Protein 3KAW (pdb70)

Secondary structure (DSSP, 8-state):
-HHHHHHHHHHHHHHHHHHHHHH-SS--HHHHHHHHHHHHHHHHHHHHHHTT-TTHHHHHHHHHHHHHHHHHHH--SSHHHHHHHHHHHHHHHHHTTT-/--HHHHHHHHHHHHHHHHHHHHHH-SS--HHHHHHHHHHHHHHHHHHHHHHTT-TTHHHHHHHHHHHHHHHHHHH--SSHHHHHHHHHHHHHHHHHGGG-/--HHHHHHHHHHHHHHHHHHHHHH-SS--HHHHHHHHHHHHHHHHHHHHHHTT-TTHHHHHHHHHHHHHHHHHHH--SSHHHHHHHHHHHHHHHHHTTT--/--HHHHHHHHHHHHHHHHHHHHHH-TT--HHHHHHHHHHHHHHHHHHHHHHTT-TTHHHHHHHHHHHHHHHHHHH--SSHHHHHHHHHHHHHHHHHTTT-/--HHHHHHHHHHHHHHHHHHHHHH-SS--HHHHHHHHHHHHHHHHHHHHHHTT-TTHHHHHHHHHHHHHHHHHHH--SSHHHHHHHHHHHHHHHHHTTT-/--HHHHHHHHHHHHHHHHHHHHHH-SS--HHHHHHHHHHHHHHHHHHHHHHTT-TTHHHHHHHHHHHHHHHHHHH--SSHHHHHHHHHHHHHHHHHGGG--/--HHHHHHHHHHHHHHHHHHHHHH-SS--HHHHHHHHHHHHHHHHHHHHHHTT-TTHHHHHHHHHHHHHHHHHHS--SSHHHHHHHHHHHHHHHHHGGG-/-HHHHHHHHHHHHHHHHHHHHTT-SS--HHHHHHHHHHHHHHHHHHHHHHTT-TTHHHHHHHHHHHHHHHHHHH--SSHHHHHHHHHHHHHHHHHGGG-

Foldseek 3Di:
DLLVQLLVLLVQLLVLLVCCLVPPPPDDPVLNVLSVVLNVLSVVLSVCSVVVHPCSLVSLVVSLVSLCVSLVPQADPDPSSPSNNVSSVSSNVSSVVVD/DDLLVQLLVLLVQLLVLLVCLLVPPPPDDPVLNVLSVVLNVLSVVLSVCSVVVPPCSLVSLVVSLVSLCVNLVRQADPDPSSPSNSVSSVSSNVSSVVVD/DDLLVQLLVLLVQLLVLLVCLLVPDDPDDPVLNCLSVVLNVLSVVLSVCSVVVPPCSLVSLVVNLVSLCVSLVRQADDDPSSPSNNVSSPSSNVSSVVVHD/DDLLVVLLVLLVQLLVLLVCCLVPPPPDDPVLVVLSVVLNVLSVVLSVCSVVVHPCSLVSLVVSLVSLQVSLVRQQDDDPSSVSNSVSSVSSNVSSVVPD/DDLLVQLLVLLVLLLVLLCCLLVPPDPDDPVLNCLSVVLNVLSVVLNVCSVVVHPCNLVSLVVSLVSLCVSLVVQDDDDPSSPSNSVSSPSSNVSSVVVD/DDLLVQLLVLLVQLLVLLVVLLVPDPPDDPVLNVLSVVLNVLSVVLNVCSVVVPPCSQVSLVVSLVSLCVNLVVQADPDPSSPSNNVSSVSSNVSSPVRHD/DDLLVQLLVLLVLLLCLLVCCLVPPDPADPVLNCLSVVLNVLSVVLNVCSVVVHPCSLVSLVVSLVSLCVNLVVQDDDDPSSPSNSVSSVSSNVSSVVVD/DLLVVLLVLLVQLLVLLVCCLPPPPPDDPVLNVLSVVLNVLSVVLSVCSVVVPPCSLVSLVVSLVSLCVSLVRQADPDPSSPSNNVSSPVSNVSSVVSD

Radius of gyration: 37.74 Å; Cα contacts (8 Å, |Δi|>4): 1282; chains: 8; bounding box: 87×82×106 Å

CATH classification: 1.20.1270.360

Solvent-accessible surface area: 35328 Å² total; per-residue (Å²): 92,60,46,65,140,0,46,99,15,0,53,32,0,11,131,1,0,62,90,1,14,16,104,16,132,112,18,54,83,108,40,38,27,19,0,11,0,0,2,12,4,0,92,8,0,3,58,0,0,80,112,108,8,86,24,1,52,28,2,0,103,17,0,5,117,24,0,69,24,0,0,110,159,1,72,24,138,55,97,38,17,166,81,0,2,33,14,0,108,159,0,32,103,10,0,191,83,38,97,150,10,15,15,49,84,0,57,99,17,0,49,29,0,12,148,11,0,72,119,0,65,72,100,15,133,133,17,49,197,74,38,85,38,3,0,10,1,0,2,14,1,0,98,8,0,4,66,0,1,51,38,48,5,52,28,4,51,20,1,0,105,22,0,10,156,30,0,71,13,0,0,108,118,0,72,25,147,68,88,27,24,159,78,0,2,19,2,0,109,143,0,32,111,14,1,176,74,20,116,158,13,10,11,50,82,0,44,81,18,0,53,26,0,13,137,3,0,72,100,2,66,72,108,20,123,104,17,53,182,67,36,104,36,17,0,13,0,1,2,16,4,0,96,8,0,5,58,0,1,58,40,38,3,52,20,3,39,28,2,0,82,21,1,5,156,35,0,73,32,0,0,114,111,0,66,31,139,72,67,44,22,137,70,0,3,18,3,0,106,150,0,32,101,13,0,165,77,20,50,137,177,43,44,49,49,113,0,50,89,5,0,81,19,0,22,145,4,0,70,70,2,18,19,108,18,126,139,21,52,101,99,44,38,26,6,0,11,1,2,4,13,3,0,101,9,0,12,65,0,1,105,108,122,7,88,23,4,51,30,2,0,82,15,3,7,129,32,0,54,10,0,0,101,104,1,42,27,148,85,74,38,24,51,30,0,1,15,6,0,13,62,0,5,21,18,0,118,82,41,88,178,42,50,53,51,114,0,41,92,6,0,66,13,0,21,137,5,0,74,92,1,18,18,108,16,119,117,17,51,101,80,39,45,30,6,0,16,1,1,3,5,1,0,99,7,0,5,64,0,0,86,115,123,9,82,18,6,51,28,1,0,92,11,1,6,114,25,0,51,17,0,0,116,108,1,41,22,128,60,75,34,28,58,58,0,1,15,6,0,12,76,0,3,25,19,0,64,80,33,95,152,11,12,14,51,99,0,48,81,16,0,43,35,0,16,125,4,0,65,96,0,63,74,110,26,121,117,15,29,178,75,32,106,43,2,0,13,1,0,3,13,3,0,98,6,0,6,58,0,2,39,48,40,5,48,22,4,40,13,2,0,59,16,0,6,131,36,0,72,14,0,0,106,119,0,72,28,147,61,82,33,19,136,73,0,2,16,4,0,110,147,0,28,110,10,0,166,77,20,58,126,126,14,12,11,38,88,0,44,78,16,0,58,40,0,14,151,10,0,72,114,1,68,76,108,14,114,112,12,42,178,79,38,86,36,1,0,13,1,0,1,15,1,0,95,6,0,10,75,0,0,61,31,41,2,54,22,5,46,24,2,0,68,14,0,12,126,30,0,71,11,0,0,108,116,0,82,31,144,67,77,30,22,132,75,0,4,11,4,0,110,144,0,25,81,12,2,169,70,18,143,92,47,70,83,131,0,63,95,19,0,51,38,0,12,121,11,0,62,114,1,22,19,107,16,119,108,17,50,82,103,47,34,22,16,0,11,1,0,2,13,3,0,99,6,0,2,58,0,8,89,115,201,9,82,23,5,51,28,2,0,87,23,0,5,157,35,0,69,11,0,0,116,132,2,76,23,138,68,89,39,19,167,82,0,3,17,7,0,101,151,0,23,84,16,0,166,79,22,110

Structure (mmCIF, N/CA/C/O backbone):
data_3KAW
#
_entry.id   3KAW
#
_cell.length_a   66.698
_cell.length_b   50.397
_cell.length_c   162.300
_cell.angle_alpha   90.000
_cell.angle_beta   101.550
_cell.ang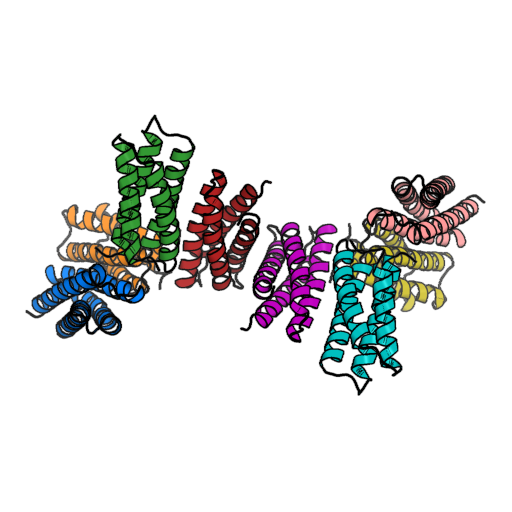le_gamma   90.000
#
_symmetry.space_group_name_H-M   'P 1 21 1'
#
loop_
_entity.id
_entity.type
_entity.pdbx_description
1 polymer 'uncharacterized protein PA2107'
2 non-polymer 'SULFATE ION'
3 water water
#
loop_
_atom_site.group_PDB
_atom_site.id
_atom_site.type_symbol
_atom_site.label_atom_id
_atom_site.label_alt_id
_atom_site.label_comp_id
_atom_site.label_asym_id
_atom_site.label_entity_id
_atom_site.label_seq_id
_atom_site.pdbx_PDB_ins_code
_atom_site.Cartn_x
_atom_site.Cartn_y
_atom_site.Cartn_z
_atom_site.occupancy
_atom_site.B_iso_or_equiv
_atom_site.auth_seq_id
_atom_site.auth_comp_id
_atom_site.auth_asym_id
_atom_site.auth_atom_id
_atom_site.pdbx_PDB_model_num
ATOM 1 N N . ALA A 1 32 ? 49.068 18.661 -9.123 1.00 42.29 32 ALA A N 1
ATOM 2 C CA . ALA A 1 32 ? 49.253 18.582 -7.645 1.00 47.66 32 ALA A CA 1
ATOM 3 C C . ALA A 1 32 ? 48.109 17.801 -7.005 1.00 52.05 32 ALA A C 1
ATOM 4 O O . ALA A 1 32 ? 46.933 18.091 -7.242 1.00 50.35 32 ALA A O 1
ATOM 6 N N . PRO A 1 33 ? 48.444 16.794 -6.183 1.00 54.76 33 PRO A N 1
ATOM 7 C CA . PRO A 1 33 ? 47.442 15.968 -5.507 1.00 52.83 33 PRO A CA 1
ATOM 8 C C . PRO A 1 33 ? 46.598 16.738 -4.495 1.00 51.04 33 PRO A C 1
ATOM 9 O O . PRO A 1 33 ? 45.444 16.396 -4.270 1.00 55.76 33 PRO A O 1
ATOM 13 N N . GLU A 1 34 ? 47.163 17.774 -3.887 1.00 44.85 34 GLU A N 1
ATOM 14 C CA . GLU A 1 34 ? 46.397 18.540 -2.919 1.00 48.44 34 GLU A CA 1
ATOM 15 C C . GLU A 1 34 ? 45.294 19.326 -3.606 1.00 50.61 34 GLU A C 1
ATOM 16 O O . GLU A 1 34 ? 44.162 19.374 -3.126 1.00 52.58 34 GLU A O 1
ATOM 22 N N . GLU A 1 35 ? 45.629 19.951 -4.728 1.00 44.84 35 GLU A N 1
ATOM 23 C CA . GLU A 1 35 ? 44.654 20.736 -5.468 1.00 46.82 35 GLU A CA 1
ATOM 24 C C . GLU A 1 35 ? 43.512 19.845 -5.933 1.00 39.82 35 GLU A C 1
ATOM 25 O O . GLU A 1 35 ? 42.348 20.246 -5.901 1.00 53.33 35 GLU A O 1
ATOM 31 N N . ARG A 1 36 ? 43.851 18.633 -6.354 1.00 40.17 36 ARG A N 1
ATOM 32 C CA . ARG A 1 36 ? 42.868 17.663 -6.830 1.00 44.12 36 ARG A CA 1
ATOM 33 C C . ARG A 1 36 ? 41.934 17.254 -5.699 1.00 38.05 36 ARG A C 1
ATOM 34 O O . ARG A 1 36 ? 40.729 17.101 -5.892 1.00 32.99 36 ARG A O 1
ATOM 42 N N . CYS A 1 37 ? 42.513 17.087 -4.517 1.00 26.90 37 CYS A N 1
ATOM 43 C CA . CYS A 1 37 ? 41.764 16.700 -3.335 1.00 31.84 37 CYS A CA 1
ATOM 44 C C . CYS A 1 37 ? 40.870 17.840 -2.834 1.00 29.86 37 CYS A C 1
ATOM 45 O O . CYS A 1 37 ? 39.729 17.609 -2.443 1.00 29.07 37 CYS A O 1
ATOM 48 N N . ARG A 1 38 ? 41.389 19.067 -2.844 1.00 28.98 38 ARG A N 1
ATOM 49 C CA . ARG A 1 38 ? 40.616 20.218 -2.400 1.00 31.81 38 ARG A CA 1
ATOM 50 C C . ARG A 1 38 ? 39.440 20.404 -3.347 1.00 31.53 38 ARG A C 1
ATOM 51 O O . ARG A 1 38 ? 38.311 20.636 -2.914 1.00 26.33 38 ARG A O 1
ATOM 59 N N . LEU A 1 39 ? 39.728 20.297 -4.643 1.00 29.85 39 LEU A N 1
ATOM 60 C CA . LEU A 1 39 ? 38.728 20.441 -5.693 1.00 23.68 39 LEU A CA 1
ATOM 61 C C . LEU A 1 39 ? 37.616 19.410 -5.480 1.00 25.91 39 LEU A C 1
ATOM 62 O O . LEU A 1 39 ? 36.436 19.742 -5.582 1.00 32.68 39 LEU A O 1
ATOM 67 N N . ALA A 1 40 ? 37.983 18.167 -5.174 1.00 21.89 40 ALA A N 1
ATOM 68 C CA . ALA A 1 40 ? 36.977 17.124 -4.941 1.00 22.66 40 ALA A CA 1
ATOM 69 C C . ALA A 1 40 ? 36.236 17.369 -3.632 1.00 27.71 40 ALA A C 1
ATOM 70 O O . ALA A 1 40 ? 35.077 16.968 -3.472 1.00 23.08 40 ALA A O 1
ATOM 72 N N . ALA A 1 41 ? 36.908 18.018 -2.688 1.00 25.53 41 ALA A N 1
ATOM 73 C CA . ALA A 1 41 ? 36.277 18.303 -1.414 1.00 28.29 41 ALA A CA 1
ATOM 74 C C . ALA A 1 41 ? 35.225 19.379 -1.657 1.00 30.19 41 ALA A C 1
ATOM 75 O O . ALA A 1 41 ? 34.129 19.323 -1.104 1.00 32.52 41 ALA A O 1
ATOM 77 N N . GLN A 1 42 ? 35.561 20.343 -2.507 1.00 24.45 42 GLN A N 1
ATOM 78 C CA . GLN A 1 42 ? 34.651 21.437 -2.819 1.00 31.01 42 GLN A CA 1
ATOM 79 C C . GLN A 1 42 ? 33.376 20.896 -3.468 1.00 30.96 42 GLN A C 1
ATOM 80 O O . GLN A 1 42 ? 32.269 21.298 -3.117 1.00 38.02 42 GLN A O 1
ATOM 86 N N . ALA A 1 43 ? 33.542 19.971 -4.402 1.00 26.45 43 ALA A N 1
ATOM 87 C CA . ALA A 1 43 ? 32.418 19.378 -5.099 1.00 27.84 43 ALA A CA 1
ATOM 88 C C . ALA A 1 43 ? 31.564 18.562 -4.134 1.00 30.53 43 ALA A C 1
ATOM 89 O O . ALA A 1 43 ? 30.333 18.552 -4.225 1.00 31.46 43 ALA A O 1
ATOM 91 N N . CYS A 1 44 ? 32.218 17.872 -3.209 1.00 28.91 44 CYS A N 1
ATOM 92 C CA . CYS A 1 44 ? 31.501 17.057 -2.237 1.00 32.40 44 CYS A CA 1
ATOM 93 C C . CYS A 1 44 ? 30.636 17.955 -1.345 1.00 33.43 44 CYS A C 1
ATOM 94 O O . CYS A 1 44 ? 29.509 17.614 -0.992 1.00 30.78 44 CYS A O 1
ATOM 97 N N . ILE A 1 45 ? 31.173 19.113 -0.990 1.00 35.17 45 ILE A N 1
ATOM 98 C CA . ILE A 1 45 ? 30.449 20.051 -0.160 1.00 30.46 45 ILE A CA 1
ATOM 99 C C . ILE A 1 45 ? 29.211 20.507 -0.928 1.00 27.41 45 ILE A C 1
ATOM 100 O O . ILE A 1 45 ? 28.108 20.531 -0.387 1.00 23.43 45 ILE A O 1
ATOM 105 N N . ARG A 1 46 ? 29.407 20.857 -2.195 1.00 20.29 46 ARG A N 1
ATOM 106 C CA . ARG A 1 46 ? 28.310 21.276 -3.060 1.00 26.75 46 ARG A CA 1
ATOM 107 C C . ARG A 1 46 ? 27.225 20.191 -3.133 1.00 27.66 46 ARG A C 1
ATOM 108 O O . ARG A 1 46 ? 26.048 20.469 -2.912 1.00 25.16 46 ARG A O 1
ATOM 116 N N . ALA A 1 47 ? 27.628 18.956 -3.429 1.00 26.09 47 ALA A N 1
ATOM 117 C CA . ALA A 1 47 ? 26.682 17.851 -3.538 1.00 27.41 47 ALA A CA 1
ATOM 118 C C . ALA A 1 47 ? 25.853 17.619 -2.278 1.00 30.66 47 ALA A C 1
ATOM 119 O O . ALA A 1 47 ? 24.629 17.504 -2.352 1.00 34.35 47 ALA A O 1
ATOM 121 N N . CYS A 1 48 ? 26.523 17.539 -1.132 1.00 31.16 48 CYS A N 1
ATOM 122 C CA . CYS A 1 48 ? 25.861 17.307 0.149 1.00 28.69 48 CYS A CA 1
ATOM 123 C C . CYS A 1 48 ? 24.827 18.375 0.468 1.00 33.81 48 CYS A C 1
ATOM 124 O O . CYS A 1 48 ? 23.709 18.065 0.896 1.00 38.83 48 CYS A O 1
ATOM 127 N N . GLU A 1 49 ? 25.212 19.633 0.263 1.00 39.02 49 GLU A N 1
ATOM 128 C CA . GLU A 1 49 ? 24.332 20.773 0.510 1.00 39.83 49 GLU A CA 1
ATOM 129 C C . GLU A 1 49 ? 23.087 20.745 -0.390 1.00 37.31 49 GLU A C 1
ATOM 130 O O . GLU A 1 49 ? 21.977 20.973 0.089 1.00 34.39 49 GLU A O 1
ATOM 136 N N . ARG A 1 50 ? 23.266 20.474 -1.685 1.00 33.84 50 ARG A N 1
ATOM 137 C CA . ARG A 1 50 ? 22.121 20.422 -2.594 1.00 29.71 50 ARG A CA 1
ATOM 138 C C . ARG A 1 50 ? 21.201 19.287 -2.167 1.00 34.15 50 ARG A C 1
ATOM 139 O O . ARG A 1 50 ? 19.982 19.353 -2.336 1.00 31.14 50 ARG A O 1
ATOM 147 N N . TYR A 1 51 ? 21.795 18.237 -1.610 1.00 32.08 51 TYR A N 1
ATOM 148 C CA . TYR A 1 51 ? 21.026 17.094 -1.161 1.00 26.79 51 TYR A CA 1
ATOM 149 C C . TYR A 1 51 ? 20.166 17.455 0.038 1.00 31.93 51 TYR A C 1
ATOM 150 O O . TYR A 1 51 ? 18.943 17.416 -0.045 1.00 32.50 51 TYR A O 1
ATOM 159 N N . LEU A 1 52 ? 20.798 17.815 1.151 1.00 36.06 52 LEU A N 1
ATOM 160 C CA . LEU A 1 52 ? 20.037 18.130 2.350 1.00 43.51 52 LEU A CA 1
ATOM 161 C C . LEU A 1 52 ? 19.089 19.319 2.190 1.00 39.10 52 LEU A C 1
ATOM 162 O O . LEU A 1 52 ? 18.132 19.459 2.945 1.00 37.87 52 LEU A O 1
ATOM 167 N N . ALA A 1 53 ? 19.334 20.156 1.190 1.00 33.41 53 ALA A N 1
ATOM 168 C CA . ALA A 1 53 ? 18.470 21.302 0.959 1.00 33.47 53 ALA A CA 1
ATOM 169 C C . ALA A 1 53 ? 17.341 21.019 -0.047 1.00 31.33 53 ALA A C 1
ATOM 170 O O . ALA A 1 53 ? 16.230 21.492 0.133 1.00 35.14 53 ALA A O 1
ATOM 172 N N . LEU A 1 54 ? 17.616 20.250 -1.093 1.00 27.67 54 LEU A N 1
ATOM 173 C CA . LEU A 1 54 ? 16.600 19.968 -2.101 1.00 29.84 54 LEU A CA 1
ATOM 174 C C . LEU A 1 54 ? 15.925 18.601 -2.063 1.00 34.36 54 LEU A C 1
ATOM 175 O O . LEU A 1 54 ? 14.782 18.467 -2.502 1.00 37.19 54 LEU A O 1
ATOM 180 N N . CYS A 1 55 ? 16.604 17.580 -1.556 1.00 39.00 55 CYS A N 1
ATOM 181 C CA . CYS A 1 55 ? 15.982 16.259 -1.499 1.00 37.91 55 CYS A CA 1
ATOM 182 C C . CYS A 1 55 ? 14.813 16.333 -0.526 1.00 41.06 55 CYS A C 1
ATOM 183 O O . CYS A 1 55 ? 14.892 17.007 0.502 1.00 38.02 55 CYS A O 1
ATOM 186 N N . THR A 1 56 ? 13.723 15.648 -0.858 1.00 41.53 56 THR A N 1
ATOM 187 C CA . THR A 1 56 ? 12.529 15.671 -0.020 1.00 38.75 56 THR A CA 1
ATOM 188 C C . THR A 1 56 ? 12.197 14.309 0.575 1.00 42.70 56 THR A C 1
ATOM 189 O O . THR A 1 56 ? 11.180 14.147 1.250 1.00 42.63 56 THR A O 1
ATOM 193 N N . GLU A 1 57 ? 13.072 13.340 0.333 1.00 43.22 57 GLU A N 1
ATOM 194 C CA . GLU A 1 57 ? 12.875 11.989 0.830 1.00 38.43 57 GLU A CA 1
ATOM 195 C C . GLU A 1 57 ? 13.899 11.626 1.899 1.00 40.32 57 GLU A C 1
ATOM 196 O O . GLU A 1 57 ? 13.839 10.549 2.487 1.00 38.69 57 GLU A O 1
ATOM 202 N N . SER A 1 58 ? 14.845 12.521 2.145 1.00 31.83 58 SER A N 1
ATOM 203 C CA . SER A 1 58 ? 15.875 12.262 3.137 1.00 31.63 58 SER A CA 1
ATOM 204 C C . SER A 1 58 ? 15.319 12.035 4.538 1.00 35.57 58 SER A C 1
ATOM 205 O O . SER A 1 58 ? 14.311 12.617 4.925 1.00 38.67 58 SER A O 1
ATOM 208 N N . SER A 1 59 ? 15.988 11.179 5.297 1.00 32.13 59 SER A N 1
ATOM 209 C CA . SER A 1 59 ? 15.586 10.903 6.664 1.00 23.77 59 SER A CA 1
ATOM 210 C C . SER A 1 59 ? 16.457 11.776 7.567 1.00 27.58 59 SER A C 1
ATOM 211 O O . SER A 1 59 ? 17.376 12.455 7.096 1.00 22.71 59 SER A O 1
ATOM 214 N N . ARG A 1 60 ? 16.176 11.730 8.865 1.00 20.44 60 ARG A N 1
ATOM 215 C CA . ARG A 1 60 ? 16.938 12.499 9.840 1.00 34.76 60 ARG A CA 1
ATOM 216 C C . ARG A 1 60 ? 18.415 12.072 9.811 1.00 29.30 60 ARG A C 1
ATOM 217 O O . ARG A 1 60 ? 19.310 12.918 9.744 1.00 29.57 60 ARG A O 1
ATOM 225 N N . GLU A 1 61 ? 18.670 10.767 9.840 1.00 30.17 61 GLU A N 1
ATOM 226 C CA . GLU A 1 61 ? 20.040 10.262 9.816 1.00 33.22 61 GLU A CA 1
ATOM 227 C C . GLU A 1 61 ? 20.829 10.570 8.538 1.00 30.79 61 GLU A C 1
ATOM 228 O O . GLU A 1 61 ? 22.053 10.709 8.583 1.00 28.09 61 GLU A O 1
ATOM 234 N N . GLN A 1 62 ? 20.137 10.674 7.407 1.00 28.45 62 GLN A N 1
ATOM 235 C CA . GLN A 1 62 ? 20.798 10.980 6.142 1.00 23.77 62 GLN A CA 1
ATOM 236 C C . GLN A 1 62 ? 21.208 12.450 6.099 1.00 27.08 62 GLN A C 1
ATOM 237 O O . GLN A 1 62 ? 22.232 12.806 5.512 1.00 23.28 62 GLN A O 1
ATOM 243 N N . ARG A 1 63 ? 20.388 13.293 6.726 1.00 27.37 63 ARG A N 1
ATOM 244 C CA . ARG A 1 63 ? 20.622 14.731 6.789 1.00 25.25 63 ARG A CA 1
ATOM 245 C C . ARG A 1 63 ? 21.819 14.982 7.716 1.00 20.94 63 ARG A C 1
ATOM 246 O O . ARG A 1 63 ? 22.634 15.863 7.468 1.00 29.61 63 ARG A O 1
ATOM 254 N N . GLN A 1 64 ? 21.921 14.202 8.786 1.00 25.67 64 GLN A N 1
ATOM 255 C CA . GLN A 1 64 ? 23.031 14.343 9.721 1.00 26.14 64 GLN A CA 1
ATOM 256 C C . GLN A 1 64 ? 24.287 13.929 8.978 1.00 22.64 64 GLN A C 1
ATOM 257 O O . GLN A 1 64 ? 25.286 14.644 8.979 1.00 21.15 64 GLN A O 1
ATOM 263 N N . HIS A 1 65 ? 24.230 12.781 8.313 1.00 28.08 65 HIS A N 1
ATOM 264 C CA . HIS A 1 65 ? 25.386 12.321 7.538 1.00 26.00 65 HIS A CA 1
ATOM 265 C C . HIS A 1 65 ? 25.815 13.352 6.492 1.00 25.93 65 HIS A C 1
ATOM 266 O O . HIS A 1 65 ? 26.985 13.708 6.414 1.00 24.64 65 HIS A O 1
ATOM 273 N N . ALA A 1 66 ? 24.869 13.823 5.682 1.00 19.25 66 ALA A N 1
ATOM 274 C CA . ALA A 1 66 ? 25.199 14.784 4.636 1.00 23.43 66 ALA A CA 1
ATOM 275 C C . ALA A 1 66 ? 25.710 16.125 5.178 1.00 26.77 66 ALA A C 1
ATOM 276 O O . ALA A 1 66 ? 26.635 16.724 4.616 1.00 25.78 66 ALA A O 1
ATOM 278 N N . GLY A 1 67 ? 25.106 16.595 6.263 1.00 23.91 67 GLY A N 1
ATOM 279 C CA . GLY A 1 67 ? 25.521 17.857 6.836 1.00 20.74 67 GLY A CA 1
ATOM 280 C C . GLY A 1 67 ? 26.891 17.761 7.478 1.00 28.62 67 GLY A C 1
ATOM 281 O O . GLY A 1 67 ? 27.740 18.643 7.304 1.00 21.94 67 GLY A O 1
ATOM 282 N N . ASP A 1 68 ? 27.115 16.687 8.227 1.00 19.89 68 ASP A N 1
ATOM 283 C CA . ASP A 1 68 ? 28.399 16.504 8.878 1.00 24.52 68 ASP A CA 1
ATOM 284 C C . ASP A 1 68 ? 29.495 16.324 7.840 1.00 27.08 68 ASP A C 1
ATOM 285 O O . ASP A 1 68 ? 30.596 16.876 7.988 1.00 25.66 68 ASP A O 1
ATOM 290 N N . CYS A 1 69 ? 29.200 15.562 6.788 1.00 26.22 69 CYS A N 1
ATOM 291 C CA . CYS A 1 69 ? 30.180 15.334 5.726 1.00 26.29 69 CYS A CA 1
ATOM 292 C C . CYS A 1 69 ? 30.527 16.684 5.095 1.00 20.53 69 CYS A C 1
ATOM 293 O O . CYS A 1 69 ? 31.687 16.951 4.788 1.00 31.23 69 CYS A O 1
ATOM 296 N N . ALA A 1 70 ? 29.529 17.547 4.919 1.00 26.46 70 ALA A N 1
ATOM 297 C CA . ALA A 1 70 ? 29.799 18.862 4.337 1.00 24.36 70 ALA A CA 1
ATOM 298 C C . ALA A 1 70 ? 30.781 19.655 5.219 1.00 24.58 70 ALA A C 1
ATOM 299 O O . ALA A 1 70 ? 31.756 20.214 4.718 1.00 20.68 70 ALA A O 1
ATOM 301 N N . ASP A 1 71 ? 30.527 19.700 6.526 1.00 20.11 71 ASP A N 1
ATOM 302 C CA . ASP A 1 71 ? 31.411 20.420 7.427 1.00 23.35 71 ASP A CA 1
ATOM 303 C C . ASP A 1 71 ? 32.811 19.823 7.474 1.00 17.57 71 ASP A C 1
ATOM 304 O O . ASP A 1 71 ? 33.799 20.551 7.464 1.00 19.71 71 ASP A O 1
ATOM 309 N N . LEU A 1 72 ? 32.897 18.500 7.494 1.00 24.40 72 LEU A N 1
ATOM 310 C CA . LEU A 1 72 ? 34.187 17.805 7.518 1.00 23.93 72 LEU A CA 1
ATOM 311 C C . LEU A 1 72 ? 35.011 18.149 6.279 1.00 27.92 72 LEU A C 1
ATOM 312 O O . LEU A 1 72 ? 36.201 18.440 6.383 1.00 30.15 72 LEU A O 1
ATOM 317 N N . CYS A 1 73 ? 34.377 18.122 5.107 1.00 23.58 73 CYS A N 1
ATOM 318 C CA . CYS A 1 73 ? 35.076 18.428 3.863 1.00 16.77 73 CYS A CA 1
ATOM 319 C C . CYS A 1 73 ? 35.444 19.892 3.790 1.00 17.50 73 CYS A C 1
ATOM 320 O O . CYS A 1 73 ? 36.395 20.278 3.124 1.00 26.74 73 CYS A O 1
ATOM 323 N N . ARG A 1 74 ? 34.673 20.706 4.488 1.00 24.58 74 ARG A N 1
ATOM 324 C CA . ARG A 1 74 ? 34.917 22.132 4.531 1.00 22.95 74 ARG A CA 1
ATOM 325 C C . ARG A 1 74 ? 36.252 22.333 5.246 1.00 27.87 74 ARG A C 1
ATOM 326 O O . ARG A 1 74 ? 37.178 22.951 4.714 1.00 35.00 74 ARG A O 1
ATOM 334 N N . LEU A 1 75 ? 36.336 21.795 6.457 1.00 20.72 75 LEU A N 1
ATOM 335 C CA . LEU A 1 75 ? 37.537 21.906 7.257 1.00 27.89 75 LEU A CA 1
ATOM 336 C C . LEU A 1 75 ? 38.731 21.404 6.452 1.00 27.74 75 LEU A C 1
ATOM 337 O O . LEU A 1 75 ? 39.781 22.047 6.415 1.00 23.08 75 LEU A O 1
ATOM 342 N N . ALA A 1 76 ? 38.568 20.259 5.797 1.00 20.04 76 ALA A N 1
ATOM 343 C CA . ALA A 1 76 ? 39.655 19.722 5.004 1.00 18.39 76 ALA A CA 1
ATOM 344 C C . ALA A 1 76 ? 40.020 20.684 3.874 1.00 23.68 76 ALA A C 1
ATOM 345 O O . ALA A 1 76 ? 41.208 20.909 3.614 1.00 30.10 76 ALA A O 1
ATOM 347 N N . ALA A 1 77 ? 39.023 21.265 3.203 1.00 24.23 77 ALA A N 1
ATOM 348 C CA . ALA A 1 77 ? 39.313 22.203 2.112 1.00 25.20 77 ALA A CA 1
ATOM 349 C C . ALA A 1 77 ? 40.135 23.396 2.602 1.00 22.73 77 ALA A C 1
ATOM 350 O O . ALA A 1 77 ? 41.045 23.872 1.907 1.00 21.79 77 ALA A O 1
ATOM 352 N N . LEU A 1 78 ? 39.807 23.878 3.798 1.00 28.22 78 LEU A N 1
ATOM 353 C CA . LEU A 1 78 ? 40.517 25.012 4.386 1.00 27.22 78 LEU A CA 1
ATOM 354 C C . LEU A 1 78 ? 41.993 24.662 4.648 1.00 25.99 78 LEU A C 1
ATOM 355 O O . LEU A 1 78 ? 42.873 25.476 4.380 1.00 27.33 78 LEU A O 1
ATOM 360 N N . LEU A 1 79 ? 42.263 23.461 5.159 1.00 23.60 79 LEU A N 1
ATOM 361 C CA . LEU A 1 79 ? 43.643 23.080 5.414 1.00 28.63 79 LEU A CA 1
ATOM 362 C C . LEU A 1 79 ? 44.388 22.817 4.108 1.00 34.41 79 LEU A C 1
ATOM 363 O O . LEU A 1 79 ? 45.603 23.061 4.014 1.00 32.41 79 LEU A O 1
ATOM 368 N N . LEU A 1 80 ? 43.676 22.327 3.096 1.00 32.43 80 LEU A N 1
ATOM 369 C CA . LEU A 1 80 ? 44.312 22.094 1.801 1.00 27.83 80 LEU A CA 1
ATOM 370 C C . LEU A 1 80 ? 44.628 23.426 1.111 1.00 28.01 80 LEU A C 1
ATOM 371 O O . LEU A 1 80 ? 45.673 23.555 0.471 1.00 35.07 80 LEU A O 1
ATOM 376 N N . GLU A 1 81 ? 43.744 24.415 1.250 1.00 27.04 81 GLU A N 1
ATOM 377 C CA . GLU A 1 81 ? 43.956 25.736 0.632 1.00 33.05 81 GLU A CA 1
ATOM 378 C C . GLU A 1 81 ? 45.257 26.382 1.092 1.00 34.96 81 GLU A C 1
ATOM 379 O O . GLU A 1 81 ? 46.029 26.894 0.284 1.00 37.13 81 GLU A O 1
ATOM 385 N N . ARG A 1 82 ? 45.459 26.379 2.407 1.00 32.56 82 ARG A N 1
ATOM 386 C CA . ARG A 1 82 ? 46.636 26.961 3.031 1.00 33.72 82 ARG A CA 1
ATOM 387 C C . ARG A 1 82 ? 47.815 25.971 3.043 1.00 33.24 82 ARG A C 1
ATOM 388 O O . ARG A 1 82 ? 48.840 26.224 3.671 1.00 34.00 82 ARG A O 1
ATOM 396 N N . ARG A 1 83 ? 47.664 24.856 2.335 1.00 34.17 83 ARG A N 1
ATOM 397 C CA . ARG A 1 83 ? 48.690 23.818 2.280 1.00 43.79 83 ARG A CA 1
ATOM 398 C C . ARG A 1 83 ? 49.261 23.527 3.673 1.00 45.58 83 ARG A C 1
ATOM 399 O O . ARG A 1 83 ? 50.472 23.558 3.903 1.00 40.92 83 ARG A O 1
ATOM 407 N N . SER A 1 84 ? 48.358 23.231 4.601 1.00 41.24 84 SER A N 1
ATOM 408 C CA . SER A 1 84 ? 48.721 22.931 5.976 1.00 37.50 84 SER A CA 1
ATOM 409 C C . SER A 1 84 ? 49.303 21.524 6.117 1.00 39.43 84 SER A C 1
ATOM 410 O O . SER A 1 84 ? 48.922 20.600 5.393 1.00 31.03 84 SER A O 1
ATOM 413 N N . PRO A 1 85 ? 50.254 21.349 7.050 1.00 41.96 85 PRO A N 1
ATOM 414 C CA . PRO A 1 85 ? 50.863 20.035 7.258 1.00 36.79 85 PRO A CA 1
ATOM 415 C C . PRO A 1 85 ? 49.871 19.129 7.984 1.00 41.20 85 PRO A C 1
ATOM 416 O O . PRO A 1 85 ? 50.076 17.919 8.085 1.00 39.56 85 PRO A O 1
ATOM 420 N N . TRP A 1 86 ? 48.787 19.722 8.482 1.00 39.59 86 TRP A N 1
ATOM 421 C CA . TRP A 1 86 ? 47.758 18.953 9.180 1.00 30.73 86 TRP A CA 1
ATOM 422 C C . TRP A 1 86 ? 46.593 18.578 8.262 1.00 28.46 86 TRP A C 1
ATOM 423 O O . TRP A 1 86 ? 45.629 17.971 8.706 1.00 30.95 86 TRP A O 1
ATOM 434 N N . ALA A 1 87 ? 46.683 18.935 6.987 1.00 24.99 87 ALA A N 1
ATOM 435 C CA . ALA A 1 87 ? 45.617 18.615 6.049 1.00 25.18 87 ALA A CA 1
ATOM 436 C C . ALA A 1 87 ? 45.358 17.104 5.962 1.00 31.65 87 ALA A C 1
ATOM 437 O O . ALA A 1 87 ? 44.208 16.664 6.027 1.00 34.86 87 ALA A O 1
ATOM 439 N N . PRO A 1 88 ? 46.412 16.285 5.820 1.00 29.84 88 PRO A N 1
ATOM 440 C CA . PRO A 1 88 ? 46.176 14.840 5.738 1.00 35.44 88 PRO A CA 1
ATOM 441 C C . PRO A 1 88 ? 45.375 14.251 6.894 1.00 34.77 88 PRO A C 1
ATOM 442 O O . PRO A 1 88 ? 44.497 13.414 6.684 1.00 38.96 88 PRO A O 1
ATOM 446 N N . ALA A 1 89 ? 45.674 14.671 8.114 1.00 34.22 89 ALA A N 1
ATOM 447 C CA . ALA A 1 89 ? 44.945 14.150 9.261 1.00 31.58 89 ALA A CA 1
ATOM 448 C C . ALA A 1 89 ? 43.476 14.532 9.113 1.00 31.67 89 ALA A C 1
ATOM 449 O O . ALA A 1 89 ? 42.589 13.744 9.431 1.00 28.22 89 ALA A O 1
ATOM 451 N N . ALA A 1 90 ? 43.219 15.741 8.622 1.00 26.25 90 ALA A N 1
ATOM 452 C CA . ALA A 1 90 ? 41.843 16.186 8.431 1.00 26.21 90 ALA A CA 1
ATOM 453 C C . ALA A 1 90 ? 41.190 15.450 7.260 1.00 22.97 90 ALA A C 1
ATOM 454 O O . ALA A 1 90 ? 40.001 15.154 7.299 1.00 30.22 90 ALA A O 1
ATOM 456 N N . CYS A 1 91 ? 41.962 15.154 6.218 1.00 27.36 91 CYS A N 1
ATOM 457 C CA . CYS A 1 91 ? 41.405 14.454 5.066 1.00 27.33 91 CYS A CA 1
ATOM 458 C C . CYS A 1 91 ? 41.018 13.031 5.447 1.00 33.61 91 CYS A C 1
ATOM 459 O O . CYS A 1 91 ? 40.002 12.509 4.982 1.00 36.96 91 CYS A O 1
ATOM 462 N N . GLU A 1 92 ? 41.823 12.405 6.299 1.00 34.47 92 GLU A N 1
ATOM 463 C CA . GLU A 1 92 ? 41.537 11.041 6.723 1.00 36.67 92 GLU A CA 1
ATOM 464 C C . GLU A 1 92 ? 40.225 10.997 7.498 1.00 32.23 92 GLU A C 1
ATOM 465 O O . GLU A 1 92 ? 39.459 10.041 7.394 1.00 35.74 92 GLU A O 1
ATOM 471 N N . LEU A 1 93 ? 39.963 12.035 8.277 1.00 26.77 93 LEU A N 1
ATOM 472 C CA . LEU A 1 93 ? 38.735 12.067 9.052 1.00 32.99 93 LEU A CA 1
ATOM 473 C C . LEU A 1 93 ? 37.532 12.317 8.133 1.00 30.49 93 LEU A C 1
ATOM 474 O O . LEU A 1 93 ? 36.503 11.653 8.261 1.00 29.38 93 LEU A O 1
ATOM 479 N N . ALA A 1 94 ? 37.657 13.270 7.210 1.00 19.59 94 ALA A N 1
ATOM 480 C CA . ALA A 1 94 ? 36.558 13.562 6.295 1.00 18.37 94 ALA A CA 1
ATOM 481 C C . ALA A 1 94 ? 36.284 12.386 5.362 1.00 23.36 94 ALA A C 1
ATOM 482 O O . ALA A 1 94 ? 35.132 12.056 5.091 1.00 22.58 94 ALA A O 1
ATOM 484 N N . ALA A 1 95 ? 37.351 11.743 4.893 1.00 27.75 95 ALA A N 1
ATOM 485 C CA . ALA A 1 95 ? 37.229 10.604 3.991 1.00 33.56 95 ALA A CA 1
ATOM 486 C C . ALA A 1 95 ? 36.445 9.453 4.595 1.00 29.23 95 ALA A C 1
ATOM 487 O O . ALA A 1 95 ? 35.524 8.916 3.968 1.00 33.74 95 ALA A O 1
ATOM 489 N N . ARG A 1 96 ? 36.804 9.066 5.811 1.00 24.92 96 ARG A N 1
ATOM 490 C CA . ARG A 1 96 ? 36.118 7.955 6.434 1.00 29.98 96 ARG A CA 1
ATOM 491 C C . ARG A 1 96 ? 34.621 8.224 6.588 1.00 29.81 96 ARG A C 1
ATOM 492 O O . ARG A 1 96 ? 33.808 7.328 6.351 1.00 31.46 96 ARG A O 1
ATOM 500 N N . TYR A 1 97 ? 34.248 9.449 6.952 1.00 21.47 97 TYR A N 1
ATOM 501 C CA . TYR A 1 97 ? 32.832 9.774 7.084 1.00 25.33 97 TYR A CA 1
ATOM 502 C C . TYR A 1 97 ? 32.197 10.148 5.750 1.00 22.15 97 TYR A C 1
ATOM 503 O O . TYR A 1 97 ? 30.985 10.096 5.605 1.00 20.77 97 TYR A O 1
ATOM 512 N N . ALA A 1 98 ? 33.007 10.536 4.777 1.00 22.35 98 ALA A N 1
ATOM 513 C CA . ALA A 1 98 ? 32.447 10.893 3.484 1.00 24.05 98 ALA A CA 1
ATOM 514 C C . ALA A 1 98 ? 31.892 9.628 2.845 1.00 27.81 98 ALA A C 1
ATOM 515 O O . ALA A 1 98 ? 30.796 9.644 2.285 1.00 31.87 98 ALA A O 1
ATOM 517 N N . LEU A 1 99 ? 32.634 8.525 2.952 1.00 30.38 99 LEU A N 1
ATOM 518 C CA . LEU A 1 99 ? 32.179 7.279 2.372 1.00 24.27 99 LEU A CA 1
ATOM 519 C C . LEU A 1 99 ? 30.989 6.736 3.163 1.00 31.35 99 LEU A C 1
ATOM 520 O O . LEU A 1 99 ? 30.147 6.019 2.608 1.00 28.02 99 LEU A O 1
ATOM 525 N N . ALA A 1 100 ? 30.907 7.076 4.451 1.00 22.78 100 ALA A N 1
ATOM 526 C CA . ALA A 1 100 ? 29.771 6.633 5.258 1.00 21.89 100 ALA A CA 1
ATOM 527 C C . ALA A 1 100 ? 28.525 7.400 4.778 1.00 27.65 100 ALA A C 1
ATOM 528 O O . ALA A 1 100 ? 27.417 6.857 4.747 1.00 27.16 100 ALA A O 1
ATOM 530 N N . CYS A 1 101 ? 28.712 8.661 4.401 1.00 18.17 101 CYS A N 1
ATOM 531 C CA . CYS A 1 101 ? 27.612 9.469 3.898 1.00 27.62 101 CYS A CA 1
ATOM 532 C C . CYS A 1 101 ? 27.135 8.857 2.566 1.00 24.69 101 CYS A C 1
ATOM 533 O O . CYS A 1 101 ? 25.933 8.760 2.312 1.00 30.52 101 CYS A O 1
ATOM 536 N N . ALA A 1 102 ? 28.075 8.419 1.731 1.00 22.72 102 ALA A N 1
ATOM 537 C CA . ALA A 1 102 ? 27.726 7.812 0.446 1.00 26.31 102 ALA A CA 1
ATOM 538 C C . ALA A 1 102 ? 26.993 6.477 0.612 1.00 31.89 102 ALA A C 1
ATOM 539 O O . ALA A 1 102 ? 26.154 6.108 -0.216 1.00 27.92 102 ALA A O 1
ATOM 541 N N . GLU A 1 103 ? 27.315 5.750 1.677 1.00 31.78 103 GLU A N 1
ATOM 542 C CA . GLU A 1 103 ? 26.693 4.455 1.923 1.00 35.80 103 GLU A CA 1
ATOM 543 C C . GLU A 1 103 ? 25.235 4.568 2.372 1.00 41.02 103 GLU A C 1
ATOM 544 O O . GLU A 1 103 ? 24.445 3.656 2.136 1.00 39.28 103 GLU A O 1
ATOM 550 N N . ARG A 1 104 ? 24.880 5.681 3.013 1.00 31.32 104 ARG A N 1
ATOM 551 C CA . ARG A 1 104 ? 23.521 5.871 3.505 1.00 30.34 104 ARG A CA 1
ATOM 552 C C . ARG A 1 104 ? 22.670 6.801 2.663 1.00 28.02 104 ARG A C 1
ATOM 553 O O . ARG A 1 104 ? 21.445 6.765 2.756 1.00 33.96 104 ARG A O 1
ATOM 561 N N . CYS A 1 105 ? 23.309 7.633 1.852 1.00 24.01 105 CYS A N 1
ATOM 562 C CA . CYS A 1 105 ? 22.576 8.607 1.066 1.00 25.59 105 CYS A CA 1
ATOM 563 C C . CYS A 1 105 ? 22.317 8.271 -0.405 1.00 34.20 105 CYS A C 1
ATOM 564 O O . CYS A 1 105 ? 21.397 8.822 -1.027 1.00 36.70 105 CYS A O 1
ATOM 567 N N . ASP A 1 106 ? 23.129 7.378 -0.952 1.00 28.84 106 ASP A N 1
ATOM 568 C CA . ASP A 1 106 ? 23.004 6.946 -2.332 1.00 25.24 106 ASP A CA 1
ATOM 569 C C . ASP A 1 106 ? 21.563 6.603 -2.696 1.00 28.28 106 ASP A C 1
ATOM 570 O O . ASP A 1 106 ? 20.844 6.017 -1.893 1.00 18.95 106 ASP A O 1
ATOM 575 N N . GLY A 1 107 ? 21.150 6.946 -3.914 1.00 22.10 107 GLY A N 1
ATOM 576 C CA . GLY A 1 107 ? 19.792 6.647 -4.350 1.00 29.13 107 GLY A CA 1
ATOM 577 C C . GLY A 1 107 ? 19.623 6.749 -5.859 1.00 30.88 107 GLY A C 1
ATOM 578 O O . GLY A 1 107 ? 20.588 6.997 -6.580 1.00 33.80 107 GLY A O 1
ATOM 579 N N . ASP A 1 108 ? 18.407 6.561 -6.356 1.00 39.15 108 ASP A N 1
ATOM 580 C CA . ASP A 1 108 ? 18.203 6.651 -7.796 1.00 39.62 108 ASP A CA 1
ATOM 581 C C . ASP A 1 108 ? 17.903 8.081 -8.233 1.00 42.77 108 ASP A C 1
ATOM 582 O O . ASP A 1 108 ? 17.936 8.386 -9.423 1.00 39.64 108 ASP A O 1
ATOM 587 N N . GLU A 1 109 ? 17.625 8.964 -7.276 1.00 39.74 109 GLU A N 1
ATOM 588 C CA . GLU A 1 109 ? 17.357 10.363 -7.611 1.00 40.64 109 GLU A CA 1
ATOM 589 C C . GLU A 1 109 ? 18.685 11.059 -7.851 1.00 35.08 109 GLU A C 1
ATOM 590 O O . GLU A 1 109 ? 19.648 10.834 -7.118 1.00 38.08 109 GLU A O 1
ATOM 596 N N . PRO A 1 110 ? 18.749 11.924 -8.878 1.00 28.24 110 PRO A N 1
ATOM 597 C CA . PRO A 1 110 ? 19.971 12.656 -9.224 1.00 28.27 110 PRO A CA 1
ATOM 598 C C . PRO A 1 110 ? 20.737 13.272 -8.047 1.00 26.08 110 PRO A C 1
ATOM 599 O O . PRO A 1 110 ? 21.954 13.138 -7.970 1.00 32.74 110 PRO A O 1
ATOM 603 N N . LEU A 1 111 ? 20.044 13.930 -7.126 1.00 24.70 111 LEU A N 1
ATOM 604 C CA . LEU A 1 111 ? 20.729 14.524 -5.980 1.00 31.69 111 LEU A CA 1
ATOM 605 C C . LEU A 1 111 ? 21.283 13.462 -5.006 1.00 31.49 111 LEU A C 1
ATOM 606 O O . LEU A 1 111 ? 22.300 13.688 -4.357 1.00 28.59 111 LEU A O 1
ATOM 611 N N . GLU A 1 112 ? 20.621 12.310 -4.919 1.00 26.55 112 GLU A N 1
ATOM 612 C CA . GLU A 1 112 ? 21.061 11.235 -4.033 1.00 24.34 112 GLU A CA 1
ATOM 613 C C . GLU A 1 112 ? 22.299 10.567 -4.629 1.00 28.91 112 GLU A C 1
ATOM 614 O O . GLU A 1 112 ? 23.269 10.272 -3.925 1.00 34.39 112 GLU A O 1
ATOM 620 N N . ARG A 1 113 ? 22.271 10.350 -5.938 1.00 23.61 113 ARG A N 1
ATOM 621 C CA . ARG A 1 113 ? 23.393 9.730 -6.614 1.00 18.69 113 ARG A CA 1
ATOM 622 C C . ARG A 1 113 ? 24.601 10.660 -6.695 1.00 26.31 113 ARG A C 1
ATOM 623 O O . ARG A 1 113 ? 25.746 10.209 -6.587 1.00 27.79 113 ARG A O 1
ATOM 631 N N . GLU A 1 114 ? 24.358 11.951 -6.891 1.00 20.46 114 GLU A N 1
ATOM 632 C CA . GLU A 1 114 ? 25.462 12.903 -6.979 1.00 31.22 114 GLU A CA 1
ATOM 633 C C . GLU A 1 114 ? 26.135 13.079 -5.624 1.00 25.65 114 GLU A C 1
ATOM 634 O O . GLU A 1 114 ? 27.339 13.317 -5.543 1.00 24.65 114 GLU A O 1
ATOM 640 N N . CYS A 1 115 ? 25.352 12.962 -4.562 1.00 16.46 115 CYS A N 1
ATOM 641 C CA . CYS A 1 115 ? 25.897 13.098 -3.228 1.00 22.27 115 CYS A CA 1
ATOM 642 C C . CYS A 1 115 ? 26.885 11.973 -2.924 1.00 22.99 115 CYS A C 1
ATOM 643 O O . CYS A 1 115 ? 27.977 12.229 -2.425 1.00 24.33 115 CYS A O 1
ATOM 646 N N . ALA A 1 116 ? 26.502 10.734 -3.229 1.00 19.70 116 ALA A N 1
ATOM 647 C CA . ALA A 1 116 ? 27.367 9.581 -2.979 1.00 23.02 116 ALA A CA 1
ATOM 648 C C . ALA A 1 116 ? 28.561 9.559 -3.936 1.00 27.19 116 ALA A C 1
ATOM 649 O O . ALA A 1 116 ? 29.687 9.263 -3.532 1.00 31.57 116 ALA A O 1
ATOM 651 N N . GLY A 1 117 ? 28.320 9.884 -5.205 1.00 27.51 117 GLY A N 1
ATOM 652 C CA . GLY A 1 117 ? 29.401 9.895 -6.173 1.00 13.53 117 GLY A CA 1
ATOM 653 C C . GLY A 1 117 ? 30.455 10.933 -5.829 1.00 24.64 117 GLY A C 1
ATOM 654 O O . GLY A 1 117 ? 31.653 10.676 -5.964 1.00 29.02 117 GLY A O 1
ATOM 655 N N . ALA A 1 118 ? 30.008 12.106 -5.381 1.00 17.53 118 ALA A N 1
ATOM 656 C CA . ALA A 1 118 ? 30.907 13.197 -5.006 1.00 26.88 118 ALA A CA 1
ATOM 657 C C . ALA A 1 118 ? 31.705 12.817 -3.759 1.00 26.46 118 ALA A C 1
ATOM 658 O O . ALA A 1 118 ? 32.889 13.149 -3.635 1.00 36.03 118 ALA A O 1
ATOM 660 N N . CYS A 1 119 ? 31.040 12.127 -2.839 1.00 24.68 119 CYS A N 1
ATOM 661 C CA . CYS A 1 119 ? 31.661 11.676 -1.605 1.00 28.89 119 CYS A CA 1
ATOM 662 C C . CYS A 1 119 ? 32.774 10.686 -1.918 1.00 27.25 119 CYS A C 1
ATOM 663 O O . CYS A 1 119 ? 33.917 10.874 -1.498 1.00 35.12 119 CYS A O 1
ATOM 666 N N . ARG A 1 120 ? 32.444 9.639 -2.665 1.00 30.53 120 ARG A N 1
ATOM 667 C CA . ARG A 1 120 ? 33.441 8.638 -3.034 1.00 28.22 120 ARG A CA 1
ATOM 668 C C . ARG A 1 120 ? 34.552 9.249 -3.889 1.00 23.62 120 ARG A C 1
ATOM 669 O O . ARG A 1 120 ? 35.695 8.809 -3.822 1.00 29.65 120 ARG A O 1
ATOM 677 N N . ARG A 1 121 ? 34.230 10.260 -4.691 1.00 25.83 121 ARG A N 1
ATOM 678 C CA . ARG A 1 121 ? 35.255 10.906 -5.523 1.00 30.48 121 ARG A CA 1
ATOM 679 C C . ARG A 1 121 ? 36.235 11.685 -4.650 1.00 28.57 121 ARG A C 1
ATOM 680 O O . ARG A 1 121 ? 37.419 11.785 -4.966 1.00 27.97 121 ARG A O 1
ATOM 688 N N . PHE A 1 122 ? 35.730 12.246 -3.558 1.00 30.03 122 PHE A N 1
ATOM 689 C CA . PHE A 1 122 ? 36.570 12.988 -2.642 1.00 28.20 122 PHE A CA 1
ATOM 690 C C . PHE A 1 122 ? 37.477 12.001 -1.925 1.00 34.90 122 PHE A C 1
ATOM 691 O O . PHE A 1 122 ? 38.661 12.258 -1.729 1.00 23.75 122 PHE A O 1
ATOM 699 N N . VAL A 1 123 ? 36.898 10.878 -1.521 1.00 28.57 123 VAL A N 1
ATOM 700 C CA . VAL A 1 123 ? 37.646 9.852 -0.818 1.00 32.03 123 VAL A CA 1
ATOM 701 C C . VAL A 1 123 ? 38.845 9.360 -1.626 1.00 41.49 123 VAL A C 1
ATOM 702 O O . VAL A 1 123 ? 39.992 9.413 -1.154 1.00 34.96 123 VAL A O 1
ATOM 706 N N . GLU A 1 124 ? 38.581 8.885 -2.840 1.00 33.65 124 GLU A N 1
ATOM 707 C CA . GLU A 1 124 ? 39.644 8.385 -3.696 1.00 44.19 124 GLU A CA 1
ATOM 708 C C . GLU A 1 124 ? 40.720 9.444 -3.939 1.00 41.44 124 GLU A C 1
ATOM 709 O O . GLU A 1 124 ? 41.890 9.111 -4.101 1.00 40.07 124 GLU A O 1
ATOM 715 N N . ALA A 1 125 ? 40.332 10.715 -3.963 1.00 36.89 125 ALA A N 1
ATOM 716 C CA . ALA A 1 125 ? 41.311 11.774 -4.179 1.00 40.05 125 ALA A CA 1
ATOM 717 C C . ALA A 1 125 ? 42.172 11.994 -2.926 1.00 40.97 125 ALA A C 1
ATOM 718 O O . ALA A 1 125 ? 43.241 12.601 -3.001 1.00 34.64 125 ALA A O 1
ATOM 720 N N . CYS A 1 126 ? 41.703 11.481 -1.787 1.00 37.25 126 CYS A N 1
ATOM 721 C CA . CYS A 1 126 ? 42.410 11.592 -0.514 1.00 44.24 126 CYS A CA 1
ATOM 722 C C . CYS A 1 126 ? 43.517 10.550 -0.394 1.00 47.06 126 CYS A C 1
ATOM 723 O O . CYS A 1 126 ? 44.515 10.774 0.292 1.00 42.48 126 CYS A O 1
ATOM 726 N N . ARG A 1 127 ? 43.330 9.403 -1.043 1.00 52.08 127 ARG A N 1
ATOM 727 C CA . ARG A 1 127 ? 44.315 8.326 -0.978 1.00 53.34 127 ARG A CA 1
ATOM 728 C C . ARG A 1 127 ? 45.772 8.794 -1.018 1.00 49.52 127 ARG A C 1
ATOM 729 O O . ARG A 1 127 ? 46.543 8.491 -0.111 1.00 49.18 127 ARG A O 1
ATOM 737 N N . PRO A 1 128 ? 46.164 9.547 -2.060 1.00 43.71 128 PRO A N 1
ATOM 738 C CA . PRO A 1 128 ? 47.540 10.039 -2.185 1.00 51.51 128 PRO A CA 1
ATOM 739 C C . PRO A 1 128 ? 48.010 10.977 -1.072 1.00 54.02 128 PRO A C 1
ATOM 740 O O . PRO A 1 128 ? 49.198 11.279 -0.974 1.00 53.35 128 PRO A O 1
ATOM 744 N N . LEU A 1 129 ? 47.081 11.440 -0.242 1.00 57.69 129 LEU A N 1
ATOM 745 C CA . LEU A 1 129 ? 47.417 12.347 0.851 1.00 52.97 129 LEU A CA 1
ATOM 746 C C . LEU A 1 129 ? 47.437 11.637 2.198 1.00 57.54 129 LEU A C 1
ATOM 747 O O . LEU A 1 129 ? 48.226 11.979 3.077 1.00 54.89 129 LEU A O 1
ATOM 752 N N . LEU A 1 130 ? 46.562 10.649 2.353 1.00 56.36 130 LEU A N 1
ATOM 753 C CA . LEU A 1 130 ? 46.467 9.893 3.594 1.00 58.09 130 LEU A CA 1
ATOM 754 C C . LEU A 1 130 ? 47.711 9.039 3.800 1.00 58.64 130 LEU A C 1
ATOM 755 O O . LEU A 1 130 ? 48.056 8.213 2.951 1.00 58.81 130 LEU A O 1
ATOM 760 N N . GLN B 1 31 ? 25.067 23.623 30.719 1.00 56.33 31 GLN B N 1
ATOM 761 C CA . GLN B 1 31 ? 25.781 22.867 31.789 1.00 50.77 31 GLN B CA 1
ATOM 762 C C . GLN B 1 31 ? 26.140 21.458 31.300 1.00 51.03 31 GLN B C 1
ATOM 763 O O . GLN B 1 31 ? 27.007 20.789 31.875 1.00 50.35 31 GLN B O 1
ATOM 769 N N . ALA B 1 32 ? 25.472 21.014 30.235 1.00 40.77 32 ALA B N 1
ATOM 770 C CA . ALA B 1 32 ? 25.726 19.694 29.656 1.00 35.25 32 ALA B CA 1
ATOM 771 C C . ALA B 1 32 ? 27.142 19.632 29.103 1.00 28.23 32 ALA B C 1
ATOM 772 O O . ALA B 1 32 ? 27.675 20.635 28.640 1.00 29.19 32 ALA B O 1
ATOM 774 N N . PRO B 1 33 ? 27.765 18.443 29.135 1.00 26.90 33 PRO B N 1
ATOM 775 C CA . PRO B 1 33 ? 29.129 18.271 28.634 1.00 24.43 33 PRO B CA 1
ATOM 776 C C . PRO B 1 33 ? 29.350 18.714 27.181 1.00 35.74 33 PRO B C 1
ATOM 777 O O . PRO B 1 33 ? 30.441 19.169 26.830 1.00 33.64 33 PRO B O 1
ATOM 781 N N . GLU B 1 34 ? 28.332 18.589 26.334 1.00 33.31 34 GLU B N 1
ATOM 782 C CA . GLU B 1 34 ? 28.481 19.021 24.946 1.00 33.88 34 GLU B CA 1
ATOM 783 C C . GLU B 1 34 ? 28.586 20.546 24.904 1.00 32.28 34 GLU B C 1
ATOM 784 O O . GLU B 1 34 ? 29.425 21.119 24.198 1.00 28.35 34 GLU B O 1
ATOM 790 N N . GLU B 1 35 ? 27.717 21.192 25.672 1.00 28.64 35 GLU B N 1
ATOM 791 C CA . GLU B 1 35 ? 27.672 22.641 25.738 1.00 32.95 35 GLU B CA 1
ATOM 792 C C . GLU B 1 35 ? 28.933 23.223 26.359 1.00 25.52 35 GLU B C 1
ATOM 793 O O . GLU B 1 35 ? 29.454 24.228 25.888 1.00 34.89 35 GLU B O 1
ATOM 799 N N . ARG B 1 36 ? 29.431 22.600 27.414 1.00 29.56 36 ARG B N 1
ATOM 800 C CA . ARG B 1 36 ? 30.633 23.118 28.040 1.00 38.83 36 ARG B CA 1
ATOM 801 C C . ARG B 1 36 ? 31.784 23.026 27.051 1.00 33.48 36 ARG B C 1
ATOM 802 O O . ARG B 1 36 ? 32.624 23.925 26.978 1.00 38.79 36 ARG B O 1
ATOM 810 N N . CYS B 1 37 ? 31.810 21.946 26.278 1.00 26.65 37 CYS B N 1
ATOM 811 C CA . CYS B 1 37 ? 32.864 21.747 25.292 1.00 34.68 37 CYS B CA 1
ATOM 812 C C . CYS B 1 37 ? 32.709 22.708 24.111 1.00 32.16 37 CYS B C 1
ATOM 813 O O . CYS B 1 37 ? 33.698 23.206 23.573 1.00 29.84 37 CYS B O 1
ATOM 816 N N . ARG B 1 38 ? 31.470 22.966 23.707 1.00 29.06 38 ARG B N 1
ATOM 817 C CA . ARG B 1 38 ? 31.215 23.886 22.605 1.00 28.05 38 ARG B CA 1
ATOM 818 C C . ARG B 1 38 ? 31.619 25.299 23.018 1.00 33.36 38 ARG B C 1
ATOM 819 O O . ARG B 1 38 ? 32.213 26.043 22.239 1.00 28.73 38 ARG B O 1
ATOM 827 N N . LEU B 1 39 ? 31.283 25.666 24.251 1.00 38.27 39 LEU B N 1
ATOM 828 C CA . LEU B 1 39 ? 31.624 26.983 24.768 1.00 33.05 39 LEU B CA 1
ATOM 829 C C . LEU B 1 39 ? 33.138 27.134 24.783 1.00 31.28 39 LEU B C 1
ATOM 830 O O . LEU B 1 39 ? 33.667 28.175 24.390 1.00 38.77 39 LEU B O 1
ATOM 835 N N . ALA B 1 40 ? 33.835 26.088 25.220 1.00 28.79 40 ALA B N 1
ATOM 836 C CA . ALA B 1 40 ? 35.295 26.119 25.274 1.00 29.95 40 ALA B CA 1
ATOM 837 C C . ALA B 1 40 ? 35.903 26.218 23.874 1.00 32.31 40 ALA B C 1
ATOM 838 O O . ALA B 1 40 ? 36.924 26.884 23.676 1.00 36.09 40 ALA B O 1
ATOM 840 N N . ALA B 1 41 ? 35.277 25.548 22.907 1.00 41.32 41 ALA B N 1
ATOM 841 C CA . ALA B 1 41 ? 35.741 25.590 21.522 1.00 31.48 41 ALA B CA 1
ATOM 842 C C . ALA B 1 41 ? 35.591 27.024 21.015 1.00 32.33 41 ALA B C 1
ATOM 843 O O . ALA B 1 41 ? 36.485 27.554 20.361 1.00 29.67 41 ALA B O 1
ATOM 845 N N . GLN B 1 42 ? 34.469 27.664 21.331 1.00 32.39 42 GLN B N 1
ATOM 846 C CA . GLN B 1 42 ? 34.261 29.036 20.878 1.00 37.34 42 GLN B CA 1
ATOM 847 C C . GLN B 1 42 ? 35.399 29.918 21.391 1.00 32.18 42 GLN B C 1
ATOM 848 O O . GLN B 1 42 ? 35.975 30.706 20.640 1.00 38.95 42 GLN B O 1
ATOM 854 N N . ALA B 1 43 ? 35.714 29.770 22.674 1.00 32.64 43 ALA B N 1
ATOM 855 C CA . ALA B 1 43 ? 36.781 30.535 23.318 1.00 29.48 43 ALA B CA 1
ATOM 856 C C . ALA B 1 43 ? 38.130 30.252 22.665 1.00 22.26 43 ALA B C 1
ATOM 857 O O . ALA B 1 43 ? 38.947 31.157 22.484 1.00 29.52 43 ALA B O 1
ATOM 859 N N . CYS B 1 44 ? 38.369 29.000 22.307 1.00 23.06 44 CYS B N 1
ATOM 860 C CA . CYS B 1 44 ? 39.627 28.668 21.663 1.00 29.60 44 CYS B CA 1
ATOM 861 C C . CYS B 1 44 ? 39.679 29.384 20.308 1.00 29.84 44 CYS B C 1
ATOM 862 O O . CYS B 1 44 ? 40.733 29.868 19.897 1.00 34.90 44 CYS B O 1
ATOM 865 N N . ILE B 1 45 ? 38.539 29.477 19.627 1.00 30.52 45 ILE B N 1
ATOM 866 C CA . ILE B 1 45 ? 38.495 30.142 18.326 1.00 28.02 45 ILE B CA 1
ATOM 867 C C . ILE B 1 45 ? 38.870 31.622 18.421 1.00 26.64 45 ILE B C 1
ATOM 868 O O . ILE B 1 45 ? 39.701 32.108 17.651 1.00 31.13 45 ILE B O 1
ATOM 873 N N . ARG B 1 46 ? 38.271 32.329 19.372 1.00 23.98 46 ARG B N 1
ATOM 874 C CA . ARG B 1 46 ? 38.562 33.741 19.558 1.00 25.29 46 ARG B CA 1
ATOM 875 C C . ARG B 1 46 ? 40.035 33.979 19.872 1.00 29.87 46 ARG B C 1
ATOM 876 O O . ARG B 1 46 ? 40.723 34.722 19.153 1.00 32.94 46 ARG B O 1
ATOM 884 N N . ALA B 1 47 ? 40.523 33.345 20.937 1.00 26.67 47 ALA B N 1
ATOM 885 C CA . ALA B 1 47 ? 41.920 33.503 21.333 1.00 29.96 47 ALA B CA 1
ATOM 886 C C . ALA B 1 47 ? 42.856 33.170 20.176 1.00 25.48 47 ALA B C 1
ATOM 887 O O . ALA B 1 47 ? 43.830 33.880 19.940 1.00 31.16 47 ALA B O 1
ATOM 889 N N . CYS B 1 48 ? 42.560 32.104 19.440 1.00 29.05 48 CYS B N 1
ATOM 890 C CA . CYS B 1 48 ? 43.425 31.744 18.326 1.00 34.14 48 CYS B CA 1
ATOM 891 C C . CYS B 1 48 ? 43.432 32.788 17.201 1.00 35.38 48 CYS B C 1
ATOM 892 O O . CYS B 1 48 ? 44.500 33.198 16.737 1.00 41.29 48 CYS B O 1
ATOM 895 N N . GLU B 1 49 ? 42.260 33.247 16.779 1.00 32.04 49 GLU B N 1
ATOM 896 C CA . GLU B 1 49 ? 42.206 34.239 15.710 1.00 33.49 49 GLU B CA 1
ATOM 897 C C . GLU B 1 49 ? 42.806 35.576 16.143 1.00 29.53 49 GLU B C 1
ATOM 898 O O . GLU B 1 49 ? 43.402 36.290 15.332 1.00 28.64 49 GLU B O 1
ATOM 904 N N . ARG B 1 50 ? 42.651 35.920 17.420 1.00 34.84 50 ARG B N 1
ATOM 905 C CA . ARG B 1 50 ? 43.221 37.171 17.925 1.00 32.93 50 ARG B CA 1
ATOM 906 C C . ARG B 1 50 ? 44.737 37.032 17.882 1.00 35.66 50 ARG B C 1
ATOM 907 O O . ARG B 1 50 ? 45.453 37.934 17.444 1.00 37.97 50 ARG B O 1
ATOM 915 N N . TYR B 1 51 ? 45.217 35.877 18.319 1.00 33.77 51 TYR B N 1
ATOM 916 C CA . TYR B 1 51 ? 46.640 35.629 18.344 1.00 35.72 51 TYR B CA 1
ATOM 917 C C . TYR B 1 51 ? 47.314 35.835 17.000 1.00 36.55 51 TYR B C 1
ATOM 918 O O . TYR B 1 51 ? 48.214 36.673 16.859 1.00 34.54 51 TYR B O 1
ATOM 927 N N . LEU B 1 52 ? 46.883 35.068 16.007 1.00 35.22 52 LEU B N 1
ATOM 928 C CA . LEU B 1 52 ? 47.512 35.169 14.707 1.00 34.50 52 LEU B CA 1
ATOM 929 C C . LEU B 1 52 ? 47.234 36.506 14.021 1.00 34.07 52 LEU B C 1
ATOM 930 O O . LEU B 1 52 ? 47.943 36.896 13.088 1.00 37.52 52 LEU B O 1
ATOM 935 N N . ALA B 1 53 ? 46.229 37.227 14.508 1.00 31.89 53 ALA B N 1
ATOM 936 C CA . ALA B 1 53 ? 45.900 38.526 13.939 1.00 26.37 53 ALA B CA 1
ATOM 937 C C . ALA B 1 53 ? 46.654 39.667 14.629 1.00 31.24 53 ALA B C 1
ATOM 938 O O . ALA B 1 53 ? 47.140 40.586 13.971 1.00 25.85 53 ALA B O 1
ATOM 940 N N . LEU B 1 54 ? 46.761 39.616 15.953 1.00 31.86 54 LEU B N 1
ATOM 941 C CA . LEU B 1 54 ? 47.430 40.698 16.664 1.00 30.05 54 LEU B CA 1
ATOM 942 C C . LEU B 1 54 ? 48.899 40.521 17.044 1.00 37.36 54 LEU B C 1
ATOM 943 O O . LEU B 1 54 ? 49.652 41.491 17.005 1.00 39.36 54 LEU B O 1
ATOM 948 N N . CYS B 1 55 ? 49.314 39.305 17.407 1.00 42.37 55 CYS B N 1
ATOM 949 C CA . CYS B 1 55 ? 50.703 39.061 17.806 1.00 38.69 55 CYS B CA 1
ATOM 950 C C . CYS B 1 55 ? 51.663 39.406 16.679 1.00 42.77 55 CYS B C 1
ATOM 951 O O . CYS B 1 55 ? 51.652 38.786 15.607 1.00 36.92 55 CYS B O 1
ATOM 954 N N . THR B 1 56 ? 52.511 40.391 16.932 1.00 37.41 56 THR B N 1
ATOM 955 C CA . THR B 1 56 ? 53.452 40.827 15.918 1.00 44.70 56 THR B CA 1
ATOM 956 C C . THR B 1 56 ? 54.758 40.040 15.921 1.00 46.52 56 THR B C 1
ATOM 957 O O . THR B 1 56 ? 55.615 40.263 15.071 1.00 45.88 56 THR B O 1
ATOM 961 N N . GLU B 1 57 ? 54.910 39.108 16.856 1.00 41.81 57 GLU B N 1
ATOM 962 C CA . GLU B 1 57 ? 56.146 38.344 16.914 1.00 43.29 57 GLU B CA 1
ATOM 963 C C . GLU B 1 57 ? 55.993 36.869 16.558 1.00 43.28 57 GLU B C 1
ATOM 964 O O . GLU B 1 57 ? 56.972 36.128 16.561 1.00 43.12 57 GLU B O 1
ATOM 970 N N . SER B 1 58 ? 54.769 36.450 16.248 1.00 44.85 58 SER B N 1
ATOM 971 C CA . SER B 1 58 ? 54.484 35.063 15.899 1.00 31.41 58 SER B CA 1
ATOM 972 C C . SER B 1 58 ? 55.220 34.662 14.632 1.00 41.57 58 SER B C 1
ATOM 973 O O . SER B 1 58 ? 55.562 35.509 13.803 1.00 45.64 58 SER B O 1
ATOM 976 N N . SER B 1 59 ? 55.456 33.364 14.478 1.00 32.56 59 SER B N 1
ATOM 977 C CA . SER B 1 59 ? 56.142 32.849 13.300 1.00 33.87 59 SER B CA 1
ATOM 978 C C . SER B 1 59 ? 55.131 32.174 12.392 1.00 32.32 59 SER B C 1
ATOM 979 O O . SER B 1 59 ? 53.966 32.044 12.745 1.00 37.09 59 SER B O 1
ATOM 982 N N . ARG B 1 60 ? 55.593 31.734 11.229 1.00 34.89 60 ARG B N 1
ATOM 983 C CA . ARG B 1 60 ? 54.738 31.054 10.269 1.00 38.58 60 ARG B CA 1
ATOM 984 C C . ARG B 1 60 ? 54.168 29.792 10.923 1.00 37.17 60 ARG B C 1
ATOM 985 O O . ARG B 1 60 ? 52.964 29.526 10.861 1.00 38.20 60 ARG B O 1
ATOM 993 N N . GLU B 1 61 ? 55.052 29.028 11.556 1.00 37.59 61 GLU B N 1
ATOM 994 C CA . GLU B 1 61 ? 54.697 27.796 12.254 1.00 37.55 61 GLU B CA 1
ATOM 995 C C . GLU B 1 61 ? 53.588 28.050 13.286 1.00 38.10 61 GLU B C 1
ATOM 996 O O . GLU B 1 61 ? 52.566 27.359 13.300 1.00 30.00 61 GLU B O 1
ATOM 1002 N N . GLN B 1 62 ? 53.790 29.051 14.140 1.00 36.65 62 GLN B N 1
ATOM 1003 C CA . GLN B 1 62 ? 52.815 29.394 15.174 1.00 32.73 62 GLN B CA 1
ATOM 1004 C C . GLN B 1 62 ? 51.476 29.864 14.598 1.00 24.97 62 GLN B C 1
ATOM 1005 O O . GLN B 1 62 ? 50.424 29.536 15.139 1.00 20.19 62 GLN B O 1
ATOM 1011 N N . ARG B 1 63 ? 51.517 30.635 13.512 1.00 25.62 63 ARG B N 1
ATOM 1012 C CA . ARG B 1 63 ? 50.293 31.118 12.879 1.00 28.71 63 ARG B CA 1
ATOM 1013 C C . ARG B 1 63 ? 49.567 29.939 12.232 1.00 23.26 63 ARG B C 1
ATOM 1014 O O . ARG B 1 63 ? 48.348 29.892 12.248 1.00 28.27 63 ARG B O 1
ATOM 1022 N N . GLN B 1 64 ? 50.308 28.987 11.669 1.00 23.10 64 GLN B N 1
ATOM 1023 C CA . GLN B 1 64 ? 49.686 27.816 11.041 1.00 22.83 64 GLN B CA 1
ATOM 1024 C C . GLN B 1 64 ? 48.973 26.966 12.102 1.00 28.87 64 GLN B C 1
ATOM 1025 O O . GLN B 1 64 ? 47.885 26.444 11.854 1.00 29.60 64 GLN B O 1
ATOM 1031 N N . HIS B 1 65 ? 49.586 26.860 13.284 1.00 35.75 65 HIS B N 1
ATOM 1032 C CA . HIS B 1 65 ? 49.039 26.117 14.427 1.00 28.38 65 HIS B CA 1
ATOM 1033 C C . HIS B 1 65 ? 47.786 26.785 14.993 1.00 33.59 65 HIS B C 1
ATOM 1034 O O . HIS B 1 65 ? 46.791 26.108 15.292 1.00 30.72 65 HIS B O 1
ATOM 1041 N N . ALA B 1 66 ? 47.842 28.106 15.168 1.00 26.20 66 ALA B N 1
ATOM 1042 C CA . ALA B 1 66 ? 46.707 28.841 15.718 1.00 23.94 66 ALA B CA 1
ATOM 1043 C C . ALA B 1 66 ? 45.588 28.946 14.688 1.00 24.64 66 ALA B C 1
ATOM 1044 O O . ALA B 1 66 ? 44.411 28.903 15.037 1.00 23.74 66 ALA B O 1
ATOM 1046 N N . GLY B 1 67 ? 45.963 29.071 13.419 1.00 21.32 67 GLY B N 1
ATOM 1047 C CA . GLY B 1 67 ? 44.968 29.162 12.364 1.00 27.87 67 GLY B CA 1
ATOM 1048 C C . GLY B 1 67 ? 44.212 27.854 12.150 1.00 28.07 67 GLY B C 1
ATOM 1049 O O . GLY B 1 67 ? 42.991 27.859 12.005 1.00 26.20 67 GLY B O 1
ATOM 1050 N N . ASP B 1 68 ? 44.933 26.734 12.132 1.00 23.84 68 ASP B N 1
ATOM 1051 C CA . ASP B 1 68 ? 44.310 25.431 11.939 1.00 28.92 68 ASP B CA 1
ATOM 1052 C C . ASP B 1 68 ? 43.498 25.041 13.167 1.00 27.05 68 ASP B C 1
ATOM 1053 O O . ASP B 1 68 ? 42.465 24.379 13.060 1.00 32.04 68 ASP B O 1
ATOM 1058 N N . CYS B 1 69 ? 43.966 25.459 14.336 1.00 33.16 69 CYS B N 1
ATOM 1059 C CA . CYS B 1 69 ? 43.279 25.149 15.579 1.00 30.72 69 CYS B CA 1
ATOM 1060 C C . CYS B 1 69 ? 41.950 25.886 15.632 1.00 24.22 69 CYS B C 1
ATOM 1061 O O . CYS B 1 69 ? 40.968 25.379 16.175 1.00 29.64 69 CYS B O 1
ATOM 1064 N N . ALA B 1 70 ? 41.920 27.087 15.067 1.00 25.54 70 ALA B N 1
ATOM 1065 C CA . ALA B 1 70 ? 40.690 27.880 15.037 1.00 26.72 70 ALA B CA 1
ATOM 1066 C C . ALA B 1 70 ? 39.642 27.173 14.178 1.00 27.32 70 ALA B C 1
ATOM 1067 O O . ALA B 1 70 ? 38.494 26.998 14.605 1.00 24.11 70 ALA B O 1
ATOM 1069 N N . ASP B 1 71 ? 40.052 26.753 12.979 1.00 22.22 71 ASP B N 1
ATOM 1070 C CA . ASP B 1 71 ? 39.150 26.068 12.062 1.00 22.73 71 ASP B CA 1
ATOM 1071 C C . ASP B 1 71 ? 38.726 24.696 12.583 1.00 23.46 71 ASP B C 1
ATOM 1072 O O . ASP B 1 71 ? 37.589 24.281 12.386 1.00 29.16 71 ASP B O 1
ATOM 1077 N N . LEU B 1 72 ? 39.630 23.997 13.262 1.00 30.44 72 LEU B N 1
ATOM 1078 C CA . LEU B 1 72 ? 39.295 22.689 13.815 1.00 24.74 72 LEU B CA 1
ATOM 1079 C C . LEU B 1 72 ? 38.242 22.817 14.922 1.00 21.93 72 LEU B C 1
ATOM 1080 O O . LEU B 1 72 ? 37.308 22.028 14.984 1.00 24.64 72 LEU B O 1
ATOM 1085 N N . CYS B 1 73 ? 38.399 23.815 15.785 1.00 21.66 73 CYS B N 1
ATOM 1086 C CA . CYS B 1 73 ? 37.465 24.039 16.877 1.00 23.38 73 CYS B CA 1
ATOM 1087 C C . CYS B 1 73 ? 36.099 24.468 16.346 1.00 28.75 73 CYS B C 1
ATOM 1088 O O . CYS B 1 73 ? 35.061 24.240 16.980 1.00 28.06 73 CYS B O 1
ATOM 1091 N N . ARG B 1 74 ? 36.126 25.090 15.171 1.00 24.68 74 ARG B N 1
ATOM 1092 C CA . ARG B 1 74 ? 34.943 25.553 14.475 1.00 20.97 74 ARG B CA 1
ATOM 1093 C C . ARG B 1 74 ? 34.135 24.310 14.112 1.00 21.16 74 ARG B C 1
ATOM 1094 O O . ARG B 1 74 ? 32.939 24.226 14.390 1.00 25.30 74 ARG B O 1
ATOM 1102 N N . LEU B 1 75 ? 34.809 23.350 13.486 1.00 12.39 75 LEU B N 1
ATOM 1103 C CA . LEU B 1 75 ? 34.194 22.097 13.088 1.00 14.00 75 LEU B CA 1
ATOM 1104 C C . LEU B 1 75 ? 33.573 21.382 14.299 1.00 24.43 75 LEU B C 1
ATOM 1105 O O . LEU B 1 75 ? 32.405 20.969 14.264 1.00 24.97 75 LEU B O 1
ATOM 1110 N N . ALA B 1 76 ? 34.375 21.240 15.358 1.00 19.12 76 ALA B N 1
ATOM 1111 C CA . ALA B 1 76 ? 33.947 20.586 16.588 1.00 26.49 76 ALA B CA 1
ATOM 1112 C C . ALA B 1 76 ? 32.716 21.264 17.195 1.00 27.67 76 ALA B C 1
ATOM 1113 O O . ALA B 1 76 ? 31.727 20.607 17.527 1.00 30.91 76 ALA B O 1
ATOM 1115 N N . ALA B 1 77 ? 32.784 22.579 17.344 1.00 20.28 77 ALA B N 1
ATOM 1116 C CA . ALA B 1 77 ? 31.676 23.322 17.912 1.00 29.46 77 ALA B CA 1
ATOM 1117 C C . ALA B 1 77 ? 30.415 23.100 17.083 1.00 29.69 77 ALA B C 1
ATOM 1118 O O . ALA B 1 77 ? 29.328 22.916 17.627 1.00 33.06 77 ALA B O 1
ATOM 1120 N N . LEU B 1 78 ? 30.570 23.107 15.765 1.00 29.29 78 LEU B N 1
ATOM 1121 C CA . LEU B 1 78 ? 29.445 22.915 14.865 1.00 29.25 78 LEU B CA 1
ATOM 1122 C C . LEU B 1 78 ? 28.778 21.546 15.059 1.00 25.74 78 LEU B C 1
ATOM 1123 O O . LEU B 1 78 ? 27.553 21.456 15.085 1.00 26.22 78 LEU B O 1
ATOM 1128 N N . LEU B 1 79 ? 29.577 20.485 15.202 1.00 27.02 79 LEU B N 1
ATOM 1129 C CA . LEU B 1 79 ? 29.024 19.139 15.394 1.00 22.62 79 LEU B CA 1
ATOM 1130 C C . LEU B 1 79 ? 28.537 18.940 16.839 1.00 24.71 79 LEU B C 1
ATOM 1131 O O . LEU B 1 79 ? 27.668 18.108 17.100 1.00 27.92 79 LEU B O 1
ATOM 1136 N N . LEU B 1 80 ? 29.108 19.698 17.771 1.00 24.77 80 LEU B N 1
ATOM 1137 C CA . LEU B 1 80 ? 28.699 19.626 19.170 1.00 31.40 80 LEU B CA 1
ATOM 1138 C C . LEU B 1 80 ? 27.304 20.231 19.263 1.00 30.08 80 LEU B C 1
ATOM 1139 O O . LEU B 1 80 ? 26.420 19.698 19.938 1.00 27.45 80 LEU B O 1
ATOM 1144 N N . GLU B 1 81 ? 27.112 21.346 18.569 1.00 28.60 81 GLU B N 1
ATOM 1145 C CA . GLU B 1 81 ? 25.822 22.027 18.558 1.00 28.69 81 GLU B CA 1
ATOM 1146 C C . GLU B 1 81 ? 24.716 21.119 18.048 1.00 21.48 81 GLU B C 1
ATOM 1147 O O . GLU B 1 81 ? 23.660 21.033 18.656 1.00 31.17 81 GLU B O 1
ATOM 1153 N N . ARG B 1 82 ? 24.969 20.448 16.930 1.00 21.79 82 ARG B N 1
ATOM 1154 C CA . ARG B 1 82 ? 23.992 19.551 16.323 1.00 23.01 82 ARG B CA 1
ATOM 1155 C C . ARG B 1 82 ? 23.904 18.205 17.048 1.00 25.69 82 ARG B C 1
ATOM 1156 O O . ARG B 1 82 ? 23.136 17.316 16.655 1.00 19.84 82 ARG B O 1
ATOM 1164 N N . ARG B 1 83 ? 24.697 18.077 18.111 1.00 29.10 83 ARG B N 1
ATOM 1165 C CA . ARG B 1 83 ? 24.734 16.875 18.928 1.00 26.51 83 ARG B CA 1
ATOM 1166 C C . ARG B 1 83 ? 24.968 15.665 18.027 1.00 23.57 83 ARG B C 1
ATOM 1167 O O . ARG B 1 83 ? 24.409 14.581 18.236 1.00 28.21 83 ARG B O 1
ATOM 1175 N N . SER B 1 84 ? 25.820 15.871 17.025 1.00 21.74 84 SER B N 1
ATOM 1176 C CA . SER B 1 84 ? 26.167 14.836 16.054 1.00 24.53 84 SER B CA 1
ATOM 1177 C C . SER B 1 84 ? 26.817 13.601 16.677 1.00 33.76 84 SER B C 1
ATOM 1178 O O . SER B 1 84 ? 27.686 13.705 17.553 1.00 36.92 84 SER B O 1
ATOM 1181 N N . PRO B 1 85 ? 26.422 12.409 16.211 1.00 29.49 85 PRO B N 1
ATOM 1182 C CA . PRO B 1 85 ? 27.014 11.192 16.768 1.00 28.30 85 PRO B CA 1
ATOM 1183 C C . PRO B 1 85 ? 28.485 11.060 16.392 1.00 31.91 85 PRO B C 1
ATOM 1184 O O . PRO B 1 85 ? 29.179 10.161 16.869 1.00 30.94 85 PRO B O 1
ATOM 1188 N N . TRP B 1 86 ? 28.945 11.967 15.531 1.00 30.32 86 TRP B N 1
ATOM 1189 C CA . TRP B 1 86 ? 30.328 11.979 15.058 1.00 21.20 86 TRP B CA 1
ATOM 1190 C C . TRP B 1 86 ? 31.128 13.093 15.730 1.00 24.16 86 TRP B C 1
ATOM 1191 O O . TRP B 1 86 ? 32.337 13.208 15.523 1.00 28.79 86 TRP B O 1
ATOM 1202 N N . ALA B 1 87 ? 30.459 13.917 16.527 1.00 19.01 87 ALA B N 1
ATOM 1203 C CA . ALA B 1 87 ? 31.142 15.016 17.197 1.00 30.76 87 ALA B CA 1
ATOM 1204 C C . ALA B 1 87 ? 32.382 14.558 17.973 1.00 28.96 87 ALA B C 1
ATOM 1205 O O . ALA B 1 87 ? 33.451 15.149 17.837 1.00 38.60 87 ALA B O 1
ATOM 1207 N N . PRO B 1 88 ? 32.264 13.495 18.787 1.00 30.83 88 PRO B N 1
ATOM 1208 C CA . PRO B 1 88 ? 33.447 13.053 19.540 1.00 35.00 88 PRO B CA 1
ATOM 1209 C C . PRO B 1 88 ? 34.680 12.781 18.683 1.00 30.07 88 PRO B C 1
ATOM 1210 O O . PRO B 1 88 ? 35.807 13.087 19.084 1.00 27.28 88 PRO B O 1
ATOM 1214 N N . ALA B 1 89 ? 34.465 12.216 17.502 1.00 28.49 89 ALA B N 1
ATOM 1215 C CA . ALA B 1 89 ? 35.567 11.924 16.590 1.00 30.70 89 ALA B CA 1
ATOM 1216 C C . ALA B 1 89 ? 36.213 13.231 16.125 1.00 36.34 89 ALA B C 1
ATOM 1217 O O . ALA B 1 89 ? 37.438 13.299 15.943 1.00 33.74 89 ALA B O 1
ATOM 1219 N N . ALA B 1 90 ? 35.386 14.261 15.930 1.00 32.42 90 ALA B N 1
ATOM 1220 C CA . ALA B 1 90 ? 35.880 15.567 15.505 1.00 25.38 90 ALA B CA 1
ATOM 1221 C C . ALA B 1 90 ? 36.526 16.255 16.702 1.00 19.37 90 ALA B C 1
ATOM 1222 O O . ALA B 1 90 ? 37.486 17.003 16.552 1.00 25.74 90 ALA B O 1
ATOM 1224 N N . CYS B 1 91 ? 36.000 16.005 17.893 1.00 18.90 91 CYS B N 1
ATOM 1225 C CA . CYS B 1 91 ? 36.568 16.613 19.093 1.00 33.51 91 CYS B CA 1
ATOM 1226 C C . CYS B 1 91 ? 37.942 16.040 19.417 1.00 31.73 91 CYS B C 1
ATOM 1227 O O . CYS B 1 91 ? 38.815 16.748 19.912 1.00 21.86 91 CYS B O 1
ATOM 1230 N N . GLU B 1 92 ? 38.121 14.756 19.124 1.00 37.80 92 GLU B N 1
ATOM 1231 C CA . GLU B 1 92 ? 39.382 14.076 19.370 1.00 34.76 92 GLU B CA 1
ATOM 1232 C C . GLU B 1 92 ? 40.481 14.698 18.513 1.00 40.37 92 GLU B C 1
ATOM 1233 O O . GLU B 1 92 ? 41.583 14.979 18.996 1.00 34.96 92 GLU B O 1
ATOM 1239 N N . LEU B 1 93 ? 40.174 14.910 17.239 1.00 29.85 93 LEU B N 1
ATOM 1240 C CA . LEU B 1 93 ? 41.141 15.487 16.331 1.00 28.76 93 LEU B CA 1
ATOM 1241 C C . LEU B 1 93 ? 41.450 16.929 16.740 1.00 29.07 93 LEU B C 1
ATOM 1242 O O . LEU B 1 93 ? 42.610 17.324 16.815 1.00 25.94 93 LEU B O 1
ATOM 1247 N N . ALA B 1 94 ? 40.415 17.704 17.038 1.00 24.88 94 ALA B N 1
ATOM 1248 C CA . ALA B 1 94 ? 40.615 19.095 17.421 1.00 31.53 94 ALA B CA 1
ATOM 1249 C C . ALA B 1 94 ? 41.436 19.203 18.707 1.00 30.48 94 ALA B C 1
ATOM 1250 O O . ALA B 1 94 ? 42.307 20.066 18.816 1.00 24.86 94 ALA B O 1
ATOM 1252 N N . ALA B 1 95 ? 41.152 18.335 19.676 1.00 29.85 95 ALA B N 1
ATOM 1253 C CA . ALA B 1 95 ? 41.881 18.345 20.941 1.00 31.25 95 ALA B CA 1
ATOM 1254 C C . ALA B 1 95 ? 43.348 17.994 20.710 1.00 30.79 95 ALA B C 1
ATOM 1255 O O . ALA B 1 95 ? 44.245 18.584 21.318 1.00 28.21 95 ALA B O 1
ATOM 1257 N N . ARG B 1 96 ? 43.582 17.040 19.819 1.00 23.42 96 ARG B N 1
ATOM 1258 C CA . ARG B 1 96 ? 44.931 16.608 19.506 1.00 28.49 96 ARG B CA 1
ATOM 1259 C C . ARG B 1 96 ? 45.804 17.778 19.028 1.00 35.07 96 ARG B C 1
ATOM 1260 O O . ARG B 1 96 ? 46.944 17.939 19.481 1.00 30.97 96 ARG B O 1
ATOM 1268 N N . TYR B 1 97 ? 45.272 18.605 18.130 1.00 30.91 97 TYR B N 1
ATOM 1269 C CA . TYR B 1 97 ? 46.033 19.740 17.618 1.00 27.22 97 TYR B CA 1
ATOM 1270 C C . TYR B 1 97 ? 45.909 20.994 18.491 1.00 32.07 97 TYR B C 1
ATOM 1271 O O . TYR B 1 97 ? 46.750 21.886 18.434 1.00 34.00 97 TYR B O 1
ATOM 1280 N N . ALA B 1 98 ? 44.868 21.050 19.312 1.00 29.07 98 ALA B N 1
ATOM 1281 C CA . ALA B 1 98 ? 44.693 22.185 20.190 1.00 28.20 98 ALA B CA 1
ATOM 1282 C C . ALA B 1 98 ? 45.834 22.202 21.206 1.00 36.01 98 ALA B C 1
ATOM 1283 O O . ALA B 1 98 ? 46.350 23.264 21.554 1.00 35.43 98 ALA B O 1
ATOM 1285 N N . LEU B 1 99 ? 46.239 21.039 21.696 1.00 30.59 99 LEU B N 1
ATOM 1286 C CA . LEU B 1 99 ? 47.326 21.051 22.657 1.00 42.35 99 LEU B CA 1
ATOM 1287 C C . LEU B 1 99 ? 48.626 21.310 21.925 1.00 35.74 99 LEU B C 1
ATOM 1288 O O . LEU B 1 99 ? 49.539 21.911 22.479 1.00 37.14 99 LEU B O 1
ATOM 1293 N N . ALA B 1 100 ? 48.709 20.873 20.674 1.00 26.85 100 ALA B N 1
ATOM 1294 C CA . ALA B 1 100 ? 49.917 21.113 19.900 1.00 30.07 100 ALA B CA 1
ATOM 1295 C C . ALA B 1 100 ? 50.032 22.621 19.684 1.00 30.34 100 ALA B C 1
ATOM 1296 O O . ALA B 1 100 ? 51.125 23.156 19.570 1.00 31.37 100 ALA B O 1
ATOM 1298 N N . CYS B 1 101 ? 48.894 23.307 19.640 1.00 35.19 101 CYS B N 1
ATOM 1299 C CA . CYS B 1 101 ? 48.902 24.749 19.455 1.00 35.62 101 CYS B CA 1
ATOM 1300 C C . CYS B 1 101 ? 49.279 25.415 20.786 1.00 36.42 101 CYS B C 1
ATOM 1301 O O . CYS B 1 101 ? 50.010 26.409 20.813 1.00 29.79 101 CYS B O 1
ATOM 1304 N N . ALA B 1 102 ? 48.779 24.858 21.886 1.00 31.19 102 ALA B N 1
ATOM 1305 C CA . ALA B 1 102 ? 49.074 25.387 23.211 1.00 34.60 102 ALA B CA 1
ATOM 1306 C C . ALA B 1 102 ? 50.572 25.272 23.492 1.00 35.19 102 ALA B C 1
ATOM 1307 O O . ALA B 1 102 ? 51.154 26.109 24.177 1.00 34.26 102 ALA B O 1
ATOM 1309 N N . GLU B 1 103 ? 51.189 24.229 22.957 1.00 35.68 103 GLU B N 1
ATOM 1310 C CA . GLU B 1 103 ? 52.609 24.025 23.151 1.00 39.20 103 GLU B CA 1
ATOM 1311 C C . GLU B 1 103 ? 53.429 25.001 22.315 1.00 38.63 103 GLU B C 1
ATOM 1312 O O . GLU B 1 103 ? 54.323 25.660 22.840 1.00 47.28 103 GLU B O 1
ATOM 1318 N N . ARG B 1 104 ? 53.124 25.114 21.026 1.00 30.00 104 ARG B N 1
ATOM 1319 C CA . ARG B 1 104 ? 53.862 26.026 20.163 1.00 31.53 104 ARG B CA 1
ATOM 1320 C C . ARG B 1 104 ? 53.570 27.516 20.383 1.00 26.78 104 ARG B C 1
ATOM 1321 O O . ARG B 1 104 ? 54.443 28.347 20.160 1.00 31.09 104 ARG B O 1
ATOM 1329 N N . CYS B 1 105 ? 52.362 27.857 20.823 1.00 21.47 105 CYS B N 1
ATOM 1330 C CA . CYS B 1 105 ? 51.993 29.259 21.001 1.00 33.80 105 CYS B CA 1
ATOM 1331 C C . CYS B 1 105 ? 52.065 29.833 22.409 1.00 37.86 105 CYS B C 1
ATOM 1332 O O . CYS B 1 105 ? 51.925 31.049 22.604 1.00 39.00 105 CYS B O 1
ATOM 1335 N N . ASP B 1 106 ? 52.280 28.972 23.395 1.00 40.06 106 ASP B N 1
ATOM 1336 C CA . ASP B 1 106 ? 52.361 29.426 24.776 1.00 40.59 106 ASP B CA 1
ATOM 1337 C C . ASP B 1 106 ? 53.475 30.460 24.914 1.00 40.67 106 ASP B C 1
ATOM 1338 O O . ASP B 1 106 ? 54.488 30.404 24.213 1.00 37.28 106 ASP B O 1
ATOM 1343 N N . GLY B 1 107 ? 53.271 31.404 25.825 1.00 42.83 107 GLY B N 1
ATOM 1344 C CA . GLY B 1 107 ? 54.249 32.448 26.062 1.00 42.93 107 GLY B CA 1
ATOM 1345 C C . GLY B 1 107 ? 53.821 33.308 27.236 1.00 42.36 107 GLY B C 1
ATOM 1346 O O . GLY B 1 107 ? 52.699 33.184 27.734 1.00 35.60 107 GLY B O 1
ATOM 1347 N N . ASP B 1 108 ? 54.711 34.187 27.680 1.00 45.68 108 ASP B N 1
ATOM 1348 C CA . ASP B 1 108 ? 54.410 35.055 28.805 1.00 47.92 108 ASP B CA 1
ATOM 1349 C C . ASP B 1 108 ? 53.494 36.214 28.415 1.00 43.13 108 ASP B C 1
ATOM 1350 O O . ASP B 1 108 ? 52.763 36.739 29.258 1.00 39.08 108 ASP B O 1
ATOM 1355 N N . GLU B 1 109 ? 53.528 36.602 27.138 1.00 46.37 109 GLU B N 1
ATOM 1356 C CA . GLU B 1 109 ? 52.684 37.692 26.625 1.00 45.85 109 GLU B CA 1
ATOM 1357 C C . GLU B 1 109 ? 51.213 37.293 26.706 1.00 40.18 109 GLU B C 1
ATOM 1358 O O . GLU B 1 109 ? 50.863 36.140 26.454 1.00 33.57 109 GLU B O 1
ATOM 1364 N N . PRO B 1 110 ? 50.332 38.254 27.021 1.00 33.19 110 PRO B N 1
ATOM 1365 C CA . PRO B 1 110 ? 48.887 38.018 27.141 1.00 34.96 110 PRO B CA 1
ATOM 1366 C C . PRO B 1 110 ? 48.247 37.303 25.950 1.00 37.05 110 PRO B C 1
ATOM 1367 O O . PRO B 1 110 ? 47.501 36.336 26.121 1.00 33.08 110 PRO B O 1
ATOM 1371 N N . LEU B 1 111 ? 48.546 37.774 24.746 1.00 34.77 111 LEU B N 1
ATOM 1372 C CA . LEU B 1 111 ? 47.994 37.173 23.541 1.00 35.57 111 LEU B CA 1
ATOM 1373 C C . LEU B 1 111 ? 48.467 35.729 23.376 1.00 36.87 111 LEU B C 1
ATOM 1374 O O . LEU B 1 111 ? 47.798 34.916 22.735 1.00 42.42 111 LEU B O 1
ATOM 1379 N N . GLU B 1 112 ? 49.621 35.414 23.958 1.00 37.84 112 GLU B N 1
ATOM 1380 C CA . GLU B 1 112 ? 50.181 34.066 23.885 1.00 40.48 112 GLU B CA 1
ATOM 1381 C C . GLU B 1 112 ? 49.623 33.116 24.938 1.00 40.18 112 GLU B C 1
ATOM 1382 O O . GLU B 1 112 ? 49.377 31.947 24.644 1.00 46.10 112 GLU B O 1
ATOM 1388 N N . ARG B 1 113 ? 49.439 33.608 26.164 1.00 44.57 113 ARG B N 1
ATOM 1389 C CA . ARG B 1 113 ? 48.891 32.775 27.238 1.00 39.65 113 ARG B CA 1
ATOM 1390 C C . ARG B 1 113 ? 47.374 32.608 27.070 1.00 31.24 113 ARG B C 1
ATOM 1391 O O . ARG B 1 113 ? 46.834 31.555 27.386 1.00 31.63 113 ARG B O 1
ATOM 1399 N N . GLU B 1 114 ? 46.688 33.635 26.571 1.00 30.10 114 GLU B N 1
ATOM 1400 C CA . GLU B 1 114 ? 45.244 33.532 26.367 1.00 30.89 114 GLU B CA 1
ATOM 1401 C C . GLU B 1 114 ? 44.968 32.406 25.385 1.00 26.31 114 GLU B C 1
ATOM 1402 O O . GLU B 1 114 ? 44.124 31.550 25.625 1.00 22.52 114 GLU B O 1
ATOM 1408 N N . CYS B 1 115 ? 45.701 32.406 24.280 1.00 31.32 115 CYS B N 1
ATOM 1409 C CA . CYS B 1 115 ? 45.544 31.372 23.278 1.00 27.63 115 CYS B CA 1
ATOM 1410 C C . CYS B 1 115 ? 45.845 29.998 23.874 1.00 30.71 115 CYS B C 1
ATOM 1411 O O . CYS B 1 115 ? 44.976 29.122 23.907 1.00 34.67 115 CYS B O 1
ATOM 1414 N N . ALA B 1 116 ? 47.073 29.813 24.357 1.00 34.97 116 ALA B N 1
ATOM 1415 C CA . ALA B 1 116 ? 47.495 28.540 24.953 1.00 29.61 116 ALA B CA 1
ATOM 1416 C C . ALA B 1 116 ? 46.540 28.062 26.038 1.00 27.98 116 ALA B C 1
ATOM 1417 O O . ALA B 1 116 ? 46.291 26.868 26.172 1.00 23.38 116 ALA B O 1
ATOM 1419 N N . GLY B 1 117 ? 46.020 29.002 26.818 1.00 24.53 117 GLY B N 1
ATOM 1420 C CA . GLY B 1 117 ? 45.098 28.642 27.874 1.00 23.17 117 GLY B CA 1
ATOM 1421 C C . GLY B 1 117 ? 43.764 28.166 27.330 1.00 31.55 117 GLY B C 1
ATOM 1422 O O . GLY B 1 117 ? 43.226 27.156 27.790 1.00 38.18 117 GLY B O 1
ATOM 1423 N N . ALA B 1 118 ? 43.228 28.885 26.348 1.00 35.93 118 ALA B N 1
ATOM 1424 C CA . ALA B 1 118 ? 41.945 28.518 25.758 1.00 34.46 118 ALA B CA 1
ATOM 1425 C C . ALA B 1 118 ? 42.055 27.140 25.124 1.00 28.60 118 ALA B C 1
ATOM 1426 O O . ALA B 1 118 ? 41.127 26.344 25.206 1.00 30.90 118 ALA B O 1
ATOM 1428 N N . CYS B 1 119 ? 43.191 26.863 24.493 1.00 27.19 119 CYS B N 1
ATOM 1429 C CA . CYS B 1 119 ? 43.407 25.560 23.878 1.00 31.55 119 CYS B CA 1
ATOM 1430 C C . CYS B 1 119 ? 43.405 24.468 24.955 1.00 36.02 119 CYS B C 1
ATOM 1431 O O . CYS B 1 119 ? 42.748 23.437 24.798 1.00 39.10 119 CYS B O 1
ATOM 1434 N N . ARG B 1 120 ? 44.140 24.692 26.045 1.00 42.72 120 ARG B N 1
ATOM 1435 C CA . ARG B 1 120 ? 44.206 23.720 27.144 1.00 43.66 120 ARG B CA 1
ATOM 1436 C C . ARG B 1 120 ? 42.794 23.460 27.648 1.00 37.84 120 ARG B C 1
ATOM 1437 O O . ARG B 1 120 ? 42.373 22.310 27.783 1.00 40.97 120 ARG B O 1
ATOM 1445 N N . ARG B 1 121 ? 42.072 24.540 27.941 1.00 35.00 121 ARG B N 1
ATOM 1446 C CA . ARG B 1 121 ? 40.708 24.433 28.454 1.00 36.03 121 ARG B CA 1
ATOM 1447 C C . ARG B 1 121 ? 39.782 23.645 27.530 1.00 35.82 121 ARG B C 1
ATOM 1448 O O . ARG B 1 121 ? 38.942 22.874 27.996 1.00 35.44 121 ARG B O 1
ATOM 1456 N N . PHE B 1 122 ? 39.939 23.840 26.224 1.00 31.03 122 PHE B N 1
ATOM 1457 C CA . PHE B 1 122 ? 39.126 23.126 25.252 1.00 31.11 122 PHE B CA 1
ATOM 1458 C C . PHE B 1 122 ? 39.460 21.630 25.313 1.00 31.90 122 PHE B C 1
ATOM 1459 O O . PHE B 1 122 ? 38.564 20.779 25.333 1.00 32.23 122 PHE B O 1
ATOM 1467 N N . VAL B 1 123 ? 40.755 21.320 25.329 1.00 31.19 123 VAL B N 1
ATOM 1468 C CA . VAL B 1 123 ? 41.219 19.939 25.403 1.00 29.06 123 VAL B CA 1
ATOM 1469 C C . VAL B 1 123 ? 40.642 19.285 26.655 1.00 32.03 123 VAL B C 1
ATOM 1470 O O . VAL B 1 123 ? 40.216 18.133 26.630 1.00 38.36 123 VAL B O 1
ATOM 1474 N N . GLU B 1 124 ? 40.624 20.037 27.748 1.00 35.29 124 GLU B N 1
ATOM 1475 C CA . GLU B 1 124 ? 40.091 19.544 29.006 1.00 38.58 124 GLU B CA 1
ATOM 1476 C C . GLU B 1 124 ? 38.600 19.243 28.891 1.00 37.56 124 GLU B C 1
ATOM 1477 O O . GLU B 1 124 ? 38.123 18.244 29.424 1.00 36.12 124 GLU B O 1
ATOM 1483 N N . ALA B 1 125 ? 37.868 20.102 28.185 1.00 39.54 125 ALA B N 1
ATOM 1484 C CA . ALA B 1 125 ? 36.426 19.927 28.020 1.00 37.95 125 ALA B CA 1
ATOM 1485 C C . ALA B 1 125 ? 36.039 18.741 27.145 1.00 38.97 125 ALA B C 1
ATOM 1486 O O . ALA B 1 125 ? 34.898 18.278 27.199 1.00 41.18 125 ALA B O 1
ATOM 1488 N N . CYS B 1 126 ? 36.986 18.246 26.350 1.00 40.66 126 CYS B N 1
ATOM 1489 C CA . CYS B 1 126 ? 36.733 17.107 25.466 1.00 36.18 126 CYS B CA 1
ATOM 1490 C C . CYS B 1 126 ? 36.796 15.763 26.179 1.00 39.67 126 CYS B C 1
ATOM 1491 O O . CYS B 1 126 ? 36.135 14.807 25.774 1.00 40.17 126 CYS B O 1
ATOM 1494 N N . ARG B 1 127 ? 37.599 15.699 27.237 1.00 40.74 127 ARG B N 1
ATOM 1495 C CA . ARG B 1 127 ? 37.789 14.470 28.001 1.00 42.43 127 ARG B CA 1
ATOM 1496 C C . ARG B 1 127 ? 36.504 13.698 28.319 1.00 41.85 127 ARG B C 1
ATOM 1497 O O . ARG B 1 127 ? 36.422 12.498 28.067 1.00 38.49 127 ARG B O 1
ATOM 1505 N N . PRO B 1 128 ? 35.485 14.369 28.874 1.00 32.50 128 PRO B N 1
ATOM 1506 C CA . PRO B 1 128 ? 34.235 13.675 29.196 1.00 38.59 128 PRO B CA 1
ATOM 1507 C C . PRO B 1 128 ? 33.481 13.138 27.980 1.00 47.90 128 PRO B C 1
ATOM 1508 O O . PRO B 1 128 ? 32.609 12.280 28.116 1.00 47.73 128 PRO B O 1
ATOM 1512 N N . LEU B 1 129 ? 33.816 13.642 26.794 1.00 49.72 129 LEU B N 1
ATOM 1513 C CA . LEU B 1 129 ? 33.150 13.211 25.569 1.00 48.06 129 LEU B CA 1
ATOM 1514 C C . LEU B 1 129 ? 33.973 12.224 24.764 1.00 54.43 129 LEU B C 1
ATOM 1515 O O . LEU B 1 129 ? 33.772 12.088 23.558 1.00 57.88 129 LEU B O 1
ATOM 1520 N N . LEU B 1 130 ? 34.899 11.540 25.428 1.00 59.75 130 LEU B N 1
ATOM 1521 C CA . LEU B 1 130 ? 35.749 10.561 24.756 1.00 61.85 130 LEU B CA 1
ATOM 1522 C C . LEU B 1 130 ? 35.947 9.303 25.596 1.00 63.07 130 LEU B C 1
ATOM 1523 O O . LEU B 1 130 ? 35.411 9.257 26.723 1.00 64.80 130 LEU B O 1
ATOM 1528 N N . GLN C 1 31 ? 21.268 26.187 4.996 1.00 58.01 31 GLN C N 1
ATOM 1529 C CA . GLN C 1 31 ? 20.294 25.912 3.901 1.00 57.67 31 GLN C CA 1
ATOM 1530 C C . GLN C 1 31 ? 19.530 24.613 4.178 1.00 54.17 31 GLN C C 1
ATOM 1531 O O . GLN C 1 31 ? 18.588 24.259 3.456 1.00 54.87 31 GLN C O 1
ATOM 1537 N N . ALA C 1 32 ? 19.947 23.902 5.226 1.00 49.62 32 ALA C N 1
ATOM 1538 C CA . ALA C 1 32 ? 19.305 22.646 5.627 1.00 36.23 32 ALA C CA 1
ATOM 1539 C C . ALA C 1 32 ? 17.886 22.946 6.094 1.00 30.59 32 ALA C C 1
ATOM 1540 O O . ALA C 1 32 ? 17.594 24.054 6.548 1.00 35.56 32 ALA C O 1
ATOM 1542 N N . PRO C 1 33 ? 16.984 21.960 5.996 1.00 25.73 33 PRO C N 1
ATOM 1543 C CA . PRO C 1 33 ? 15.597 22.178 6.419 1.00 24.99 33 PRO C CA 1
ATOM 1544 C C . PRO C 1 33 ? 15.425 22.489 7.917 1.00 32.62 33 PRO C C 1
ATOM 1545 O O . PRO C 1 33 ? 14.660 23.386 8.281 1.00 26.49 33 PRO C O 1
ATOM 1549 N N . GLU C 1 34 ? 16.125 21.770 8.792 1.00 31.46 34 GLU C N 1
ATOM 1550 C CA . GLU C 1 34 ? 15.996 22.073 10.210 1.00 21.00 34 GLU C CA 1
ATOM 1551 C C . GLU C 1 34 ? 16.508 23.481 10.477 1.00 21.19 34 GLU C C 1
ATOM 1552 O O . GLU C 1 34 ? 15.992 24.182 11.353 1.00 23.49 34 GLU C O 1
ATOM 1558 N N . GLU C 1 35 ? 17.498 23.903 9.694 1.00 15.35 35 GLU C N 1
ATOM 1559 C CA . GLU C 1 35 ? 18.083 25.226 9.846 1.00 20.83 35 GLU C CA 1
ATOM 1560 C C . GLU C 1 35 ? 17.168 26.349 9.379 1.00 32.68 35 GLU C C 1
ATOM 1561 O O . GLU C 1 35 ? 17.079 27.388 10.039 1.00 38.20 35 GLU C O 1
ATOM 1567 N N . ARG C 1 36 ? 16.497 26.162 8.245 1.00 29.25 36 ARG C N 1
ATOM 1568 C CA . ARG C 1 36 ? 15.620 27.212 7.746 1.00 29.30 36 ARG C CA 1
ATOM 1569 C C . ARG C 1 36 ? 14.440 27.366 8.686 1.00 29.78 36 ARG C C 1
ATOM 1570 O O . ARG C 1 36 ? 13.974 28.482 8.927 1.00 38.56 36 ARG C O 1
ATOM 1578 N N . CYS C 1 37 ? 13.973 26.244 9.230 1.00 23.03 37 CYS C N 1
ATOM 1579 C CA . CYS C 1 37 ? 12.850 26.254 10.157 1.00 26.18 37 CYS C CA 1
ATOM 1580 C C . CYS C 1 37 ? 13.277 26.975 11.440 1.00 29.83 37 CYS C C 1
ATOM 1581 O O . CYS C 1 37 ? 12.508 27.755 12.008 1.00 25.17 37 CYS C O 1
ATOM 1584 N N . ARG C 1 38 ? 14.505 26.728 11.888 1.00 19.21 38 ARG C N 1
ATOM 1585 C CA . ARG C 1 38 ? 15.000 27.401 13.078 1.00 24.86 38 ARG C CA 1
ATOM 1586 C C . ARG C 1 38 ? 15.096 28.908 12.804 1.00 24.62 38 ARG C C 1
ATOM 1587 O O . ARG C 1 38 ? 14.692 29.711 13.639 1.00 29.40 38 ARG C O 1
ATOM 1595 N N . LEU C 1 39 ? 15.624 29.300 11.641 1.00 31.57 39 LEU C N 1
ATOM 1596 C CA . LEU C 1 39 ? 15.741 30.727 11.313 1.00 24.08 39 LEU C CA 1
ATOM 1597 C C . LEU C 1 39 ? 14.357 31.351 11.280 1.00 24.54 39 LEU C C 1
ATOM 1598 O O . LEU C 1 39 ? 14.161 32.453 11.775 1.00 25.92 39 LEU C O 1
ATOM 1603 N N . ALA C 1 40 ? 13.403 30.641 10.684 1.00 26.09 40 ALA C N 1
ATOM 1604 C CA . ALA C 1 40 ? 12.038 31.129 10.609 1.00 25.90 40 ALA C CA 1
ATOM 1605 C C . ALA C 1 40 ? 11.447 31.117 12.023 1.00 24.21 40 ALA C C 1
ATOM 1606 O O . ALA C 1 40 ? 10.533 31.878 12.323 1.00 24.45 40 ALA C O 1
ATOM 1608 N N . ALA C 1 41 ? 11.959 30.251 12.895 1.00 25.42 41 ALA C N 1
ATOM 1609 C CA . ALA C 1 41 ? 11.459 30.217 14.273 1.00 28.23 41 ALA C CA 1
ATOM 1610 C C . ALA C 1 41 ? 11.992 31.463 14.994 1.00 28.89 41 ALA C C 1
ATOM 1611 O O . ALA C 1 41 ? 11.257 32.142 15.701 1.00 29.17 41 ALA C O 1
ATOM 1613 N N . GLN C 1 42 ? 13.268 31.772 14.799 1.00 20.59 42 GLN C N 1
ATOM 1614 C CA . GLN C 1 42 ? 13.843 32.938 15.439 1.00 26.82 42 GLN C CA 1
ATOM 1615 C C . GLN C 1 42 ? 13.216 34.235 14.954 1.00 27.82 42 GLN C C 1
ATOM 1616 O O . GLN C 1 42 ? 13.132 35.212 15.700 1.00 26.23 42 GLN C O 1
ATOM 1622 N N . ALA C 1 43 ? 12.771 34.247 13.704 1.00 30.36 43 ALA C N 1
ATOM 1623 C CA . ALA C 1 43 ? 12.131 35.429 13.140 1.00 23.63 43 ALA C CA 1
ATOM 1624 C C . ALA C 1 43 ? 10.759 35.608 13.786 1.00 18.39 43 ALA C C 1
ATOM 1625 O O . ALA C 1 43 ? 10.374 36.718 14.138 1.00 25.83 43 ALA C O 1
ATOM 1627 N N . CYS C 1 44 ? 10.022 34.511 13.942 1.00 21.00 44 CYS C N 1
ATOM 1628 C CA . CYS C 1 44 ? 8.710 34.588 14.559 1.00 19.85 44 CYS C CA 1
ATOM 1629 C C . CYS C 1 44 ? 8.853 35.111 16.006 1.00 28.57 44 CYS C C 1
ATOM 1630 O O . CYS C 1 44 ? 8.117 36.012 16.413 1.00 25.60 44 CYS C O 1
ATOM 1633 N N . ILE C 1 45 ? 9.818 34.584 16.769 1.00 30.61 45 ILE C N 1
ATOM 1634 C CA . ILE C 1 45 ? 10.040 35.045 18.147 1.00 22.61 45 ILE C CA 1
ATOM 1635 C C . ILE C 1 45 ? 10.297 36.550 18.191 1.00 20.75 45 ILE C C 1
ATOM 1636 O O . ILE C 1 45 ? 9.721 37.267 19.011 1.00 27.54 45 ILE C O 1
ATOM 1641 N N . ARG C 1 46 ? 11.166 37.025 17.306 1.00 28.92 46 ARG C N 1
ATOM 1642 C CA . ARG C 1 46 ? 11.503 38.447 17.236 1.00 28.63 46 ARG C CA 1
ATOM 1643 C C . ARG C 1 46 ? 10.274 39.287 16.928 1.00 30.25 46 ARG C C 1
ATOM 1644 O O . ARG C 1 46 ? 10.036 40.308 17.560 1.00 37.39 46 ARG C O 1
ATOM 1652 N N . ALA C 1 47 ? 9.493 38.852 15.949 1.00 36.42 47 ALA C N 1
ATOM 1653 C CA . ALA C 1 47 ? 8.288 39.577 15.582 1.00 34.21 47 ALA C CA 1
ATOM 1654 C C . ALA C 1 47 ? 7.261 39.524 16.718 1.00 32.06 47 ALA C C 1
ATOM 1655 O O . ALA C 1 47 ? 6.591 40.517 16.996 1.00 31.71 47 ALA C O 1
ATOM 1657 N N . CYS C 1 48 ? 7.131 38.373 17.373 1.00 30.52 48 CYS C N 1
ATOM 1658 C CA . CYS C 1 48 ? 6.177 38.242 18.477 1.00 23.41 48 CYS C CA 1
ATOM 1659 C C . CYS C 1 48 ? 6.524 39.121 19.679 1.00 23.27 48 CYS C C 1
ATOM 1660 O O . CYS C 1 48 ? 5.642 39.733 20.278 1.00 30.46 48 CYS C O 1
ATOM 1663 N N . GLU C 1 49 ? 7.804 39.187 20.028 1.00 27.57 49 GLU C N 1
ATOM 1664 C CA . GLU C 1 49 ? 8.246 40.018 21.149 1.00 29.00 49 GLU C CA 1
ATOM 1665 C C . GLU C 1 49 ? 8.037 41.492 20.819 1.00 23.81 49 GLU C C 1
ATOM 1666 O O . GLU C 1 49 ? 7.697 42.292 21.682 1.00 22.35 49 GLU C O 1
ATOM 1672 N N . ARG C 1 50 ? 8.239 41.841 19.557 1.00 29.10 50 ARG C N 1
ATOM 1673 C CA . ARG C 1 50 ? 8.071 43.216 19.106 1.00 33.53 50 ARG C CA 1
ATOM 1674 C C . ARG C 1 50 ? 6.590 43.599 19.173 1.00 35.33 50 ARG C C 1
ATOM 1675 O O . ARG C 1 50 ? 6.238 44.716 19.566 1.00 36.55 50 ARG C O 1
ATOM 1683 N N . TYR C 1 51 ? 5.727 42.658 18.807 1.00 32.31 51 TYR C N 1
ATOM 1684 C CA . TYR C 1 51 ? 4.287 42.884 18.839 1.00 33.45 51 TYR C CA 1
ATOM 1685 C C . TYR C 1 51 ? 3.773 43.094 20.263 1.00 36.59 51 TYR C C 1
ATOM 1686 O O . TYR C 1 51 ? 3.090 44.083 20.542 1.00 32.34 51 TYR C O 1
ATOM 1695 N N . LEU C 1 52 ? 4.094 42.171 21.166 1.00 36.27 52 LEU C N 1
ATOM 1696 C CA . LEU C 1 52 ? 3.614 42.302 22.538 1.00 40.91 52 LEU C CA 1
ATOM 1697 C C . LEU C 1 52 ? 4.344 43.362 23.355 1.00 41.49 52 LEU C C 1
ATOM 1698 O O . LEU C 1 52 ? 4.101 43.499 24.549 1.00 44.17 52 LEU C O 1
ATOM 1703 N N . ALA C 1 53 ? 5.227 44.121 22.711 1.00 46.52 53 ALA C N 1
ATOM 1704 C CA . ALA C 1 53 ? 5.963 45.166 23.413 1.00 40.98 53 ALA C CA 1
ATOM 1705 C C . ALA C 1 53 ? 5.685 46.556 22.852 1.00 42.27 53 ALA C C 1
ATOM 1706 O O . ALA C 1 53 ? 5.774 47.543 23.582 1.00 46.36 53 ALA C O 1
ATOM 1708 N N . LEU C 1 54 ? 5.339 46.634 21.568 1.00 39.57 54 LEU C N 1
ATOM 1709 C CA . LEU C 1 54 ? 5.076 47.922 20.933 1.00 39.90 54 LEU C CA 1
ATOM 1710 C C . LEU C 1 54 ? 3.626 48.186 20.535 1.00 41.50 54 LEU C C 1
ATOM 1711 O O . LEU C 1 54 ? 3.185 49.335 20.540 1.00 44.34 54 LEU C O 1
ATOM 1716 N N . CYS C 1 55 ? 2.885 47.143 20.177 1.00 38.98 55 CYS C N 1
ATOM 1717 C CA . CYS C 1 55 ? 1.504 47.352 19.772 1.00 37.19 55 CYS C CA 1
ATOM 1718 C C . CYS C 1 55 ? 0.672 47.836 20.947 1.00 41.72 55 CYS C C 1
ATOM 1719 O O . CYS C 1 55 ? 0.742 47.283 22.051 1.00 36.72 55 CYS C O 1
ATOM 1722 N N . THR C 1 56 ? -0.118 48.879 20.696 1.00 41.41 56 THR C N 1
ATOM 1723 C CA . THR C 1 56 ? -0.964 49.476 21.719 1.00 37.86 56 THR C CA 1
ATOM 1724 C C . THR C 1 56 ? -2.434 49.092 21.597 1.00 40.00 56 THR C C 1
ATOM 1725 O O . THR C 1 56 ? -3.209 49.341 22.519 1.00 39.40 56 THR C O 1
ATOM 1729 N N . GLU C 1 57 ? -2.821 48.501 20.468 1.00 37.97 57 GLU C N 1
ATOM 1730 C CA . GLU C 1 57 ? -4.210 48.100 20.272 1.00 45.00 57 GLU C CA 1
ATOM 1731 C C . GLU C 1 57 ? -4.428 46.600 20.506 1.00 47.66 57 GLU C C 1
ATOM 1732 O O . GLU C 1 57 ? -5.461 46.065 20.108 1.00 54.61 57 GLU C O 1
ATOM 1738 N N . SER C 1 58 ? -3.480 45.913 21.137 1.00 36.31 58 SER C N 1
ATOM 1739 C CA . SER C 1 58 ? -3.642 44.472 21.355 1.00 32.54 58 SER C CA 1
ATOM 1740 C C . SER C 1 58 ? -4.502 44.135 22.569 1.00 35.03 58 SER C C 1
ATOM 1741 O O . SER C 1 58 ? -4.484 44.844 23.570 1.00 35.92 58 SER C O 1
ATOM 1744 N N . SER C 1 59 ? -5.257 43.047 22.482 1.00 29.14 59 SER C N 1
ATOM 1745 C CA . SER C 1 59 ? -6.083 42.616 23.602 1.00 27.94 59 SER C CA 1
ATOM 1746 C C . SER C 1 59 ? -5.258 41.606 24.424 1.00 23.77 59 SER C C 1
ATOM 1747 O O . SER C 1 59 ? -4.229 41.121 23.949 1.00 27.14 59 SER C O 1
ATOM 1750 N N . ARG C 1 60 ? -5.707 41.288 25.639 1.00 27.83 60 ARG C N 1
ATOM 1751 C CA . ARG C 1 60 ? -4.988 40.337 26.495 1.00 27.54 60 ARG C CA 1
ATOM 1752 C C . ARG C 1 60 ? -4.912 38.955 25.842 1.00 30.24 60 ARG C C 1
ATOM 1753 O O . ARG C 1 60 ? -3.977 38.183 26.080 1.00 29.08 60 ARG C O 1
ATOM 1761 N N . GLU C 1 61 ? -5.906 38.649 25.017 1.00 35.85 61 GLU C N 1
ATOM 1762 C CA . GLU C 1 61 ? -5.950 37.374 24.319 1.00 30.88 61 GLU C CA 1
ATOM 1763 C C . GLU C 1 61 ? -4.866 37.370 23.238 1.00 27.28 61 GLU C C 1
ATOM 1764 O O . GLU C 1 61 ? -4.153 36.376 23.049 1.00 32.88 61 GLU C O 1
ATOM 1770 N N . GLN C 1 62 ? -4.727 38.487 22.537 1.00 20.29 62 GLN C N 1
ATOM 1771 C CA . GLN C 1 62 ? -3.721 38.574 21.483 1.00 26.45 62 GLN C CA 1
ATOM 1772 C C . GLN C 1 62 ? -2.312 38.547 22.056 1.00 25.04 62 GLN C C 1
ATOM 1773 O O . GLN C 1 62 ? -1.399 37.984 21.451 1.00 25.51 62 GLN C O 1
ATOM 1779 N N . ARG C 1 63 ? -2.134 39.167 23.217 1.00 22.46 63 ARG C N 1
ATOM 1780 C CA . ARG C 1 63 ? -0.829 39.171 23.850 1.00 17.72 63 ARG C CA 1
ATOM 1781 C C . ARG C 1 63 ? -0.458 37.760 24.303 1.00 17.41 63 ARG C C 1
ATOM 1782 O O . ARG C 1 63 ? 0.712 37.389 24.268 1.00 20.67 63 ARG C O 1
ATOM 1790 N N . GLN C 1 64 ? -1.452 36.970 24.704 1.00 16.25 64 GLN C N 1
ATOM 1791 C CA . GLN C 1 64 ? -1.209 35.590 25.122 1.00 20.07 64 GLN C CA 1
ATOM 1792 C C . GLN C 1 64 ? -0.806 34.748 23.905 1.00 20.67 64 GLN C C 1
ATOM 1793 O O . GLN C 1 64 ? 0.142 33.964 23.979 1.00 29.75 64 GLN C O 1
ATOM 1799 N N . HIS C 1 65 ? -1.503 34.925 22.783 1.00 23.19 65 HIS C N 1
ATOM 1800 C CA . HIS C 1 65 ? -1.178 34.191 21.554 1.00 11.30 65 HIS C CA 1
ATOM 1801 C C . HIS C 1 65 ? 0.244 34.505 21.099 1.00 18.01 65 HIS C C 1
ATOM 1802 O O . HIS C 1 65 ? 1.016 33.603 20.799 1.00 21.19 65 HIS C O 1
ATOM 1809 N N . ALA C 1 66 ? 0.586 35.789 21.032 1.00 14.93 66 ALA C N 1
ATOM 1810 C CA . ALA C 1 66 ? 1.917 36.183 20.595 1.00 16.12 66 ALA C CA 1
ATOM 1811 C C . ALA C 1 66 ? 2.994 35.744 21.582 1.00 19.86 66 ALA C C 1
ATOM 1812 O O . ALA C 1 66 ? 4.039 35.240 21.181 1.00 25.89 66 ALA C O 1
ATOM 1814 N N . GLY C 1 67 ? 2.737 35.932 22.874 1.00 22.52 67 GLY C N 1
ATOM 1815 C CA . GLY C 1 67 ? 3.700 35.541 23.886 1.00 17.29 67 GLY C CA 1
ATOM 1816 C C . GLY C 1 67 ? 3.919 34.041 23.984 1.00 25.53 67 GLY C C 1
ATOM 1817 O O . GLY C 1 67 ? 5.059 33.591 24.123 1.00 22.87 67 GLY C O 1
ATOM 1818 N N . ASP C 1 68 ? 2.838 33.261 23.932 1.00 24.72 68 ASP C N 1
ATOM 1819 C CA . ASP C 1 68 ? 2.963 31.807 24.000 1.00 24.67 68 ASP C CA 1
ATOM 1820 C C . ASP C 1 68 ? 3.604 31.286 22.724 1.00 25.76 68 ASP C C 1
ATOM 1821 O O . ASP C 1 68 ? 4.395 30.343 22.751 1.00 36.57 68 ASP C O 1
ATOM 1826 N N . CYS C 1 69 ? 3.255 31.905 21.604 1.00 22.47 69 CYS C N 1
ATOM 1827 C CA . CYS C 1 69 ? 3.818 31.507 20.328 1.00 25.98 69 CYS C CA 1
ATOM 1828 C C . CYS C 1 69 ? 5.333 31.660 20.399 1.00 18.77 69 CYS C C 1
ATOM 1829 O O . CYS C 1 69 ? 6.074 30.781 19.965 1.00 20.88 69 CYS C O 1
ATOM 1832 N N . ALA C 1 70 ? 5.790 32.778 20.956 1.00 19.93 70 ALA C N 1
ATOM 1833 C CA . ALA C 1 70 ? 7.231 33.025 21.096 1.00 25.69 70 ALA C CA 1
ATOM 1834 C C . ALA C 1 70 ? 7.903 31.891 21.881 1.00 25.91 70 ALA C C 1
ATOM 1835 O O . ALA C 1 70 ? 8.918 31.336 21.443 1.00 22.29 70 ALA C O 1
ATOM 1837 N N . ASP C 1 71 ? 7.327 31.545 23.032 1.00 18.82 71 ASP C N 1
ATOM 1838 C CA . ASP C 1 71 ? 7.875 30.476 23.851 1.00 20.85 71 ASP C CA 1
ATOM 1839 C C . ASP C 1 71 ? 7.876 29.139 23.102 1.00 22.50 71 ASP C C 1
ATOM 1840 O O . ASP C 1 71 ? 8.821 28.363 23.201 1.00 21.55 71 ASP C O 1
ATOM 1845 N N . LEU C 1 72 ? 6.815 28.881 22.347 1.00 24.38 72 LEU C N 1
ATOM 1846 C CA . LEU C 1 72 ? 6.717 27.658 21.576 1.00 26.84 72 LEU C CA 1
ATOM 1847 C C . LEU C 1 72 ? 7.809 27.614 20.500 1.00 19.27 72 LEU C C 1
ATOM 1848 O O . LEU C 1 72 ? 8.390 26.559 20.246 1.00 17.01 72 LEU C O 1
ATOM 1853 N N . CYS C 1 73 ? 8.111 28.754 19.884 1.00 23.77 73 CYS C N 1
ATOM 1854 C CA . CYS C 1 73 ? 9.152 28.789 18.853 1.00 23.68 73 CYS C CA 1
ATOM 1855 C C . CYS C 1 73 ? 10.537 28.686 19.478 1.00 23.32 73 CYS C C 1
ATOM 1856 O O . CYS C 1 73 ? 11.498 28.264 18.836 1.00 27.58 73 CYS C O 1
ATOM 1859 N N . ARG C 1 74 ? 10.621 29.060 20.747 1.00 24.01 74 ARG C N 1
ATOM 1860 C CA . ARG C 1 74 ? 11.869 28.997 21.484 1.00 31.24 74 ARG C CA 1
ATOM 1861 C C . ARG C 1 74 ? 12.240 27.519 21.620 1.00 27.17 74 ARG C C 1
ATOM 1862 O O . ARG C 1 74 ? 13.359 27.102 21.313 1.00 33.44 74 ARG C O 1
ATOM 1870 N N . LEU C 1 75 ? 11.279 26.729 22.080 1.00 23.23 75 LEU C N 1
ATOM 1871 C CA . LEU C 1 75 ? 11.481 25.298 22.262 1.00 27.28 75 LEU C CA 1
ATOM 1872 C C . LEU C 1 75 ? 11.808 24.618 20.927 1.00 22.63 75 LEU C C 1
ATOM 1873 O O . LEU C 1 75 ? 12.761 23.845 20.826 1.00 16.35 75 LEU C O 1
ATOM 1878 N N . ALA C 1 76 ? 11.010 24.897 19.903 1.00 15.57 76 ALA C N 1
ATOM 1879 C CA . ALA C 1 76 ? 11.268 24.290 18.612 1.00 19.16 76 ALA C CA 1
ATOM 1880 C C . ALA C 1 76 ? 12.682 24.643 18.173 1.00 16.15 76 ALA C C 1
ATOM 1881 O O . ALA C 1 76 ? 13.477 23.757 17.831 1.00 24.77 76 ALA C O 1
ATOM 1883 N N . ALA C 1 77 ? 13.007 25.933 18.200 1.00 16.70 77 ALA C N 1
ATOM 1884 C CA . ALA C 1 77 ? 14.336 26.386 17.781 1.00 17.09 77 ALA C CA 1
ATOM 1885 C C . ALA C 1 77 ? 15.458 25.590 18.430 1.00 22.71 77 ALA C C 1
ATOM 1886 O O . ALA C 1 77 ? 16.421 25.203 17.763 1.00 21.65 77 ALA C O 1
ATOM 1888 N N . LEU C 1 78 ? 15.311 25.346 19.732 1.00 22.53 78 LEU C N 1
ATOM 1889 C CA . LEU C 1 78 ? 16.291 24.608 20.512 1.00 21.07 78 LEU C CA 1
ATOM 1890 C C . LEU C 1 78 ? 16.449 23.166 20.058 1.00 26.89 78 LEU C C 1
ATOM 1891 O O . LEU C 1 78 ? 17.568 22.707 19.836 1.00 28.65 78 LEU C O 1
ATOM 1896 N N . LEU C 1 79 ? 15.334 22.447 19.936 1.00 25.83 79 LEU C N 1
ATOM 1897 C CA . LEU C 1 79 ? 15.397 21.061 19.507 1.00 16.05 79 LEU C CA 1
ATOM 1898 C C . LEU C 1 79 ? 15.884 21.007 18.078 1.00 17.05 79 LEU C C 1
ATOM 1899 O O . LEU C 1 79 ? 16.512 20.030 17.667 1.00 26.65 79 LEU C O 1
ATOM 1904 N N . LEU C 1 80 ? 15.602 22.048 17.307 1.00 25.09 80 LEU C N 1
ATOM 1905 C CA . LEU C 1 80 ? 16.057 22.054 15.917 1.00 31.74 80 LEU C CA 1
ATOM 1906 C C . LEU C 1 80 ? 17.586 22.110 15.873 1.00 31.06 80 LEU C C 1
ATOM 1907 O O . LEU C 1 80 ? 18.222 21.281 15.215 1.00 31.81 80 LEU C O 1
ATOM 1912 N N . GLU C 1 81 ? 18.164 23.071 16.595 1.00 23.77 81 GLU C N 1
ATOM 1913 C CA . GLU C 1 81 ? 19.622 23.253 16.668 1.00 29.23 81 GLU C CA 1
ATOM 1914 C C . GLU C 1 81 ? 20.365 21.973 17.098 1.00 27.01 81 GLU C C 1
ATOM 1915 O O . GLU C 1 81 ? 21.445 21.667 16.583 1.00 19.14 81 GLU 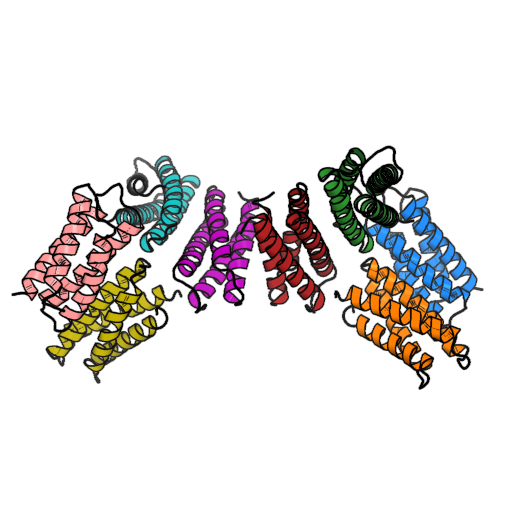C O 1
ATOM 1921 N N . ARG C 1 82 ? 19.787 21.234 18.045 1.00 26.56 82 ARG C N 1
ATOM 1922 C CA . ARG C 1 82 ? 20.413 20.012 18.535 1.00 22.44 82 ARG C CA 1
ATOM 1923 C C . ARG C 1 82 ? 20.019 18.805 17.700 1.00 21.32 82 ARG C C 1
ATOM 1924 O O . ARG C 1 82 ? 20.372 17.669 18.026 1.00 23.99 82 ARG C O 1
ATOM 1932 N N . ARG C 1 83 ? 19.286 19.060 16.618 1.00 31.07 83 ARG C N 1
ATOM 1933 C CA . ARG C 1 83 ? 18.842 17.995 15.717 1.00 27.24 83 ARG C CA 1
ATOM 1934 C C . ARG C 1 83 ? 18.211 16.867 16.519 1.00 24.99 83 ARG C C 1
ATOM 1935 O O . ARG C 1 83 ? 18.523 15.700 16.317 1.00 22.22 83 ARG C O 1
ATOM 1943 N N . SER C 1 84 ? 17.325 17.227 17.434 1.00 26.02 84 SER C N 1
ATOM 1944 C CA . SER C 1 84 ? 16.660 16.247 18.279 1.00 25.19 84 SER C CA 1
ATOM 1945 C C . SER C 1 84 ? 15.623 15.438 17.502 1.00 29.17 84 SER C C 1
ATOM 1946 O O . SER C 1 84 ? 14.925 15.975 16.640 1.00 29.89 84 SER C O 1
ATOM 1949 N N . PRO C 1 85 ? 15.527 14.125 17.784 1.00 25.20 85 PRO C N 1
ATOM 1950 C CA . PRO C 1 85 ? 14.550 13.278 17.093 1.00 32.29 85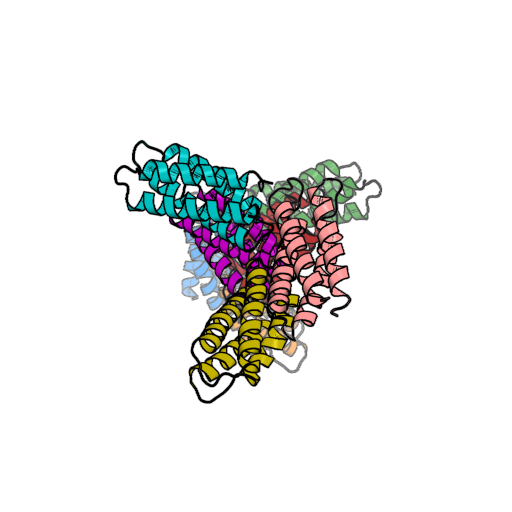 PRO C CA 1
ATOM 1951 C C . PRO C 1 85 ? 13.122 13.671 17.494 1.00 33.18 85 PRO C C 1
ATOM 1952 O O . PRO C 1 85 ? 12.151 13.241 16.865 1.00 39.56 85 PRO C O 1
ATOM 1956 N N . TRP C 1 86 ? 13.012 14.473 18.554 1.00 27.58 86 TRP C N 1
ATOM 1957 C CA . TRP C 1 86 ? 11.718 14.936 19.039 1.00 26.85 86 TRP C CA 1
ATOM 1958 C C . TRP C 1 86 ? 11.431 16.331 18.513 1.00 29.66 86 TRP C C 1
ATOM 1959 O O . TRP C 1 86 ? 10.425 16.946 18.870 1.00 23.97 86 TRP C O 1
ATOM 1970 N N . ALA C 1 87 ? 12.316 16.841 17.668 1.00 26.62 87 ALA C N 1
ATOM 1971 C CA . ALA C 1 87 ? 12.095 18.168 17.127 1.00 33.56 87 ALA C CA 1
ATOM 1972 C C . ALA C 1 87 ? 10.820 18.241 16.279 1.00 29.54 87 ALA C C 1
ATOM 1973 O O . ALA C 1 87 ? 10.021 19.168 16.433 1.00 29.48 87 ALA C O 1
ATOM 1975 N N . PRO C 1 88 ? 10.597 17.257 15.393 1.00 29.89 88 PRO C N 1
ATOM 1976 C CA . PRO C 1 88 ? 9.378 17.348 14.585 1.00 30.24 88 PRO C CA 1
ATOM 1977 C C . PRO C 1 88 ? 8.084 17.470 15.395 1.00 33.75 88 PRO C C 1
ATOM 1978 O O . PRO C 1 88 ? 7.153 18.160 14.978 1.00 33.94 88 PRO C O 1
ATOM 1982 N N . ALA C 1 89 ? 8.030 16.823 16.555 1.00 25.35 89 ALA C N 1
ATOM 1983 C CA . ALA C 1 89 ? 6.844 16.899 17.391 1.00 19.69 89 ALA C CA 1
ATOM 1984 C C . ALA C 1 89 ? 6.715 18.305 17.985 1.00 29.20 89 ALA C C 1
ATOM 1985 O O . ALA C 1 89 ? 5.604 18.830 18.125 1.00 29.10 89 ALA C O 1
ATOM 1987 N N . ALA C 1 90 ? 7.845 18.907 18.356 1.00 31.54 90 ALA C N 1
ATOM 1988 C CA . ALA C 1 90 ? 7.825 20.260 18.908 1.00 25.32 90 ALA C CA 1
ATOM 1989 C C . ALA C 1 90 ? 7.415 21.220 17.789 1.00 22.20 90 ALA C C 1
ATOM 1990 O O . ALA C 1 90 ? 6.725 22.210 18.025 1.00 23.65 90 ALA C O 1
ATOM 1992 N N . CYS C 1 91 ? 7.840 20.926 16.567 1.00 22.85 91 CYS C N 1
ATOM 1993 C CA . CYS C 1 91 ? 7.472 21.769 15.438 1.00 28.26 91 CYS C CA 1
ATOM 1994 C C . CYS C 1 91 ? 5.973 21.663 15.143 1.00 23.57 91 CYS C C 1
ATOM 1995 O O . CYS C 1 91 ? 5.345 22.644 14.750 1.00 29.57 91 CYS C O 1
ATOM 1998 N N . GLU C 1 92 ? 5.413 20.474 15.348 1.00 28.39 92 GLU C N 1
ATOM 1999 C CA . GLU C 1 92 ? 3.990 20.220 15.122 1.00 38.61 92 GLU C CA 1
ATOM 2000 C C . GLU C 1 92 ? 3.171 21.101 16.065 1.00 36.20 92 GLU C C 1
ATOM 2001 O O . GLU C 1 92 ? 2.226 21.775 15.641 1.00 34.09 92 GLU C O 1
ATOM 2007 N N . LEU C 1 93 ? 3.540 21.091 17.342 1.00 29.22 93 LEU C N 1
ATOM 2008 C CA . LEU C 1 93 ? 2.839 21.894 18.327 1.00 27.22 93 LEU C CA 1
ATOM 2009 C C . LEU C 1 93 ? 3.025 23.375 18.031 1.00 22.78 93 LEU C C 1
ATOM 2010 O O . LEU C 1 93 ? 2.067 24.133 18.082 1.00 29.45 93 LEU C O 1
ATOM 2015 N N . ALA C 1 94 ? 4.250 23.784 17.713 1.00 16.35 94 ALA C N 1
ATOM 2016 C CA . ALA C 1 94 ? 4.505 25.189 17.444 1.00 16.89 94 ALA C CA 1
ATOM 2017 C C . ALA C 1 94 ? 3.820 25.707 16.185 1.00 21.66 94 ALA C C 1
ATOM 2018 O O . ALA C 1 94 ? 3.217 26.785 16.196 1.00 20.91 94 ALA C O 1
ATOM 2020 N N . ALA C 1 95 ? 3.917 24.955 15.094 1.00 28.41 95 ALA C N 1
ATOM 2021 C CA . ALA C 1 95 ? 3.289 25.378 13.849 1.00 27.50 95 ALA C CA 1
ATOM 2022 C C . ALA C 1 95 ? 1.797 25.540 14.087 1.00 26.32 95 ALA C C 1
ATOM 2023 O O . ALA C 1 95 ? 1.191 26.506 13.629 1.00 32.90 95 ALA C O 1
ATOM 2025 N N . ARG C 1 96 ? 1.210 24.598 14.816 1.00 21.09 96 ARG C N 1
ATOM 2026 C CA . ARG C 1 96 ? -0.215 24.653 15.091 1.00 28.64 96 ARG C CA 1
ATOM 2027 C C . ARG C 1 96 ? -0.614 25.985 15.725 1.00 37.11 96 ARG C C 1
ATOM 2028 O O . ARG C 1 96 ? -1.465 26.705 15.196 1.00 38.30 96 ARG C O 1
ATOM 2036 N N . TYR C 1 97 ? 0.001 26.326 16.853 1.00 36.12 97 TYR C N 1
ATOM 2037 C CA . TYR C 1 97 ? -0.332 27.582 17.515 1.00 36.87 97 TYR C CA 1
ATOM 2038 C C . TYR C 1 97 ? 0.223 28.829 16.831 1.00 22.81 97 TYR C C 1
ATOM 2039 O O . TYR C 1 97 ? -0.228 29.932 17.103 1.00 30.70 97 TYR C O 1
ATOM 2048 N N . ALA C 1 98 ? 1.189 28.666 15.938 1.00 23.53 98 ALA C N 1
ATOM 2049 C CA . ALA C 1 98 ? 1.715 29.831 15.253 1.00 25.57 98 ALA C CA 1
ATOM 2050 C C . ALA C 1 98 ? 0.649 30.327 14.286 1.00 31.49 98 ALA C C 1
ATOM 2051 O O . ALA C 1 98 ? 0.449 31.531 14.123 1.00 28.45 98 ALA C O 1
ATOM 2053 N N . LEU C 1 99 ? -0.061 29.414 13.641 1.00 33.58 99 LEU C N 1
ATOM 2054 C CA . LEU C 1 99 ? -1.074 29.888 12.717 1.00 40.15 99 LEU C CA 1
ATOM 2055 C C . LEU C 1 99 ? -2.229 30.493 13.509 1.00 30.51 99 LEU C C 1
ATOM 2056 O O . LEU C 1 99 ? -2.798 31.496 13.094 1.00 29.05 99 LEU C O 1
ATOM 2061 N N . ALA C 1 100 ? -2.555 29.903 14.659 1.00 26.57 100 ALA C N 1
ATOM 2062 C CA . ALA C 1 100 ? -3.626 30.431 15.500 1.00 18.84 100 ALA C CA 1
ATOM 2063 C C . ALA C 1 100 ? -3.263 31.862 15.901 1.00 29.98 100 ALA C C 1
ATOM 2064 O O . ALA C 1 100 ? -4.105 32.761 15.890 1.00 37.12 100 ALA C O 1
ATOM 2066 N N . CYS C 1 101 ? -1.999 32.069 16.249 1.00 37.79 101 CYS C N 1
ATOM 2067 C CA . CYS C 1 101 ? -1.523 33.392 16.622 1.00 35.12 101 CYS C CA 1
ATOM 2068 C C . CYS C 1 101 ? -1.629 34.304 15.393 1.00 31.57 101 CYS C C 1
ATOM 2069 O O . CYS C 1 101 ? -2.098 35.438 15.491 1.00 32.60 101 CYS C O 1
ATOM 2072 N N . ALA C 1 102 ? -1.213 33.785 14.240 1.00 27.16 102 ALA C N 1
ATOM 2073 C CA . ALA C 1 102 ? -1.248 34.535 12.983 1.00 34.54 102 ALA C CA 1
ATOM 2074 C C . ALA C 1 102 ? -2.631 35.064 12.606 1.00 36.76 102 ALA C C 1
ATOM 2075 O O . ALA C 1 102 ? -2.776 36.203 12.169 1.00 38.12 102 ALA C O 1
ATOM 2077 N N . GLU C 1 103 ? -3.646 34.234 12.766 1.00 33.22 103 GLU C N 1
ATOM 2078 C CA . GLU C 1 103 ? -4.986 34.653 12.422 1.00 44.62 103 GLU C CA 1
ATOM 2079 C C . GLU C 1 103 ? -5.527 35.611 13.478 1.00 48.02 103 GLU C C 1
ATOM 2080 O O . GLU C 1 103 ? -6.262 36.553 13.162 1.00 46.82 103 GLU C O 1
ATOM 2086 N N . ARG C 1 104 ? -5.154 35.391 14.732 1.00 39.21 104 ARG C N 1
ATOM 2087 C CA . ARG C 1 104 ? -5.644 36.250 15.794 1.00 27.84 104 ARG C CA 1
ATOM 2088 C C . ARG C 1 104 ? -4.905 37.575 15.953 1.00 30.30 104 ARG C C 1
ATOM 2089 O O . ARG C 1 104 ? -5.477 38.540 16.468 1.00 41.96 104 ARG C O 1
ATOM 2097 N N . CYS C 1 105 ? -3.654 37.651 15.502 1.00 30.86 105 CYS C N 1
ATOM 2098 C CA . CYS C 1 105 ? -2.893 38.894 15.655 1.00 38.45 105 CYS C CA 1
ATOM 2099 C C . CYS C 1 105 ? -2.659 39.680 14.377 1.00 43.95 105 CYS C C 1
ATOM 2100 O O . CYS C 1 105 ? -1.956 40.694 14.387 1.00 46.92 105 CYS C O 1
ATOM 2103 N N . ASP C 1 106 ? -3.245 39.219 13.279 1.00 46.69 106 ASP C N 1
ATOM 2104 C CA . ASP C 1 106 ? -3.079 39.912 12.013 1.00 46.32 106 ASP C CA 1
ATOM 2105 C C . ASP C 1 106 ? -3.890 41.199 12.049 1.00 49.39 106 ASP C C 1
ATOM 2106 O O . ASP C 1 106 ? -4.979 41.237 12.626 1.00 44.69 106 ASP C O 1
ATOM 2111 N N . GLY C 1 107 ? -3.350 42.247 11.433 1.00 55.05 107 GLY C N 1
ATOM 2112 C CA . GLY C 1 107 ? -4.030 43.531 11.395 1.00 59.25 107 GLY C CA 1
ATOM 2113 C C . GLY C 1 107 ? -3.541 44.416 10.263 1.00 59.44 107 GLY C C 1
ATOM 2114 O O . GLY C 1 107 ? -2.880 43.942 9.339 1.00 63.19 107 GLY C O 1
ATOM 2115 N N . ASP C 1 108 ? -3.858 45.704 10.333 1.00 59.27 108 ASP C N 1
ATOM 2116 C CA . ASP C 1 108 ? -3.449 46.644 9.296 1.00 64.34 108 ASP C CA 1
ATOM 2117 C C . ASP C 1 108 ? -2.061 47.197 9.582 1.00 60.99 108 ASP C C 1
ATOM 2118 O O . ASP C 1 108 ? -1.239 47.349 8.677 1.00 63.13 108 ASP C O 1
ATOM 2123 N N . GLU C 1 109 ? -1.811 47.505 10.850 1.00 56.94 109 GLU C N 1
ATOM 2124 C CA . GLU C 1 109 ? -0.528 48.048 11.266 1.00 51.23 109 GLU C CA 1
ATOM 2125 C C . GLU C 1 109 ? 0.611 47.076 11.013 1.00 47.85 109 GLU C C 1
ATOM 2126 O O . GLU C 1 109 ? 0.446 45.860 11.101 1.00 39.62 109 GLU C O 1
ATOM 2132 N N . PRO C 1 110 ? 1.794 47.610 10.693 1.00 51.79 110 PRO C N 1
ATOM 2133 C CA . PRO C 1 110 ? 2.967 46.778 10.422 1.00 50.09 110 PRO C CA 1
ATOM 2134 C C . PRO C 1 110 ? 3.289 45.759 11.522 1.00 49.26 110 PRO C C 1
ATOM 2135 O O . PRO C 1 110 ? 3.445 44.580 11.230 1.00 46.82 110 PRO C O 1
ATOM 2139 N N . LEU C 1 111 ? 3.375 46.198 12.776 1.00 47.31 111 LEU C N 1
ATOM 2140 C CA . LEU C 1 111 ? 3.678 45.279 13.876 1.00 42.82 111 LEU C CA 1
ATOM 2141 C C . LEU C 1 111 ? 2.773 44.051 13.858 1.00 42.91 111 LEU C C 1
ATOM 2142 O O . LEU C 1 111 ? 3.224 42.925 14.084 1.00 37.95 111 LEU C O 1
ATOM 2147 N N . GLU C 1 112 ? 1.494 44.286 13.587 1.00 40.33 112 GLU C N 1
ATOM 2148 C CA . GLU C 1 112 ? 0.494 43.231 13.534 1.00 39.13 112 GLU C CA 1
ATOM 2149 C C . GLU C 1 112 ? 0.693 42.339 12.308 1.00 41.11 112 GLU C C 1
ATOM 2150 O O . GLU C 1 112 ? 0.666 41.109 12.399 1.00 42.86 112 GLU C O 1
ATOM 2156 N N . ARG C 1 113 ? 0.899 42.977 11.163 1.00 44.28 113 ARG C N 1
ATOM 2157 C CA . ARG C 1 113 ? 1.103 42.287 9.898 1.00 47.03 113 ARG C CA 1
ATOM 2158 C C . ARG C 1 113 ? 2.433 41.521 9.898 1.00 44.95 113 ARG C C 1
ATOM 2159 O O . ARG C 1 113 ? 2.538 40.437 9.325 1.00 36.56 113 ARG C O 1
ATOM 2167 N N . GLU C 1 114 ? 3.444 42.091 10.544 1.00 41.29 114 GLU C N 1
ATOM 2168 C CA . GLU C 1 114 ? 4.753 41.461 10.609 1.00 44.45 114 GLU C CA 1
ATOM 2169 C C . GLU C 1 114 ? 4.740 40.242 11.520 1.00 46.86 114 GLU C C 1
ATOM 2170 O O . GLU C 1 114 ? 5.473 39.277 11.287 1.00 44.37 114 GLU C O 1
ATOM 2176 N N . CYS C 1 115 ? 3.898 40.287 12.549 1.00 39.61 115 CYS C N 1
ATOM 2177 C CA . CYS C 1 115 ? 3.774 39.183 13.487 1.00 39.78 115 CYS C CA 1
ATOM 2178 C C . CYS C 1 115 ? 3.030 38.034 12.812 1.00 39.47 115 CYS C C 1
ATOM 2179 O O . CYS C 1 115 ? 3.366 36.863 12.998 1.00 37.12 115 CYS C O 1
ATOM 2182 N N . ALA C 1 116 ? 2.009 38.377 12.034 1.00 40.60 116 ALA C N 1
ATOM 2183 C CA . ALA C 1 116 ? 1.227 37.377 11.313 1.00 36.66 116 ALA C CA 1
ATOM 2184 C C . ALA C 1 116 ? 2.081 36.733 10.218 1.00 33.75 116 ALA C C 1
ATOM 2185 O O . ALA C 1 116 ? 2.014 35.525 9.997 1.00 34.65 116 ALA C O 1
ATOM 2187 N N . GLY C 1 117 ? 2.892 37.546 9.548 1.00 32.81 117 GLY C N 1
ATOM 2188 C CA . GLY C 1 117 ? 3.742 37.037 8.489 1.00 36.68 117 GLY C CA 1
ATOM 2189 C C . GLY C 1 117 ? 4.769 36.040 8.983 1.00 36.69 117 GLY C C 1
ATOM 2190 O O . GLY C 1 117 ? 4.890 34.947 8.435 1.00 41.29 117 GLY C O 1
ATOM 2191 N N . ALA C 1 118 ? 5.506 36.417 10.024 1.00 36.23 118 ALA C N 1
ATOM 2192 C CA . ALA C 1 118 ? 6.525 35.550 10.593 1.00 32.42 118 ALA C CA 1
ATOM 2193 C C . ALA C 1 118 ? 5.923 34.211 11.006 1.00 33.90 118 ALA C C 1
ATOM 2194 O O . ALA C 1 118 ? 6.530 33.160 10.795 1.00 35.62 118 ALA C O 1
ATOM 2196 N N . CYS C 1 119 ? 4.730 34.242 11.588 1.00 34.57 119 CYS C N 1
ATOM 2197 C CA . CYS C 1 119 ? 4.075 33.000 11.997 1.00 33.45 119 CYS C CA 1
ATOM 2198 C C . CYS C 1 119 ? 3.802 32.115 10.780 1.00 32.99 119 CYS C C 1
ATOM 2199 O O . CYS C 1 119 ? 4.217 30.960 10.755 1.00 28.50 119 CYS C O 1
ATOM 2202 N N . ARG C 1 120 ? 3.120 32.659 9.771 1.00 38.12 120 ARG C N 1
ATOM 2203 C CA . ARG C 1 120 ? 2.822 31.891 8.563 1.00 31.57 120 ARG C CA 1
ATOM 2204 C C . ARG C 1 120 ? 4.126 31.326 8.005 1.00 30.50 120 ARG C C 1
ATOM 2205 O O . ARG C 1 120 ? 4.196 30.158 7.636 1.00 39.20 120 ARG C O 1
ATOM 2213 N N . ARG C 1 121 ? 5.160 32.161 7.940 1.00 26.02 121 ARG C N 1
ATOM 2214 C CA . ARG C 1 121 ? 6.446 31.713 7.414 1.00 31.04 121 ARG C CA 1
ATOM 2215 C C . ARG C 1 121 ? 7.046 30.555 8.214 1.00 33.04 121 ARG C C 1
ATOM 2216 O O . ARG C 1 121 ? 7.676 29.664 7.643 1.00 35.94 121 ARG C O 1
ATOM 2224 N N . PHE C 1 122 ? 6.854 30.563 9.530 1.00 26.25 122 PHE C N 1
ATOM 2225 C CA . PHE C 1 122 ? 7.371 29.490 10.362 1.00 26.07 122 PHE C CA 1
ATOM 2226 C C . PHE C 1 122 ? 6.600 28.195 10.081 1.00 30.56 122 PHE C C 1
ATOM 2227 O O . PHE C 1 122 ? 7.207 27.129 9.914 1.00 25.73 122 PHE C O 1
ATOM 2235 N N . VAL C 1 123 ? 5.268 28.297 10.032 1.00 27.01 123 VAL C N 1
ATOM 2236 C CA . VAL C 1 123 ? 4.413 27.146 9.754 1.00 23.99 123 VAL C CA 1
ATOM 2237 C C . VAL C 1 123 ? 4.814 26.527 8.413 1.00 33.51 123 VAL C C 1
ATOM 2238 O O . VAL C 1 123 ? 4.914 25.305 8.290 1.00 33.79 123 VAL C O 1
ATOM 2242 N N . GLU C 1 124 ? 5.038 27.372 7.410 1.00 26.80 124 GLU C N 1
ATOM 2243 C CA . GLU C 1 124 ? 5.448 26.893 6.098 1.00 36.58 124 GLU C CA 1
ATOM 2244 C C . GLU C 1 124 ? 6.815 26.213 6.151 1.00 40.93 124 GLU C C 1
ATOM 2245 O O . GLU C 1 124 ? 7.099 25.308 5.363 1.00 43.18 124 GLU C O 1
ATOM 2251 N N . ALA C 1 125 ? 7.667 26.645 7.076 1.00 39.61 125 ALA C N 1
ATOM 2252 C CA . ALA C 1 125 ? 8.997 26.057 7.183 1.00 37.52 125 ALA C CA 1
ATOM 2253 C C . ALA C 1 125 ? 9.018 24.735 7.951 1.00 39.58 125 ALA C C 1
ATOM 2254 O O . ALA C 1 125 ? 10.014 24.018 7.914 1.00 40.73 125 ALA C O 1
ATOM 2256 N N . CYS C 1 126 ? 7.917 24.417 8.631 1.00 41.76 126 CYS C N 1
ATOM 2257 C CA . CYS C 1 126 ? 7.789 23.177 9.392 1.00 36.10 126 CYS C CA 1
ATOM 2258 C C . CYS C 1 126 ? 7.197 22.058 8.538 1.00 39.82 126 CYS C C 1
ATOM 2259 O O . CYS C 1 126 ? 7.184 20.896 8.950 1.00 39.68 126 CYS C O 1
ATOM 2262 N N . ARG C 1 127 ? 6.689 22.396 7.360 1.00 37.41 127 ARG C N 1
ATOM 2263 C CA . ARG C 1 127 ? 6.087 21.377 6.507 1.00 43.43 127 ARG C CA 1
ATOM 2264 C C . ARG C 1 127 ? 7.058 20.249 6.158 1.00 37.64 127 ARG C C 1
ATOM 2265 O O . ARG C 1 127 ? 6.748 19.079 6.366 1.00 45.99 127 ARG C O 1
ATOM 2273 N N . PRO C 1 128 ? 8.250 20.585 5.633 1.00 39.10 128 PRO C N 1
ATOM 2274 C CA . PRO C 1 128 ? 9.225 19.547 5.273 1.00 37.98 128 PRO C CA 1
ATOM 2275 C C . PRO C 1 128 ? 9.736 18.674 6.426 1.00 43.31 128 PRO C C 1
ATOM 2276 O O . PRO C 1 128 ? 10.330 17.622 6.193 1.00 44.86 128 PRO C O 1
ATOM 2280 N N . LEU C 1 129 ? 9.499 19.102 7.662 1.00 44.55 129 LEU C N 1
ATOM 2281 C CA . LEU C 1 129 ? 9.941 18.338 8.824 1.00 48.40 129 LEU C CA 1
ATOM 2282 C C . LEU C 1 129 ? 8.775 17.662 9.545 1.00 54.08 129 LEU C C 1
ATOM 2283 O O . LEU C 1 129 ? 8.964 16.677 10.253 1.00 48.67 129 LEU C O 1
ATOM 2288 N N . LEU C 1 130 ? 7.573 18.201 9.379 1.00 59.33 130 LEU C N 1
ATOM 2289 C CA . LEU C 1 130 ? 6.408 17.635 10.037 1.00 64.79 130 LEU C CA 1
ATOM 2290 C C . LEU C 1 130 ? 6.091 16.227 9.570 1.00 72.34 130 LEU C C 1
ATOM 2291 O O . LEU C 1 130 ? 6.093 15.938 8.372 1.00 72.97 130 LEU C O 1
ATOM 2296 N N . PRO C 1 131 ? 5.814 15.324 10.523 1.00 78.45 131 PRO C N 1
ATOM 2297 C CA . PRO C 1 131 ? 5.484 13.930 10.211 1.00 78.18 131 PRO C CA 1
ATOM 2298 C C . PRO C 1 131 ? 4.065 13.812 9.642 1.00 76.88 131 PRO C C 1
ATOM 2299 O O . PRO C 1 131 ? 3.928 13.480 8.444 1.00 76.72 131 PRO C O 1
ATOM 2303 N N . GLN D 1 31 ? -1.496 25.690 45.723 1.00 50.84 31 GLN D N 1
ATOM 2304 C CA . GLN D 1 31 ? -1.994 24.291 45.873 1.00 50.06 31 GLN D CA 1
ATOM 2305 C C . GLN D 1 31 ? -2.809 23.897 44.651 1.00 45.36 31 GLN D C 1
ATOM 2306 O O . GLN D 1 31 ? -3.218 22.742 44.507 1.00 44.09 31 GLN D O 1
ATOM 2312 N N . ALA D 1 32 ? -3.053 24.870 43.778 1.00 41.22 32 ALA D N 1
ATOM 2313 C CA . ALA D 1 32 ? -3.802 24.623 42.550 1.00 37.64 32 ALA D CA 1
ATOM 2314 C C . ALA D 1 32 ? -3.049 23.602 41.696 1.00 29.77 32 ALA D C 1
ATOM 2315 O O . ALA D 1 32 ? -1.833 23.477 41.795 1.00 23.68 32 ALA D O 1
ATOM 2317 N N . PRO D 1 33 ? -3.767 22.851 40.850 1.00 32.15 33 PRO D N 1
ATOM 2318 C CA . PRO D 1 33 ? -3.095 21.857 40.010 1.00 35.33 33 PRO D CA 1
ATOM 2319 C C . PRO D 1 33 ? -2.007 22.455 39.117 1.00 33.27 33 PRO D C 1
ATOM 2320 O O . PRO D 1 33 ? -0.921 21.891 38.984 1.00 36.64 33 PRO D O 1
ATOM 2324 N N . GLU D 1 34 ? -2.286 23.594 38.504 1.00 23.61 34 GLU D N 1
ATOM 2325 C CA . GLU D 1 34 ? -1.281 24.193 37.653 1.00 26.33 34 GLU D CA 1
ATOM 2326 C C . GLU D 1 34 ? -0.029 24.564 38.452 1.00 31.20 34 GLU D C 1
ATOM 2327 O O . GLU D 1 34 ? 1.070 24.594 37.905 1.00 31.64 34 GLU D O 1
ATOM 2333 N N . GLU D 1 35 ? -0.183 24.814 39.749 1.00 27.01 35 GLU D N 1
ATOM 2334 C CA . GLU D 1 35 ? 0.966 25.172 40.573 1.00 34.05 35 GLU D CA 1
ATOM 2335 C C . GLU D 1 35 ? 1.835 23.977 40.918 1.00 31.93 35 GLU D C 1
ATOM 2336 O O . GLU D 1 35 ? 3.066 24.033 40.817 1.00 27.72 35 GLU D O 1
ATOM 2342 N N . ARG D 1 36 ? 1.211 22.888 41.342 1.00 35.80 36 ARG D N 1
ATOM 2343 C CA . ARG D 1 36 ? 1.998 21.715 41.680 1.00 35.94 36 ARG D CA 1
ATOM 2344 C C . ARG D 1 36 ? 2.665 21.164 40.415 1.00 36.19 36 ARG D C 1
ATOM 2345 O O . ARG D 1 36 ? 3.813 20.729 40.461 1.00 27.62 36 ARG D O 1
ATOM 2353 N N . CYS D 1 37 ? 1.968 21.222 39.281 1.00 22.96 37 CYS D N 1
ATOM 2354 C CA . CYS D 1 37 ? 2.556 20.741 38.035 1.00 26.30 37 CYS D CA 1
ATOM 2355 C C . CYS D 1 37 ? 3.771 21.600 37.678 1.00 18.56 37 CYS D C 1
ATOM 2356 O O . CYS D 1 37 ? 4.784 21.093 37.210 1.00 22.30 37 CYS D O 1
ATOM 2359 N N . ARG D 1 38 ? 3.659 22.904 37.904 1.00 23.87 38 ARG D N 1
ATOM 2360 C CA . ARG D 1 38 ? 4.750 23.830 37.633 1.00 15.83 38 ARG D CA 1
ATOM 2361 C C . ARG D 1 38 ? 5.892 23.511 38.590 1.00 23.46 38 ARG D C 1
ATOM 2362 O O . ARG D 1 38 ? 7.064 23.498 38.195 1.00 25.86 38 ARG D O 1
ATOM 2370 N N . LEU D 1 39 ? 5.556 23.244 39.853 1.00 31.98 39 LEU D N 1
ATOM 2371 C CA . LEU D 1 39 ? 6.580 22.894 40.836 1.00 26.56 39 LEU D CA 1
ATOM 2372 C C . LEU D 1 39 ? 7.251 21.607 40.369 1.00 25.94 39 LEU D C 1
ATOM 2373 O O . LEU D 1 39 ? 8.482 21.496 40.386 1.00 25.17 39 LEU D O 1
ATOM 2378 N N . ALA D 1 40 ? 6.448 20.643 39.929 1.00 20.01 40 ALA D N 1
ATOM 2379 C CA . ALA D 1 40 ? 7.009 19.381 39.448 1.00 29.56 40 ALA D CA 1
ATOM 2380 C C . ALA D 1 40 ? 7.942 19.640 38.261 1.00 25.06 40 ALA D C 1
ATOM 2381 O O . ALA D 1 40 ? 9.047 19.090 38.197 1.00 32.51 40 ALA D O 1
ATOM 2383 N N . ALA D 1 41 ? 7.503 20.481 37.329 1.00 20.57 41 ALA D N 1
ATOM 2384 C CA . ALA D 1 41 ? 8.329 20.811 36.169 1.00 21.63 41 ALA D CA 1
ATOM 2385 C C . ALA D 1 41 ? 9.678 21.361 36.634 1.00 24.74 41 ALA D C 1
ATOM 2386 O O . ALA D 1 41 ? 10.724 20.945 36.146 1.00 32.74 41 ALA D O 1
ATOM 2388 N N . GLN D 1 42 ? 9.651 22.285 37.591 1.00 25.24 42 GLN D N 1
ATOM 2389 C CA . GLN D 1 42 ? 10.885 22.870 38.094 1.00 29.85 42 GLN D CA 1
ATOM 2390 C C . GLN D 1 42 ? 11.827 21.835 38.700 1.00 30.70 42 GLN D C 1
ATOM 2391 O O . GLN D 1 42 ? 13.027 21.839 38.418 1.00 34.04 42 GLN D O 1
ATOM 2397 N N . ALA D 1 43 ? 11.297 20.943 39.524 1.00 25.74 43 ALA D N 1
ATOM 2398 C CA . ALA D 1 43 ? 12.139 19.922 40.126 1.00 26.74 43 ALA D CA 1
ATOM 2399 C C . ALA D 1 43 ? 12.662 18.978 39.046 1.00 30.29 43 ALA D C 1
ATOM 2400 O O . ALA D 1 43 ? 13.794 18.510 39.121 1.00 40.10 43 ALA D O 1
ATOM 2402 N N . CYS D 1 44 ? 11.848 18.692 38.037 1.00 34.53 44 CYS D N 1
ATOM 2403 C CA . CYS D 1 44 ? 12.292 17.796 36.969 1.00 28.78 44 CYS D CA 1
ATOM 2404 C C . CYS D 1 44 ? 13.485 18.428 36.256 1.00 32.34 44 CYS D C 1
ATOM 2405 O O . CYS D 1 44 ? 14.520 17.789 36.021 1.00 26.43 44 CYS D O 1
ATOM 2408 N N . ILE D 1 45 ? 13.323 19.700 35.921 1.00 26.86 45 ILE D N 1
ATOM 2409 C CA . ILE D 1 45 ? 14.363 20.454 35.261 1.00 26.68 45 ILE D CA 1
ATOM 2410 C C . ILE D 1 45 ? 15.663 20.407 36.054 1.00 31.45 45 ILE D C 1
ATOM 2411 O O . ILE D 1 45 ? 16.732 20.203 35.477 1.00 36.48 45 ILE D O 1
ATOM 2416 N N . ARG D 1 46 ? 15.591 20.582 37.371 1.00 27.83 46 ARG D N 1
ATOM 2417 C CA . ARG D 1 46 ? 16.825 20.560 38.143 1.00 29.86 46 ARG D CA 1
ATOM 2418 C C . ARG D 1 46 ? 17.435 19.168 38.172 1.00 34.41 46 ARG D C 1
ATOM 2419 O O . ARG D 1 46 ? 18.659 19.019 38.120 1.00 35.39 46 ARG D O 1
ATOM 2427 N N . ALA D 1 47 ? 16.581 18.149 38.234 1.00 29.02 47 ALA D N 1
ATOM 2428 C CA . ALA D 1 47 ? 17.055 16.775 38.262 1.00 30.18 47 ALA D CA 1
ATOM 2429 C C . ALA D 1 47 ? 17.676 16.425 36.910 1.00 32.06 47 ALA D C 1
ATOM 2430 O O . ALA D 1 47 ? 18.703 15.756 36.854 1.00 41.22 47 ALA D O 1
ATOM 2432 N N . CYS D 1 48 ? 17.061 16.875 35.820 1.00 34.37 48 CYS D N 1
ATOM 2433 C CA . CYS D 1 48 ? 17.613 16.606 34.495 1.00 28.41 48 CYS D CA 1
ATOM 2434 C C . CYS D 1 48 ? 18.938 17.322 34.308 1.00 29.98 48 CYS D C 1
ATOM 2435 O O . CYS D 1 48 ? 19.921 16.722 33.877 1.00 30.01 48 CYS D O 1
ATOM 2438 N N . GLU D 1 49 ? 18.959 18.612 34.627 1.00 27.21 49 GLU D N 1
ATOM 2439 C CA . GLU D 1 49 ? 20.175 19.398 34.462 1.00 37.30 49 GLU D CA 1
ATOM 2440 C C . GLU D 1 49 ? 21.328 18.822 35.276 1.00 43.52 49 GLU D C 1
ATOM 2441 O O . GLU D 1 49 ? 22.473 18.791 34.821 1.00 43.59 49 GLU D O 1
ATOM 2447 N N . ARG D 1 50 ? 21.011 18.357 36.478 1.00 42.10 50 ARG D N 1
ATOM 2448 C CA . ARG D 1 50 ? 22.005 17.785 37.366 1.00 38.49 50 ARG D CA 1
ATOM 2449 C C . ARG D 1 50 ? 22.500 16.475 36.763 1.00 37.38 50 ARG D C 1
ATOM 2450 O O . ARG D 1 50 ? 23.690 16.145 36.824 1.00 34.18 50 ARG D O 1
ATOM 2458 N N . TYR D 1 51 ? 21.572 15.740 36.167 1.00 28.16 51 TYR D N 1
ATOM 2459 C CA . TYR D 1 51 ? 21.897 14.472 35.540 1.00 32.89 51 TYR D CA 1
ATOM 2460 C C . TYR D 1 51 ? 22.853 14.664 34.369 1.00 39.98 51 TYR D C 1
ATOM 2461 O O . TYR D 1 51 ? 23.955 14.124 34.370 1.00 35.47 51 TYR D O 1
ATOM 2470 N N . LEU D 1 52 ? 22.438 15.428 33.363 1.00 45.48 52 LEU D N 1
ATOM 2471 C CA . LEU D 1 52 ? 23.305 15.606 32.213 1.00 51.49 52 LEU D CA 1
ATOM 2472 C C . LEU D 1 52 ? 24.411 16.603 32.493 1.00 46.46 52 LEU D C 1
ATOM 2473 O O . LEU D 1 52 ? 24.826 17.352 31.620 1.00 61.05 52 LEU D O 1
ATOM 2478 N N . ALA D 1 53 ? 24.903 16.594 33.722 1.00 50.02 53 ALA D N 1
ATOM 2479 C CA . ALA D 1 53 ? 25.969 17.497 34.105 1.00 45.13 53 ALA D CA 1
ATOM 2480 C C . ALA D 1 53 ? 26.955 16.812 35.039 1.00 47.70 53 ALA D C 1
ATOM 2481 O O . ALA D 1 53 ? 28.126 17.187 35.101 1.00 48.02 53 ALA D O 1
ATOM 2483 N N . LEU D 1 54 ? 26.478 15.807 35.764 1.00 47.36 54 LEU D N 1
ATOM 2484 C CA . LEU D 1 54 ? 27.324 15.092 36.707 1.00 47.51 54 LEU D CA 1
ATOM 2485 C C . LEU D 1 54 ? 27.441 13.613 36.399 1.00 46.09 54 LEU D C 1
ATOM 2486 O O . LEU D 1 54 ? 28.512 13.035 36.547 1.00 61.71 54 LEU D O 1
ATOM 2491 N N . CYS D 1 55 ? 26.351 12.993 35.969 1.00 50.05 55 CYS D N 1
ATOM 2492 C CA . CYS D 1 55 ? 26.394 11.567 35.666 1.00 50.40 55 CYS D CA 1
ATOM 2493 C C . CYS D 1 55 ? 27.500 11.254 34.665 1.00 53.43 55 CYS D C 1
ATOM 2494 O O . CYS D 1 55 ? 27.458 11.703 33.522 1.00 53.53 55 CYS D O 1
ATOM 2497 N N . THR D 1 56 ? 28.482 10.469 35.093 1.00 58.62 56 THR D N 1
ATOM 2498 C CA . THR D 1 56 ? 29.611 10.132 34.229 1.00 58.74 56 THR D CA 1
ATOM 2499 C C . THR D 1 56 ? 29.340 9.021 33.228 1.00 57.48 56 THR D C 1
ATOM 2500 O O . THR D 1 56 ? 29.957 8.973 32.166 1.00 66.80 56 THR D O 1
ATOM 2504 N N . GLU D 1 57 ? 28.429 8.120 33.565 1.00 57.58 57 GLU D N 1
ATOM 2505 C CA . GLU D 1 57 ? 28.119 7.026 32.664 1.00 54.84 57 GLU D CA 1
ATOM 2506 C C . GLU D 1 57 ? 26.825 7.239 31.878 1.00 53.64 57 GLU D C 1
ATOM 2507 O O . GLU D 1 57 ? 25.995 6.340 31.793 1.00 58.40 57 GLU D O 1
ATOM 2513 N N . SER D 1 58 ? 26.653 8.426 31.299 1.00 49.28 58 SER D N 1
ATOM 2514 C CA . SER D 1 58 ? 25.453 8.718 30.509 1.00 46.32 58 SER D CA 1
ATOM 2515 C C . SER D 1 58 ? 25.760 8.552 29.027 1.00 44.05 58 SER D C 1
ATOM 2516 O O . SER D 1 58 ? 26.886 8.781 28.595 1.00 33.52 58 SER D O 1
ATOM 2519 N N . SER D 1 59 ? 24.771 8.151 28.242 1.00 37.30 59 SER D N 1
ATOM 2520 C CA . SER D 1 59 ? 25.013 7.999 26.817 1.00 40.11 59 SER D CA 1
ATOM 2521 C C . SER D 1 59 ? 24.540 9.246 26.070 1.00 37.19 59 SER D C 1
ATOM 2522 O O . SER D 1 59 ? 23.977 10.166 26.668 1.00 43.44 59 SER D O 1
ATOM 2525 N N . ARG D 1 60 ? 24.788 9.273 24.766 1.00 40.74 60 ARG D N 1
ATOM 2526 C CA . ARG D 1 60 ? 24.381 10.385 23.914 1.00 41.91 60 ARG D CA 1
ATOM 2527 C C . ARG D 1 60 ? 22.852 10.475 23.907 1.00 34.62 60 ARG D C 1
ATOM 2528 O O . ARG D 1 60 ? 22.295 11.561 24.024 1.00 39.02 60 ARG D O 1
ATOM 2536 N N . GLU D 1 61 ? 22.183 9.330 23.795 1.00 38.52 61 GLU D N 1
ATOM 2537 C CA . GLU D 1 61 ? 20.724 9.292 23.790 1.00 44.72 61 GLU D CA 1
ATOM 2538 C C . GLU D 1 61 ? 20.105 9.782 25.109 1.00 45.13 61 GLU D C 1
ATOM 2539 O O . GLU D 1 61 ? 19.171 10.590 25.103 1.00 45.92 61 GLU D O 1
ATOM 2545 N N . GLN D 1 62 ? 20.619 9.294 26.234 1.00 34.67 62 GLN D N 1
ATOM 2546 C CA . GLN D 1 62 ? 20.100 9.707 27.527 1.00 32.00 62 GLN D CA 1
ATOM 2547 C C . GLN D 1 62 ? 20.315 11.210 27.722 1.00 33.12 62 GLN D C 1
ATOM 2548 O O . GLN D 1 62 ? 19.450 11.902 28.273 1.00 30.99 62 GLN D O 1
ATOM 2554 N N . ARG D 1 63 ? 21.447 11.730 27.255 1.00 31.96 63 ARG D N 1
ATOM 2555 C CA . ARG D 1 63 ? 21.693 13.159 27.393 1.00 25.21 63 ARG D CA 1
ATOM 2556 C C . ARG D 1 63 ? 20.707 13.936 26.534 1.00 23.91 63 ARG D C 1
ATOM 2557 O O . ARG D 1 63 ? 20.308 15.045 26.887 1.00 23.42 63 ARG D O 1
ATOM 2565 N N . GLN D 1 64 ? 20.300 13.345 25.415 1.00 24.43 64 GLN D N 1
ATOM 2566 C CA . GLN D 1 64 ? 19.343 13.992 24.519 1.00 26.37 64 GLN D CA 1
ATOM 2567 C C . GLN D 1 64 ? 17.952 13.976 25.153 1.00 23.10 64 GLN D C 1
ATOM 2568 O O . GLN D 1 64 ? 17.200 14.935 25.029 1.00 28.95 64 GLN D O 1
ATOM 2574 N N . HIS D 1 65 ? 17.628 12.882 25.839 1.00 28.95 65 HIS D N 1
ATOM 2575 C CA . HIS D 1 65 ? 16.345 12.739 26.529 1.00 26.25 65 HIS D CA 1
ATOM 2576 C C . HIS D 1 65 ? 16.275 13.730 27.695 1.00 32.49 65 HIS D C 1
ATOM 2577 O O . HIS D 1 65 ? 15.316 14.502 27.812 1.00 38.27 65 HIS D O 1
ATOM 2584 N N . ALA D 1 66 ? 17.291 13.722 28.557 1.00 25.76 66 ALA D N 1
ATOM 2585 C CA . ALA D 1 66 ? 17.299 14.629 29.704 1.00 21.46 66 ALA D CA 1
ATOM 2586 C C . ALA D 1 66 ? 17.322 16.093 29.266 1.00 30.52 66 ALA D C 1
ATOM 2587 O O . ALA D 1 66 ? 16.682 16.950 29.886 1.00 25.26 66 ALA D O 1
ATOM 2589 N N . GLY D 1 67 ? 18.060 16.376 28.196 1.00 27.34 67 GLY D N 1
ATOM 2590 C CA . GLY D 1 67 ? 18.138 17.737 27.707 1.00 19.80 67 GLY D CA 1
ATOM 2591 C C . GLY D 1 67 ? 16.847 18.201 27.042 1.00 32.36 67 GLY D C 1
ATOM 2592 O O . GLY D 1 67 ? 16.401 19.337 27.262 1.00 24.10 67 GLY D O 1
ATOM 2593 N N . ASP D 1 68 ? 16.234 17.347 26.228 1.00 16.63 68 ASP D N 1
ATOM 2594 C CA . ASP D 1 68 ? 14.999 17.758 25.586 1.00 27.92 68 ASP D CA 1
ATOM 2595 C C . ASP D 1 68 ? 13.862 17.829 26.606 1.00 24.11 68 ASP D C 1
ATOM 2596 O O . ASP D 1 68 ? 12.936 18.626 26.477 1.00 31.10 68 ASP D O 1
ATOM 2601 N N . CYS D 1 69 ? 13.959 17.007 27.639 1.00 28.73 69 CYS D N 1
ATOM 2602 C CA . CYS D 1 69 ? 12.968 16.994 28.698 1.00 26.48 69 CYS D CA 1
ATOM 2603 C C . CYS D 1 69 ? 13.079 18.312 29.474 1.00 23.22 69 CYS D C 1
ATOM 2604 O O . CYS D 1 69 ? 12.075 18.977 29.727 1.00 27.80 69 CYS D O 1
ATOM 2607 N N . ALA D 1 70 ? 14.297 18.707 29.834 1.00 22.59 70 ALA D N 1
ATOM 2608 C CA . ALA D 1 70 ? 14.477 19.954 30.581 1.00 28.17 70 ALA D CA 1
ATOM 2609 C C . ALA D 1 70 ? 13.853 21.171 29.869 1.00 30.63 70 ALA D C 1
ATOM 2610 O O . ALA D 1 70 ? 13.217 22.005 30.514 1.00 23.53 70 ALA D O 1
ATOM 2612 N N . ASP D 1 71 ? 14.039 21.273 28.552 1.00 29.57 71 ASP D N 1
ATOM 2613 C CA . ASP D 1 71 ? 13.472 22.385 27.795 1.00 29.77 71 ASP D CA 1
ATOM 2614 C C . ASP D 1 71 ? 11.959 22.270 27.729 1.00 24.54 71 ASP D C 1
ATOM 2615 O O . ASP D 1 71 ? 11.243 23.278 27.795 1.00 25.56 71 ASP D O 1
ATOM 2620 N N . LEU D 1 72 ? 11.475 21.041 27.592 1.00 20.70 72 LEU D N 1
ATOM 2621 C CA . LEU D 1 72 ? 10.037 20.810 27.544 1.00 27.29 72 LEU D CA 1
ATOM 2622 C C . LEU D 1 72 ? 9.370 21.233 28.860 1.00 22.86 72 LEU D C 1
ATOM 2623 O O . LEU D 1 72 ? 8.321 21.872 28.833 1.00 18.48 72 LEU D O 1
ATOM 2628 N N . CYS D 1 73 ? 9.990 20.912 29.998 1.00 16.54 73 CYS D N 1
ATOM 2629 C CA . CYS D 1 73 ? 9.430 21.273 31.309 1.00 18.82 73 CYS D CA 1
ATOM 2630 C C . CYS D 1 73 ? 9.443 22.778 31.539 1.00 22.12 73 CYS D C 1
ATOM 2631 O O . CYS D 1 73 ? 8.560 23.352 32.192 1.00 21.09 73 CYS D O 1
ATOM 2634 N N . ARG D 1 74 ? 10.470 23.403 30.987 1.00 20.50 74 ARG D N 1
ATOM 2635 C CA . ARG D 1 74 ? 10.652 24.831 31.073 1.00 23.88 74 ARG D CA 1
ATOM 2636 C C . ARG D 1 74 ? 9.489 25.479 30.310 1.00 24.68 74 ARG D C 1
ATOM 2637 O O . ARG D 1 74 ? 8.827 26.377 30.832 1.00 23.48 74 ARG D O 1
ATOM 2645 N N . LEU D 1 75 ? 9.225 25.027 29.082 1.00 19.77 75 LEU D N 1
ATOM 2646 C CA . LEU D 1 75 ? 8.118 25.613 28.321 1.00 19.73 75 LEU D CA 1
ATOM 2647 C C . LEU D 1 75 ? 6.812 25.400 29.080 1.00 18.42 75 LEU D C 1
ATOM 2648 O O . LEU D 1 75 ? 6.017 26.320 29.229 1.00 25.89 75 LEU D O 1
ATOM 2653 N N . ALA D 1 76 ? 6.606 24.177 29.565 1.00 19.86 76 ALA D N 1
ATOM 2654 C CA . ALA D 1 76 ? 5.401 23.831 30.309 1.00 21.68 76 ALA D CA 1
ATOM 2655 C C . ALA D 1 76 ? 5.234 24.743 31.511 1.00 25.10 76 ALA D C 1
ATOM 2656 O O . ALA D 1 76 ? 4.184 25.371 31.692 1.00 27.04 76 ALA D O 1
ATOM 2658 N N . ALA D 1 77 ? 6.274 24.802 32.336 1.00 18.39 77 ALA D N 1
ATOM 2659 C CA . ALA D 1 77 ? 6.242 25.625 33.529 1.00 28.77 77 ALA D CA 1
ATOM 2660 C C . ALA D 1 77 ? 5.898 27.073 33.191 1.00 32.13 77 ALA D C 1
ATOM 2661 O O . ALA D 1 77 ? 5.166 27.730 33.936 1.00 35.82 77 ALA D O 1
ATOM 2663 N N . LEU D 1 78 ? 6.405 27.567 32.064 1.00 26.13 78 LEU D N 1
ATOM 2664 C CA . LEU D 1 78 ? 6.134 28.949 31.640 1.00 30.68 78 LEU D CA 1
ATOM 2665 C C . LEU D 1 78 ? 4.664 29.198 31.314 1.00 29.96 78 LEU D C 1
ATOM 2666 O O . LEU D 1 78 ? 4.093 30.187 31.761 1.00 27.41 78 LEU D O 1
ATOM 2671 N N . LEU D 1 79 ? 4.066 28.316 30.514 1.00 31.35 79 LEU D N 1
ATOM 2672 C CA . LEU D 1 79 ? 2.662 28.466 30.146 1.00 28.11 79 LEU D CA 1
ATOM 2673 C C . LEU D 1 79 ? 1.755 28.182 31.329 1.00 20.58 79 LEU D C 1
ATOM 2674 O O . LEU D 1 79 ? 0.598 28.611 31.358 1.00 19.49 79 LEU D O 1
ATOM 2679 N N . LEU D 1 80 ? 2.272 27.439 32.300 1.00 20.92 80 LEU D N 1
ATOM 2680 C CA . LEU D 1 80 ? 1.481 27.128 33.482 1.00 20.84 80 LEU D CA 1
ATOM 2681 C C . LEU D 1 80 ? 1.470 28.338 34.414 1.00 21.20 80 LEU D C 1
ATOM 2682 O O . LEU D 1 80 ? 0.460 28.648 35.049 1.00 27.40 80 LEU D O 1
ATOM 2687 N N . GLU D 1 81 ? 2.596 29.031 34.474 1.00 20.87 81 GLU D N 1
ATOM 2688 C CA . GLU D 1 81 ? 2.709 30.205 35.312 1.00 25.11 81 GLU D CA 1
ATOM 2689 C C . GLU D 1 81 ? 1.739 31.264 34.818 1.00 24.28 81 GLU D C 1
ATOM 2690 O O . GLU D 1 81 ? 1.078 31.937 35.609 1.00 20.64 81 GLU D O 1
ATOM 2696 N N . ARG D 1 82 ? 1.652 31.411 33.502 1.00 21.03 82 ARG D N 1
ATOM 2697 C CA . ARG D 1 82 ? 0.751 32.401 32.921 1.00 19.66 82 ARG D CA 1
ATOM 2698 C C . ARG D 1 82 ? -0.687 31.896 32.778 1.00 17.87 82 ARG D C 1
ATOM 2699 O O . ARG D 1 82 ? -1.518 32.568 32.172 1.00 22.59 82 ARG D O 1
ATOM 2707 N N . ARG D 1 83 ? -0.975 30.722 33.340 1.00 19.92 83 ARG D N 1
ATOM 2708 C CA . ARG D 1 83 ? -2.319 30.142 33.291 1.00 21.98 83 ARG D CA 1
ATOM 2709 C C . ARG D 1 83 ? -2.849 30.229 31.871 1.00 16.58 83 ARG D C 1
ATOM 2710 O O . ARG D 1 83 ? -3.968 30.657 31.632 1.00 22.07 83 ARG D O 1
ATOM 2718 N N . SER D 1 84 ? -2.007 29.813 30.940 1.00 18.96 84 SER D N 1
ATOM 2719 C CA . SER D 1 84 ? -2.311 29.839 29.532 1.00 21.49 84 SER D CA 1
ATOM 2720 C C . SER D 1 84 ? -3.278 28.738 29.099 1.00 30.86 84 SER D C 1
ATOM 2721 O O . SER D 1 84 ? -3.210 27.598 29.566 1.00 35.39 84 SER D O 1
ATOM 2724 N N . PRO D 1 85 ? -4.213 29.076 28.202 1.00 31.96 85 PRO D N 1
ATOM 2725 C CA . PRO D 1 85 ? -5.159 28.053 27.743 1.00 32.64 85 PRO D CA 1
ATOM 2726 C C . PRO D 1 85 ? -4.436 27.002 26.890 1.00 28.93 85 PRO D C 1
ATOM 2727 O O . PRO D 1 85 ? -4.976 25.938 26.623 1.00 26.58 85 PRO D O 1
ATOM 2731 N N . TRP D 1 86 ? -3.209 27.299 26.476 1.00 22.37 86 TRP D N 1
ATOM 2732 C CA . TRP D 1 86 ? -2.462 26.342 25.684 1.00 17.09 86 TRP D CA 1
ATOM 2733 C C . TRP D 1 86 ? -1.536 25.484 26.544 1.00 22.76 86 TRP D C 1
ATOM 2734 O O . TRP D 1 86 ? -0.840 24.616 26.037 1.00 26.77 86 TRP D O 1
ATOM 2745 N N . ALA D 1 87 ? -1.550 25.712 27.854 1.00 29.55 87 ALA D N 1
ATOM 2746 C CA . ALA D 1 87 ? -0.701 24.961 28.767 1.00 20.41 87 ALA D CA 1
ATOM 2747 C C . ALA D 1 87 ? -0.910 23.451 28.678 1.00 29.81 87 ALA D C 1
ATOM 2748 O O . ALA D 1 87 ? 0.054 22.685 28.565 1.00 37.69 87 ALA D O 1
ATOM 2750 N N . PRO D 1 88 ? -2.169 22.992 28.736 1.00 31.85 88 PRO D N 1
ATOM 2751 C CA . PRO D 1 88 ? -2.403 21.547 28.655 1.00 23.51 88 PRO D CA 1
ATOM 2752 C C . PRO D 1 88 ? -1.793 20.894 27.416 1.00 31.25 88 PRO D C 1
ATOM 2753 O O . PRO D 1 88 ? -1.212 19.811 27.509 1.00 32.50 88 PRO D O 1
ATOM 2757 N N . ALA D 1 89 ? -1.897 21.552 26.264 1.00 27.40 89 ALA D N 1
ATOM 2758 C CA . ALA D 1 89 ? -1.314 20.993 25.045 1.00 29.40 89 ALA D CA 1
ATOM 2759 C C . ALA D 1 89 ? 0.207 20.898 25.203 1.00 27.83 89 ALA D C 1
ATOM 2760 O O . ALA D 1 89 ? 0.843 19.989 24.671 1.00 27.37 89 ALA D O 1
ATOM 2762 N N . ALA D 1 90 ? 0.794 21.840 25.930 1.00 24.05 90 ALA D N 1
ATOM 2763 C CA . ALA D 1 90 ? 2.231 21.798 26.138 1.00 21.29 90 ALA D CA 1
ATOM 2764 C C . ALA D 1 90 ? 2.543 20.718 27.161 1.00 18.71 90 ALA D C 1
ATOM 2765 O O . ALA D 1 90 ? 3.522 19.987 27.016 1.00 20.64 90 ALA D O 1
ATOM 2767 N N . CYS D 1 91 ? 1.705 20.605 28.187 1.00 18.28 91 CYS D N 1
ATOM 2768 C CA . CYS D 1 91 ? 1.932 19.598 29.217 1.00 19.99 91 CYS D CA 1
ATOM 2769 C C . CYS D 1 91 ? 1.820 18.206 28.630 1.00 23.42 91 CYS D C 1
ATOM 2770 O O . CYS D 1 91 ? 2.543 17.297 29.030 1.00 27.36 91 CYS D O 1
ATOM 2773 N N . GLU D 1 92 ? 0.912 18.055 27.675 1.00 26.01 92 GLU D N 1
ATOM 2774 C CA . GLU D 1 92 ? 0.708 16.786 27.005 1.00 31.70 92 GLU D CA 1
ATOM 2775 C C . GLU D 1 92 ? 2.014 16.363 26.336 1.00 29.18 92 GLU D C 1
ATOM 2776 O O . GLU D 1 92 ? 2.509 15.260 26.577 1.00 24.50 92 GLU D O 1
ATOM 2782 N N . LEU D 1 93 ? 2.571 17.248 25.508 1.00 25.56 93 LEU D N 1
ATOM 2783 C CA . LEU D 1 93 ? 3.825 16.966 24.801 1.00 21.55 93 LEU D CA 1
ATOM 2784 C C . LEU D 1 93 ? 4.952 16.695 25.800 1.00 27.36 93 LEU D C 1
ATOM 2785 O O . LEU D 1 93 ? 5.690 15.717 25.666 1.00 28.38 93 LEU D O 1
ATOM 2790 N N . ALA D 1 94 ? 5.074 17.559 26.805 1.00 28.25 94 ALA D N 1
ATOM 2791 C CA . ALA D 1 94 ? 6.100 17.395 27.821 1.00 22.78 94 ALA D CA 1
ATOM 2792 C C . ALA D 1 94 ? 5.918 16.089 28.606 1.00 20.92 94 ALA D C 1
ATOM 2793 O O . ALA D 1 94 ? 6.874 15.354 28.822 1.00 26.29 94 ALA D O 1
ATOM 2795 N N . ALA D 1 95 ? 4.699 15.792 29.037 1.00 25.41 95 ALA D N 1
ATOM 2796 C CA . ALA D 1 95 ? 4.466 14.563 29.798 1.00 27.77 95 ALA D CA 1
ATOM 2797 C C . ALA D 1 95 ? 4.891 13.335 28.991 1.00 30.83 95 ALA D C 1
ATOM 2798 O O . ALA D 1 95 ? 5.549 12.425 29.513 1.00 29.62 95 ALA D O 1
ATOM 2800 N N . ARG D 1 96 ? 4.519 13.324 27.715 1.00 22.97 96 ARG D N 1
ATOM 2801 C CA . ARG D 1 96 ? 4.855 12.232 26.822 1.00 21.71 96 ARG D CA 1
ATOM 2802 C C . ARG D 1 96 ? 6.348 11.910 26.825 1.00 28.84 96 ARG D C 1
ATOM 2803 O O . ARG D 1 96 ? 6.731 10.761 27.053 1.00 33.10 96 ARG D O 1
ATOM 2811 N N . TYR D 1 97 ? 7.196 12.908 26.581 1.00 27.01 97 TYR D N 1
ATOM 2812 C CA . TYR D 1 97 ? 8.635 12.653 26.546 1.00 28.09 97 TYR D CA 1
ATOM 2813 C C . TYR D 1 97 ? 9.277 12.637 27.923 1.00 30.03 97 TYR D C 1
ATOM 2814 O O . TYR D 1 97 ? 10.418 12.198 28.081 1.00 37.55 97 TYR D O 1
ATOM 2823 N N . ALA D 1 98 ? 8.544 13.108 28.923 1.00 30.59 98 ALA D N 1
ATOM 2824 C CA . ALA D 1 98 ? 9.067 13.102 30.272 1.00 29.44 98 ALA D CA 1
ATOM 2825 C C . ALA D 1 98 ? 9.232 11.651 30.724 1.00 34.24 98 ALA D C 1
ATOM 2826 O O . ALA D 1 98 ? 10.270 11.284 31.280 1.00 37.25 98 ALA D O 1
ATOM 2828 N N . LEU D 1 99 ? 8.228 10.813 30.480 1.00 29.10 99 LEU D N 1
ATOM 2829 C CA . LEU D 1 99 ? 8.341 9.422 30.906 1.00 30.64 99 LEU D CA 1
ATOM 2830 C C . LEU D 1 99 ? 9.341 8.646 30.064 1.00 32.38 99 LEU D C 1
ATOM 2831 O O . LEU D 1 99 ? 9.997 7.730 30.561 1.00 33.26 99 LEU D O 1
ATOM 2836 N N . ALA D 1 100 ? 9.463 9.011 28.791 1.00 30.26 100 ALA D N 1
ATOM 2837 C CA . ALA D 1 100 ? 10.427 8.349 27.924 1.00 24.78 100 ALA D CA 1
ATOM 2838 C C . ALA D 1 100 ? 11.817 8.641 28.504 1.00 33.03 100 ALA D C 1
ATOM 2839 O O . ALA D 1 100 ? 12.705 7.789 28.482 1.00 38.26 100 ALA D O 1
ATOM 2841 N N . CYS D 1 101 ? 12.003 9.848 29.030 1.00 29.60 101 CYS D N 1
ATOM 2842 C CA . CYS D 1 101 ? 13.281 10.205 29.636 1.00 37.86 101 CYS D CA 1
ATOM 2843 C C . CYS D 1 101 ? 13.459 9.365 30.908 1.00 35.87 101 CYS D C 1
ATOM 2844 O O . CYS D 1 101 ? 14.550 8.867 31.192 1.00 37.17 101 CYS D O 1
ATOM 2847 N N . ALA D 1 102 ? 12.374 9.201 31.662 1.00 35.27 102 ALA D N 1
ATOM 2848 C CA . ALA D 1 102 ? 12.411 8.421 32.893 1.00 32.69 102 ALA D CA 1
ATOM 2849 C C . ALA D 1 102 ? 12.781 6.967 32.611 1.00 40.29 102 ALA D C 1
ATOM 2850 O O . ALA D 1 102 ? 13.526 6.345 33.368 1.00 46.55 102 ALA D O 1
ATOM 2852 N N . GLU D 1 103 ? 12.271 6.421 31.517 1.00 39.42 103 GLU D N 1
ATOM 2853 C CA . GLU D 1 103 ? 12.571 5.040 31.180 1.00 41.79 103 GLU D CA 1
ATOM 2854 C C . GLU D 1 103 ? 14.021 4.866 30.761 1.00 43.30 103 GLU D C 1
ATOM 2855 O O . GLU D 1 103 ? 14.709 3.977 31.262 1.00 42.44 103 GLU D O 1
ATOM 2861 N N . ARG D 1 104 ? 14.488 5.721 29.856 1.00 43.35 104 ARG D N 1
ATOM 2862 C CA . ARG D 1 104 ? 15.859 5.635 29.374 1.00 38.46 104 ARG D CA 1
ATOM 2863 C C . ARG D 1 104 ? 16.900 6.112 30.386 1.00 37.42 104 ARG D C 1
ATOM 2864 O O . ARG D 1 104 ? 18.051 5.671 30.346 1.00 41.10 104 ARG D O 1
ATOM 2872 N N . CYS D 1 105 ? 16.505 6.997 31.296 1.00 32.59 105 CYS D N 1
ATOM 2873 C CA . CYS D 1 105 ? 17.444 7.519 32.284 1.00 39.89 105 CYS D CA 1
ATOM 2874 C C . CYS D 1 105 ? 17.352 6.873 33.669 1.00 47.43 105 CYS D C 1
ATOM 2875 O O . CYS D 1 105 ? 18.130 7.206 34.570 1.00 46.27 105 CYS D O 1
ATOM 2878 N N . ASP D 1 106 ? 16.403 5.954 33.840 1.00 52.94 106 ASP D N 1
ATOM 2879 C CA . ASP D 1 106 ? 16.227 5.259 35.115 1.00 54.29 106 ASP D CA 1
ATOM 2880 C C . ASP D 1 106 ? 17.448 4.361 35.312 1.00 58.15 106 ASP D C 1
ATOM 2881 O O . ASP D 1 106 ? 17.833 3.619 34.408 1.00 58.51 106 ASP D O 1
ATOM 2886 N N . GLY D 1 107 ? 18.055 4.437 36.492 1.00 60.57 107 GLY D N 1
ATOM 2887 C CA . GLY D 1 107 ? 19.223 3.623 36.781 1.00 63.23 107 GLY D CA 1
ATOM 2888 C C . GLY D 1 107 ? 19.408 3.369 38.267 1.00 62.79 107 GLY D C 1
ATOM 2889 O O . GLY D 1 107 ? 18.555 3.731 39.078 1.00 59.42 107 GLY D O 1
ATOM 2890 N N . ASP D 1 108 ? 20.524 2.744 38.628 1.00 63.35 108 ASP D N 1
ATOM 2891 C CA . ASP D 1 108 ? 20.808 2.448 40.026 1.00 63.99 108 ASP D CA 1
ATOM 2892 C C . ASP D 1 108 ? 21.456 3.637 40.731 1.00 63.57 108 ASP D C 1
ATOM 2893 O O . ASP D 1 108 ? 21.127 3.932 41.881 1.00 55.78 108 ASP D O 1
ATOM 2898 N N . GLU D 1 109 ? 22.373 4.317 40.045 1.00 62.65 109 GLU D N 1
ATOM 2899 C CA . GLU D 1 109 ? 23.049 5.478 40.620 1.00 60.87 109 GLU D CA 1
ATOM 2900 C C . GLU D 1 109 ? 22.019 6.537 40.983 1.00 60.79 109 GLU D C 1
ATOM 2901 O O . GLU D 1 109 ? 21.032 6.719 40.271 1.00 63.20 109 GLU D O 1
ATOM 2907 N N . PRO D 1 110 ? 22.253 7.269 42.086 1.00 59.63 110 PRO D N 1
ATOM 2908 C CA . PRO D 1 110 ? 21.356 8.324 42.579 1.00 55.04 110 PRO D CA 1
ATOM 2909 C C . PRO D 1 110 ? 20.835 9.332 41.549 1.00 52.59 110 PRO D C 1
ATOM 2910 O O . PRO D 1 110 ? 19.624 9.518 41.418 1.00 49.39 110 PRO D O 1
ATOM 2914 N N . LEU D 1 111 ? 21.741 9.986 40.831 1.00 49.31 111 LEU D N 1
ATOM 2915 C CA . LEU D 1 111 ? 21.344 10.966 39.829 1.00 42.82 111 LEU D CA 1
ATOM 2916 C C . LEU D 1 111 ? 20.456 10.341 38.765 1.00 41.74 111 LEU D C 1
ATOM 2917 O O . LEU D 1 111 ? 19.659 11.027 38.131 1.00 41.94 111 LEU D O 1
ATOM 2922 N N . GLU D 1 112 ? 20.598 9.036 38.574 1.00 36.71 112 GLU D N 1
ATOM 2923 C CA . GLU D 1 112 ? 19.805 8.323 37.584 1.00 45.17 112 GLU D CA 1
ATOM 2924 C C . GLU D 1 112 ? 18.368 8.135 38.059 1.00 51.38 112 GLU D C 1
ATOM 2925 O O . GLU D 1 112 ? 17.416 8.439 37.332 1.00 51.00 112 GLU D O 1
ATOM 2931 N N . ARG D 1 113 ? 18.222 7.639 39.286 1.00 52.76 113 ARG D N 1
ATOM 2932 C CA . ARG D 1 113 ? 16.908 7.403 39.871 1.00 51.87 113 ARG D CA 1
ATOM 2933 C C . ARG D 1 113 ? 16.236 8.739 40.161 1.00 49.80 113 ARG D C 1
ATOM 2934 O O . ARG D 1 113 ? 15.015 8.873 40.040 1.00 40.71 113 ARG D O 1
ATOM 2942 N N . GLU D 1 114 ? 17.044 9.728 40.534 1.00 43.28 114 GLU D N 1
ATOM 2943 C CA . GLU D 1 114 ? 16.529 11.057 40.837 1.00 47.83 114 GLU D CA 1
ATOM 2944 C C . GLU D 1 114 ? 15.962 11.704 39.587 1.00 42.88 114 GLU D C 1
ATOM 2945 O O . GLU D 1 114 ? 14.931 12.376 39.638 1.00 44.80 114 GLU D O 1
ATOM 2951 N N . CYS D 1 115 ? 16.630 11.491 38.459 1.00 41.30 115 CYS D N 1
ATOM 2952 C CA . CYS D 1 115 ? 16.161 12.059 37.207 1.00 41.00 115 CYS D CA 1
ATOM 2953 C C . CYS D 1 115 ? 14.850 11.422 36.755 1.00 34.15 115 CYS D C 1
ATOM 2954 O O . CYS D 1 115 ? 13.897 12.127 36.447 1.00 36.65 115 CYS D O 1
ATOM 2957 N N . ALA D 1 116 ? 14.800 10.094 36.707 1.00 42.82 116 ALA D N 1
ATOM 2958 C CA . ALA D 1 116 ? 13.579 9.403 36.286 1.00 43.20 116 ALA D CA 1
ATOM 2959 C C . ALA D 1 116 ? 12.456 9.658 37.288 1.00 38.49 116 ALA D C 1
ATOM 2960 O O . ALA D 1 116 ? 11.288 9.771 36.913 1.00 31.59 116 ALA D O 1
ATOM 2962 N N . GLY D 1 117 ? 12.822 9.750 38.563 1.00 34.08 117 GLY D N 1
ATOM 2963 C CA . GLY D 1 117 ? 11.837 10.004 39.592 1.00 25.77 117 GLY D CA 1
ATOM 2964 C C . GLY D 1 117 ? 11.164 11.345 39.375 1.00 33.29 117 GLY D C 1
ATOM 2965 O O . GLY D 1 117 ? 9.939 11.443 39.418 1.00 38.39 117 GLY D O 1
ATOM 2966 N N . ALA D 1 118 ? 11.958 12.384 39.131 1.00 32.76 118 ALA D N 1
ATOM 2967 C CA . ALA D 1 118 ? 11.401 13.713 38.916 1.00 28.49 118 ALA D CA 1
ATOM 2968 C C . ALA D 1 118 ? 10.538 13.761 37.654 1.00 28.75 118 ALA D C 1
ATOM 2969 O O . ALA D 1 118 ? 9.499 14.426 37.631 1.00 32.68 118 ALA D O 1
ATOM 2971 N N . CYS D 1 119 ? 10.953 13.057 36.607 1.00 29.80 119 CYS D N 1
ATOM 2972 C CA . CYS D 1 119 ? 10.166 13.025 35.375 1.00 26.26 119 CYS D CA 1
ATOM 2973 C C . CYS D 1 119 ? 8.778 12.463 35.677 1.00 34.76 119 CYS D C 1
ATOM 2974 O O . CYS D 1 119 ? 7.757 13.079 35.335 1.00 32.27 119 CYS D O 1
ATOM 2977 N N . ARG D 1 120 ? 8.748 11.292 36.322 1.00 33.32 120 ARG D N 1
ATOM 2978 C CA . ARG D 1 120 ? 7.491 10.630 36.680 1.00 25.69 120 ARG D CA 1
ATOM 2979 C C . ARG D 1 120 ? 6.598 11.520 37.529 1.00 27.11 120 ARG D C 1
ATOM 2980 O O . ARG D 1 120 ? 5.380 11.564 37.318 1.00 28.95 120 ARG D O 1
ATOM 2988 N N . ARG D 1 121 ? 7.188 12.215 38.499 1.00 15.22 121 ARG D N 1
ATOM 2989 C CA . ARG D 1 121 ? 6.388 13.094 39.344 1.00 23.07 121 ARG D CA 1
ATOM 2990 C C . ARG D 1 121 ? 5.706 14.114 38.427 1.00 22.00 121 ARG D C 1
ATOM 2991 O O . ARG D 1 121 ? 4.515 14.378 38.560 1.00 29.07 121 ARG D O 1
ATOM 2999 N N . PHE D 1 122 ? 6.468 14.671 37.488 1.00 24.32 122 PHE D N 1
ATOM 3000 C CA . PHE D 1 122 ? 5.938 15.649 36.538 1.00 26.29 122 PHE D CA 1
ATOM 3001 C C . PHE D 1 122 ? 4.807 15.031 35.713 1.00 22.27 122 PHE D C 1
ATOM 3002 O O . PHE D 1 122 ? 3.727 15.608 35.595 1.00 29.34 122 PHE D O 1
ATOM 3010 N N . VAL D 1 123 ? 5.049 13.859 35.140 1.00 27.77 123 VAL D N 1
ATOM 3011 C CA . VAL D 1 123 ? 4.020 13.190 34.347 1.00 28.43 123 VAL D CA 1
ATOM 3012 C C . VAL D 1 123 ? 2.701 13.076 35.119 1.00 27.51 123 VAL D C 1
ATOM 3013 O O . VAL D 1 123 ? 1.633 13.372 34.583 1.00 32.66 123 VAL D O 1
ATOM 3017 N N . GLU D 1 124 ? 2.783 12.660 36.379 1.00 28.50 124 GLU D N 1
ATOM 3018 C CA . GLU D 1 124 ? 1.592 12.491 37.208 1.00 22.86 124 GLU D CA 1
ATOM 3019 C C . GLU D 1 124 ? 0.864 13.789 37.555 1.00 25.70 124 GLU D C 1
ATOM 3020 O O . GLU D 1 124 ? -0.344 13.781 37.787 1.00 27.49 124 GLU D O 1
ATOM 3026 N N . ALA D 1 125 ? 1.590 14.901 37.586 1.00 24.16 125 ALA D N 1
ATOM 3027 C CA . ALA D 1 125 ? 0.984 16.194 37.896 1.00 24.66 125 ALA D CA 1
ATOM 3028 C C . ALA D 1 125 ? 0.367 16.842 36.646 1.00 27.94 125 ALA D C 1
ATOM 3029 O O . ALA D 1 125 ? -0.401 17.798 36.755 1.00 29.22 125 ALA D O 1
ATOM 3031 N N . CYS D 1 126 ? 0.709 16.317 35.470 1.00 28.14 126 CYS D N 1
ATOM 3032 C CA . CYS D 1 126 ? 0.179 16.808 34.196 1.00 29.61 126 CYS D CA 1
ATOM 3033 C C . CYS D 1 126 ? -1.217 16.252 33.891 1.00 29.98 126 CYS D C 1
ATOM 3034 O O . CYS D 1 126 ? -2.087 16.984 33.435 1.00 29.35 126 CYS D O 1
ATOM 3037 N N . ARG D 1 127 ? -1.420 14.957 34.127 1.00 33.61 127 ARG D N 1
ATOM 3038 C CA . ARG D 1 127 ? -2.703 14.303 33.829 1.00 40.08 127 ARG D CA 1
ATOM 3039 C C . ARG D 1 127 ? -3.978 14.971 34.333 1.00 35.66 127 ARG D C 1
ATOM 3040 O O . ARG D 1 127 ? -4.974 15.055 33.608 1.00 31.17 127 ARG D O 1
ATOM 3048 N N . PRO D 1 128 ? -3.983 15.426 35.592 1.00 36.07 128 PRO D N 1
ATOM 3049 C CA . PRO D 1 128 ? -5.193 16.076 36.098 1.00 33.99 128 PRO D CA 1
ATOM 3050 C C . PRO D 1 128 ? -5.486 17.369 35.336 1.00 40.84 128 PRO D C 1
ATOM 3051 O O . PRO D 1 128 ? -6.414 18.099 35.669 1.00 46.51 128 PRO D O 1
ATOM 3055 N N . LEU D 1 129 ? -4.695 17.638 34.303 1.00 36.47 129 LEU D N 1
ATOM 3056 C CA . LEU D 1 129 ? -4.872 18.844 33.514 1.00 41.70 129 LEU D CA 1
ATOM 3057 C C . LEU D 1 129 ? -5.039 18.553 32.031 1.00 47.09 129 LEU D C 1
ATOM 3058 O O . LEU D 1 129 ? -5.657 19.336 31.307 1.00 52.68 129 LEU D O 1
ATOM 3063 N N . LEU D 1 130 ? -4.480 17.434 31.581 1.00 45.41 130 LEU D N 1
ATOM 3064 C CA . LEU D 1 130 ? -4.544 17.057 30.175 1.00 46.75 130 LEU D CA 1
ATOM 3065 C C . LEU D 1 130 ? -5.974 16.947 29.667 1.00 52.94 130 LEU D C 1
ATOM 3066 O O . LEU D 1 130 ? -6.893 16.788 30.502 1.00 49.12 130 LEU D O 1
ATOM 3071 N N . GLN E 1 31 ? 9.348 -7.909 29.106 1.00 44.37 31 GLN E N 1
ATOM 3072 C CA . GLN E 1 31 ? 9.144 -7.288 27.764 1.00 49.09 31 GLN E CA 1
ATOM 3073 C C . GLN E 1 31 ? 7.668 -6.989 27.510 1.00 46.58 31 GLN E C 1
ATOM 3074 O O . GLN E 1 31 ? 7.308 -5.889 27.081 1.00 44.83 31 GLN E O 1
ATOM 3080 N N . ALA E 1 32 ? 6.819 -7.979 27.766 1.00 38.51 32 ALA E N 1
ATOM 3081 C CA . ALA E 1 32 ? 5.376 -7.826 27.582 1.00 40.18 32 ALA E CA 1
ATOM 3082 C C . ALA E 1 32 ? 4.819 -6.899 28.663 1.00 33.89 32 ALA E C 1
ATOM 3083 O O . ALA E 1 32 ? 5.265 -6.937 29.805 1.00 31.04 32 ALA E O 1
ATOM 3085 N N . PRO E 1 33 ? 3.824 -6.065 28.321 1.00 32.45 33 PRO E N 1
ATOM 3086 C CA . PRO E 1 33 ? 3.253 -5.146 29.307 1.00 30.24 33 PRO E CA 1
ATOM 3087 C C . PRO E 1 33 ? 2.874 -5.768 30.647 1.00 31.76 33 PRO E C 1
ATOM 3088 O O . PRO E 1 33 ? 3.054 -5.144 31.689 1.00 34.75 33 PRO E O 1
ATOM 3092 N N . GLU E 1 34 ? 2.348 -6.986 30.632 1.00 29.60 34 GLU E N 1
ATOM 3093 C CA . GLU E 1 34 ? 1.985 -7.634 31.884 1.00 28.83 34 GLU E CA 1
ATOM 3094 C C . GLU E 1 34 ? 3.224 -7.886 32.728 1.00 31.57 34 GLU E C 1
ATOM 3095 O O . GLU E 1 34 ? 3.178 -7.800 33.955 1.00 36.88 34 GLU E O 1
ATOM 3101 N N . GLU E 1 35 ? 4.325 -8.201 32.057 1.00 26.77 35 GLU E N 1
ATOM 3102 C CA . GLU E 1 35 ? 5.597 -8.489 32.711 1.00 31.35 35 GLU E CA 1
ATOM 3103 C C . GLU E 1 35 ? 6.243 -7.230 33.281 1.00 32.81 35 GLU E C 1
ATOM 3104 O O . GLU E 1 35 ? 6.814 -7.249 34.371 1.00 37.84 35 GLU E O 1
ATOM 3110 N N . ARG E 1 36 ? 6.169 -6.138 32.534 1.00 27.93 36 ARG E N 1
ATOM 3111 C CA . ARG E 1 36 ? 6.754 -4.889 32.989 1.00 33.57 36 ARG E CA 1
ATOM 3112 C C . ARG E 1 36 ? 6.016 -4.412 34.230 1.00 31.00 36 ARG E C 1
ATOM 3113 O O . ARG E 1 36 ? 6.622 -3.954 35.205 1.00 29.30 36 ARG E O 1
ATOM 3121 N N . CYS E 1 37 ? 4.698 -4.546 34.187 1.00 24.61 37 CYS E N 1
ATOM 3122 C CA . CYS E 1 37 ? 3.864 -4.118 35.286 1.00 25.38 37 CYS E CA 1
ATOM 3123 C C . CYS E 1 37 ? 4.176 -4.914 36.535 1.00 20.33 37 CYS E C 1
ATOM 3124 O O . CYS E 1 37 ? 4.247 -4.364 37.625 1.00 20.94 37 CYS E O 1
ATOM 3127 N N . ARG E 1 38 ? 4.358 -6.216 36.367 1.00 24.38 38 ARG E N 1
ATOM 3128 C CA . ARG E 1 38 ? 4.666 -7.079 37.486 1.00 19.37 38 ARG E CA 1
ATOM 3129 C C . ARG E 1 38 ? 6.049 -6.722 38.024 1.00 25.12 38 ARG E C 1
ATOM 3130 O O . ARG E 1 38 ? 6.259 -6.664 39.243 1.00 23.18 38 ARG E O 1
ATOM 3138 N N . LEU E 1 39 ? 6.988 -6.471 37.115 1.00 23.80 39 LEU E N 1
ATOM 3139 C CA . LEU E 1 39 ? 8.344 -6.091 37.509 1.00 26.13 39 LEU E CA 1
ATOM 3140 C C . LEU E 1 39 ? 8.273 -4.802 38.340 1.00 30.94 39 LEU E C 1
ATOM 3141 O O . LEU E 1 39 ? 8.924 -4.685 39.392 1.00 26.95 39 LEU E O 1
ATOM 3146 N N . ALA E 1 40 ? 7.472 -3.844 37.882 1.00 14.97 40 ALA E N 1
ATOM 3147 C CA . ALA E 1 40 ? 7.327 -2.593 38.619 1.00 26.73 40 ALA E CA 1
ATOM 3148 C C . ALA E 1 40 ? 6.611 -2.830 39.955 1.00 22.39 40 ALA E C 1
ATOM 3149 O O . ALA E 1 40 ? 6.930 -2.197 40.956 1.00 24.61 40 ALA E O 1
ATOM 3151 N N . ALA E 1 41 ? 5.650 -3.746 39.972 1.00 22.95 41 ALA E N 1
ATOM 3152 C CA . ALA E 1 41 ? 4.936 -4.045 41.203 1.00 24.18 41 ALA E CA 1
ATOM 3153 C C . ALA E 1 41 ? 5.931 -4.586 42.239 1.00 22.86 41 ALA E C 1
ATOM 3154 O O . ALA E 1 41 ? 5.890 -4.199 43.398 1.00 21.87 41 ALA E O 1
ATOM 3156 N N . GLN E 1 42 ? 6.832 -5.469 41.822 1.00 25.03 42 GLN E N 1
ATOM 3157 C CA . GLN E 1 42 ? 7.810 -6.013 42.753 1.00 26.75 42 GLN E CA 1
ATOM 3158 C C . GLN E 1 42 ? 8.750 -4.928 43.267 1.00 31.16 42 GLN E C 1
ATOM 3159 O O . GLN E 1 42 ? 9.110 -4.915 44.448 1.00 32.81 42 GLN E O 1
ATOM 3165 N N . ALA E 1 43 ? 9.148 -4.016 42.386 1.00 31.58 43 ALA E N 1
ATOM 3166 C CA . ALA E 1 43 ? 10.045 -2.939 42.778 1.00 35.40 43 ALA E CA 1
ATOM 3167 C C . ALA E 1 43 ? 9.345 -2.036 43.773 1.00 35.87 43 ALA E C 1
ATOM 3168 O O . ALA E 1 43 ? 9.957 -1.526 44.721 1.00 38.02 43 ALA E O 1
ATOM 3170 N N . CYS E 1 44 ? 8.052 -1.844 43.560 1.00 33.94 44 CYS E N 1
ATOM 3171 C CA . CYS E 1 44 ? 7.271 -0.990 44.443 1.00 34.05 44 CYS E CA 1
ATOM 3172 C C . CYS E 1 44 ? 7.139 -1.614 45.839 1.00 35.36 44 CYS E C 1
ATOM 3173 O O . CYS E 1 44 ? 7.254 -0.919 46.849 1.00 30.96 44 CYS E O 1
ATOM 3176 N N . ILE E 1 45 ? 6.906 -2.925 45.870 1.00 28.14 45 ILE E N 1
ATOM 3177 C CA . ILE E 1 45 ? 6.770 -3.683 47.103 1.00 29.58 45 ILE E CA 1
ATOM 3178 C C . ILE E 1 45 ? 8.059 -3.622 47.926 1.00 32.86 45 ILE E C 1
ATOM 3179 O O . ILE E 1 45 ? 8.020 -3.483 49.148 1.00 31.77 45 ILE E O 1
ATOM 3184 N N . ARG E 1 46 ? 9.194 -3.748 47.247 1.00 29.69 46 ARG E N 1
ATOM 3185 C CA . ARG E 1 46 ? 10.497 -3.711 47.899 1.00 34.33 46 ARG E CA 1
ATOM 3186 C C . ARG E 1 46 ? 10.776 -2.340 48.507 1.00 34.12 46 ARG E C 1
ATOM 3187 O O . ARG E 1 46 ? 11.213 -2.237 49.651 1.00 39.26 46 ARG E O 1
ATOM 3195 N N . ALA E 1 47 ? 10.526 -1.285 47.739 1.00 33.48 47 ALA E N 1
ATOM 3196 C CA . ALA E 1 47 ? 10.778 0.066 48.220 1.00 26.56 47 ALA E CA 1
ATOM 3197 C C . ALA E 1 47 ? 9.806 0.470 49.320 1.00 29.87 47 ALA E C 1
ATOM 3198 O O . ALA E 1 47 ? 10.155 1.250 50.203 1.00 24.64 47 ALA E O 1
ATOM 3200 N N . CYS E 1 48 ? 8.584 -0.053 49.255 1.00 26.32 48 CYS E N 1
ATOM 3201 C CA . CYS E 1 48 ? 7.571 0.253 50.256 1.00 19.82 48 CYS E CA 1
ATOM 3202 C C . CYS E 1 48 ? 7.913 -0.387 51.599 1.00 23.99 48 CYS E C 1
ATOM 3203 O O . CYS E 1 48 ? 7.740 0.235 52.646 1.00 31.67 48 CYS E O 1
ATOM 3206 N N . GLU E 1 49 ? 8.393 -1.628 51.562 1.00 18.45 49 GLU E N 1
ATOM 3207 C CA . GLU E 1 49 ? 8.746 -2.354 52.780 1.00 36.72 49 GLU E CA 1
ATOM 3208 C C . GLU E 1 49 ? 9.964 -1.717 53.435 1.00 41.56 49 GLU E C 1
ATOM 3209 O O . GLU E 1 49 ? 9.975 -1.399 54.628 1.00 37.01 49 GLU E O 1
ATOM 3215 N N . ARG E 1 50 ? 10.997 -1.547 52.628 1.00 44.39 50 ARG E N 1
ATOM 3216 C CA . ARG E 1 50 ? 12.234 -0.949 53.070 1.00 45.17 50 ARG E CA 1
ATOM 3217 C C . ARG E 1 50 ? 11.900 0.409 53.686 1.00 39.77 50 ARG E C 1
ATOM 3218 O O . ARG E 1 50 ? 12.476 0.806 54.704 1.00 31.95 50 ARG E O 1
ATOM 3226 N N . TYR E 1 51 ? 10.942 1.101 53.078 1.00 32.00 51 TYR E N 1
ATOM 3227 C CA . TYR E 1 51 ? 10.524 2.408 53.564 1.00 31.29 51 TYR E CA 1
ATOM 3228 C C . TYR E 1 51 ? 9.897 2.330 54.948 1.00 44.13 51 TYR E C 1
ATOM 3229 O O . TYR E 1 51 ? 10.445 2.844 55.921 1.00 48.81 51 TYR E O 1
ATOM 3238 N N . LEU E 1 52 ? 8.740 1.693 55.045 1.00 38.34 52 LEU E N 1
ATOM 3239 C CA . LEU E 1 52 ? 8.086 1.613 56.334 1.00 48.24 52 LEU E CA 1
ATOM 3240 C C . LEU E 1 52 ? 8.920 0.855 57.370 1.00 41.65 52 LEU E C 1
ATOM 3241 O O . LEU E 1 52 ? 8.664 0.946 58.566 1.00 43.37 52 LEU E O 1
ATOM 3246 N N . ALA E 1 53 ? 9.942 0.139 56.919 1.00 38.27 53 ALA E N 1
ATOM 3247 C CA . ALA E 1 53 ? 10.790 -0.603 57.846 1.00 45.20 53 ALA E CA 1
ATOM 3248 C C . ALA E 1 53 ? 12.044 0.163 58.292 1.00 51.89 53 ALA E C 1
ATOM 3249 O O . ALA E 1 53 ? 12.610 -0.146 59.342 1.00 56.83 53 ALA E O 1
ATOM 3251 N N . LEU E 1 54 ? 12.471 1.154 57.506 1.00 47.19 54 LEU E N 1
ATOM 3252 C CA . LEU E 1 54 ? 13.676 1.931 57.811 1.00 42.69 54 LEU E CA 1
ATOM 3253 C C . LEU E 1 54 ? 13.487 3.421 58.086 1.00 49.20 54 LEU E C 1
ATOM 3254 O O . LEU E 1 54 ? 14.166 3.986 58.949 1.00 58.50 54 LEU E O 1
ATOM 3259 N N . CYS E 1 55 ? 12.589 4.069 57.353 1.00 47.72 55 CYS E N 1
ATOM 3260 C CA . CYS E 1 55 ? 12.352 5.498 57.550 1.00 48.84 55 CYS E CA 1
ATOM 3261 C C . CYS E 1 55 ? 11.950 5.781 59.001 1.00 50.59 55 CYS E C 1
ATOM 3262 O O . CYS E 1 55 ? 11.092 5.097 59.555 1.00 51.33 55 CYS E O 1
ATOM 3265 N N . THR E 1 56 ? 12.559 6.792 59.616 1.00 48.50 56 THR E N 1
ATOM 3266 C CA . THR E 1 56 ? 12.252 7.108 61.012 1.00 52.62 56 THR E CA 1
ATOM 3267 C C . THR E 1 56 ? 11.353 8.328 61.189 1.00 48.12 56 THR E C 1
ATOM 3268 O O . THR E 1 56 ? 10.855 8.585 62.285 1.00 45.71 56 THR E O 1
ATOM 3272 N N . GLU E 1 57 ? 11.137 9.071 60.110 1.00 54.04 57 GLU E N 1
ATOM 3273 C CA . GLU E 1 57 ? 10.305 10.267 60.165 1.00 52.69 57 GLU E CA 1
ATOM 3274 C C . GLU E 1 57 ? 8.914 10.039 59.580 1.00 54.34 57 GLU E C 1
ATOM 3275 O O . GLU E 1 57 ? 8.191 10.994 59.276 1.00 50.90 57 GLU E O 1
ATOM 3281 N N . SER E 1 58 ? 8.538 8.771 59.437 1.00 50.96 58 SER E N 1
ATOM 3282 C CA . SER E 1 58 ? 7.235 8.413 58.883 1.00 45.07 58 SER E CA 1
ATOM 3283 C C . SER E 1 58 ? 6.110 8.471 59.914 1.00 46.97 58 SER E C 1
ATOM 3284 O O . SER E 1 58 ? 6.281 8.055 61.062 1.00 41.58 58 SER E O 1
ATOM 3287 N N . SER E 1 59 ? 4.962 8.999 59.497 1.00 35.46 59 SER E N 1
ATOM 3288 C CA . SER E 1 59 ? 3.801 9.092 60.372 1.00 38.23 59 SER E CA 1
ATOM 3289 C C . SER E 1 59 ? 2.984 7.807 60.249 1.00 36.00 59 SER E C 1
ATOM 3290 O O . SER E 1 59 ? 3.369 6.886 59.527 1.00 44.84 59 SER E O 1
ATOM 3293 N N . ARG E 1 60 ? 1.863 7.744 60.959 1.00 40.58 60 ARG E N 1
ATOM 3294 C CA . ARG E 1 60 ? 0.997 6.569 60.917 1.00 41.71 60 ARG E CA 1
ATOM 3295 C C . ARG E 1 60 ? 0.292 6.505 59.564 1.00 34.88 60 ARG E C 1
ATOM 3296 O O . ARG E 1 60 ? 0.201 5.443 58.955 1.00 40.32 60 ARG E O 1
ATOM 3304 N N . GLU E 1 61 ? -0.195 7.653 59.101 1.00 34.19 61 GLU E N 1
ATOM 3305 C CA . GLU E 1 61 ? -0.886 7.754 57.820 1.00 41.78 61 GLU E CA 1
ATOM 3306 C C . GLU E 1 61 ? 0.026 7.294 56.675 1.00 47.57 61 GLU E C 1
ATOM 3307 O O . GLU E 1 61 ? -0.401 6.554 55.781 1.00 41.23 61 GLU E O 1
ATOM 3313 N N . GLN E 1 62 ? 1.283 7.736 56.716 1.00 38.83 62 GLN E N 1
ATOM 3314 C CA . GLN E 1 62 ? 2.254 7.394 55.690 1.00 33.03 62 GLN E CA 1
ATOM 3315 C C . GLN E 1 62 ? 2.562 5.901 55.689 1.00 40.44 62 GLN E C 1
ATOM 3316 O O . GLN E 1 62 ? 2.653 5.284 54.621 1.00 37.43 62 GLN E O 1
ATOM 3322 N N . ARG E 1 63 ? 2.719 5.322 56.880 1.00 37.50 63 ARG E N 1
ATOM 3323 C CA . ARG E 1 63 ? 3.011 3.895 57.008 1.00 34.87 63 ARG E CA 1
ATOM 3324 C C . ARG E 1 63 ? 1.849 3.053 56.497 1.00 30.46 63 ARG E C 1
ATOM 3325 O O . ARG E 1 63 ? 2.045 1.964 55.954 1.00 26.53 63 ARG E O 1
ATOM 3333 N N . GLN E 1 64 ? 0.641 3.574 56.679 1.00 27.18 64 GLN E N 1
ATOM 3334 C CA . GLN E 1 64 ? -0.574 2.915 56.225 1.00 26.09 64 GLN E CA 1
ATOM 3335 C C . GLN E 1 64 ? -0.629 2.995 54.705 1.00 25.45 64 GLN E C 1
ATOM 3336 O O . GLN E 1 64 ? -1.098 2.075 54.047 1.00 28.18 64 GLN E O 1
ATOM 3342 N N . HIS E 1 65 ? -0.152 4.107 54.157 1.00 28.60 65 HIS E N 1
ATOM 3343 C CA . HIS E 1 65 ? -0.156 4.299 52.716 1.00 31.08 65 HIS E CA 1
ATOM 3344 C C . HIS E 1 65 ? 0.795 3.314 52.047 1.00 35.05 65 HIS E C 1
ATOM 3345 O O . HIS E 1 65 ? 0.410 2.596 51.120 1.00 39.30 65 HIS E O 1
ATOM 3352 N N . ALA E 1 66 ? 2.032 3.272 52.529 1.00 30.22 66 ALA E N 1
ATOM 3353 C CA . ALA E 1 66 ? 3.036 2.372 51.977 1.00 29.84 66 ALA E CA 1
ATOM 3354 C C . ALA E 1 66 ? 2.685 0.910 52.225 1.00 35.45 66 ALA E C 1
ATOM 3355 O O . ALA E 1 66 ? 2.887 0.054 51.357 1.00 38.76 66 ALA E O 1
ATOM 3357 N N . GLY E 1 67 ? 2.156 0.623 53.409 1.00 32.66 67 GLY E N 1
ATOM 3358 C CA . GLY E 1 67 ? 1.815 -0.745 53.740 1.00 27.66 67 GLY E CA 1
ATOM 3359 C C . GLY E 1 67 ? 0.695 -1.331 52.904 1.00 26.23 67 GLY E C 1
ATOM 3360 O O . GLY E 1 67 ? 0.774 -2.477 52.459 1.00 25.87 67 GLY E O 1
ATOM 3361 N N . ASP E 1 68 ? -0.360 -0.552 52.703 1.00 20.55 68 ASP E N 1
ATOM 3362 C CA . ASP E 1 68 ? -1.492 -1.015 51.922 1.00 26.10 68 ASP E CA 1
ATOM 3363 C C . ASP E 1 68 ? -1.092 -1.114 50.454 1.00 20.22 68 ASP E C 1
ATOM 3364 O O . ASP E 1 68 ? -1.525 -2.012 49.737 1.00 26.53 68 ASP E O 1
ATOM 3369 N N . CYS E 1 69 ? -0.244 -0.192 50.022 1.00 25.01 69 CYS E N 1
ATOM 3370 C CA . CYS E 1 69 ? 0.233 -0.170 48.652 1.00 23.06 69 CYS E CA 1
ATOM 3371 C C . CYS E 1 69 ? 1.022 -1.450 48.356 1.00 25.64 69 CYS E C 1
ATOM 3372 O O . CYS E 1 69 ? 0.863 -2.053 47.291 1.00 28.37 69 CYS E O 1
ATOM 3375 N N . ALA E 1 70 ? 1.856 -1.868 49.309 1.00 26.43 70 ALA E N 1
ATOM 3376 C CA . ALA E 1 70 ? 2.649 -3.087 49.163 1.00 25.67 70 ALA E CA 1
ATOM 3377 C C . ALA E 1 70 ? 1.730 -4.303 49.004 1.00 27.69 70 ALA E C 1
ATOM 3378 O O . ALA E 1 70 ? 2.004 -5.200 48.208 1.00 24.81 70 ALA E O 1
ATOM 3380 N N . ASP E 1 71 ? 0.648 -4.346 49.770 1.00 24.88 71 ASP E N 1
ATOM 3381 C CA . ASP E 1 71 ? -0.271 -5.462 49.647 1.00 28.47 71 ASP E CA 1
ATOM 3382 C C . ASP E 1 71 ? -1.019 -5.412 48.323 1.00 24.42 71 ASP E C 1
ATOM 3383 O O . ASP E 1 71 ? -1.237 -6.449 47.707 1.00 20.93 71 ASP E O 1
ATOM 3388 N N . LEU E 1 72 ? -1.410 -4.215 47.887 1.00 22.98 72 LEU E N 1
ATOM 3389 C CA . LEU E 1 72 ? -2.124 -4.075 46.622 1.00 24.34 72 LEU E CA 1
ATOM 3390 C C . LEU E 1 72 ? -1.245 -4.525 45.455 1.00 28.04 72 LEU E C 1
ATOM 3391 O O . LEU E 1 72 ? -1.708 -5.219 44.544 1.00 22.16 72 LEU E O 1
ATOM 3396 N N . CYS E 1 73 ? 0.021 -4.121 45.499 1.00 20.67 73 CYS E N 1
ATOM 3397 C CA . CYS E 1 73 ? 0.990 -4.465 44.470 1.00 18.02 73 CYS E CA 1
ATOM 3398 C C . CYS E 1 73 ? 1.244 -5.968 44.477 1.00 21.94 73 CYS E C 1
ATOM 3399 O O . CYS E 1 73 ? 1.454 -6.596 43.435 1.00 24.72 73 CYS E O 1
ATOM 3402 N N . ARG E 1 74 ? 1.209 -6.533 45.672 1.00 23.51 74 ARG E N 1
ATOM 3403 C CA . ARG E 1 74 ? 1.400 -7.956 45.862 1.00 27.69 74 ARG E CA 1
ATOM 3404 C C . ARG E 1 74 ? 0.240 -8.673 45.143 1.00 26.37 74 ARG E C 1
ATOM 3405 O O . ARG E 1 74 ? 0.460 -9.648 44.415 1.00 30.83 74 ARG E O 1
ATOM 3413 N N . LEU E 1 75 ? -0.985 -8.185 45.328 1.00 13.52 75 LEU E N 1
ATOM 3414 C CA . LEU E 1 75 ? -2.140 -8.792 44.665 1.00 26.10 75 LEU E CA 1
ATOM 3415 C C . LEU E 1 75 ? -2.060 -8.636 43.138 1.00 21.97 75 LEU E C 1
ATOM 3416 O O . LEU E 1 75 ? -2.306 -9.586 42.389 1.00 21.26 75 LEU E O 1
ATOM 3421 N N . ALA E 1 76 ? -1.719 -7.430 42.692 1.00 19.74 76 ALA E N 1
ATOM 3422 C CA . ALA E 1 76 ? -1.611 -7.137 41.270 1.00 21.98 76 ALA E CA 1
ATOM 3423 C C . ALA E 1 76 ? -0.564 -8.005 40.597 1.00 17.83 76 ALA E C 1
ATOM 3424 O O . ALA E 1 76 ? -0.765 -8.478 39.479 1.00 25.95 76 ALA E O 1
ATOM 3426 N N . ALA E 1 77 ? 0.556 -8.214 41.279 1.00 23.50 77 ALA E N 1
ATOM 3427 C CA . ALA E 1 77 ? 1.643 -9.016 40.727 1.00 21.26 77 ALA E CA 1
ATOM 3428 C C . ALA E 1 77 ? 1.243 -10.480 40.565 1.00 23.23 77 ALA E C 1
ATOM 3429 O O . ALA E 1 77 ? 1.656 -11.135 39.611 1.00 36.38 77 ALA E O 1
ATOM 3431 N N . LEU E 1 78 ? 0.450 -10.994 41.499 1.00 17.38 78 LEU E N 1
ATOM 3432 C CA . LEU E 1 78 ? -0.025 -12.379 41.442 1.00 18.98 78 LEU E CA 1
ATOM 3433 C C . LEU E 1 78 ? -0.956 -12.586 40.247 1.00 13.58 78 LEU E C 1
ATOM 3434 O O . LEU E 1 78 ? -0.797 -13.534 39.489 1.00 23.40 78 LEU E O 1
ATOM 3439 N N . LEU E 1 79 ? -1.926 -11.690 40.094 1.00 22.62 79 LEU E N 1
ATOM 3440 C CA . LEU E 1 79 ? -2.878 -11.770 38.997 1.00 20.15 79 LEU E CA 1
ATOM 3441 C C . LEU E 1 79 ? -2.193 -11.564 37.659 1.00 22.96 79 LEU E C 1
ATOM 3442 O O . LEU E 1 79 ? -2.614 -12.135 36.654 1.00 24.89 79 LEU E O 1
ATOM 3447 N N . LEU E 1 80 ? -1.145 -10.747 37.636 1.00 20.66 80 LEU E N 1
ATOM 3448 C CA . LEU E 1 80 ? -0.430 -10.505 36.387 1.00 23.29 80 LEU E CA 1
ATOM 3449 C C . LEU E 1 80 ? 0.384 -11.739 36.010 1.00 25.31 80 LEU E C 1
ATOM 3450 O O . LEU E 1 80 ? 0.393 -12.155 34.853 1.00 28.08 80 LEU E O 1
ATOM 3455 N N . GLU E 1 81 ? 1.060 -12.314 37.000 1.00 21.90 81 GLU E N 1
ATOM 3456 C CA . GLU E 1 81 ? 1.866 -13.509 36.812 1.00 24.05 81 GLU E CA 1
ATOM 3457 C C . GLU E 1 81 ? 1.022 -14.594 36.162 1.00 24.12 81 GLU E C 1
ATOM 3458 O O . GLU E 1 81 ? 1.460 -15.253 35.220 1.00 23.05 81 GLU E O 1
ATOM 3464 N N . ARG E 1 82 ? -0.197 -14.775 36.665 1.00 30.25 82 ARG E N 1
ATOM 3465 C CA . ARG E 1 82 ? -1.106 -15.791 36.123 1.00 25.71 82 ARG E CA 1
ATOM 3466 C C . ARG E 1 82 ? -1.904 -15.279 34.929 1.00 19.89 82 ARG E C 1
ATOM 3467 O O . ARG E 1 82 ? -2.810 -15.962 34.465 1.00 20.01 82 ARG E O 1
ATOM 3475 N N . ARG E 1 83 ? -1.568 -14.083 34.448 1.00 14.30 83 ARG E N 1
ATOM 3476 C CA . ARG E 1 83 ? -2.264 -13.488 33.308 1.00 24.46 83 ARG E CA 1
ATOM 3477 C C . ARG E 1 83 ? -3.778 -13.577 33.487 1.00 24.58 83 ARG E C 1
ATOM 3478 O O . ARG E 1 83 ? -4.498 -13.999 32.589 1.00 29.04 83 ARG E O 1
ATOM 3486 N N . SER E 1 84 ? -4.258 -13.169 34.652 1.00 20.87 84 SER E N 1
ATOM 3487 C CA . SER E 1 84 ? -5.679 -13.241 34.954 1.00 22.27 84 SER E CA 1
ATOM 3488 C C . SER E 1 84 ? -6.552 -12.247 34.172 1.00 28.79 84 SER E C 1
ATOM 3489 O O . SER E 1 84 ? -6.113 -11.148 33.817 1.00 29.52 84 SER E O 1
ATOM 3492 N N . PRO E 1 85 ? -7.804 -12.635 33.870 1.00 34.53 85 PRO E N 1
ATOM 3493 C CA . PRO E 1 85 ? -8.687 -11.724 33.134 1.00 34.27 85 PRO E CA 1
ATOM 3494 C C . PRO E 1 85 ? -9.172 -10.617 34.076 1.00 36.03 85 PRO E C 1
ATOM 3495 O O . PRO E 1 85 ? -9.800 -9.646 33.649 1.00 32.15 85 PRO E O 1
ATOM 3499 N N . TRP E 1 86 ? -8.867 -10.773 35.363 1.00 31.56 86 TRP E N 1
ATOM 3500 C CA . TRP E 1 86 ? -9.240 -9.774 36.354 1.00 22.75 86 TRP E CA 1
ATOM 3501 C C . TRP E 1 86 ? -8.046 -8.907 36.771 1.00 17.52 86 TRP E C 1
ATOM 3502 O O . TRP E 1 86 ? -8.155 -8.083 37.666 1.00 31.30 86 TRP E O 1
ATOM 3513 N N . ALA E 1 87 ? -6.903 -9.085 36.126 1.00 23.59 87 ALA E N 1
ATOM 3514 C CA . ALA E 1 87 ? -5.729 -8.281 36.466 1.00 23.34 87 ALA E CA 1
ATOM 3515 C C . ALA E 1 87 ? -5.981 -6.779 36.359 1.00 29.74 87 ALA E C 1
ATOM 3516 O O . ALA E 1 87 ? -5.788 -6.047 37.331 1.00 32.98 87 ALA E O 1
ATOM 3518 N N . PRO E 1 88 ? -6.426 -6.300 35.179 1.00 36.34 88 PRO E N 1
ATOM 3519 C CA . PRO E 1 88 ? -6.673 -4.861 35.011 1.00 29.13 88 PRO E CA 1
ATOM 3520 C C . PRO E 1 88 ? -7.469 -4.192 36.119 1.00 22.60 88 PRO E C 1
ATOM 3521 O O . PRO E 1 88 ? -7.111 -3.104 36.571 1.00 24.89 88 PRO E O 1
ATOM 3525 N N . ALA E 1 89 ? -8.533 -4.842 36.571 1.00 22.50 89 ALA E N 1
ATOM 3526 C CA . ALA E 1 89 ? -9.336 -4.281 37.654 1.00 21.85 89 ALA E CA 1
ATOM 3527 C C . ALA E 1 89 ? -8.492 -4.212 38.932 1.00 24.14 89 ALA E C 1
ATOM 3528 O O . ALA E 1 89 ? -8.672 -3.333 39.762 1.00 28.24 89 ALA E O 1
ATOM 3530 N N . ALA E 1 90 ? -7.566 -5.148 39.085 1.00 23.85 90 ALA E N 1
ATOM 3531 C CA . ALA E 1 90 ? -6.717 -5.146 40.256 1.00 31.46 90 ALA E CA 1
ATOM 3532 C C . ALA E 1 90 ? -5.717 -4.014 40.123 1.00 26.21 90 ALA E C 1
ATOM 3533 O O . ALA E 1 90 ? -5.493 -3.258 41.065 1.00 21.85 90 ALA E O 1
ATOM 3535 N N . CYS E 1 91 ? -5.114 -3.894 38.947 1.00 24.22 91 CYS E N 1
ATOM 3536 C CA . CYS E 1 91 ? -4.132 -2.849 38.727 1.00 24.81 91 CYS E CA 1
ATOM 3537 C C . CYS E 1 91 ? -4.761 -1.470 38.826 1.00 30.60 91 CYS E C 1
ATOM 3538 O O . CYS E 1 91 ? -4.152 -0.536 39.346 1.00 32.81 91 CYS E O 1
ATOM 3541 N N . GLU E 1 92 ? -5.978 -1.347 38.317 1.00 27.15 92 GLU E N 1
ATOM 3542 C CA . GLU E 1 92 ? -6.697 -0.089 38.364 1.00 25.88 92 GLU E CA 1
ATOM 3543 C C . GLU E 1 92 ? -6.773 0.370 39.826 1.00 32.87 92 GLU E C 1
ATOM 3544 O O . GLU E 1 92 ? -6.541 1.541 40.133 1.00 28.78 92 GLU E O 1
ATOM 3550 N N . LEU E 1 93 ? -7.076 -0.567 40.725 1.00 31.05 93 LEU E N 1
ATOM 3551 C CA . LEU E 1 93 ? -7.185 -0.263 42.151 1.00 29.11 93 LEU E CA 1
ATOM 3552 C C . LEU E 1 93 ? -5.805 0.000 42.752 1.00 29.31 93 LEU E C 1
ATOM 3553 O O . LEU E 1 93 ? -5.615 0.977 43.476 1.00 33.33 93 LEU E O 1
ATOM 3558 N N . ALA E 1 94 ? -4.846 -0.867 42.440 1.00 22.48 94 ALA E N 1
ATOM 3559 C CA . ALA E 1 94 ? -3.498 -0.711 42.963 1.00 27.35 94 ALA E CA 1
ATOM 3560 C C . ALA E 1 94 ? -2.868 0.604 42.491 1.00 35.42 94 ALA E C 1
ATOM 3561 O O . ALA E 1 94 ? -2.240 1.321 43.281 1.00 26.65 94 ALA E O 1
ATOM 3563 N N . ALA E 1 95 ? -3.032 0.916 41.207 1.00 28.95 95 ALA E N 1
ATOM 3564 C CA . ALA E 1 95 ? -2.472 2.143 40.647 1.00 31.81 95 ALA E CA 1
ATOM 3565 C C . ALA E 1 95 ? -3.037 3.381 41.335 1.00 23.44 95 ALA E C 1
ATOM 3566 O O . ALA E 1 95 ? -2.294 4.295 41.687 1.00 35.69 95 ALA E O 1
ATOM 3568 N N . ARG E 1 96 ? -4.348 3.401 41.529 1.00 21.98 96 ARG E N 1
ATOM 3569 C CA . ARG E 1 96 ? -5.011 4.531 42.165 1.00 28.51 96 ARG E CA 1
ATOM 3570 C C . ARG E 1 96 ? -4.412 4.843 43.527 1.00 35.49 96 ARG E C 1
ATOM 3571 O O . ARG E 1 96 ? -4.108 5.995 43.830 1.00 38.62 96 ARG E O 1
ATOM 3579 N N . TYR E 1 97 ? -4.251 3.815 44.351 1.00 39.54 97 TYR E N 1
ATOM 3580 C CA . TYR E 1 97 ? -3.704 4.017 45.679 1.00 37.99 97 TYR E CA 1
ATOM 3581 C C . TYR E 1 97 ? -2.195 4.114 45.703 1.00 33.52 97 TYR E C 1
ATOM 3582 O O . TYR E 1 97 ? -1.622 4.594 46.678 1.00 38.28 97 TYR E O 1
ATOM 3591 N N . ALA E 1 98 ? -1.550 3.679 44.631 1.00 32.11 98 ALA E N 1
ATOM 3592 C CA . ALA E 1 98 ? -0.100 3.747 44.573 1.00 30.72 98 ALA E CA 1
ATOM 3593 C C . ALA E 1 98 ? 0.335 5.196 44.416 1.00 32.51 98 ALA E C 1
ATOM 3594 O O . ALA E 1 98 ? 1.298 5.631 45.042 1.00 37.37 98 ALA E O 1
ATOM 3596 N N . LEU E 1 99 ? -0.361 5.960 43.587 1.00 32.56 99 LEU E N 1
ATOM 3597 C CA . LEU E 1 99 ? 0.046 7.346 43.436 1.00 37.26 99 LEU E CA 1
ATOM 3598 C C . LEU E 1 99 ? -0.333 8.133 44.686 1.00 31.08 99 LEU E C 1
ATOM 3599 O O . LEU E 1 99 ? 0.355 9.085 45.055 1.00 26.21 99 LEU E O 1
ATOM 3604 N N . ALA E 1 100 ? -1.417 7.721 45.341 1.00 26.52 100 ALA E N 1
ATOM 3605 C CA . ALA E 1 100 ? -1.853 8.367 46.580 1.00 31.41 100 ALA E CA 1
ATOM 3606 C C . ALA E 1 100 ? -0.703 8.184 47.564 1.00 31.02 100 ALA E C 1
ATOM 3607 O O . ALA E 1 100 ? -0.321 9.110 48.276 1.00 29.02 100 ALA E O 1
ATOM 3609 N N . CYS E 1 101 ? -0.145 6.977 47.583 1.00 29.02 101 CYS E N 1
ATOM 3610 C CA . CYS E 1 101 ? 0.976 6.681 48.455 1.00 29.76 101 CYS E CA 1
ATOM 3611 C C . CYS E 1 101 ? 2.197 7.507 48.028 1.00 35.85 101 CYS E C 1
ATOM 3612 O O . CYS E 1 101 ? 2.969 7.955 48.874 1.00 38.81 101 CYS E O 1
ATOM 3615 N N . ALA E 1 102 ? 2.362 7.713 46.721 1.00 29.58 102 ALA E N 1
ATOM 3616 C CA . ALA E 1 102 ? 3.483 8.497 46.201 1.00 39.62 102 ALA E CA 1
ATOM 3617 C C . ALA E 1 102 ? 3.422 9.935 46.719 1.00 38.82 102 ALA E C 1
ATOM 3618 O O . ALA E 1 102 ? 4.410 10.460 47.235 1.00 42.69 102 ALA E O 1
ATOM 3620 N N . GLU E 1 103 ? 2.262 10.570 46.579 1.00 36.90 103 GLU E N 1
ATOM 3621 C CA . GLU E 1 103 ? 2.086 11.938 47.052 1.00 43.38 103 GLU E CA 1
ATOM 3622 C C . GLU E 1 103 ? 2.394 12.058 48.545 1.00 44.72 103 GLU E C 1
ATOM 3623 O O . GLU E 1 103 ? 3.144 12.942 48.964 1.00 42.44 103 GLU E O 1
ATOM 3629 N N . ARG E 1 104 ? 1.826 11.159 49.340 1.00 43.05 104 ARG E N 1
ATOM 3630 C CA . ARG E 1 104 ? 2.028 11.176 50.784 1.00 44.74 104 ARG E CA 1
ATOM 3631 C C . ARG E 1 104 ? 3.419 10.770 51.273 1.00 38.24 104 ARG E C 1
ATOM 3632 O O . ARG E 1 104 ? 3.858 11.222 52.329 1.00 41.04 104 ARG E O 1
ATOM 3640 N N . CYS E 1 105 ? 4.119 9.935 50.514 1.00 37.80 105 CYS E N 1
ATOM 3641 C CA . CYS E 1 105 ? 5.440 9.469 50.937 1.00 37.83 105 CYS E CA 1
ATOM 3642 C C . CYS E 1 105 ? 6.642 10.091 50.236 1.00 46.76 105 CYS E C 1
ATOM 3643 O O . CYS E 1 105 ? 7.767 9.617 50.397 1.00 52.95 105 CYS E O 1
ATOM 3646 N N . ASP E 1 106 ? 6.416 11.149 49.464 1.00 50.71 106 ASP E N 1
ATOM 3647 C CA . ASP E 1 106 ? 7.512 11.804 48.764 1.00 46.61 106 ASP E CA 1
ATOM 3648 C C . ASP E 1 106 ? 8.293 12.650 49.761 1.00 50.00 106 ASP E C 1
ATOM 3649 O O . ASP E 1 106 ? 7.724 13.194 50.710 1.00 50.57 106 ASP E O 1
ATOM 3654 N N . GLY E 1 107 ? 9.599 12.757 49.544 1.00 54.64 107 GLY E N 1
ATOM 3655 C CA . GLY E 1 107 ? 10.430 13.540 50.438 1.00 54.71 107 GLY E CA 1
ATOM 3656 C C . GLY E 1 107 ? 11.863 13.644 49.962 1.00 55.76 107 GLY E C 1
ATOM 3657 O O . GLY E 1 107 ? 12.210 13.142 48.894 1.00 51.25 107 GLY E O 1
ATOM 3658 N N . ASP E 1 108 ? 12.696 14.295 50.768 1.00 61.34 108 ASP E N 1
ATOM 3659 C CA . ASP E 1 108 ? 14.102 14.495 50.441 1.00 63.51 108 ASP E CA 1
ATOM 3660 C C . ASP E 1 108 ? 14.931 13.256 50.744 1.00 66.62 108 ASP E C 1
ATOM 3661 O O . ASP E 1 108 ? 15.877 12.944 50.016 1.00 68.92 108 ASP E O 1
ATOM 3666 N N . GLU E 1 109 ? 14.587 12.560 51.825 1.00 64.74 109 GLU E N 1
ATOM 3667 C CA . GLU E 1 109 ? 15.314 11.354 52.209 1.00 64.42 109 GLU E CA 1
ATOM 3668 C C . GLU E 1 109 ? 15.237 10.329 51.088 1.00 63.28 109 GLU E C 1
ATOM 3669 O O . GLU E 1 109 ? 14.199 10.180 50.441 1.00 58.05 109 GLU E O 1
ATOM 3675 N N . PRO E 1 110 ? 16.337 9.597 50.856 1.00 60.05 110 PRO E N 1
ATOM 3676 C CA . PRO E 1 110 ? 16.412 8.577 49.806 1.00 60.06 110 PRO E CA 1
ATOM 3677 C C . PRO E 1 110 ? 15.265 7.564 49.820 1.00 58.23 110 PRO E C 1
ATOM 3678 O O . PRO E 1 110 ? 14.597 7.368 48.805 1.00 52.38 110 PRO E O 1
ATOM 3682 N N . LEU E 1 111 ? 15.037 6.923 50.963 1.00 52.04 111 LEU E N 1
ATOM 3683 C CA . LEU E 1 111 ? 13.960 5.943 51.080 1.00 42.39 111 LEU E CA 1
ATOM 3684 C C . LEU E 1 111 ? 12.611 6.554 50.723 1.00 38.59 111 LEU E C 1
ATOM 3685 O O . LEU E 1 111 ? 11.769 5.899 50.109 1.00 38.34 111 LEU E O 1
ATOM 3690 N N . GLU E 1 112 ? 12.410 7.807 51.120 1.00 36.95 112 GLU E N 1
ATOM 3691 C CA . GLU E 1 112 ? 11.164 8.510 50.845 1.00 39.43 112 GLU E CA 1
ATOM 3692 C C . GLU E 1 112 ? 10.994 8.734 49.346 1.00 46.29 112 GLU E C 1
ATOM 3693 O O . GLU E 1 112 ? 9.892 8.630 48.805 1.00 51.43 112 GLU E O 1
ATOM 3699 N N . ARG E 1 113 ? 12.101 9.043 48.684 1.00 48.89 113 ARG E N 1
ATOM 3700 C CA . ARG E 1 113 ? 12.109 9.299 47.251 1.00 45.63 113 ARG E CA 1
ATOM 3701 C C . ARG E 1 113 ? 11.929 7.984 46.497 1.00 44.55 113 ARG E C 1
ATOM 3702 O O . ARG E 1 113 ? 11.103 7.880 45.592 1.00 36.36 113 ARG E O 1
ATOM 3710 N N . GLU E 1 114 ? 12.715 6.984 46.877 1.00 34.86 114 GLU E N 1
ATOM 3711 C CA . GLU E 1 114 ? 12.650 5.678 46.240 1.00 47.37 114 GLU E CA 1
ATOM 3712 C C . GLU E 1 114 ? 11.253 5.076 46.322 1.00 44.78 114 GLU E C 1
ATOM 3713 O O . GLU E 1 114 ? 10.797 4.420 45.391 1.00 39.54 114 GLU E O 1
ATOM 3719 N N . CYS E 1 115 ? 10.574 5.316 47.436 1.00 42.83 115 CYS E N 1
ATOM 3720 C CA . CYS E 1 115 ? 9.232 4.803 47.629 1.00 38.45 115 CYS E CA 1
ATOM 3721 C C . CYS E 1 115 ? 8.249 5.450 46.654 1.00 39.45 115 CYS E C 1
ATOM 3722 O O . CYS E 1 115 ? 7.536 4.761 45.927 1.00 40.72 115 CYS E O 1
ATOM 3725 N N . ALA E 1 116 ? 8.216 6.778 46.650 1.00 40.08 116 ALA E N 1
ATOM 3726 C CA . ALA E 1 116 ? 7.326 7.537 45.778 1.00 39.49 116 ALA E CA 1
ATOM 3727 C C . ALA E 1 116 ? 7.642 7.296 44.301 1.00 38.15 116 ALA E C 1
ATOM 3728 O O . ALA E 1 116 ? 6.741 7.263 43.461 1.00 32.79 116 ALA E O 1
ATOM 3730 N N . GLY E 1 117 ? 8.924 7.126 43.992 1.00 26.69 117 GLY E N 1
ATOM 3731 C CA . GLY E 1 117 ? 9.324 6.885 42.619 1.00 29.82 117 GLY E CA 1
ATOM 3732 C C . GLY E 1 117 ? 8.797 5.557 42.106 1.00 31.26 117 GLY E C 1
ATOM 3733 O O . GLY E 1 117 ? 8.163 5.493 41.048 1.00 34.99 117 GLY E O 1
ATOM 3734 N N . ALA E 1 118 ? 9.062 4.501 42.870 1.00 30.39 118 ALA E N 1
ATOM 3735 C CA . ALA E 1 118 ? 8.633 3.146 42.541 1.00 26.16 118 ALA E CA 1
ATOM 3736 C C . ALA E 1 118 ? 7.118 3.054 42.379 1.00 27.89 118 ALA E C 1
ATOM 3737 O O . ALA E 1 118 ? 6.631 2.316 41.527 1.00 30.36 118 ALA E O 1
ATOM 3739 N N . CYS E 1 119 ? 6.381 3.808 43.194 1.00 25.89 119 CYS E N 1
ATOM 3740 C CA . CYS E 1 119 ? 4.925 3.824 43.123 1.00 25.45 119 CYS E CA 1
ATOM 3741 C C . CYS E 1 119 ? 4.512 4.441 41.783 1.00 33.12 119 CYS E C 1
ATOM 3742 O O . CYS E 1 119 ? 3.651 3.902 41.085 1.00 31.30 119 CYS E O 1
ATOM 3745 N N . ARG E 1 120 ? 5.131 5.567 41.425 1.00 30.13 120 ARG E N 1
ATOM 3746 C CA . ARG E 1 120 ? 4.834 6.229 40.156 1.00 29.06 120 ARG E CA 1
ATOM 3747 C C . ARG E 1 120 ? 5.203 5.308 38.992 1.00 28.75 120 ARG E C 1
ATOM 3748 O O . ARG E 1 120 ? 4.449 5.183 38.023 1.00 26.23 120 ARG E O 1
ATOM 3756 N N . ARG E 1 121 ? 6.363 4.666 39.078 1.00 17.35 121 ARG E N 1
ATOM 3757 C CA . ARG E 1 121 ? 6.767 3.756 38.018 1.00 21.54 121 ARG E CA 1
ATOM 3758 C C . ARG E 1 121 ? 5.674 2.688 37.841 1.00 30.86 121 ARG E C 1
ATOM 3759 O O . ARG E 1 121 ? 5.227 2.424 36.715 1.00 30.77 121 ARG E O 1
ATOM 3767 N N . PHE E 1 122 ? 5.229 2.089 38.949 1.00 25.86 122 PHE E N 1
ATOM 3768 C CA . PHE E 1 122 ? 4.188 1.064 38.895 1.00 23.09 122 PHE E CA 1
ATOM 3769 C C . PHE E 1 122 ? 2.894 1.562 38.253 1.00 18.95 122 PHE E C 1
ATOM 3770 O O . PHE E 1 122 ? 2.277 0.863 37.456 1.00 23.43 122 PHE E O 1
ATOM 3778 N N . VAL E 1 123 ? 2.477 2.765 38.628 1.00 27.02 123 VAL E N 1
ATOM 3779 C CA . VAL E 1 123 ? 1.260 3.352 38.085 1.00 29.37 123 VAL E CA 1
ATOM 3780 C C . VAL E 1 123 ? 1.419 3.524 36.577 1.00 36.47 123 VAL E C 1
ATOM 3781 O O . VAL E 1 123 ? 0.491 3.266 35.805 1.00 33.69 123 VAL E O 1
ATOM 3785 N N . GLU E 1 124 ? 2.612 3.957 36.180 1.00 34.83 124 GLU E N 1
ATOM 3786 C CA . GLU E 1 124 ? 2.952 4.186 34.787 1.00 40.10 124 GLU E CA 1
ATOM 3787 C C . GLU E 1 124 ? 2.825 2.917 33.957 1.00 37.94 124 GLU E C 1
ATOM 3788 O O . GLU E 1 124 ? 2.358 2.952 32.817 1.00 37.88 124 GLU E O 1
ATOM 3794 N N . ALA E 1 125 ? 3.251 1.797 34.524 1.00 33.31 125 ALA E N 1
ATOM 3795 C CA . ALA E 1 125 ? 3.164 0.532 33.814 1.00 27.96 125 ALA E CA 1
ATOM 3796 C C . ALA E 1 125 ? 1.768 -0.082 33.879 1.00 26.81 125 ALA E C 1
ATOM 3797 O O . ALA E 1 125 ? 1.501 -1.039 33.170 1.00 43.15 125 ALA E O 1
ATOM 3799 N N . CYS E 1 126 ? 0.879 0.453 34.715 1.00 30.01 126 CYS E N 1
ATOM 3800 C CA . CYS E 1 126 ? -0.485 -0.082 34.803 1.00 33.33 126 CYS E CA 1
ATOM 3801 C C . CYS E 1 126 ? -1.395 0.466 33.708 1.00 38.74 126 CYS E C 1
ATOM 3802 O O . CYS E 1 126 ? -2.243 -0.254 33.184 1.00 38.26 126 CYS E O 1
ATOM 3805 N N . ARG E 1 127 ? -1.207 1.740 33.373 1.00 37.40 127 ARG E N 1
ATOM 3806 C CA . ARG E 1 127 ? -2.020 2.420 32.368 1.00 37.21 127 ARG E CA 1
ATOM 3807 C C . ARG E 1 127 ? -2.197 1.682 31.049 1.00 36.90 127 ARG E C 1
ATOM 3808 O O . ARG E 1 127 ? -3.284 1.664 30.485 1.00 35.53 127 ARG E O 1
ATOM 3816 N N . PRO E 1 128 ? -1.129 1.072 30.532 1.00 37.57 128 PRO E N 1
ATOM 3817 C CA . PRO E 1 128 ? -1.236 0.345 29.266 1.00 39.38 128 PRO E CA 1
ATOM 3818 C C . PRO E 1 128 ? -2.095 -0.919 29.369 1.00 40.20 128 PRO E C 1
ATOM 3819 O O . PRO E 1 128 ? -2.464 -1.507 28.357 1.00 46.12 128 PRO E O 1
ATOM 3823 N N . LEU E 1 129 ? -2.410 -1.329 30.593 1.00 38.23 129 LEU E N 1
ATOM 3824 C CA . LEU E 1 129 ? -3.219 -2.524 30.813 1.00 39.97 129 LEU E CA 1
ATOM 3825 C C . LEU E 1 129 ? -4.649 -2.148 31.209 1.00 50.98 129 LEU E C 1
ATOM 3826 O O . LEU E 1 129 ? -5.569 -2.962 31.106 1.00 54.52 129 LEU E O 1
ATOM 3831 N N . LEU E 1 130 ? -4.833 -0.915 31.666 1.00 47.09 130 LEU E N 1
ATOM 3832 C CA . LEU E 1 130 ? -6.145 -0.458 32.076 1.00 44.35 130 LEU E CA 1
ATOM 3833 C C . LEU E 1 130 ? -7.082 -0.329 30.879 1.00 55.92 130 LEU E C 1
ATOM 3834 O O . LEU E 1 130 ? -8.272 -0.696 31.028 1.00 55.46 130 LEU E O 1
ATOM 3839 N N . GLN F 1 31 ? -17.305 -9.181 66.287 1.00 65.51 31 GLN F N 1
ATOM 3840 C CA . GLN F 1 31 ? -18.700 -8.676 66.158 1.00 59.23 31 GLN F CA 1
ATOM 3841 C C . GLN F 1 31 ? -18.751 -7.439 65.258 1.00 54.76 31 GLN F C 1
ATOM 3842 O O . GLN F 1 31 ? -19.741 -7.215 64.554 1.00 52.90 31 GLN F O 1
ATOM 3848 N N . ALA F 1 32 ? -17.692 -6.631 65.291 1.00 47.56 32 ALA F N 1
ATOM 3849 C CA . ALA F 1 32 ? -17.619 -5.421 64.466 1.00 37.07 32 ALA F CA 1
ATOM 3850 C C . ALA F 1 32 ? -17.746 -5.821 63.002 1.00 33.99 32 ALA F C 1
ATOM 3851 O O . ALA F 1 32 ? -17.231 -6.856 62.591 1.00 36.18 32 ALA F O 1
ATOM 3853 N N . PRO F 1 33 ? -18.416 -4.991 62.192 1.00 30.22 33 PRO F N 1
ATOM 3854 C CA . PRO F 1 33 ? -18.620 -5.260 60.765 1.00 29.92 33 PRO F CA 1
ATOM 3855 C C . PRO F 1 33 ? -17.357 -5.626 59.977 1.00 38.00 33 PRO F C 1
ATOM 3856 O O . PRO F 1 33 ? -17.396 -6.521 59.131 1.00 43.13 33 PRO F O 1
ATOM 3860 N N . GLU F 1 34 ? -16.245 -4.944 60.254 1.00 39.58 34 GLU F N 1
ATOM 3861 C CA . GLU F 1 34 ? -14.988 -5.223 59.569 1.00 31.50 34 GLU F CA 1
ATOM 3862 C C . GLU F 1 34 ? -14.466 -6.609 59.949 1.00 36.79 34 GLU F C 1
ATOM 3863 O O . GLU F 1 34 ? -13.983 -7.357 59.093 1.00 32.25 34 GLU F O 1
ATOM 3869 N N . GLU F 1 35 ? -14.572 -6.943 61.234 1.00 33.19 35 GLU F N 1
ATOM 3870 C CA . GLU F 1 35 ? -14.132 -8.237 61.753 1.00 39.35 35 GLU F CA 1
ATOM 3871 C C . GLU F 1 35 ? -15.000 -9.355 61.169 1.00 37.72 35 GLU F C 1
ATOM 3872 O O . GLU F 1 35 ? -14.531 -10.465 60.916 1.00 35.40 35 GLU F O 1
ATOM 3878 N N . ARG F 1 36 ? -16.271 -9.043 60.957 1.00 38.32 36 ARG F N 1
ATOM 3879 C CA . ARG F 1 36 ? -17.227 -9.992 60.405 1.00 44.24 36 ARG F CA 1
ATOM 3880 C C . ARG F 1 36 ? -16.833 -10.278 58.958 1.00 40.00 36 ARG F C 1
ATOM 3881 O O . ARG F 1 36 ? -16.708 -11.433 58.553 1.00 37.01 36 ARG F O 1
ATOM 3889 N N . CYS F 1 37 ? -16.634 -9.203 58.196 1.00 38.47 37 CYS F N 1
ATOM 3890 C CA . CYS F 1 37 ? -16.246 -9.278 56.789 1.00 35.43 37 CYS F CA 1
ATOM 3891 C C . CYS F 1 37 ? -14.924 -10.037 56.674 1.00 34.59 37 CYS F C 1
ATOM 3892 O O . CYS F 1 37 ? -14.714 -10.810 55.738 1.00 30.83 37 CYS F O 1
ATOM 3895 N N . ARG F 1 38 ? -14.042 -9.814 57.645 1.00 36.19 38 ARG F N 1
ATOM 3896 C CA . ARG F 1 38 ? -12.742 -10.473 57.689 1.00 34.65 38 ARG F CA 1
ATOM 3897 C C . ARG F 1 38 ? -12.895 -11.988 57.817 1.00 32.68 38 ARG F C 1
ATOM 3898 O O . ARG F 1 38 ? -12.203 -12.748 57.144 1.00 36.37 38 ARG F O 1
ATOM 3906 N N . LEU F 1 39 ? -13.793 -12.419 58.698 1.00 37.88 39 LEU F N 1
ATOM 3907 C CA . LEU F 1 39 ? -14.046 -13.840 58.892 1.00 38.04 39 LEU F CA 1
ATOM 3908 C C . LEU F 1 39 ? -14.682 -14.422 57.637 1.00 34.41 39 LEU F C 1
ATOM 3909 O O . LEU F 1 39 ? -14.323 -15.511 57.193 1.00 37.12 39 LEU F O 1
ATOM 3914 N N . ALA F 1 40 ? -15.634 -13.701 57.061 1.00 28.54 40 ALA F N 1
ATOM 3915 C CA . ALA F 1 40 ? -16.272 -14.197 55.857 1.00 29.79 40 ALA F CA 1
ATOM 3916 C C . ALA F 1 40 ? -15.221 -14.323 54.753 1.00 33.01 40 ALA F C 1
ATOM 3917 O O . ALA F 1 40 ? -15.298 -15.224 53.923 1.00 37.84 40 ALA F O 1
ATOM 3919 N N . ALA F 1 41 ? -14.232 -13.430 54.753 1.00 34.46 41 ALA F N 1
ATOM 3920 C CA . ALA F 1 41 ? -13.176 -13.478 53.746 1.00 39.25 41 ALA F CA 1
ATOM 3921 C C . ALA F 1 41 ? -12.316 -14.726 53.947 1.00 41.13 41 ALA F C 1
ATOM 3922 O O . ALA F 1 41 ? -12.087 -15.490 53.008 1.00 38.22 41 ALA F O 1
ATOM 3924 N N . GLN F 1 42 ? -11.837 -14.935 55.169 1.00 39.89 42 GLN F N 1
ATOM 3925 C CA . GLN F 1 42 ? -11.015 -16.106 55.454 1.00 38.37 42 GLN F CA 1
ATOM 3926 C C . GLN F 1 42 ? -11.763 -17.395 55.146 1.00 37.31 42 GLN F C 1
ATOM 3927 O O . GLN F 1 42 ? -11.170 -18.377 54.699 1.00 35.25 42 GLN F O 1
ATOM 3933 N N . ALA F 1 43 ? -13.067 -17.392 55.385 1.00 36.85 43 ALA F N 1
ATOM 3934 C CA . ALA F 1 43 ? -13.869 -18.574 55.119 1.00 37.81 43 ALA F CA 1
ATOM 3935 C C . ALA F 1 43 ? -13.961 -18.786 53.607 1.00 39.39 43 ALA F C 1
ATOM 3936 O O . ALA F 1 43 ? -13.935 -19.921 53.130 1.00 43.87 43 ALA F O 1
ATOM 3938 N N . CYS F 1 44 ? -14.062 -17.693 52.856 1.00 32.44 44 CYS F N 1
ATOM 3939 C CA . CYS F 1 44 ? -14.132 -17.778 51.401 1.00 37.30 44 CYS F CA 1
ATOM 3940 C C . CYS F 1 44 ? -12.783 -18.267 50.855 1.00 36.06 44 CYS F C 1
ATOM 3941 O O . CYS F 1 44 ? -12.721 -19.039 49.897 1.00 35.63 44 CYS F O 1
ATOM 3944 N N . ILE F 1 45 ? -11.703 -17.816 51.484 1.00 39.92 45 ILE F N 1
ATOM 3945 C CA . ILE F 1 45 ? -10.358 -18.207 51.088 1.00 32.85 45 ILE F CA 1
ATOM 3946 C C . ILE F 1 45 ? -10.170 -19.713 51.259 1.00 38.35 45 ILE F C 1
ATOM 3947 O O . ILE F 1 45 ? -9.809 -20.411 50.307 1.00 35.10 45 ILE F O 1
ATOM 3952 N N . ARG F 1 46 ? -10.413 -20.216 52.469 1.00 38.60 46 ARG F N 1
ATOM 3953 C CA . ARG F 1 46 ? -10.256 -21.646 52.730 1.00 36.10 46 ARG F CA 1
ATOM 3954 C C . ARG F 1 46 ? -11.097 -22.489 51.780 1.00 29.35 46 ARG F C 1
ATOM 3955 O O . ARG F 1 46 ? -10.612 -23.468 51.230 1.00 28.68 46 ARG F O 1
ATOM 3963 N N . ALA F 1 47 ? -12.352 -22.103 51.580 1.00 25.28 47 ALA F N 1
ATOM 3964 C CA . ALA F 1 47 ? -13.229 -22.853 50.693 1.00 32.90 47 ALA F CA 1
ATOM 3965 C C . ALA F 1 47 ? -12.708 -22.873 49.258 1.00 34.97 47 ALA F C 1
ATOM 3966 O O . ALA F 1 47 ? -12.737 -23.915 48.599 1.00 42.42 47 ALA F O 1
ATOM 3968 N N . CYS F 1 48 ? -12.233 -21.726 48.774 1.00 38.33 48 CYS F N 1
ATOM 3969 C CA . CYS F 1 48 ? -11.717 -21.632 47.413 1.00 26.80 48 CYS F CA 1
ATOM 3970 C C . CYS F 1 48 ? -10.489 -22.518 47.196 1.00 34.33 48 CYS F C 1
ATOM 3971 O O . CYS F 1 48 ? -10.436 -23.303 46.247 1.00 39.32 48 CYS F O 1
ATOM 3974 N N . GLU F 1 49 ? -9.506 -22.390 48.080 1.00 34.15 49 GLU F N 1
ATOM 3975 C CA . GLU F 1 49 ? -8.287 -23.181 47.993 1.00 34.51 49 GLU F CA 1
ATOM 3976 C C . GLU F 1 49 ? -8.618 -24.666 48.064 1.00 38.76 49 GLU F C 1
ATOM 3977 O O . GLU F 1 49 ? -8.007 -25.493 47.379 1.00 37.45 49 GLU F O 1
ATOM 3983 N N . ARG F 1 50 ? -9.594 -24.992 48.903 1.00 38.72 50 ARG F N 1
ATOM 3984 C CA . ARG F 1 50 ? -10.031 -26.365 49.091 1.00 31.48 50 ARG F CA 1
ATOM 3985 C C . ARG F 1 50 ? -10.642 -26.834 47.785 1.00 28.53 50 ARG F C 1
ATOM 3986 O O . ARG F 1 50 ? -10.393 -27.950 47.327 1.00 34.62 50 ARG F O 1
ATOM 3994 N N . TYR F 1 51 ? -11.421 -25.956 47.171 1.00 35.94 51 TYR F N 1
ATOM 3995 C CA . TYR F 1 51 ? -12.062 -26.263 45.903 1.00 38.10 51 TYR F CA 1
ATOM 3996 C C . TYR F 1 51 ? -11.059 -26.507 44.774 1.00 41.78 51 TYR F C 1
ATOM 3997 O O . TYR F 1 51 ? -11.053 -27.572 44.160 1.00 31.98 51 TYR F O 1
ATOM 4006 N N . LEU F 1 52 ? -10.212 -25.521 44.499 1.00 44.48 52 LEU F N 1
ATOM 4007 C CA . LEU F 1 52 ? -9.263 -25.654 43.401 1.00 49.26 52 LEU F CA 1
ATOM 4008 C C . LEU F 1 52 ? -8.135 -26.628 43.662 1.00 45.53 52 LEU F C 1
ATOM 4009 O O . LEU F 1 52 ? -7.237 -26.776 42.840 1.00 55.51 52 LEU F O 1
ATOM 4014 N N . ALA F 1 53 ? -8.178 -27.300 44.802 1.00 45.61 53 ALA F N 1
ATOM 4015 C CA . ALA F 1 53 ? -7.138 -28.263 45.109 1.00 38.17 53 ALA F CA 1
ATOM 4016 C C . ALA F 1 53 ? -7.680 -29.686 45.268 1.00 48.01 53 ALA F C 1
ATOM 4017 O O . ALA F 1 53 ? -6.896 -30.627 45.361 1.00 55.56 53 ALA F O 1
ATOM 4019 N N . LEU F 1 54 ? -9.004 -29.857 45.287 1.00 45.01 54 LEU F N 1
ATOM 4020 C CA . LEU F 1 54 ? -9.586 -31.196 45.444 1.00 42.27 54 LEU F CA 1
ATOM 4021 C C . LEU F 1 54 ? -10.582 -31.584 44.364 1.00 43.43 54 LEU F C 1
ATOM 4022 O O . LEU F 1 54 ? -10.604 -32.729 43.916 1.00 48.07 54 LEU F O 1
ATOM 4027 N N . CYS F 1 55 ? -11.425 -30.647 43.957 1.00 40.67 55 CYS F N 1
ATOM 4028 C CA . CYS F 1 55 ? -12.409 -30.958 42.935 1.00 44.97 55 CYS F CA 1
ATOM 4029 C C . CYS F 1 55 ? -11.723 -31.379 41.633 1.00 48.84 55 CYS F C 1
ATOM 4030 O O . CYS F 1 55 ? -10.687 -30.820 41.267 1.00 53.38 55 CYS F O 1
ATOM 4033 N N . THR F 1 56 ? -12.288 -32.367 40.938 1.00 46.11 56 THR F N 1
ATOM 4034 C CA . THR F 1 56 ? -11.698 -32.835 39.682 1.00 44.25 56 THR F CA 1
ATOM 4035 C C . THR F 1 56 ? -12.554 -32.489 38.474 1.00 48.70 56 THR F C 1
ATOM 4036 O O . THR F 1 56 ? -12.162 -32.753 37.337 1.00 51.03 56 THR F O 1
ATOM 4040 N N . GLU F 1 57 ? -13.724 -31.908 38.724 1.00 46.44 57 GLU F N 1
ATOM 4041 C CA . GLU F 1 57 ? -14.626 -31.515 37.652 1.00 53.26 57 GLU F CA 1
ATOM 4042 C C . GLU F 1 57 ? -14.492 -30.036 37.290 1.00 51.36 57 GLU F C 1
ATOM 4043 O O . GLU F 1 57 ? -15.191 -29.559 36.399 1.00 55.08 57 GLU F O 1
ATOM 4049 N N . SER F 1 58 ? -13.611 -29.305 37.969 1.00 44.02 58 SER F N 1
ATOM 4050 C CA . SER F 1 58 ? -13.449 -27.873 37.690 1.00 39.64 58 SER F CA 1
ATOM 4051 C C . SER F 1 58 ? -12.755 -27.609 36.368 1.00 35.82 58 SER F C 1
ATOM 4052 O O . SER F 1 58 ? -11.843 -28.334 35.982 1.00 41.58 58 SER F O 1
ATOM 4055 N N . SER F 1 59 ? -13.174 -26.562 35.672 1.00 35.80 59 SER F N 1
ATOM 4056 C CA . SER F 1 59 ? -12.528 -26.220 34.413 1.00 34.61 59 SER F CA 1
ATOM 4057 C C . SER F 1 59 ? -11.472 -25.148 34.706 1.00 35.50 59 SER F C 1
ATOM 4058 O O . SER F 1 59 ? -11.408 -24.614 35.814 1.00 36.08 59 SER F O 1
ATOM 4061 N N . ARG F 1 60 ? -10.649 -24.842 33.711 1.00 34.14 60 ARG F N 1
ATOM 4062 C CA . ARG F 1 60 ? -9.601 -23.843 33.858 1.00 41.98 60 ARG F CA 1
ATOM 4063 C C . ARG F 1 60 ? -10.175 -22.501 34.320 1.00 42.80 60 ARG F C 1
ATOM 4064 O O . ARG F 1 60 ? -9.585 -21.819 35.158 1.00 42.41 60 ARG F O 1
ATOM 4072 N N . GLU F 1 61 ? -11.328 -22.125 33.777 1.00 42.26 61 GLU F N 1
ATOM 4073 C CA . GLU F 1 61 ? -11.964 -20.873 34.150 1.00 36.23 61 GLU F CA 1
ATOM 4074 C C . GLU F 1 61 ? -12.386 -20.867 35.618 1.00 37.44 61 GLU F C 1
ATOM 4075 O O . GLU F 1 61 ? -12.207 -19.870 36.322 1.00 32.39 61 GLU F O 1
ATOM 4081 N N . GLN F 1 62 ? -12.945 -21.983 36.079 1.00 33.09 62 GLN F N 1
ATOM 4082 C CA . GLN F 1 62 ? -13.382 -22.100 37.467 1.00 34.66 62 GLN F CA 1
ATOM 4083 C C . GLN F 1 62 ? -12.195 -22.019 38.429 1.00 28.40 62 GLN F C 1
ATOM 4084 O O . GLN F 1 62 ? -12.287 -21.401 39.486 1.00 29.72 62 GLN F O 1
ATOM 4090 N N . ARG F 1 63 ? -11.082 -22.648 38.067 1.00 25.23 63 ARG F N 1
ATOM 4091 C CA . ARG F 1 63 ? -9.907 -22.609 38.923 1.00 32.12 63 ARG F CA 1
ATOM 4092 C C . ARG F 1 63 ? -9.366 -21.180 38.986 1.00 29.33 63 ARG F C 1
ATOM 4093 O O . ARG F 1 63 ? -8.912 -20.715 40.026 1.00 28.56 63 ARG F O 1
ATOM 4101 N N . GLN F 1 64 ? -9.451 -20.481 37.868 1.00 24.34 64 GLN F N 1
ATOM 4102 C CA . GLN F 1 64 ? -8.997 -19.107 37.796 1.00 31.22 64 GLN F CA 1
ATOM 4103 C C . GLN F 1 64 ? -9.891 -18.209 38.663 1.00 35.49 64 GLN F C 1
ATOM 4104 O O . GLN F 1 64 ? -9.406 -17.293 39.340 1.00 32.78 64 GLN F O 1
ATOM 4110 N N . HIS F 1 65 ? -11.193 -18.485 38.656 1.00 39.52 65 HIS F N 1
ATOM 4111 C CA . HIS F 1 65 ? -12.142 -17.710 39.451 1.00 32.28 65 HIS F CA 1
ATOM 4112 C C . HIS F 1 65 ? -11.935 -17.939 40.941 1.00 27.90 65 HIS F C 1
ATOM 4113 O O . HIS F 1 65 ? -11.883 -16.987 41.720 1.00 31.53 65 HIS F O 1
ATOM 4120 N N . ALA F 1 66 ? -11.826 -19.203 41.331 1.00 22.61 66 ALA F N 1
ATOM 4121 C CA . ALA F 1 66 ? -11.631 -19.546 42.731 1.00 28.34 66 ALA F CA 1
ATOM 4122 C C . ALA F 1 66 ? -10.267 -19.064 43.212 1.00 29.92 66 ALA F C 1
ATOM 4123 O O . ALA F 1 66 ? -10.119 -18.616 44.352 1.00 25.36 66 ALA F O 1
ATOM 4125 N N . GLY F 1 67 ? -9.275 -19.162 42.331 1.00 28.03 67 GLY F N 1
ATOM 4126 C CA . GLY F 1 67 ? -7.928 -18.732 42.662 1.00 22.50 67 GLY F CA 1
ATOM 4127 C C . GLY F 1 67 ? -7.792 -17.229 42.824 1.00 27.12 67 GLY F C 1
ATOM 4128 O O . GLY F 1 67 ? -7.135 -16.763 43.753 1.00 32.25 67 GLY F O 1
ATOM 4129 N N . ASP F 1 68 ? -8.393 -16.460 41.923 1.00 24.50 68 ASP F N 1
ATOM 4130 C CA . ASP F 1 68 ? -8.303 -15.019 42.039 1.00 25.56 68 ASP F CA 1
ATOM 4131 C C . ASP F 1 68 ? -9.154 -14.555 43.206 1.00 22.45 68 ASP F C 1
ATOM 4132 O O . ASP F 1 68 ? -8.753 -13.674 43.965 1.00 32.64 68 ASP F O 1
ATOM 4137 N N . CYS F 1 69 ? -10.329 -15.150 43.367 1.00 25.12 69 CYS F N 1
ATOM 4138 C CA . CYS F 1 69 ? -11.203 -14.769 44.471 1.00 27.92 69 CYS F CA 1
ATOM 4139 C C . CYS F 1 69 ? -10.420 -14.843 45.786 1.00 25.05 69 CYS F C 1
ATOM 4140 O O . CYS F 1 69 ? -10.398 -13.887 46.564 1.00 25.41 69 CYS F O 1
ATOM 4143 N N . ALA F 1 70 ? -9.779 -15.990 46.006 1.00 23.82 70 ALA F N 1
ATOM 4144 C CA . ALA F 1 70 ? -8.965 -16.250 47.192 1.00 22.91 70 ALA F CA 1
ATOM 4145 C C . ALA F 1 70 ? -7.983 -15.114 47.455 1.00 28.32 70 ALA F C 1
ATOM 4146 O O . ALA F 1 70 ? -7.874 -14.602 48.572 1.00 26.68 70 ALA F O 1
ATOM 4148 N N . ASP F 1 71 ? -7.253 -14.744 46.412 1.00 28.73 71 ASP F N 1
ATOM 4149 C CA . ASP F 1 71 ? -6.275 -13.681 46.507 1.00 22.97 71 ASP F CA 1
ATOM 4150 C C . ASP F 1 71 ? -6.935 -12.357 46.825 1.00 26.49 71 ASP F C 1
ATOM 4151 O O . ASP F 1 71 ? -6.426 -11.581 47.639 1.00 29.67 71 ASP F O 1
ATOM 4156 N N . LEU F 1 72 ? -8.078 -12.111 46.197 1.00 25.26 72 LEU F N 1
ATOM 4157 C CA . LEU F 1 72 ? -8.832 -10.885 46.429 1.00 27.74 72 LEU F CA 1
ATOM 4158 C C . LEU F 1 72 ? -9.332 -10.786 47.882 1.00 28.57 72 LEU F C 1
ATOM 4159 O O . LEU F 1 72 ? -9.284 -9.707 48.487 1.00 29.11 72 LEU F O 1
ATOM 4164 N N . CYS F 1 73 ? -9.795 -11.905 48.441 1.00 23.81 73 CYS F N 1
ATOM 4165 C CA . CYS F 1 73 ? -10.285 -11.926 49.824 1.00 25.48 73 CYS F CA 1
ATOM 4166 C C . CYS F 1 73 ? -9.117 -11.793 50.795 1.00 30.72 73 CYS F C 1
ATOM 4167 O O . CYS F 1 73 ? -9.267 -11.310 51.920 1.00 27.53 73 CYS F O 1
ATOM 4170 N N . ARG F 1 74 ? -7.952 -12.234 50.344 1.00 21.98 74 ARG F N 1
ATOM 4171 C CA . ARG F 1 74 ? -6.745 -12.153 51.136 1.00 27.54 74 ARG F CA 1
ATOM 4172 C C . ARG F 1 74 ? -6.382 -10.662 51.304 1.00 28.89 74 ARG F C 1
ATOM 4173 O O . ARG F 1 74 ? -6.084 -10.202 52.408 1.00 23.42 74 ARG F O 1
ATOM 4181 N N . LEU F 1 75 ? -6.426 -9.911 50.206 1.00 19.38 75 LEU F N 1
ATOM 4182 C CA . LEU F 1 75 ? -6.103 -8.492 50.250 1.00 27.08 75 LEU F CA 1
ATOM 4183 C C . LEU F 1 75 ? -7.052 -7.772 51.196 1.00 27.98 75 LEU F C 1
ATOM 4184 O O . LEU F 1 75 ? -6.623 -7.060 52.100 1.00 27.50 75 LEU F O 1
ATOM 4189 N N . ALA F 1 76 ? -8.347 -7.963 50.972 1.00 26.79 76 ALA F N 1
ATOM 4190 C CA . ALA F 1 76 ? -9.363 -7.350 51.803 1.00 29.61 76 ALA F CA 1
ATOM 4191 C C . ALA F 1 76 ? -9.135 -7.728 53.268 1.00 27.71 76 ALA F C 1
ATOM 4192 O O . ALA F 1 76 ? -9.061 -6.854 54.130 1.00 29.79 76 ALA F O 1
ATOM 4194 N N . ALA F 1 77 ? -9.016 -9.024 53.549 1.00 22.91 77 ALA F N 1
ATOM 4195 C CA . ALA F 1 77 ? -8.799 -9.497 54.924 1.00 23.30 77 ALA F CA 1
ATOM 4196 C C . ALA F 1 77 ? -7.704 -8.684 55.605 1.00 28.95 77 ALA F C 1
ATOM 4197 O O . ALA F 1 77 ? -7.853 -8.259 56.754 1.00 23.03 77 ALA F O 1
ATOM 4199 N N . LEU F 1 78 ? -6.607 -8.490 54.874 1.00 27.28 78 LEU F N 1
ATOM 4200 C CA . LEU F 1 78 ? -5.454 -7.726 55.336 1.00 24.55 78 LEU F CA 1
ATOM 4201 C C . LEU F 1 78 ? -5.800 -6.278 55.630 1.00 23.32 78 LEU F C 1
ATOM 4202 O O . LEU F 1 78 ? -5.458 -5.756 56.689 1.00 30.39 78 LEU F O 1
ATOM 4207 N N . LEU F 1 79 ? -6.483 -5.620 54.704 1.00 27.31 79 LEU F N 1
ATOM 4208 C CA . LEU F 1 79 ? -6.826 -4.229 54.939 1.00 20.55 79 LEU F CA 1
ATOM 4209 C C . LEU F 1 79 ? -7.864 -4.123 56.038 1.00 19.99 79 LEU F C 1
ATOM 4210 O O . LEU F 1 79 ? -7.891 -3.151 56.787 1.00 23.99 79 LEU F O 1
ATOM 4215 N N . LEU F 1 80 ? -8.718 -5.135 56.125 1.00 29.43 80 LEU F N 1
ATOM 4216 C CA . LEU F 1 80 ? -9.767 -5.176 57.133 1.00 25.88 80 LEU F CA 1
ATOM 4217 C C . LEU F 1 80 ? -9.169 -5.304 58.552 1.00 33.97 80 LEU F C 1
ATOM 4218 O O . LEU F 1 80 ? -9.602 -4.606 59.476 1.00 34.49 80 LEU F O 1
ATOM 4223 N N . GLU F 1 81 ? -8.169 -6.171 58.715 1.00 26.25 81 GLU F N 1
ATOM 4224 C CA . GLU F 1 81 ? -7.512 -6.368 60.008 1.00 28.82 81 GLU F CA 1
ATOM 4225 C C . GLU F 1 81 ? -6.781 -5.097 60.455 1.00 32.53 81 GLU F C 1
ATOM 4226 O O . GLU F 1 81 ? -6.737 -4.774 61.642 1.00 27.02 81 GLU F O 1
ATOM 4232 N N . ARG F 1 82 ? -6.200 -4.377 59.501 1.00 33.49 82 ARG F N 1
ATOM 4233 C CA . ARG F 1 82 ? -5.489 -3.148 59.820 1.00 31.76 82 ARG F CA 1
ATOM 4234 C C . ARG F 1 82 ? -6.410 -1.944 59.865 1.00 28.34 82 ARG F C 1
ATOM 4235 O O . ARG F 1 82 ? -5.960 -0.819 60.080 1.00 26.26 82 ARG F O 1
ATOM 4243 N N . ARG F 1 83 ? -7.700 -2.182 59.656 1.00 31.63 83 ARG F N 1
ATOM 4244 C CA . ARG F 1 83 ? -8.681 -1.108 59.678 1.00 29.47 83 ARG F CA 1
ATOM 4245 C C . ARG F 1 83 ? -8.242 0.040 58.776 1.00 28.94 83 ARG F C 1
ATOM 4246 O O . ARG F 1 83 ? -8.365 1.220 59.125 1.00 26.96 83 ARG F O 1
ATOM 4254 N N . SER F 1 84 ? -7.734 -0.329 57.608 1.00 22.48 84 SER F N 1
ATOM 4255 C CA . SER F 1 84 ? -7.278 0.638 56.631 1.00 26.74 84 SER F CA 1
ATOM 4256 C C . SER F 1 84 ? -8.453 1.398 56.044 1.00 27.42 84 SER F C 1
ATOM 4257 O O . SER F 1 84 ? -9.528 0.839 55.855 1.00 26.64 84 SER F O 1
ATOM 4260 N N . PRO F 1 85 ? -8.265 2.693 55.765 1.00 24.54 85 PRO F N 1
ATOM 4261 C CA . PRO F 1 85 ? -9.343 3.493 55.190 1.00 28.09 85 PRO F CA 1
ATOM 4262 C C . PRO F 1 85 ? -9.593 3.096 53.727 1.00 34.36 85 PRO F C 1
ATOM 4263 O O . PRO F 1 85 ? -10.544 3.567 53.110 1.00 37.89 85 PRO F O 1
ATOM 4267 N N . TRP F 1 86 ? -8.733 2.237 53.181 1.00 29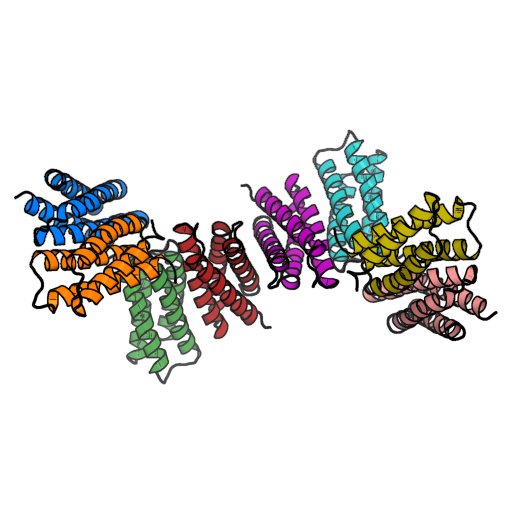.59 86 TRP F N 1
ATOM 4268 C CA . TRP F 1 86 ? -8.889 1.778 51.805 1.00 32.98 86 TRP F CA 1
ATOM 4269 C C . TRP F 1 86 ? -9.531 0.391 51.770 1.00 40.11 86 TRP F C 1
ATOM 4270 O O . TRP F 1 86 ? -9.732 -0.192 50.701 1.00 33.02 86 TRP F O 1
ATOM 4281 N N . ALA F 1 87 ? -9.859 -0.136 52.942 1.00 34.78 87 ALA F N 1
ATOM 4282 C CA . ALA F 1 87 ? -10.467 -1.454 53.010 1.00 36.72 87 ALA F CA 1
ATOM 4283 C C . ALA F 1 87 ? -11.764 -1.537 52.198 1.00 35.76 87 ALA F C 1
ATOM 4284 O O . ALA F 1 87 ? -11.942 -2.451 51.395 1.00 33.54 87 ALA F O 1
ATOM 4286 N N . PRO F 1 88 ? -12.688 -0.582 52.394 1.00 36.25 88 PRO F N 1
ATOM 4287 C CA . PRO F 1 88 ? -13.938 -0.654 51.626 1.00 33.55 88 PRO F CA 1
ATOM 4288 C C . PRO F 1 88 ? -13.767 -0.784 50.112 1.00 28.70 88 PRO F C 1
ATOM 4289 O O . PRO F 1 88 ? -14.493 -1.538 49.462 1.00 30.72 88 PRO F O 1
ATOM 4293 N N . ALA F 1 89 ? -12.811 -0.055 49.551 1.00 29.73 89 ALA F N 1
ATOM 4294 C CA . ALA F 1 89 ? -12.571 -0.124 48.115 1.00 29.50 89 ALA F CA 1
ATOM 4295 C C . ALA F 1 89 ? -12.076 -1.529 47.759 1.00 33.45 89 ALA F C 1
ATOM 4296 O O . ALA F 1 89 ? -12.418 -2.076 46.703 1.00 29.31 89 ALA F O 1
ATOM 4298 N N . ALA F 1 90 ? -11.274 -2.109 48.649 1.00 30.90 90 ALA F N 1
ATOM 4299 C CA . ALA F 1 90 ? -10.750 -3.451 48.439 1.00 32.85 90 ALA F CA 1
ATOM 4300 C C . ALA F 1 90 ? -11.894 -4.462 48.507 1.00 32.14 90 ALA F C 1
ATOM 4301 O O . ALA F 1 90 ? -11.960 -5.379 47.689 1.00 27.15 90 ALA F O 1
ATOM 4303 N N . CYS F 1 91 ? -12.792 -4.290 49.479 1.00 30.51 91 CYS F N 1
ATOM 4304 C CA . CYS F 1 91 ? -13.935 -5.194 49.641 1.00 30.22 91 CYS F CA 1
ATOM 4305 C C . CYS F 1 91 ? -14.882 -5.107 48.446 1.00 34.76 91 CYS F C 1
ATOM 4306 O O . CYS F 1 91 ? -15.490 -6.097 48.046 1.00 34.16 91 CYS F O 1
ATOM 4309 N N . GLU F 1 92 ? -14.998 -3.908 47.891 1.00 28.68 92 GLU F N 1
ATOM 4310 C CA . GLU F 1 92 ? -15.842 -3.664 46.738 1.00 40.03 92 GLU F CA 1
ATOM 4311 C C . GLU F 1 92 ? -15.390 -4.572 45.591 1.00 40.96 92 GLU F C 1
ATOM 4312 O O . GLU F 1 92 ? -16.204 -5.253 44.948 1.00 28.42 92 GLU F O 1
ATOM 4318 N N . LEU F 1 93 ? -14.082 -4.564 45.341 1.00 34.60 93 LEU F N 1
ATOM 4319 C CA . LEU F 1 93 ? -13.488 -5.375 44.289 1.00 34.30 93 LEU F CA 1
ATOM 4320 C C . LEU F 1 93 ? -13.634 -6.855 44.632 1.00 32.65 93 LEU F C 1
ATOM 4321 O O . LEU F 1 93 ? -14.079 -7.645 43.799 1.00 33.44 93 LEU F O 1
ATOM 4326 N N . ALA F 1 94 ? -13.285 -7.234 45.858 1.00 24.33 94 ALA F N 1
ATOM 4327 C CA . ALA F 1 94 ? -13.397 -8.636 46.241 1.00 25.49 94 ALA F CA 1
ATOM 4328 C C . ALA F 1 94 ? -14.843 -9.115 46.213 1.00 23.69 94 ALA F C 1
ATOM 4329 O O . ALA F 1 94 ? -15.112 -10.237 45.801 1.00 19.66 94 ALA F O 1
ATOM 4331 N N . ALA F 1 95 ? -15.783 -8.278 46.636 1.00 23.26 95 ALA F N 1
ATOM 4332 C CA . ALA F 1 95 ? -17.178 -8.713 46.625 1.00 24.35 95 ALA F CA 1
ATOM 4333 C C . ALA F 1 95 ? -17.644 -8.946 45.188 1.00 24.71 95 ALA F C 1
ATOM 4334 O O . ALA F 1 95 ? -18.265 -9.960 44.889 1.00 25.32 95 ALA F O 1
ATOM 4336 N N . ARG F 1 96 ? -17.336 -7.997 44.308 1.00 32.90 96 ARG F N 1
ATOM 4337 C CA . ARG F 1 96 ? -17.705 -8.090 42.901 1.00 34.39 96 ARG F CA 1
ATOM 4338 C C . ARG F 1 96 ? -17.299 -9.443 42.325 1.00 35.04 96 ARG F C 1
ATOM 4339 O O . ARG F 1 96 ? -18.133 -10.212 41.841 1.00 36.06 96 ARG F O 1
ATOM 4347 N N . TYR F 1 97 ? -16.011 -9.740 42.380 1.00 34.04 97 TYR F N 1
ATOM 4348 C CA . TYR F 1 97 ? -15.549 -10.996 41.832 1.00 34.65 97 TYR F CA 1
ATOM 4349 C C . TYR F 1 97 ? -15.890 -12.194 42.702 1.00 31.66 97 TYR F C 1
ATOM 4350 O O . TYR F 1 97 ? -15.715 -13.337 42.288 1.00 36.37 97 TYR F O 1
ATOM 4359 N N . ALA F 1 98 ? -16.404 -11.953 43.900 1.00 34.52 98 ALA F N 1
ATOM 4360 C CA . ALA F 1 98 ? -16.774 -13.084 44.741 1.00 37.80 98 ALA F CA 1
ATOM 4361 C C . ALA F 1 98 ? -18.067 -13.686 44.200 1.00 39.45 98 ALA F C 1
ATOM 4362 O O . ALA F 1 98 ? -18.193 -14.904 44.073 1.00 37.45 98 ALA F O 1
ATOM 4364 N N . LEU F 1 99 ? -19.028 -12.838 43.856 1.00 39.82 99 LEU F N 1
ATOM 4365 C CA . LEU F 1 99 ? -20.284 -13.363 43.342 1.00 48.91 99 LEU F CA 1
ATOM 4366 C C . LEU F 1 99 ? -20.046 -14.003 41.976 1.00 43.14 99 LEU F C 1
ATOM 4367 O O . LEU F 1 99 ? -20.682 -14.995 41.629 1.00 44.22 99 LEU F O 1
ATOM 4372 N N . ALA F 1 100 ? -19.117 -13.440 41.210 1.00 42.19 100 ALA F N 1
ATOM 4373 C CA . ALA F 1 100 ? -18.789 -13.983 39.897 1.00 34.58 100 ALA F CA 1
ATOM 4374 C C . ALA F 1 100 ? -18.228 -15.388 40.080 1.00 41.03 100 ALA F C 1
ATOM 4375 O O . ALA F 1 100 ? -18.515 -16.291 39.295 1.00 48.56 100 ALA F O 1
ATOM 4377 N N . CYS F 1 101 ? -17.431 -15.570 41.128 1.00 43.11 101 CYS F N 1
ATOM 4378 C CA . CYS F 1 101 ? -16.846 -16.870 41.420 1.00 42.16 101 CYS F CA 1
ATOM 4379 C C . CYS F 1 101 ? -17.945 -17.860 41.814 1.00 46.79 101 CYS F C 1
ATOM 4380 O O . CYS F 1 101 ? -18.070 -18.925 41.213 1.00 49.04 101 CYS F O 1
ATOM 4383 N N . ALA F 1 102 ? -18.744 -17.498 42.815 1.00 47.54 102 ALA F N 1
ATOM 4384 C CA . ALA F 1 102 ? -19.826 -18.362 43.295 1.00 47.68 102 ALA F CA 1
ATOM 4385 C C . ALA F 1 102 ? -20.818 -18.754 42.202 1.00 49.30 102 ALA F C 1
ATOM 4386 O O . ALA F 1 102 ? -21.317 -19.880 42.176 1.00 48.27 102 ALA F O 1
ATOM 4388 N N . GLU F 1 103 ? -21.106 -17.819 41.306 1.00 48.04 103 GLU F N 1
ATOM 4389 C CA . GLU F 1 103 ? -22.046 -18.084 40.237 1.00 47.42 103 GLU F CA 1
ATOM 4390 C C . GLU F 1 103 ? -21.518 -19.084 39.210 1.00 54.66 103 GLU F C 1
ATOM 4391 O O . GLU F 1 103 ? -22.291 -19.848 38.626 1.00 56.34 103 GLU F O 1
ATOM 4397 N N . ARG F 1 104 ? -20.206 -19.108 38.999 1.00 52.40 104 ARG F N 1
ATOM 4398 C CA . ARG F 1 104 ? -19.640 -20.035 38.025 1.00 48.44 104 ARG F CA 1
ATOM 4399 C C . ARG F 1 104 ? -19.045 -21.288 38.667 1.00 45.40 104 ARG F C 1
ATOM 4400 O O . ARG F 1 104 ? -18.805 -22.285 37.988 1.00 42.40 104 ARG F O 1
ATOM 4408 N N . CYS F 1 105 ? -18.824 -21.251 39.976 1.00 45.70 105 CYS F N 1
ATOM 4409 C CA . CYS F 1 105 ? -18.237 -22.399 40.669 1.00 50.48 105 CYS F CA 1
ATOM 4410 C C . CYS F 1 105 ? -19.200 -23.264 41.466 1.00 57.95 105 CYS F C 1
ATOM 4411 O O . CYS F 1 105 ? -18.793 -24.302 41.991 1.00 63.90 105 CYS F O 1
ATOM 4414 N N . ASP F 1 106 ? -20.461 -22.857 41.580 1.00 56.84 106 ASP F N 1
ATOM 4415 C CA . ASP F 1 106 ? -21.408 -23.656 42.353 1.00 59.65 106 ASP F CA 1
ATOM 4416 C C . ASP F 1 106 ? -21.750 -24.940 41.601 1.00 64.35 106 ASP F C 1
ATOM 4417 O O . ASP F 1 106 ? -21.532 -25.046 40.389 1.00 62.99 106 ASP F O 1
ATOM 4422 N N . GLY F 1 107 ? -22.273 -25.916 42.336 1.00 66.34 107 GLY F N 1
ATOM 4423 C CA . GLY F 1 107 ? -22.637 -27.187 41.742 1.00 64.44 107 GLY F CA 1
ATOM 4424 C C . GLY F 1 107 ? -23.317 -28.116 42.728 1.00 66.93 107 GLY F C 1
ATOM 4425 O O . GLY F 1 107 ? -23.537 -27.766 43.889 1.00 65.39 107 GLY F O 1
ATOM 4426 N N . ASP F 1 108 ? -23.655 -29.310 42.264 1.00 68.36 108 ASP F N 1
ATOM 4427 C CA . ASP F 1 108 ? -24.317 -30.280 43.119 1.00 72.18 108 ASP F CA 1
ATOM 4428 C C . ASP F 1 108 ? -23.307 -30.824 44.117 1.00 70.33 108 ASP F C 1
ATOM 4429 O O . ASP F 1 108 ? -23.645 -31.110 45.267 1.00 70.07 108 ASP F O 1
ATOM 4434 N N . GLU F 1 109 ? -22.061 -30.947 43.669 1.00 66.24 109 GLU F N 1
ATOM 4435 C CA . GLU F 1 109 ? -20.987 -31.471 44.502 1.00 64.82 109 GLU F CA 1
ATOM 4436 C C . GLU F 1 109 ? -20.795 -30.672 45.789 1.00 59.43 109 GLU F C 1
ATOM 4437 O O . GLU F 1 109 ? -21.004 -29.461 45.822 1.00 51.48 109 GLU F O 1
ATOM 4443 N N . PRO F 1 110 ? -20.382 -31.349 46.871 1.00 59.87 110 PRO F N 1
ATOM 4444 C CA . PRO F 1 110 ? -20.165 -30.704 48.169 1.00 59.55 110 PRO F CA 1
ATOM 4445 C C . PRO F 1 110 ? -19.187 -29.526 48.144 1.00 58.74 110 PRO F C 1
ATOM 4446 O O . PRO F 1 110 ? -19.533 -28.419 48.558 1.00 56.55 110 PRO F O 1
ATOM 4450 N N . LEU F 1 111 ? -17.974 -29.760 47.655 1.00 54.60 111 LEU F N 1
ATOM 4451 C CA . LEU F 1 111 ? -16.969 -28.705 47.583 1.00 48.93 111 LEU F CA 1
ATOM 4452 C C . LEU F 1 111 ? -17.367 -27.617 46.587 1.00 48.52 111 LEU F C 1
ATOM 4453 O O . LEU F 1 111 ? -16.952 -26.465 46.708 1.00 40.59 111 LEU F O 1
ATOM 4458 N N . GLU F 1 112 ? -18.170 -27.991 45.600 1.00 54.71 112 GLU F N 1
ATOM 4459 C CA . GLU F 1 112 ? -18.626 -27.040 44.603 1.00 53.41 112 GLU F CA 1
ATOM 4460 C C . GLU F 1 112 ? -19.605 -26.054 45.222 1.00 54.07 112 GLU F C 1
ATOM 4461 O O . GLU F 1 112 ? -19.679 -24.901 44.800 1.00 56.48 112 GLU F O 1
ATOM 4467 N N . ARG F 1 113 ? -20.362 -26.497 46.221 1.00 52.51 113 ARG F N 1
ATOM 4468 C CA . ARG F 1 113 ? -21.320 -25.599 46.848 1.00 51.90 113 ARG F CA 1
ATOM 4469 C C . ARG F 1 113 ? -20.729 -24.881 48.059 1.00 45.94 113 ARG F C 1
ATOM 4470 O O . ARG F 1 113 ? -21.121 -23.759 48.356 1.00 48.83 113 ARG F O 1
ATOM 4478 N N . GLU F 1 114 ? -19.786 -25.519 48.750 1.00 46.26 114 GLU F N 1
ATOM 4479 C CA . GLU F 1 114 ? -19.153 -24.896 49.906 1.00 43.94 114 GLU F CA 1
ATOM 4480 C C . GLU F 1 114 ? -18.429 -23.626 49.462 1.00 44.43 114 GLU F C 1
ATOM 4481 O O . GLU F 1 114 ? -18.463 -22.608 50.155 1.00 39.90 114 GLU F O 1
ATOM 4487 N N . CYS F 1 115 ? -17.775 -23.693 48.303 1.00 46.02 115 CYS F N 1
ATOM 4488 C CA . CYS F 1 115 ? -17.056 -22.545 47.759 1.00 37.15 115 CYS F CA 1
ATOM 4489 C C . CYS F 1 115 ? -18.059 -21.463 47.367 1.00 36.73 115 CYS F C 1
ATOM 4490 O O . CYS F 1 115 ? -17.851 -20.288 47.648 1.00 41.44 115 CYS F O 1
ATOM 4493 N N . ALA F 1 116 ? -19.153 -21.864 46.726 1.00 40.57 116 ALA F N 1
ATOM 4494 C CA . ALA F 1 116 ? -20.178 -20.908 46.311 1.00 41.66 116 ALA F CA 1
ATOM 4495 C C . ALA F 1 116 ? -20.853 -20.249 47.520 1.00 39.96 116 ALA F C 1
ATOM 4496 O O . ALA F 1 116 ? -21.210 -19.069 47.479 1.00 31.84 116 ALA F O 1
ATOM 4498 N N . GLY F 1 117 ? -21.013 -21.016 48.595 1.00 37.36 117 GLY F N 1
ATOM 4499 C CA . GLY F 1 117 ? -21.636 -20.499 49.802 1.00 41.56 117 GLY F CA 1
ATOM 4500 C C . GLY F 1 117 ? -20.771 -19.488 50.529 1.00 32.50 117 GLY F C 1
ATOM 4501 O O . GLY F 1 117 ? -21.240 -18.416 50.902 1.00 35.49 117 GLY F O 1
ATOM 4502 N N . ALA F 1 118 ? -19.506 -19.836 50.732 1.00 36.25 118 ALA F N 1
ATOM 4503 C CA . ALA F 1 118 ? -18.561 -18.958 51.404 1.00 40.28 118 ALA F CA 1
ATOM 4504 C C . ALA F 1 118 ? -18.488 -17.611 50.677 1.00 44.13 118 ALA F C 1
ATOM 4505 O O . ALA F 1 118 ? -18.376 -16.566 51.314 1.00 45.45 118 ALA F O 1
ATOM 4507 N N . CYS F 1 119 ? -18.556 -17.636 49.348 1.00 40.97 119 CYS F N 1
ATOM 4508 C CA . CYS F 1 119 ? -18.512 -16.405 48.564 1.00 37.75 119 CYS F CA 1
ATOM 4509 C C . CYS F 1 119 ? -19.759 -15.564 48.797 1.00 42.68 119 CYS F C 1
ATOM 4510 O O . CYS F 1 119 ? -19.671 -14.341 48.947 1.00 39.49 119 CYS F O 1
ATOM 4513 N N . ARG F 1 120 ? -20.923 -16.210 48.808 1.00 48.50 120 ARG F N 1
ATOM 4514 C CA . ARG F 1 120 ? -22.180 -15.491 49.017 1.00 43.83 120 ARG F CA 1
ATOM 4515 C C . ARG F 1 120 ? -22.121 -14.808 50.374 1.00 41.76 120 ARG F C 1
ATOM 4516 O O . ARG F 1 120 ? -22.469 -13.631 50.502 1.00 34.38 120 ARG F O 1
ATOM 4524 N N . ARG F 1 121 ? -21.680 -15.558 51.383 1.00 37.75 121 ARG F N 1
ATOM 4525 C CA . ARG F 1 121 ? -21.576 -15.030 52.741 1.00 38.61 121 ARG F CA 1
ATOM 4526 C C . ARG F 1 121 ? -20.605 -13.854 52.809 1.00 38.75 121 ARG F C 1
ATOM 4527 O O . ARG F 1 121 ? -20.852 -12.881 53.521 1.00 42.76 121 ARG F O 1
ATOM 4535 N N . PHE F 1 122 ? -19.508 -13.935 52.061 1.00 33.92 122 PHE F N 1
ATOM 4536 C CA . PHE F 1 122 ? -18.532 -12.854 52.049 1.00 30.89 122 PHE F CA 1
ATOM 4537 C C . PHE F 1 122 ? -19.157 -11.586 51.455 1.00 30.19 122 PHE F C 1
ATOM 4538 O O . PHE F 1 122 ? -19.061 -10.510 52.043 1.00 35.56 122 PHE F O 1
ATOM 4546 N N . VAL F 1 123 ? -19.798 -11.716 50.294 1.00 31.58 123 VAL F N 1
ATOM 4547 C CA . VAL F 1 123 ? -20.452 -10.582 49.645 1.00 30.39 123 VAL F CA 1
ATOM 4548 C C . VAL F 1 123 ? -21.448 -9.915 50.597 1.00 40.34 123 VAL F C 1
ATOM 4549 O O . VAL F 1 123 ? -21.597 -8.688 50.594 1.00 38.05 123 VAL F O 1
ATOM 4553 N N . GLU F 1 124 ? -22.125 -10.723 51.408 1.00 35.32 124 GLU F N 1
ATOM 4554 C CA . GLU F 1 124 ? -23.085 -10.198 52.369 1.00 44.14 124 GLU F CA 1
ATOM 4555 C C . GLU F 1 124 ? -22.420 -9.347 53.444 1.00 43.24 124 GLU F C 1
ATOM 4556 O O . GLU F 1 124 ? -22.865 -8.234 53.728 1.00 54.24 124 GLU F O 1
ATOM 4562 N N . ALA F 1 125 ? -21.353 -9.865 54.040 1.00 40.08 125 ALA F N 1
ATOM 4563 C CA . ALA F 1 125 ? -20.642 -9.138 55.084 1.00 41.11 125 ALA F CA 1
ATOM 4564 C C . ALA F 1 125 ? -20.048 -7.822 54.579 1.00 43.93 125 ALA F C 1
ATOM 4565 O O . ALA F 1 125 ? -19.716 -6.951 55.380 1.00 51.07 125 ALA F O 1
ATOM 4567 N N . CYS F 1 126 ? -19.921 -7.678 53.258 1.00 47.50 126 CYS F N 1
ATOM 4568 C CA . CYS F 1 126 ? -19.366 -6.463 52.653 1.00 41.95 126 CYS F CA 1
ATOM 4569 C C . CYS F 1 126 ? -20.407 -5.368 52.464 1.00 43.58 126 CYS F C 1
ATOM 4570 O O . CYS F 1 126 ? -20.068 -4.191 52.371 1.00 45.36 126 CYS F O 1
ATOM 4573 N N . ARG F 1 127 ? -21.672 -5.758 52.383 1.00 51.98 127 ARG F N 1
ATOM 4574 C CA . ARG F 1 127 ? -22.752 -4.794 52.191 1.00 52.07 127 ARG F CA 1
ATOM 4575 C C . ARG F 1 127 ? -22.644 -3.580 53.125 1.00 49.86 127 ARG F C 1
ATOM 4576 O O . ARG F 1 127 ? -22.665 -2.439 52.661 1.00 46.99 127 ARG F O 1
ATOM 4584 N N . PRO F 1 128 ? -22.510 -3.810 54.450 1.00 42.41 128 PRO F N 1
ATOM 4585 C CA . PRO F 1 128 ? -22.401 -2.717 55.425 1.00 44.90 128 PRO F CA 1
ATOM 4586 C C . PRO F 1 128 ? -21.074 -1.941 55.437 1.00 48.85 128 PRO F C 1
ATOM 4587 O O . PRO F 1 128 ? -20.862 -1.078 56.288 1.00 50.93 128 PRO F O 1
ATOM 4591 N N . LEU F 1 129 ? -20.189 -2.243 54.494 1.00 52.58 129 LEU F N 1
ATOM 4592 C CA . LEU F 1 129 ? -18.897 -1.560 54.408 1.00 56.36 129 LEU F CA 1
ATOM 4593 C C . LEU F 1 129 ? -18.633 -0.951 53.027 1.00 60.41 129 LEU F C 1
ATOM 4594 O O . LEU F 1 129 ? -17.666 -0.209 52.854 1.00 58.58 129 LEU F O 1
ATOM 4599 N N . LEU F 1 130 ? -19.480 -1.276 52.053 1.00 65.01 130 LEU F N 1
ATOM 4600 C CA . LEU F 1 130 ? -19.331 -0.766 50.694 1.00 66.56 130 LEU F CA 1
ATOM 4601 C C . LEU F 1 130 ? -19.512 0.739 50.638 1.00 73.69 130 LEU F C 1
ATOM 4602 O O . LEU F 1 130 ? -20.512 1.273 51.127 1.00 79.97 130 LEU F O 1
ATOM 4607 N N . PRO F 1 131 ? -18.548 1.443 50.020 1.00 72.31 131 PRO F N 1
ATOM 4608 C CA . PRO F 1 131 ? -18.583 2.903 49.891 1.00 72.00 131 PRO F CA 1
ATOM 4609 C C . PRO F 1 131 ? -19.766 3.394 49.063 1.00 71.02 131 PRO F C 1
ATOM 4610 O O . PRO F 1 131 ? -20.457 4.323 49.532 1.00 72.34 131 PRO F O 1
ATOM 4614 N N . GLN G 1 31 ? 10.639 -5.110 57.987 1.00 37.84 31 GLN G N 1
ATOM 4615 C CA . GLN G 1 31 ? 9.429 -5.353 58.827 1.00 46.01 31 GLN G CA 1
ATOM 4616 C C . GLN G 1 31 ? 8.888 -4.072 59.491 1.00 48.78 31 GLN G C 1
ATOM 4617 O O . GLN G 1 31 ? 9.621 -3.372 60.192 1.00 45.02 31 GLN G O 1
ATOM 4623 N N . ALA G 1 32 ? 7.605 -3.774 59.279 1.00 51.45 32 ALA G N 1
ATOM 4624 C CA . ALA G 1 32 ? 6.986 -2.576 59.861 1.00 50.82 32 ALA G CA 1
ATOM 4625 C C . ALA G 1 32 ? 7.194 -2.497 61.373 1.00 48.36 32 ALA G C 1
ATOM 4626 O O . ALA G 1 32 ? 7.267 -3.522 62.056 1.00 45.26 32 ALA G O 1
ATOM 4628 N N . PRO G 1 33 ? 7.284 -1.270 61.915 1.00 47.72 33 PRO G N 1
ATOM 4629 C CA . PRO G 1 33 ? 7.487 -1.027 63.348 1.00 42.69 33 PRO G CA 1
ATOM 4630 C C . PRO G 1 33 ? 6.354 -1.561 64.227 1.00 44.15 33 PRO G C 1
ATOM 4631 O O . PRO G 1 33 ? 6.603 -2.230 65.234 1.00 36.60 33 PRO G O 1
ATOM 4635 N N . GLU G 1 34 ? 5.114 -1.269 63.849 1.00 40.41 34 GLU G N 1
ATOM 4636 C CA . GLU G 1 34 ? 3.973 -1.753 64.614 1.00 42.58 34 GLU G CA 1
ATOM 4637 C C . GLU G 1 34 ? 3.953 -3.280 64.608 1.00 41.42 34 GLU G C 1
ATOM 4638 O O . GLU G 1 34 ? 3.560 -3.917 65.590 1.00 30.17 34 GLU G O 1
ATOM 4644 N N . GLU G 1 35 ? 4.390 -3.863 63.496 1.00 36.31 35 GLU G N 1
ATOM 4645 C CA . GLU G 1 35 ? 4.403 -5.314 63.361 1.00 42.75 35 GLU G CA 1
ATOM 4646 C C . GLU G 1 35 ? 5.511 -5.974 64.177 1.00 37.00 35 GLU G C 1
ATOM 4647 O O . GLU G 1 35 ? 5.302 -7.027 64.767 1.00 34.03 35 GLU G O 1
ATOM 4653 N N . ARG G 1 36 ? 6.688 -5.358 64.201 1.00 38.54 36 ARG G N 1
ATOM 4654 C CA . ARG G 1 36 ? 7.793 -5.909 64.961 1.00 43.44 36 ARG G CA 1
ATOM 4655 C C . ARG G 1 36 ? 7.474 -5.772 66.456 1.00 45.65 36 ARG G C 1
ATOM 4656 O O . ARG G 1 36 ? 7.876 -6.614 67.254 1.00 41.74 36 ARG G O 1
ATOM 4664 N N . CYS G 1 37 ? 6.740 -4.719 66.824 1.00 43.12 37 CYS G N 1
ATOM 4665 C CA . CYS G 1 37 ? 6.353 -4.476 68.218 1.00 41.34 37 CYS G CA 1
ATOM 4666 C C . CYS G 1 37 ? 5.256 -5.446 68.652 1.00 40.88 37 CYS G C 1
ATOM 4667 O O . CYS G 1 37 ? 5.230 -5.899 69.798 1.00 32.42 37 CYS G O 1
ATOM 4670 N N . ARG G 1 38 ? 4.341 -5.745 67.733 1.00 37.28 38 ARG G N 1
ATOM 4671 C CA . ARG G 1 38 ? 3.252 -6.669 68.013 1.00 32.96 38 ARG G CA 1
ATOM 4672 C C . ARG G 1 38 ? 3.827 -8.060 68.251 1.00 37.36 38 ARG G C 1
ATOM 4673 O O . ARG G 1 38 ? 3.390 -8.778 69.150 1.00 42.21 38 ARG G O 1
ATOM 4681 N N . LEU G 1 39 ? 4.809 -8.439 67.440 1.00 36.31 39 LEU G N 1
ATOM 4682 C CA . LEU G 1 39 ? 5.417 -9.750 67.581 1.00 36.91 39 LEU G CA 1
ATOM 4683 C C . LEU G 1 39 ? 6.160 -9.860 68.906 1.00 38.39 39 LEU G C 1
ATOM 4684 O O . LEU G 1 39 ? 6.081 -10.888 69.581 1.00 47.85 39 LEU G O 1
ATOM 4689 N N . ALA G 1 40 ? 6.866 -8.802 69.288 1.00 33.80 40 ALA G N 1
ATOM 4690 C CA . ALA G 1 40 ? 7.598 -8.808 70.550 1.00 36.92 40 ALA G CA 1
ATOM 4691 C C . ALA G 1 40 ? 6.605 -8.835 71.711 1.00 38.21 40 ALA G C 1
ATOM 4692 O O . ALA G 1 40 ? 6.880 -9.409 72.763 1.00 38.48 40 ALA G O 1
ATOM 4694 N N . ALA G 1 41 ? 5.451 -8.208 71.516 1.00 35.45 41 ALA G N 1
ATOM 4695 C CA . ALA G 1 41 ? 4.425 -8.192 72.549 1.00 33.92 41 ALA G CA 1
ATOM 4696 C C . ALA G 1 41 ? 3.905 -9.612 72.770 1.00 39.70 41 ALA G C 1
ATOM 4697 O O . ALA G 1 41 ? 3.772 -10.056 73.910 1.00 46.37 41 ALA G O 1
ATOM 4699 N N . GLN G 1 42 ? 3.625 -10.330 71.684 1.00 41.50 42 GLN G N 1
ATOM 4700 C CA . GLN G 1 42 ? 3.126 -11.699 71.790 1.00 39.20 42 GLN G CA 1
ATOM 4701 C C . GLN G 1 42 ? 4.144 -12.629 72.433 1.00 36.08 42 GLN G C 1
ATOM 4702 O O . GLN G 1 42 ? 3.786 -13.525 73.203 1.00 34.88 42 GLN G O 1
ATOM 4708 N N . ALA G 1 43 ? 5.414 -12.403 72.116 1.00 34.75 43 ALA G N 1
ATOM 4709 C CA . ALA G 1 43 ? 6.503 -13.189 72.674 1.00 31.89 43 ALA G CA 1
ATOM 4710 C C . ALA G 1 43 ? 6.568 -12.922 74.179 1.00 37.90 43 ALA G C 1
ATOM 4711 O O . ALA G 1 43 ? 7.021 -13.768 74.954 1.00 31.65 43 ALA G O 1
ATOM 4713 N N . CYS G 1 44 ? 6.114 -11.739 74.589 1.00 40.38 44 CYS G N 1
ATOM 4714 C CA . CYS G 1 44 ? 6.109 -11.381 76.003 1.00 42.30 44 CYS G CA 1
ATOM 4715 C C . CYS G 1 44 ? 4.910 -12.027 76.695 1.00 40.77 44 CYS G C 1
ATOM 4716 O O . CYS G 1 44 ? 4.937 -12.269 77.899 1.00 45.02 44 CYS G O 1
ATOM 4719 N N . ILE G 1 45 ? 3.863 -12.309 75.923 1.00 41.08 45 ILE G N 1
ATOM 4720 C CA . ILE G 1 45 ? 2.653 -12.935 76.454 1.00 36.02 45 ILE G CA 1
ATOM 4721 C C . ILE G 1 45 ? 2.942 -14.397 76.783 1.00 39.09 45 ILE G C 1
ATOM 4722 O O . ILE G 1 45 ? 2.723 -14.852 77.907 1.00 38.13 45 ILE G O 1
ATOM 4727 N N . ARG G 1 46 ? 3.437 -15.130 75.794 1.00 37.19 46 ARG G N 1
ATOM 4728 C CA . ARG G 1 46 ? 3.755 -16.531 75.989 1.00 39.08 46 ARG G CA 1
ATOM 4729 C C . ARG G 1 46 ? 4.767 -16.724 77.113 1.00 42.35 46 ARG G C 1
ATOM 4730 O O . ARG G 1 46 ? 4.590 -17.587 77.979 1.00 44.69 46 ARG G O 1
ATOM 4738 N N . ALA G 1 47 ? 5.817 -15.910 77.111 1.00 42.85 47 ALA G N 1
ATOM 4739 C C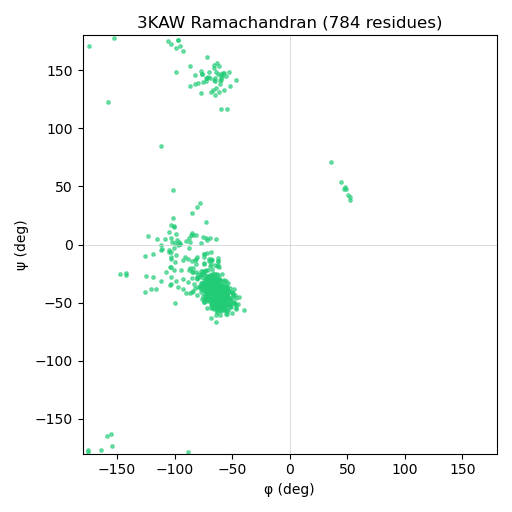A . ALA G 1 47 ? 6.854 -16.009 78.128 1.00 40.07 47 ALA G CA 1
ATOM 4740 C C . ALA G 1 47 ? 6.356 -15.656 79.526 1.00 36.11 47 ALA G C 1
ATOM 4741 O O . ALA G 1 47 ? 6.797 -16.243 80.504 1.00 38.63 47 ALA G O 1
ATOM 4743 N N . CYS G 1 48 ? 5.444 -14.695 79.624 1.00 42.84 48 CYS G N 1
ATOM 4744 C CA . CYS G 1 48 ? 4.917 -14.298 80.926 1.00 43.38 48 CYS G CA 1
ATOM 4745 C C . CYS G 1 48 ? 3.893 -15.292 81.454 1.00 45.35 48 CYS G C 1
ATOM 4746 O O . CYS G 1 48 ? 3.820 -15.537 82.659 1.00 50.16 48 CYS G O 1
ATOM 4749 N N . GLU G 1 49 ? 3.097 -15.861 80.558 1.00 43.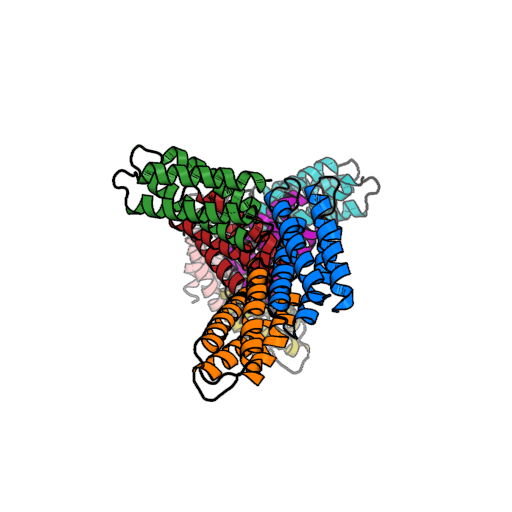88 49 GLU G N 1
ATOM 4750 C CA . GLU G 1 49 ? 2.074 -16.808 80.977 1.00 51.23 49 GLU G CA 1
ATOM 4751 C C . GLU G 1 49 ? 2.694 -18.156 81.316 1.00 57.48 49 GLU G C 1
ATOM 4752 O O . GLU G 1 49 ? 2.184 -18.898 82.163 1.00 58.23 49 GLU G O 1
ATOM 4758 N N . ARG G 1 50 ? 3.816 -18.450 80.669 1.00 51.35 50 ARG G N 1
ATOM 4759 C CA . ARG G 1 50 ? 4.528 -19.694 80.894 1.00 48.24 50 ARG G CA 1
ATOM 4760 C C . ARG G 1 50 ? 5.265 -19.631 82.231 1.00 50.50 50 ARG G C 1
ATOM 4761 O O . ARG G 1 50 ? 5.345 -20.621 82.960 1.00 47.41 50 ARG G O 1
ATOM 4769 N N . TYR G 1 51 ? 5.793 -18.457 82.557 1.00 52.21 51 TYR G N 1
ATOM 4770 C CA . TYR G 1 51 ? 6.518 -18.268 83.808 1.00 54.77 51 TYR G CA 1
ATOM 4771 C C . TYR G 1 51 ? 5.573 -18.339 84.991 1.00 52.18 51 TYR G C 1
ATOM 4772 O O . TYR G 1 51 ? 5.919 -18.851 86.056 1.00 54.06 51 TYR G O 1
ATOM 4781 N N . LEU G 1 52 ? 4.382 -17.793 84.790 1.00 52.58 52 LEU G N 1
ATOM 4782 C CA . LEU G 1 52 ? 3.359 -17.751 85.816 1.00 40.87 52 LEU G CA 1
ATOM 4783 C C . LEU G 1 52 ? 2.716 -19.117 86.006 1.00 43.08 52 LEU G C 1
ATOM 4784 O O . LEU G 1 52 ? 2.188 -19.421 87.074 1.00 50.25 52 LEU G O 1
ATOM 4789 N N . ALA G 1 53 ? 2.772 -19.955 84.981 1.00 41.87 53 ALA G N 1
ATOM 4790 C CA . ALA G 1 53 ? 2.154 -21.262 85.093 1.00 39.15 53 ALA G CA 1
ATOM 4791 C C . ALA G 1 53 ? 3.123 -22.387 85.430 1.00 49.07 53 ALA G C 1
ATOM 4792 O O . ALA G 1 53 ? 2.741 -23.347 86.101 1.00 45.70 53 ALA G O 1
ATOM 4794 N N . LEU G 1 54 ? 4.371 -22.262 84.980 1.00 50.78 54 LEU G N 1
ATOM 4795 C CA . LEU G 1 54 ? 5.384 -23.294 85.204 1.00 50.38 54 LEU G CA 1
ATOM 4796 C C . LEU G 1 54 ? 6.362 -23.060 86.351 1.00 57.31 54 LEU G C 1
ATOM 4797 O O . LEU G 1 54 ? 6.570 -23.948 87.180 1.00 57.50 54 LEU G O 1
ATOM 4802 N N . CYS G 1 55 ? 6.977 -21.884 86.402 1.00 60.40 55 CYS G N 1
ATOM 4803 C CA . CYS G 1 55 ? 7.942 -21.623 87.461 1.00 66.18 55 CYS G CA 1
ATOM 4804 C C . CYS G 1 55 ? 7.339 -21.835 88.839 1.00 66.14 55 CYS G C 1
ATOM 4805 O O . CYS G 1 55 ? 6.163 -21.553 89.063 1.00 67.95 55 CYS G O 1
ATOM 4808 N N . THR G 1 56 ? 8.155 -22.337 89.760 1.00 71.92 56 THR G N 1
ATOM 4809 C CA . THR G 1 56 ? 7.706 -22.595 91.123 1.00 74.26 56 THR G CA 1
ATOM 4810 C C . THR G 1 56 ? 8.225 -21.542 92.103 1.00 74.53 56 THR G C 1
ATOM 4811 O O . THR G 1 56 ? 7.534 -21.175 93.052 1.00 76.76 56 THR G O 1
ATOM 4815 N N . GLU G 1 57 ? 9.441 -21.061 91.866 1.00 78.57 57 GLU G N 1
ATOM 4816 C CA . GLU G 1 57 ? 10.054 -20.056 92.728 1.00 82.37 57 GLU G CA 1
ATOM 4817 C C . GLU G 1 57 ? 9.411 -18.682 92.551 1.00 82.86 57 GLU G C 1
ATOM 4818 O O . GLU G 1 57 ? 10.004 -17.659 92.907 1.00 86.97 57 GLU G O 1
ATOM 4824 N N . SER G 1 58 ? 8.203 -18.655 91.998 1.00 75.39 58 SER G N 1
ATOM 4825 C CA . SER G 1 58 ? 7.503 -17.393 91.780 1.00 66.44 58 SER G CA 1
ATOM 4826 C C . SER G 1 58 ? 6.716 -16.977 93.024 1.00 60.87 58 SER G C 1
ATOM 4827 O O . SER G 1 58 ? 6.058 -17.802 93.658 1.00 55.61 58 SER G O 1
ATOM 4830 N N . SER G 1 59 ? 6.799 -15.697 93.374 1.00 57.67 59 SER G N 1
ATOM 4831 C CA . SER G 1 59 ? 6.087 -15.167 94.533 1.00 56.60 59 SER G CA 1
ATOM 4832 C C . SER G 1 59 ? 4.803 -14.481 94.077 1.00 58.85 59 SER G C 1
ATOM 4833 O O . SER G 1 59 ? 4.599 -14.262 92.883 1.00 59.18 59 SER G O 1
ATOM 4836 N N . ARG G 1 60 ? 3.941 -14.142 95.032 1.00 60.41 60 ARG G N 1
ATOM 4837 C CA . ARG G 1 60 ? 2.682 -13.478 94.722 1.00 60.73 60 ARG G CA 1
ATOM 4838 C C . ARG G 1 60 ? 2.909 -12.247 93.852 1.00 58.16 60 ARG G C 1
ATOM 4839 O O . ARG G 1 60 ? 2.288 -12.096 92.798 1.00 53.07 60 ARG G O 1
ATOM 4847 N N . GLU G 1 61 ? 3.814 -11.379 94.292 1.00 57.86 61 GLU G N 1
ATOM 4848 C CA . GLU G 1 61 ? 4.118 -10.151 93.567 1.00 59.17 61 GLU G CA 1
ATOM 4849 C C . GLU G 1 61 ? 4.629 -10.415 92.154 1.00 56.37 61 GLU G C 1
ATOM 4850 O O . GLU G 1 61 ? 4.335 -9.654 91.233 1.00 56.62 61 GLU G O 1
ATOM 4856 N N . GLN G 1 62 ? 5.392 -11.492 91.984 1.00 53.86 62 GLN G N 1
ATOM 4857 C CA . GLN G 1 62 ? 5.937 -11.837 90.674 1.00 49.46 62 GLN G CA 1
ATOM 4858 C C . GLN G 1 62 ? 4.857 -12.349 89.719 1.00 44.00 62 GLN G C 1
ATOM 4859 O O . GLN G 1 62 ? 4.872 -12.028 88.535 1.00 38.76 62 GLN G O 1
ATOM 4865 N N . ARG G 1 63 ? 3.923 -13.145 90.232 1.00 49.29 63 ARG G N 1
ATOM 4866 C CA . ARG G 1 63 ? 2.848 -13.673 89.399 1.00 46.74 63 ARG G CA 1
ATOM 4867 C C . ARG G 1 63 ? 1.930 -12.526 88.973 1.00 46.27 63 ARG G C 1
ATOM 4868 O O . ARG G 1 63 ? 1.416 -12.516 87.854 1.00 48.39 63 ARG G O 1
ATOM 4876 N N . GLN G 1 64 ? 1.737 -11.554 89.860 1.00 43.72 64 GLN G N 1
ATOM 4877 C CA . GLN G 1 64 ? 0.895 -10.403 89.557 1.00 38.85 64 GLN G CA 1
ATOM 4878 C C . GLN G 1 64 ? 1.543 -9.572 88.448 1.00 45.96 64 GLN G C 1
ATOM 4879 O O . GLN G 1 64 ? 0.865 -9.109 87.529 1.00 45.91 64 GLN G O 1
ATOM 4885 N N . HIS G 1 65 ? 2.857 -9.390 88.538 1.00 46.70 65 HIS G N 1
ATOM 4886 C CA . HIS G 1 65 ? 3.598 -8.646 87.526 1.00 47.31 65 HIS G CA 1
ATOM 4887 C C . HIS G 1 65 ? 3.511 -9.380 86.194 1.00 42.56 65 HIS G C 1
ATOM 4888 O O . HIS G 1 65 ? 3.146 -8.798 85.179 1.00 39.88 65 HIS G O 1
ATOM 4895 N N . ALA G 1 66 ? 3.838 -10.667 86.203 1.00 38.31 66 ALA G N 1
ATOM 4896 C CA . ALA G 1 66 ? 3.787 -11.447 84.979 1.00 45.52 66 ALA G CA 1
ATOM 4897 C C . ALA G 1 66 ? 2.393 -11.445 84.343 1.00 38.69 66 ALA G C 1
ATOM 4898 O O . ALA G 1 66 ? 2.249 -11.130 83.162 1.00 41.46 66 ALA G O 1
ATOM 4900 N N . GLY G 1 67 ? 1.379 -11.795 85.129 1.00 32.82 67 GLY G N 1
ATOM 4901 C CA . GLY G 1 67 ? 0.014 -11.840 84.629 1.00 34.56 67 GLY G CA 1
ATOM 4902 C C . GLY G 1 67 ? -0.493 -10.523 84.069 1.00 41.15 67 GLY G C 1
ATOM 4903 O O . GLY G 1 67 ? -1.138 -10.488 83.016 1.00 37.93 67 GLY G O 1
ATOM 4904 N N . ASP G 1 68 ? -0.204 -9.436 84.777 1.00 33.85 68 ASP G N 1
ATOM 4905 C CA . ASP G 1 68 ? -0.625 -8.118 84.340 1.00 36.68 68 ASP G CA 1
ATOM 4906 C C . ASP G 1 68 ? 0.102 -7.707 83.070 1.00 38.24 68 ASP G C 1
ATOM 4907 O O . ASP G 1 68 ? -0.479 -7.065 82.190 1.00 41.35 68 ASP G O 1
ATOM 4912 N N . CYS G 1 69 ? 1.378 -8.065 82.978 1.00 35.55 69 CYS G N 1
ATOM 4913 C CA . CYS G 1 69 ? 2.151 -7.713 81.801 1.00 47.52 69 CYS G CA 1
ATOM 4914 C C . CYS G 1 69 ? 1.512 -8.386 80.593 1.00 49.84 69 CYS G C 1
ATOM 4915 O O . CYS G 1 69 ? 1.168 -7.720 79.614 1.00 49.42 69 CYS G O 1
ATOM 4918 N N . ALA G 1 70 ? 1.339 -9.704 80.672 1.00 41.95 70 ALA G N 1
ATOM 4919 C CA . ALA G 1 70 ? 0.718 -10.452 79.582 1.00 43.04 70 ALA G CA 1
ATOM 4920 C C . ALA G 1 70 ? -0.583 -9.782 79.124 1.00 43.37 70 ALA G C 1
ATOM 4921 O O . ALA G 1 70 ? -0.772 -9.554 77.931 1.00 50.62 70 ALA G O 1
ATOM 4923 N N . ASP G 1 71 ? -1.473 -9.461 80.060 1.00 35.26 71 ASP G N 1
ATOM 4924 C CA . ASP G 1 71 ? -2.726 -8.825 79.687 1.00 33.51 71 ASP G CA 1
ATOM 4925 C C . ASP G 1 71 ? -2.501 -7.455 79.066 1.00 33.39 71 ASP G C 1
ATOM 4926 O O . ASP G 1 71 ? -3.219 -7.060 78.148 1.00 32.40 71 ASP G O 1
ATOM 4931 N N . LEU G 1 72 ? -1.511 -6.727 79.565 1.00 34.49 72 LEU G N 1
ATOM 4932 C CA . LEU G 1 72 ? -1.218 -5.414 79.012 1.00 36.32 72 LEU G CA 1
ATOM 4933 C C . LEU G 1 72 ? -0.658 -5.583 77.599 1.00 33.50 72 LEU G C 1
ATOM 4934 O O . LEU G 1 72 ? -1.015 -4.843 76.690 1.00 29.93 72 LEU G O 1
ATOM 4939 N N . CYS G 1 73 ? 0.214 -6.563 77.412 1.00 28.81 73 CYS G N 1
ATOM 4940 C CA . CYS G 1 73 ? 0.774 -6.798 76.094 1.00 31.04 73 CYS G CA 1
ATOM 4941 C C . CYS G 1 73 ? -0.314 -7.288 75.154 1.00 27.35 73 CYS G C 1
ATOM 4942 O O . CYS G 1 73 ? -0.187 -7.173 73.944 1.00 32.72 73 CYS G O 1
ATOM 4945 N N . ARG G 1 74 ? -1.388 -7.828 75.715 1.00 30.18 74 ARG G N 1
ATOM 4946 C CA . ARG G 1 74 ? -2.494 -8.327 74.908 1.00 35.28 74 ARG G CA 1
ATOM 4947 C C . ARG G 1 74 ? -3.236 -7.129 74.309 1.00 37.13 74 ARG G C 1
ATOM 4948 O O . ARG G 1 74 ? -3.578 -7.117 73.122 1.00 33.47 74 ARG G O 1
ATOM 4956 N N . LEU G 1 75 ? -3.467 -6.122 75.145 1.00 24.50 75 LEU G N 1
ATOM 4957 C CA . LEU G 1 75 ? -4.146 -4.901 74.733 1.00 30.37 75 LEU G CA 1
ATOM 4958 C C . LEU G 1 75 ? -3.369 -4.146 73.647 1.00 32.75 75 LEU G C 1
ATOM 4959 O O . LEU G 1 75 ? -3.946 -3.674 72.665 1.00 33.01 75 LEU G O 1
ATOM 4964 N N . ALA G 1 76 ? -2.060 -4.026 73.850 1.00 30.58 76 ALA G N 1
ATOM 4965 C CA . ALA G 1 76 ? -1.189 -3.333 72.917 1.00 27.92 76 ALA G CA 1
ATOM 4966 C C . ALA G 1 76 ? -1.124 -4.067 71.583 1.00 24.32 76 ALA G C 1
ATOM 4967 O O . ALA G 1 76 ? -1.098 -3.447 70.521 1.00 28.60 76 ALA G O 1
ATOM 4969 N N . ALA G 1 77 ? -1.094 -5.390 71.639 1.00 25.33 77 ALA G N 1
ATOM 4970 C CA . ALA G 1 77 ? -1.039 -6.191 70.430 1.00 27.93 77 ALA G CA 1
ATOM 4971 C C . ALA G 1 77 ? -2.308 -5.984 69.588 1.00 37.25 77 ALA G C 1
ATOM 4972 O O . ALA G 1 77 ? -2.228 -5.850 68.364 1.00 36.24 77 ALA G O 1
ATOM 4974 N N . LEU G 1 78 ? -3.468 -5.956 70.247 1.00 30.84 78 LEU G N 1
ATOM 4975 C CA . LEU G 1 78 ? -4.753 -5.757 69.572 1.00 37.80 78 LEU G CA 1
ATOM 4976 C C . LEU G 1 78 ? -4.826 -4.423 68.829 1.00 37.09 78 LEU G C 1
ATOM 4977 O O . LEU G 1 78 ? -5.194 -4.370 67.652 1.00 29.86 78 LEU G O 1
ATOM 4982 N N . LEU G 1 79 ? -4.477 -3.347 69.530 1.00 38.14 79 LEU G N 1
ATOM 4983 C CA . LEU G 1 79 ? -4.514 -2.009 68.955 1.00 26.08 79 LEU G CA 1
ATOM 4984 C C . LEU G 1 79 ? -3.471 -1.847 67.843 1.00 34.58 79 LEU G C 1
ATOM 4985 O O . LEU G 1 79 ? -3.701 -1.132 66.864 1.00 31.73 79 LEU G O 1
ATOM 4990 N N . LEU G 1 80 ? -2.328 -2.512 68.012 1.00 25.39 80 LEU G N 1
ATOM 4991 C CA . LEU G 1 80 ? -1.256 -2.474 67.034 1.00 29.84 80 LEU G CA 1
ATOM 4992 C C . LEU G 1 80 ? -1.694 -3.161 65.740 1.00 29.01 80 LEU G C 1
ATOM 4993 O O . LEU G 1 80 ? -1.459 -2.653 64.646 1.00 29.85 80 LEU G O 1
ATOM 4998 N N . GLU G 1 81 ? -2.339 -4.313 65.865 1.00 30.46 81 GLU G N 1
ATOM 4999 C CA . GLU G 1 81 ? -2.790 -5.046 64.692 1.00 35.62 81 GLU G CA 1
ATOM 5000 C C . GLU G 1 81 ? -3.817 -4.250 63.904 1.00 27.37 81 GLU G C 1
ATOM 5001 O O . GLU G 1 81 ? -3.898 -4.362 62.687 1.00 36.57 81 GLU G O 1
ATOM 5007 N N . ARG G 1 82 ? -4.596 -3.442 64.610 1.00 26.34 82 ARG G N 1
ATOM 5008 C CA . ARG G 1 82 ? -5.603 -2.601 63.986 1.00 22.78 82 ARG G CA 1
ATOM 5009 C C . ARG G 1 82 ? -5.054 -1.220 63.589 1.00 26.03 82 ARG G C 1
ATOM 5010 O O . ARG G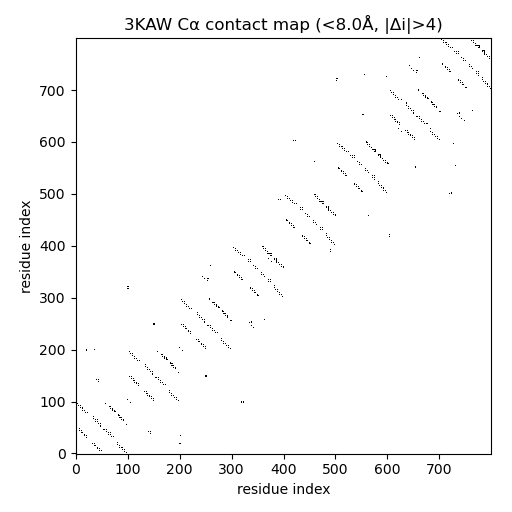 1 82 ? -5.792 -0.378 63.081 1.00 27.09 82 ARG G O 1
ATOM 5018 N N . ARG G 1 83 ? -3.757 -1.005 63.805 1.00 30.75 83 ARG G N 1
ATOM 5019 C CA . ARG G 1 83 ? -3.104 0.259 63.472 1.00 31.46 83 ARG G CA 1
ATOM 5020 C C . ARG G 1 83 ? -3.853 1.435 64.092 1.00 30.88 83 ARG G C 1
ATOM 5021 O O . ARG G 1 83 ? -4.014 2.500 63.476 1.00 26.28 83 ARG G O 1
ATOM 5029 N N . SER G 1 84 ? -4.287 1.225 65.331 1.00 24.09 84 SER G N 1
ATOM 5030 C CA . SER G 1 84 ? -5.030 2.216 66.092 1.00 25.67 84 SER G CA 1
ATOM 5031 C C . SER G 1 84 ? -4.221 3.462 66.414 1.00 29.89 84 SER G C 1
ATOM 5032 O O . SER G 1 84 ? -3.030 3.390 66.726 1.00 27.11 84 SER G O 1
ATOM 5035 N N . PRO G 1 85 ? -4.864 4.631 66.344 1.00 31.35 85 PRO G N 1
ATOM 5036 C CA . PRO G 1 85 ? -4.114 5.848 66.659 1.00 35.74 85 PRO G CA 1
ATOM 5037 C C . PRO G 1 85 ? -3.788 5.899 68.162 1.00 34.80 85 PRO G C 1
ATOM 5038 O O . PRO G 1 85 ? -2.927 6.666 68.588 1.00 34.97 85 PRO G O 1
ATOM 5042 N N . TRP G 1 86 ? -4.462 5.050 68.942 1.00 26.40 86 TRP G N 1
ATOM 5043 C CA . TRP G 1 86 ? -4.255 4.982 70.382 1.00 27.62 86 TRP G CA 1
ATOM 5044 C C . TRP G 1 86 ? -3.321 3.838 70.767 1.00 33.32 86 TRP G C 1
ATOM 5045 O O . TRP G 1 86 ? -3.165 3.518 71.952 1.00 28.36 86 TRP G O 1
ATOM 5056 N N . ALA G 1 87 ? -2.700 3.216 69.773 1.00 28.63 87 ALA G N 1
ATOM 5057 C CA . ALA G 1 87 ? -1.785 2.116 70.046 1.00 32.46 87 ALA G CA 1
ATOM 5058 C C . ALA G 1 87 ? -0.600 2.589 70.893 1.00 35.92 87 ALA G C 1
ATOM 5059 O O . ALA G 1 87 ? -0.343 2.042 71.967 1.00 34.81 87 ALA G O 1
ATOM 5061 N N . PRO G 1 88 ? 0.125 3.627 70.434 1.00 38.89 88 PRO G N 1
ATOM 5062 C CA . PRO G 1 88 ? 1.270 4.100 71.217 1.00 40.78 88 PRO G CA 1
ATOM 5063 C C . PRO G 1 88 ? 0.964 4.438 72.673 1.00 40.20 88 PRO G C 1
ATOM 5064 O O . PRO G 1 88 ? 1.808 4.251 73.548 1.00 42.40 88 PRO G O 1
ATOM 5068 N N . ALA G 1 89 ? -0.236 4.935 72.939 1.00 38.22 89 ALA G N 1
ATOM 5069 C CA . ALA G 1 89 ? -0.597 5.269 74.307 1.00 39.01 89 ALA G CA 1
ATOM 5070 C C . ALA G 1 89 ? -0.651 3.988 75.137 1.00 45.43 89 ALA G C 1
ATOM 5071 O O . ALA G 1 89 ? -0.231 3.972 76.298 1.00 43.27 89 ALA G O 1
ATOM 5073 N N . ALA G 1 90 ? -1.159 2.916 74.531 1.00 40.78 90 ALA G N 1
ATOM 5074 C CA . ALA G 1 90 ? -1.268 1.624 75.203 1.00 33.54 90 ALA G CA 1
ATOM 5075 C C . ALA G 1 90 ? 0.102 0.974 75.316 1.00 27.10 90 ALA G C 1
ATOM 5076 O O . ALA G 1 90 ? 0.388 0.288 76.288 1.00 32.41 90 ALA G O 1
ATOM 5078 N N . CYS G 1 91 ? 0.938 1.184 74.305 1.00 29.30 91 CYS G N 1
ATOM 5079 C CA . CYS G 1 91 ? 2.281 0.633 74.300 1.00 32.19 91 CYS G CA 1
ATOM 5080 C C . CYS G 1 91 ? 3.085 1.261 75.434 1.00 34.81 91 CYS G C 1
ATOM 5081 O O . CYS G 1 91 ? 3.934 0.610 76.040 1.00 30.44 91 CYS G O 1
ATOM 5084 N N . GLU G 1 92 ? 2.796 2.530 75.711 1.00 32.52 92 GLU G N 1
ATOM 5085 C CA . GLU G 1 92 ? 3.445 3.286 76.778 1.00 44.59 92 GLU G CA 1
ATOM 5086 C C . GLU G 1 92 ? 3.196 2.631 78.142 1.00 41.96 92 GLU G C 1
ATOM 5087 O O . GLU G 1 92 ? 4.139 2.301 78.869 1.00 41.93 92 GLU G O 1
ATOM 5093 N N . LEU G 1 93 ? 1.923 2.447 78.478 1.00 36.54 93 LEU G N 1
ATOM 5094 C CA . LEU G 1 93 ? 1.529 1.842 79.746 1.00 40.42 93 LEU G CA 1
ATOM 5095 C C . LEU G 1 93 ? 2.092 0.440 79.851 1.00 46.00 93 LEU G C 1
ATOM 5096 O O . LEU G 1 93 ? 2.627 0.042 80.890 1.00 48.73 93 LEU G O 1
ATOM 5101 N N . ALA G 1 94 ? 1.964 -0.309 78.762 1.00 43.96 94 ALA G N 1
ATOM 5102 C CA . ALA G 1 94 ? 2.438 -1.680 78.732 1.00 38.22 94 ALA G CA 1
ATOM 5103 C C . ALA G 1 94 ? 3.948 -1.738 78.881 1.00 38.37 94 ALA G C 1
ATOM 5104 O O . ALA G 1 94 ? 4.470 -2.584 79.605 1.00 36.67 94 ALA G O 1
ATOM 5106 N N . ALA G 1 95 ? 4.645 -0.829 78.207 1.00 31.92 95 ALA G N 1
ATOM 5107 C CA . ALA G 1 95 ? 6.099 -0.796 78.268 1.00 36.42 95 ALA G CA 1
ATOM 5108 C C . ALA G 1 95 ? 6.596 -0.528 79.678 1.00 35.42 95 ALA G C 1
ATOM 5109 O O . ALA G 1 95 ? 7.517 -1.188 80.160 1.00 43.49 95 ALA G O 1
ATOM 5111 N N . ARG G 1 96 ? 5.979 0.445 80.333 1.00 36.77 96 ARG G N 1
ATOM 5112 C CA . ARG G 1 96 ? 6.356 0.823 81.688 1.00 42.41 96 ARG G CA 1
ATOM 5113 C C . ARG G 1 96 ? 6.360 -0.373 82.641 1.00 47.40 96 ARG G C 1
ATOM 5114 O O . ARG G 1 96 ? 7.306 -0.573 83.409 1.00 42.24 96 ARG G O 1
ATOM 5122 N N . TYR G 1 97 ? 5.305 -1.175 82.586 1.00 43.64 97 TYR G N 1
ATOM 5123 C CA . TYR G 1 97 ? 5.203 -2.316 83.473 1.00 41.21 97 TYR G CA 1
ATOM 5124 C C . TYR G 1 97 ? 5.924 -3.546 82.962 1.00 45.27 97 TYR G C 1
ATOM 5125 O O . TYR G 1 97 ? 6.305 -4.421 83.739 1.00 44.04 97 TYR G O 1
ATOM 5134 N N . ALA G 1 98 ? 6.123 -3.610 81.654 1.00 42.38 98 ALA G N 1
ATOM 5135 C CA . ALA G 1 98 ? 6.821 -4.740 81.079 1.00 40.87 98 ALA G CA 1
ATOM 5136 C C . ALA G 1 98 ? 8.222 -4.779 81.682 1.00 44.16 98 ALA G C 1
ATOM 5137 O O . ALA G 1 98 ? 8.625 -5.782 82.258 1.00 54.88 98 ALA G O 1
ATOM 5139 N N . LEU G 1 99 ? 8.968 -3.689 81.564 1.00 50.42 99 LEU G N 1
ATOM 5140 C CA . LEU G 1 99 ? 10.318 -3.674 82.113 1.00 57.47 99 LEU G CA 1
ATOM 5141 C C . LEU G 1 99 ? 10.273 -3.746 83.631 1.00 58.10 99 LEU G C 1
ATOM 5142 O O . LEU G 1 99 ? 11.228 -4.194 84.271 1.00 58.93 99 LEU G O 1
ATOM 5147 N N . ALA G 1 100 ? 9.153 -3.311 84.200 1.00 58.91 100 ALA G N 1
ATOM 5148 C CA . ALA G 1 100 ? 8.959 -3.349 85.644 1.00 56.05 100 ALA G CA 1
ATOM 5149 C C . ALA G 1 100 ? 8.747 -4.805 86.035 1.00 54.36 100 ALA G C 1
ATOM 5150 O O . ALA G 1 100 ? 8.953 -5.197 87.184 1.00 57.47 100 ALA G O 1
ATOM 5152 N N . CYS G 1 101 ? 8.337 -5.597 85.050 1.00 52.40 101 CYS G N 1
ATOM 5153 C CA . CYS G 1 101 ? 8.068 -7.014 85.236 1.00 48.13 101 CYS G CA 1
ATOM 5154 C C . CYS G 1 101 ? 9.334 -7.825 85.015 1.00 50.80 101 CYS G C 1
ATOM 5155 O O . CYS G 1 101 ? 9.535 -8.869 85.640 1.00 48.43 101 CYS G O 1
ATOM 5158 N N . ALA G 1 102 ? 10.185 -7.335 84.120 1.00 50.53 102 ALA G N 1
ATOM 5159 C CA . ALA G 1 102 ? 11.436 -8.009 83.799 1.00 52.60 102 ALA G CA 1
ATOM 5160 C C . ALA G 1 102 ? 12.434 -7.920 84.949 1.00 55.07 102 ALA G C 1
ATOM 5161 O O . ALA G 1 102 ? 13.281 -8.798 85.111 1.00 56.36 102 ALA G O 1
ATOM 5163 N N . GLU G 1 103 ? 12.333 -6.858 85.743 1.00 53.07 103 GLU G N 1
ATOM 5164 C CA . GLU G 1 103 ? 13.231 -6.682 86.872 1.00 57.15 103 GLU G CA 1
ATOM 5165 C C . GLU G 1 103 ? 12.750 -7.456 88.099 1.00 61.79 103 GLU G C 1
ATOM 5166 O O . GLU G 1 103 ? 13.564 -7.952 88.877 1.00 65.11 103 GLU G O 1
ATOM 5172 N N . ARG G 1 104 ? 11.437 -7.563 88.282 1.00 58.69 104 ARG G N 1
ATOM 5173 C CA . ARG G 1 104 ? 10.913 -8.320 89.416 1.00 56.24 104 ARG G CA 1
ATOM 5174 C C . ARG G 1 104 ? 11.033 -9.801 89.108 1.00 54.44 104 ARG G C 1
ATOM 5175 O O . ARG G 1 104 ? 11.246 -10.614 89.999 1.00 58.04 104 ARG G O 1
ATOM 5183 N N . CYS G 1 105 ? 10.894 -10.139 87.832 1.00 63.71 105 CYS G N 1
ATOM 5184 C CA . CYS G 1 105 ? 10.974 -11.524 87.386 1.00 67.45 105 CYS G CA 1
ATOM 5185 C C . CYS G 1 105 ? 12.219 -11.749 86.557 1.00 71.15 105 CYS G C 1
ATOM 5186 O O . CYS G 1 105 ? 12.178 -11.684 85.330 1.00 79.55 105 CYS G O 1
ATOM 5189 N N . ASP G 1 106 ? 13.327 -12.015 87.230 1.00 74.99 106 ASP G N 1
ATOM 5190 C CA . ASP G 1 106 ? 14.579 -12.245 86.540 1.00 75.33 106 ASP G CA 1
ATOM 5191 C C . ASP G 1 106 ? 15.472 -13.047 87.472 1.00 75.88 106 ASP G C 1
ATOM 5192 O O . ASP G 1 106 ? 15.741 -12.630 88.600 1.00 73.70 106 ASP G O 1
ATOM 5197 N N . GLY G 1 107 ? 15.903 -14.213 87.001 1.00 76.02 107 GLY G N 1
ATOM 5198 C CA . GLY G 1 107 ? 16.757 -15.064 87.805 1.00 77.76 107 GLY G CA 1
ATOM 5199 C C . GLY G 1 107 ? 17.614 -15.991 86.966 1.00 77.16 107 GLY G C 1
ATOM 5200 O O . GLY G 1 107 ? 17.781 -15.783 85.762 1.00 77.71 107 GLY G O 1
ATOM 5201 N N . ASP G 1 108 ? 18.155 -17.020 87.607 1.00 76.35 108 ASP G N 1
ATOM 5202 C CA . ASP G 1 108 ? 19.005 -17.987 86.926 1.00 75.39 108 ASP G CA 1
ATOM 5203 C C . ASP G 1 108 ? 18.178 -18.982 86.117 1.00 73.47 108 ASP G C 1
ATOM 5204 O O . ASP G 1 108 ? 18.598 -19.406 85.038 1.00 66.79 108 ASP G O 1
ATOM 5209 N N . GLU G 1 109 ? 17.005 -19.355 86.632 1.00 70.25 109 GLU G N 1
ATOM 5210 C CA . GLU G 1 109 ? 16.146 -20.305 85.929 1.00 70.06 109 GLU G CA 1
ATOM 5211 C C . GLU G 1 109 ? 15.908 -19.862 84.497 1.00 67.20 109 GLU G C 1
ATOM 5212 O O . GLU G 1 109 ? 15.649 -18.687 84.234 1.00 60.15 109 GLU G O 1
ATOM 5218 N N . PRO G 1 110 ? 15.982 -20.807 83.549 1.00 64.94 110 PRO G N 1
ATOM 5219 C CA . PRO G 1 110 ? 15.776 -20.517 82.129 1.00 68.24 110 PRO G CA 1
ATOM 5220 C C . PRO G 1 110 ? 14.422 -19.879 81.861 1.00 64.30 110 PRO G C 1
ATOM 5221 O O . PRO G 1 110 ? 14.289 -19.010 81.003 1.00 64.43 110 PRO G O 1
ATOM 5225 N N . LEU G 1 111 ? 13.419 -20.304 82.614 1.00 68.94 111 LEU G N 1
ATOM 5226 C CA . LEU G 1 111 ? 12.080 -19.771 82.447 1.00 66.84 111 LEU G CA 1
ATOM 5227 C C . LEU G 1 111 ? 12.009 -18.324 82.936 1.00 63.13 111 LEU G C 1
ATOM 5228 O O . LEU G 1 111 ? 11.418 -17.469 82.281 1.00 61.42 111 LEU G O 1
ATOM 5233 N N . GLU G 1 112 ? 12.626 -18.059 84.084 1.00 59.56 112 GLU G N 1
ATOM 5234 C CA . GLU G 1 112 ? 12.629 -16.724 84.678 1.00 57.87 112 GLU G CA 1
ATOM 5235 C C . GLU G 1 112 ? 13.411 -15.715 83.850 1.00 54.41 112 GLU G C 1
ATOM 5236 O O . GLU G 1 112 ? 12.991 -14.567 83.694 1.00 48.74 112 GLU G O 1
ATOM 5242 N N . ARG G 1 113 ? 14.552 -16.144 83.324 1.00 58.08 113 ARG G N 1
ATOM 5243 C CA . ARG G 1 113 ? 15.383 -15.263 82.518 1.00 58.64 113 ARG G CA 1
ATOM 5244 C C . ARG G 1 113 ? 14.751 -14.995 81.148 1.00 53.03 113 ARG G C 1
ATOM 5245 O O . ARG G 1 113 ? 14.893 -13.902 80.601 1.00 53.85 113 ARG G O 1
ATOM 5253 N N . GLU G 1 114 ? 14.048 -15.986 80.604 1.00 51.40 114 GLU G N 1
ATOM 5254 C CA . GLU G 1 114 ? 13.395 -15.843 79.305 1.00 51.66 114 GLU G CA 1
ATOM 5255 C C . GLU G 1 114 ? 12.257 -14.825 79.388 1.00 54.79 114 GLU G C 1
ATOM 5256 O O . GLU G 1 114 ? 11.925 -14.160 78.402 1.00 50.64 114 GLU G O 1
ATOM 5262 N N . CYS G 1 115 ? 11.674 -14.702 80.576 1.00 42.78 115 CYS G N 1
ATOM 5263 C CA . CYS G 1 115 ? 10.591 -13.759 80.803 1.00 48.04 115 CYS G CA 1
ATOM 5264 C C . CYS G 1 115 ? 11.139 -12.339 80.697 1.00 49.66 115 CYS G C 1
ATOM 5265 O O . CYS G 1 115 ? 10.628 -11.529 79.925 1.00 52.17 115 CYS G O 1
ATOM 5268 N N . ALA G 1 116 ? 12.182 -12.042 81.467 1.00 49.58 116 ALA G N 1
ATOM 5269 C CA . ALA G 1 116 ? 12.790 -10.713 81.445 1.00 57.57 116 ALA G CA 1
ATOM 5270 C C . ALA G 1 116 ? 13.208 -10.336 80.027 1.00 51.47 116 ALA G C 1
ATOM 5271 O O . ALA G 1 116 ? 12.987 -9.210 79.589 1.00 51.21 116 ALA G O 1
ATOM 5273 N N . GLY G 1 117 ? 13.809 -11.286 79.316 1.00 55.33 117 GLY G N 1
ATOM 5274 C CA . GLY G 1 117 ? 14.237 -11.043 77.948 1.00 54.10 117 GLY G CA 1
ATOM 5275 C C . GLY G 1 117 ? 13.089 -10.594 77.058 1.00 50.66 117 GLY G C 1
ATOM 5276 O O . GLY G 1 117 ? 13.198 -9.589 76.356 1.00 50.37 117 GLY G O 1
ATOM 5277 N N . ALA G 1 118 ? 11.988 -11.340 77.081 1.00 47.03 118 ALA G N 1
ATOM 5278 C CA . ALA G 1 118 ? 10.819 -10.995 76.280 1.00 44.52 118 ALA G CA 1
ATOM 5279 C C . ALA G 1 118 ? 10.323 -9.600 76.664 1.00 41.51 118 ALA G C 1
ATOM 5280 O O . ALA G 1 118 ? 9.967 -8.799 75.797 1.00 34.98 118 ALA G O 1
ATOM 5282 N N . CYS G 1 119 ? 10.300 -9.316 77.963 1.00 36.05 119 CYS G N 1
ATOM 5283 C CA . CYS G 1 119 ? 9.860 -8.011 78.446 1.00 41.40 119 CYS G CA 1
ATOM 5284 C C . CYS G 1 119 ? 10.762 -6.900 77.886 1.00 47.19 119 CYS G C 1
ATOM 5285 O O . CYS G 1 119 ? 10.269 -5.887 77.381 1.00 39.38 119 CYS G O 1
ATOM 5288 N N . ARG G 1 120 ? 12.078 -7.101 77.972 1.00 45.28 120 ARG G N 1
ATOM 5289 C CA . ARG G 1 120 ? 13.054 -6.138 77.460 1.00 47.56 120 ARG G CA 1
ATOM 5290 C C . ARG G 1 120 ? 12.811 -5.919 75.962 1.00 43.90 120 ARG G C 1
ATOM 5291 O O . ARG G 1 120 ? 12.736 -4.782 75.495 1.00 46.25 120 ARG G O 1
ATOM 5299 N N . ARG G 1 121 ? 12.703 -7.016 75.215 1.00 40.15 121 ARG G N 1
ATOM 5300 C CA . ARG G 1 121 ? 12.476 -6.948 73.772 1.00 46.22 121 ARG G CA 1
ATOM 5301 C C . ARG G 1 121 ? 11.225 -6.151 73.410 1.00 48.26 121 ARG G C 1
ATOM 5302 O O . ARG G 1 121 ? 11.214 -5.400 72.431 1.00 46.46 121 ARG G O 1
ATOM 5310 N N . PHE G 1 122 ? 10.171 -6.318 74.199 1.00 44.15 122 PHE G N 1
ATOM 5311 C CA . PHE G 1 122 ? 8.933 -5.604 73.948 1.00 41.96 122 PHE G CA 1
ATOM 5312 C C . PHE G 1 122 ? 9.120 -4.113 74.186 1.00 41.53 122 PHE G C 1
ATOM 5313 O O . PHE G 1 122 ? 8.524 -3.286 73.491 1.00 47.11 122 PHE G O 1
ATOM 5321 N N . VAL G 1 123 ? 9.942 -3.775 75.177 1.00 41.42 123 VAL G N 1
ATOM 5322 C CA . VAL G 1 123 ? 10.206 -2.379 75.509 1.00 44.24 123 VAL G CA 1
ATOM 5323 C C . VAL G 1 123 ? 11.039 -1.710 74.420 1.00 40.23 123 VAL G C 1
ATOM 5324 O O . VAL G 1 123 ? 10.833 -0.542 74.105 1.00 44.13 123 VAL G O 1
ATOM 5328 N N . GLU G 1 124 ? 11.975 -2.453 73.841 1.00 46.88 124 GLU G N 1
ATOM 5329 C CA . GLU G 1 124 ? 12.822 -1.905 72.789 1.00 49.95 124 GLU G CA 1
ATOM 5330 C C . GLU G 1 124 ? 12.006 -1.700 71.521 1.00 48.14 124 GLU G C 1
ATOM 5331 O O . GLU G 1 124 ? 12.282 -0.792 70.737 1.00 53.19 124 GLU G O 1
ATOM 5337 N N . ALA G 1 125 ? 10.999 -2.547 71.325 1.00 44.08 125 ALA G N 1
ATOM 5338 C CA . ALA G 1 125 ? 10.154 -2.463 70.141 1.00 42.58 125 ALA G CA 1
ATOM 5339 C C . ALA G 1 125 ? 9.176 -1.293 70.211 1.00 43.82 125 ALA G C 1
ATOM 5340 O O . ALA G 1 125 ? 8.712 -0.802 69.181 1.00 44.73 125 ALA G O 1
ATOM 5342 N N . CYS G 1 126 ? 8.875 -0.847 71.428 1.00 38.73 126 CYS G N 1
ATOM 5343 C CA . CYS G 1 126 ? 7.961 0.274 71.636 1.00 40.65 126 CYS G CA 1
ATOM 5344 C C . CYS G 1 126 ? 8.626 1.631 71.381 1.00 39.98 126 CYS G C 1
ATOM 5345 O O . CYS G 1 126 ? 7.952 2.589 71.007 1.00 33.13 126 CYS G O 1
ATOM 5348 N N . ARG G 1 127 ? 9.942 1.711 71.578 1.00 42.20 127 ARG G N 1
ATOM 5349 C CA . ARG G 1 127 ? 10.670 2.968 71.381 1.00 46.64 127 ARG G CA 1
ATOM 5350 C C . ARG G 1 127 ? 10.349 3.705 70.070 1.00 45.26 127 ARG G C 1
ATOM 5351 O O . ARG G 1 127 ? 10.041 4.898 70.081 1.00 50.64 127 ARG G O 1
ATOM 5359 N N . PRO G 1 128 ? 10.415 3.013 68.925 1.00 41.09 128 PRO G N 1
ATOM 5360 C CA . PRO G 1 128 ? 10.112 3.707 67.670 1.00 44.07 128 PRO G CA 1
ATOM 5361 C C . PRO G 1 128 ? 8.672 4.218 67.564 1.00 48.45 128 PRO G C 1
ATOM 5362 O O . PRO G 1 128 ? 8.413 5.226 66.914 1.00 53.37 128 PRO G O 1
ATOM 5366 N N . LEU G 1 129 ? 7.743 3.528 68.215 1.00 54.82 129 LEU G N 1
ATOM 5367 C CA . LEU G 1 129 ? 6.335 3.909 68.174 1.00 59.47 129 LEU G CA 1
ATOM 5368 C C . LEU G 1 129 ? 6.020 5.051 69.139 1.00 63.63 129 LEU G C 1
ATOM 5369 O O . LEU G 1 129 ? 4.921 5.133 69.688 1.00 59.93 129 LEU G O 1
ATOM 5374 N N . LEU G 1 130 ? 6.992 5.936 69.334 1.00 72.40 130 LEU G N 1
ATOM 5375 C CA . LEU G 1 130 ? 6.831 7.082 70.229 1.00 73.88 130 LEU G CA 1
ATOM 5376 C C . LEU G 1 130 ? 7.752 8.239 69.843 1.00 74.38 130 LEU G C 1
ATOM 5377 O O . LEU G 1 130 ? 7.225 9.327 69.531 1.00 76.78 130 LEU G O 1
ATOM 5382 N N . ALA H 1 32 ? -17.551 -1.938 97.408 1.00 56.23 32 ALA H N 1
ATOM 5383 C CA . ALA H 1 32 ? -16.138 -1.553 97.108 1.00 60.06 32 ALA H CA 1
ATOM 5384 C C . ALA H 1 32 ? -16.072 -0.678 95.858 1.00 61.69 32 ALA H C 1
ATOM 5385 O O . ALA H 1 32 ? -16.708 -0.976 94.845 1.00 57.60 32 ALA H O 1
ATOM 5387 N N . PRO H 1 33 ? -15.302 0.421 95.918 1.00 61.48 33 PRO H N 1
ATOM 5388 C CA . PRO H 1 33 ? -15.158 1.340 94.784 1.00 62.42 33 PRO H CA 1
ATOM 5389 C C . PRO H 1 33 ? -14.515 0.687 93.565 1.00 62.45 33 PRO H C 1
ATOM 5390 O O . PRO H 1 33 ? -14.794 1.073 92.431 1.00 56.86 33 PRO H O 1
ATOM 5394 N N . GLU H 1 34 ? -13.652 -0.298 93.802 1.00 62.03 34 GLU H N 1
ATOM 5395 C CA . GLU H 1 34 ? -12.996 -0.995 92.705 1.00 65.38 34 GLU H CA 1
ATOM 5396 C C . GLU H 1 34 ? -14.016 -1.844 91.961 1.00 66.04 34 GLU H C 1
ATOM 5397 O O . GLU H 1 34 ? -13.976 -1.943 90.732 1.00 66.44 34 GLU H O 1
ATOM 5403 N N . GLU H 1 35 ? -14.929 -2.458 92.709 1.00 63.43 35 GLU H N 1
ATOM 5404 C CA . GLU H 1 35 ? -15.957 -3.311 92.115 1.00 62.70 35 GLU H CA 1
ATOM 5405 C C . GLU H 1 35 ? -16.965 -2.524 91.297 1.00 57.61 35 GLU H C 1
ATOM 5406 O O . GLU H 1 35 ? -17.354 -2.958 90.213 1.00 62.09 35 GLU H O 1
ATOM 5412 N N . ARG H 1 36 ? -17.391 -1.375 91.815 1.00 51.19 36 ARG H N 1
ATOM 5413 C CA . ARG H 1 36 ? -18.360 -0.546 91.104 1.00 54.62 36 ARG H CA 1
ATOM 5414 C C . ARG H 1 36 ? -17.757 -0.112 89.772 1.00 48.49 36 ARG H C 1
ATOM 5415 O O . ARG H 1 36 ? -18.458 0.019 88.772 1.00 39.03 36 ARG H O 1
ATOM 5423 N N . CYS H 1 37 ? -16.448 0.104 89.769 1.00 43.11 37 CYS H N 1
ATOM 5424 C CA . CYS H 1 37 ? -15.757 0.513 88.562 1.00 46.51 37 CYS H CA 1
ATOM 5425 C C . CYS H 1 37 ? -15.700 -0.657 87.581 1.00 42.76 37 CYS H C 1
ATOM 5426 O O . CYS H 1 37 ? -15.906 -0.482 86.384 1.00 38.16 37 CYS H O 1
ATOM 5429 N N . ARG H 1 38 ? -15.440 -1.852 88.098 1.00 39.72 38 ARG H N 1
ATOM 5430 C CA . ARG H 1 38 ? -15.354 -3.040 87.262 1.00 41.65 38 ARG H CA 1
ATOM 5431 C C . ARG H 1 38 ? -16.677 -3.318 86.549 1.00 48.21 38 ARG H C 1
ATOM 5432 O O . ARG H 1 38 ? -16.690 -3.679 85.368 1.00 38.32 38 ARG H O 1
ATOM 5440 N N . LEU H 1 39 ? -17.782 -3.155 87.277 1.00 49.76 39 LEU H N 1
ATOM 5441 C CA . LEU H 1 39 ? -19.117 -3.355 86.727 1.00 42.70 39 LEU H CA 1
ATOM 5442 C C . LEU H 1 39 ? -19.375 -2.312 85.651 1.00 45.37 39 LEU H C 1
ATOM 5443 O O . LEU H 1 39 ? -19.868 -2.632 84.568 1.00 51.83 39 LEU H O 1
ATOM 5448 N N . ALA H 1 40 ? -19.053 -1.057 85.955 1.00 42.15 40 ALA H N 1
ATOM 5449 C CA . ALA H 1 40 ? -19.244 0.022 84.991 1.00 40.19 40 ALA H CA 1
ATOM 5450 C C . ALA H 1 40 ? -18.377 -0.255 83.763 1.00 35.68 40 ALA H C 1
ATOM 5451 O O . ALA H 1 40 ? -18.782 0.021 82.637 1.00 35.37 40 ALA H O 1
ATOM 5453 N N . ALA H 1 41 ? -17.190 -0.811 83.983 1.00 31.31 41 ALA H N 1
ATOM 5454 C CA . ALA H 1 41 ? -16.306 -1.134 82.872 1.00 36.50 41 ALA H CA 1
ATOM 5455 C C . ALA H 1 41 ? -17.022 -2.149 81.990 1.00 34.32 41 ALA H C 1
ATOM 5456 O O . ALA H 1 41 ? -17.201 -1.920 80.797 1.00 31.75 41 ALA H O 1
ATOM 5458 N N . GLN H 1 42 ? -17.447 -3.260 82.587 1.00 32.57 42 GLN H N 1
ATOM 5459 C CA . GLN H 1 42 ? -18.143 -4.292 81.834 1.00 39.03 42 GLN H CA 1
ATOM 5460 C C . GLN H 1 42 ? -19.355 -3.705 81.119 1.00 43.73 42 GLN H C 1
ATOM 5461 O O . GLN H 1 42 ? -19.632 -4.056 79.973 1.00 52.43 42 GLN H O 1
ATOM 5467 N N . ALA H 1 43 ? -20.064 -2.800 81.784 1.00 36.52 43 ALA H N 1
ATOM 5468 C CA . ALA H 1 43 ? -21.238 -2.180 81.187 1.00 39.12 43 ALA H CA 1
ATOM 5469 C C . ALA H 1 43 ? -20.855 -1.353 79.966 1.00 40.67 43 ALA H C 1
ATOM 5470 O O . ALA H 1 43 ? -21.623 -1.242 79.007 1.00 40.95 43 ALA H O 1
ATOM 5472 N N . CYS H 1 44 ? -19.665 -0.765 80.013 1.00 43.20 44 CYS H N 1
ATOM 5473 C CA . CYS H 1 44 ? -19.165 0.046 78.909 1.00 42.40 44 CYS H CA 1
ATOM 5474 C C . CYS H 1 44 ? -18.828 -0.868 77.728 1.00 41.64 44 CYS H C 1
ATOM 5475 O O . CYS H 1 44 ? -19.072 -0.517 76.572 1.00 36.31 44 CYS H O 1
ATOM 5478 N N . ILE H 1 45 ? -18.270 -2.039 78.042 1.00 36.31 45 ILE H N 1
ATOM 5479 C CA . ILE H 1 45 ? -17.915 -3.041 77.043 1.00 32.73 45 ILE H CA 1
ATOM 5480 C C . ILE H 1 45 ? -19.167 -3.371 76.230 1.00 46.15 45 ILE H C 1
ATOM 5481 O O . ILE H 1 45 ? -19.192 -3.197 75.007 1.00 46.97 45 ILE H O 1
ATOM 5486 N N . ARG H 1 46 ? -20.203 -3.850 76.918 1.00 36.98 46 ARG H N 1
ATOM 5487 C CA . ARG H 1 46 ? -21.459 -4.210 76.266 1.00 41.53 46 ARG H CA 1
ATOM 5488 C C . ARG H 1 46 ? -22.012 -3.089 75.401 1.00 43.17 46 ARG H C 1
ATOM 5489 O O . ARG H 1 46 ? -22.418 -3.317 74.261 1.00 45.33 46 ARG H O 1
ATOM 5497 N N . ALA H 1 47 ? -22.039 -1.879 75.949 1.00 34.27 47 ALA H N 1
ATOM 5498 C CA . ALA H 1 47 ? -22.571 -0.739 75.221 1.00 37.53 47 ALA H CA 1
ATOM 5499 C C . ALA H 1 47 ? -21.798 -0.475 73.935 1.00 42.70 47 ALA H C 1
ATOM 5500 O O . ALA H 1 47 ? -22.389 -0.233 72.876 1.00 32.57 47 ALA H O 1
ATOM 5502 N N . CYS H 1 48 ? -20.474 -0.519 74.035 1.00 35.25 48 CYS H N 1
ATOM 5503 C CA . CYS H 1 48 ? -19.625 -0.279 72.883 1.00 41.56 48 CYS H CA 1
ATOM 5504 C C . CYS H 1 48 ? -19.732 -1.398 71.850 1.00 38.78 48 CYS H C 1
ATOM 5505 O O . CYS H 1 48 ? -19.704 -1.134 70.649 1.00 37.85 48 CYS H O 1
ATOM 5508 N N . GLU H 1 49 ? -19.857 -2.641 72.309 1.00 43.94 49 GLU H N 1
ATOM 5509 C CA . GLU H 1 49 ? -19.966 -3.776 71.388 1.00 47.47 49 GLU H CA 1
ATOM 5510 C C . GLU H 1 49 ? -21.299 -3.730 70.643 1.00 41.91 49 GLU H C 1
ATOM 5511 O O . GLU H 1 49 ? -21.365 -3.986 69.442 1.00 42.23 49 GLU H O 1
ATOM 5517 N N . ARG H 1 50 ? -22.356 -3.394 71.368 1.00 37.28 50 ARG H N 1
ATOM 5518 C CA . ARG H 1 50 ? -23.690 -3.305 70.794 1.00 39.01 50 ARG H CA 1
ATOM 5519 C C . ARG H 1 50 ? -23.670 -2.280 69.666 1.00 40.03 50 ARG H C 1
ATOM 5520 O O . ARG H 1 50 ? -24.123 -2.545 68.553 1.00 35.27 50 ARG H O 1
ATOM 5528 N N . TYR H 1 51 ? -23.127 -1.107 69.972 1.00 38.53 51 TYR H N 1
ATOM 5529 C CA . TYR H 1 51 ? -23.028 -0.012 69.015 1.00 38.27 51 TYR H CA 1
ATOM 5530 C C . TYR H 1 51 ? -22.153 -0.383 67.817 1.00 42.37 51 TYR H C 1
ATOM 5531 O O . TYR H 1 51 ? -22.498 -0.117 66.663 1.00 38.87 51 TYR H O 1
ATOM 5540 N N . LEU H 1 52 ? -21.012 -0.993 68.101 1.00 32.29 52 LEU H N 1
ATOM 5541 C CA . LEU H 1 52 ? -20.088 -1.381 67.053 1.00 43.48 52 LEU H CA 1
ATOM 5542 C C . LEU H 1 52 ? -20.723 -2.332 66.052 1.00 45.93 52 LEU H C 1
ATOM 5543 O O . LEU H 1 52 ? -20.547 -2.184 64.841 1.00 48.75 52 LEU H O 1
ATOM 5548 N N . ALA H 1 53 ? -21.480 -3.297 66.564 1.00 49.94 53 ALA H N 1
ATOM 5549 C CA . ALA H 1 53 ? -22.110 -4.309 65.728 1.00 53.56 53 ALA H CA 1
ATOM 5550 C C . ALA H 1 53 ? -23.593 -4.134 65.404 1.00 51.41 53 ALA H C 1
ATOM 5551 O O . ALA H 1 53 ? -24.235 -5.089 64.976 1.00 57.22 53 ALA H O 1
ATOM 5553 N N . LEU H 1 54 ? -24.147 -2.944 65.603 1.00 46.35 54 LEU H N 1
ATOM 5554 C CA . LEU H 1 54 ? -25.558 -2.738 65.302 1.00 40.89 54 LEU H CA 1
ATOM 5555 C C . LEU H 1 54 ? -25.889 -1.382 64.711 1.00 44.91 54 LEU H C 1
ATOM 5556 O O . LEU H 1 54 ? -26.904 -1.237 64.036 1.00 53.79 54 LEU H O 1
ATOM 5561 N N . CYS H 1 55 ? -25.061 -0.378 64.970 1.00 36.92 55 CYS H N 1
ATOM 5562 C CA . CYS H 1 55 ? -25.348 0.941 64.424 1.00 37.43 55 CYS H CA 1
ATOM 5563 C C . CYS H 1 55 ? -24.975 0.974 62.943 1.00 44.60 55 CYS H C 1
ATOM 5564 O O . CYS H 1 55 ? -23.870 0.582 62.562 1.00 44.74 55 CYS H O 1
ATOM 5567 N N . THR H 1 56 ? -25.903 1.455 62.120 1.00 50.45 56 THR H N 1
ATOM 5568 C CA . THR H 1 56 ? -25.725 1.528 60.668 1.00 47.50 56 THR H CA 1
ATOM 5569 C C . THR H 1 56 ? -25.173 2.860 60.173 1.00 48.78 56 THR H C 1
ATOM 5570 O O . THR H 1 56 ? -24.749 2.972 59.025 1.00 53.60 56 THR H O 1
ATOM 5574 N N . GLU H 1 57 ? -25.180 3.870 61.033 1.00 50.19 57 GLU H N 1
ATOM 5575 C CA . GLU H 1 57 ? -24.698 5.180 60.634 1.00 46.55 57 GLU H CA 1
ATOM 5576 C C . GLU H 1 57 ? -23.306 5.497 61.141 1.00 43.56 57 GLU H C 1
ATOM 5577 O O . GLU H 1 57 ? -22.789 6.586 60.899 1.00 46.49 57 GLU H O 1
ATOM 5583 N N . SER H 1 58 ? -22.689 4.552 61.837 1.00 41.46 58 SER H N 1
ATOM 5584 C CA . SER H 1 58 ? -21.358 4.792 62.379 1.00 43.21 58 SER H CA 1
ATOM 5585 C C . SER H 1 58 ? -20.307 4.971 61.287 1.00 45.44 58 SER H C 1
ATOM 5586 O O . SER H 1 58 ? -20.447 4.450 60.181 1.00 49.98 58 SER H O 1
ATOM 5589 N N . SER H 1 59 ? -19.258 5.725 61.592 1.00 37.19 59 SER H N 1
ATOM 5590 C CA . SER H 1 59 ? -18.186 5.930 60.630 1.00 40.10 59 SER H CA 1
ATOM 5591 C C . SER H 1 59 ? -17.016 5.050 61.061 1.00 35.05 59 SER H C 1
ATOM 5592 O O . SER H 1 59 ? -17.057 4.448 62.136 1.00 41.01 59 SER H O 1
ATOM 5595 N N . ARG H 1 60 ? -15.975 4.961 60.243 1.00 36.71 60 ARG H N 1
ATOM 5596 C CA . ARG H 1 60 ? -14.847 4.123 60.627 1.00 40.71 60 ARG H CA 1
ATOM 5597 C C . ARG H 1 60 ? -14.139 4.727 61.841 1.00 37.75 60 ARG H C 1
ATOM 5598 O O . ARG H 1 60 ? -13.634 4.002 62.695 1.00 28.59 60 ARG H O 1
ATOM 5606 N N . GLU H 1 61 ? -14.118 6.056 61.920 1.00 36.31 61 GLU H N 1
ATOM 5607 C CA . GLU H 1 61 ? -13.491 6.742 63.045 1.00 40.54 61 GLU H CA 1
ATOM 5608 C C . GLU H 1 61 ? -14.239 6.409 64.338 1.00 44.86 61 GLU H C 1
ATOM 5609 O O . GLU H 1 61 ? -13.630 6.102 65.371 1.00 36.97 61 GLU H O 1
ATOM 5615 N N . GLN H 1 62 ? -15.565 6.471 64.276 1.00 32.34 62 GLN H N 1
ATOM 5616 C CA . GLN H 1 62 ? -16.379 6.172 65.444 1.00 36.44 62 GLN H CA 1
ATOM 5617 C C . GLN H 1 62 ? -16.246 4.706 65.848 1.00 34.39 62 GLN H C 1
ATOM 5618 O O . GLN H 1 62 ? -16.214 4.387 67.034 1.00 31.65 62 GLN H O 1
ATOM 5624 N N . ARG H 1 63 ? -16.169 3.810 64.866 1.00 39.98 63 ARG H N 1
ATOM 5625 C CA . ARG H 1 63 ? -16.032 2.388 65.175 1.00 38.32 63 ARG H CA 1
ATOM 5626 C C . ARG H 1 63 ? -14.670 2.098 65.823 1.00 34.20 63 ARG H C 1
ATOM 5627 O O . ARG H 1 63 ? -14.563 1.220 66.676 1.00 29.76 63 ARG H O 1
ATOM 5635 N N . GLN H 1 64 ? -13.640 2.844 65.433 1.00 26.97 64 GLN H N 1
ATOM 5636 C CA . GLN H 1 64 ? -12.315 2.651 66.010 1.00 36.51 64 GLN H CA 1
ATOM 5637 C C . GLN H 1 64 ? -12.344 3.138 67.467 1.00 32.89 64 GLN H C 1
ATOM 5638 O O . GLN H 1 64 ? -11.723 2.536 68.341 1.00 33.02 64 GLN H O 1
ATOM 5644 N N . HIS H 1 65 ? -13.081 4.213 67.729 1.00 29.31 65 HIS H N 1
ATOM 5645 C CA . HIS H 1 65 ? -13.197 4.739 69.087 1.00 29.74 65 HIS H CA 1
ATOM 5646 C C . HIS H 1 65 ? -13.863 3.714 70.011 1.00 34.43 65 HIS H C 1
ATOM 5647 O O . HIS H 1 65 ? -13.278 3.310 71.026 1.00 28.10 65 HIS H O 1
ATOM 5654 N N . ALA H 1 66 ? -15.075 3.288 69.659 1.00 22.00 66 ALA H N 1
ATOM 5655 C CA . ALA H 1 66 ? -15.794 2.304 70.470 1.00 27.74 66 ALA H CA 1
ATOM 5656 C C . ALA H 1 66 ? -15.010 0.995 70.602 1.00 35.83 66 ALA H C 1
ATOM 5657 O O . ALA H 1 66 ? -14.946 0.404 71.682 1.00 34.25 66 ALA H O 1
ATOM 5659 N N . GLY H 1 67 ? -14.410 0.548 69.503 1.00 36.38 67 GLY H N 1
ATOM 5660 C CA . GLY H 1 67 ? -13.645 -0.682 69.536 1.00 33.29 67 GLY H CA 1
ATOM 5661 C C . GLY H 1 67 ? -12.445 -0.636 70.470 1.00 35.99 67 GLY H C 1
ATOM 5662 O O . GLY H 1 67 ? -12.213 -1.574 71.235 1.00 29.15 67 GLY H O 1
ATOM 5663 N N . ASP H 1 68 ? -11.674 0.445 70.414 1.00 30.94 68 ASP H N 1
ATOM 5664 C CA . ASP H 1 68 ? -10.503 0.552 71.273 1.00 34.81 68 ASP H CA 1
ATOM 5665 C C . ASP H 1 68 ? -10.919 0.814 72.721 1.00 40.47 68 ASP H C 1
ATOM 5666 O O . ASP H 1 68 ? -10.274 0.342 73.657 1.00 38.72 68 ASP H O 1
ATOM 5671 N N . CYS H 1 69 ? -12.001 1.568 72.898 1.00 43.35 69 CYS H N 1
ATOM 5672 C CA . CYS H 1 69 ? -12.511 1.867 74.227 1.00 38.06 69 CYS H CA 1
ATOM 5673 C C . CYS H 1 69 ? -12.983 0.561 74.870 1.00 40.17 69 CYS H C 1
ATOM 5674 O O . CYS H 1 69 ? -12.758 0.326 76.061 1.00 41.55 69 CYS H O 1
ATOM 5677 N N . ALA H 1 70 ? -13.635 -0.294 74.085 1.00 39.88 70 ALA H N 1
ATOM 5678 C CA . ALA H 1 70 ? -14.094 -1.576 74.616 1.00 36.35 70 ALA H CA 1
ATOM 5679 C C . ALA H 1 70 ? -12.868 -2.396 75.021 1.00 37.27 70 ALA H C 1
ATOM 5680 O O . ALA H 1 70 ? -12.839 -2.993 76.095 1.00 32.69 70 ALA H O 1
ATOM 5682 N N . ASP H 1 71 ? -11.845 -2.413 74.174 1.00 30.93 71 ASP H N 1
ATOM 5683 C CA . ASP H 1 71 ? -10.661 -3.181 74.513 1.00 37.88 71 ASP H CA 1
ATOM 5684 C C . ASP H 1 71 ? -9.942 -2.639 75.742 1.00 38.16 71 ASP H C 1
ATOM 5685 O O . ASP H 1 71 ? -9.497 -3.415 76.592 1.00 32.16 71 ASP H O 1
ATOM 5690 N N . LEU H 1 72 ? -9.844 -1.313 75.836 1.00 34.24 72 LEU H N 1
ATOM 5691 C CA . LEU H 1 72 ? -9.206 -0.647 76.974 1.00 35.83 72 LEU H CA 1
ATOM 5692 C C . LEU H 1 72 ? -9.955 -0.957 78.280 1.00 35.71 72 LEU H C 1
ATOM 5693 O O . LEU H 1 72 ? -9.339 -1.302 79.289 1.00 36.11 72 LEU H O 1
ATOM 5698 N N . CYS H 1 73 ? -11.280 -0.841 78.258 1.00 28.59 73 CYS H N 1
ATOM 5699 C CA . CYS H 1 73 ? -12.087 -1.137 79.440 1.00 32.22 73 CYS H CA 1
ATOM 5700 C C . CYS H 1 73 ? -11.973 -2.614 79.785 1.00 33.71 73 CYS H C 1
ATOM 5701 O O . CYS H 1 73 ? -12.149 -3.014 80.935 1.00 31.60 73 CYS H O 1
ATOM 5704 N N . ARG H 1 74 ? -11.672 -3.415 78.771 1.00 40.55 74 ARG H N 1
ATOM 5705 C CA . ARG H 1 74 ? -11.527 -4.859 78.918 1.00 43.53 74 ARG H CA 1
ATOM 5706 C C . ARG H 1 74 ? -10.327 -5.158 79.808 1.00 40.49 74 ARG H C 1
ATOM 5707 O O . ARG H 1 74 ? -10.396 -5.980 80.726 1.00 41.31 74 ARG H O 1
ATOM 5715 N N . LEU H 1 75 ? -9.219 -4.489 79.518 1.00 34.46 75 LEU H N 1
ATOM 5716 C CA . LEU H 1 75 ? -8.010 -4.686 80.291 1.00 38.47 75 LEU H CA 1
ATOM 5717 C C . LEU H 1 75 ? -8.218 -4.148 81.702 1.00 38.66 75 LEU H C 1
ATOM 5718 O O . LEU H 1 75 ? -7.794 -4.764 82.682 1.00 34.56 75 LEU H O 1
ATOM 5723 N N . ALA H 1 76 ? -8.883 -3.001 81.792 1.00 31.39 76 ALA H N 1
ATOM 5724 C CA . ALA H 1 76 ? -9.160 -2.392 83.076 1.00 39.17 76 ALA H CA 1
ATOM 5725 C C . ALA H 1 76 ? -9.892 -3.388 83.959 1.00 39.48 76 ALA H C 1
ATOM 5726 O O . ALA H 1 76 ? -9.465 -3.669 85.085 1.00 50.05 76 ALA H O 1
ATOM 5728 N N . ALA H 1 77 ? -10.991 -3.934 83.452 1.00 31.66 77 ALA H N 1
ATOM 5729 C CA . ALA H 1 77 ? -11.756 -4.900 84.229 1.00 35.09 77 ALA H CA 1
ATOM 5730 C C . ALA H 1 77 ? -10.903 -6.105 84.655 1.00 34.85 77 ALA H C 1
ATOM 5731 O O . ALA H 1 77 ? -11.146 -6.684 85.708 1.00 35.15 77 ALA H O 1
ATOM 5733 N N . LEU H 1 78 ? -9.903 -6.475 83.855 1.00 36.48 78 LEU H N 1
ATOM 5734 C CA . LEU H 1 78 ? -9.047 -7.615 84.202 1.00 37.97 78 LEU H CA 1
ATOM 5735 C C . LEU H 1 78 ? -8.157 -7.328 85.421 1.00 38.02 78 LEU H C 1
ATOM 5736 O O . LEU H 1 78 ? -8.001 -8.184 86.295 1.00 34.13 78 LEU H O 1
ATOM 5741 N N . LEU H 1 79 ? -7.573 -6.133 85.482 1.00 33.53 79 LEU H N 1
ATOM 5742 C CA . LEU H 1 79 ? -6.722 -5.779 86.613 1.00 36.67 79 LEU H CA 1
ATOM 5743 C C . LEU H 1 79 ? -7.598 -5.477 87.825 1.00 39.93 79 LEU H C 1
ATOM 5744 O O . LEU H 1 79 ? -7.154 -5.568 88.970 1.00 33.53 79 LEU H O 1
ATOM 5749 N N . LEU H 1 80 ? -8.852 -5.120 87.569 1.00 42.28 80 LEU H N 1
ATOM 5750 C CA . LEU H 1 80 ? -9.788 -4.837 88.647 1.00 38.54 80 LEU H CA 1
ATOM 5751 C C . LEU H 1 80 ? -10.276 -6.153 89.261 1.00 41.43 80 LEU H C 1
ATOM 5752 O O . LEU H 1 80 ? -10.397 -6.264 90.480 1.00 47.80 80 LEU H O 1
ATOM 5757 N N . GLU H 1 81 ? -10.541 -7.150 88.420 1.00 38.62 81 GLU H N 1
ATOM 5758 C CA . GLU H 1 81 ? -10.996 -8.454 88.898 1.00 43.87 81 GLU H CA 1
ATOM 5759 C C . GLU H 1 81 ? -10.041 -9.002 89.941 1.00 46.24 81 GLU H C 1
ATOM 5760 O O . GLU H 1 81 ? -10.445 -9.330 91.054 1.00 52.56 81 GLU H O 1
ATOM 5766 N N . ARG H 1 82 ? -8.775 -9.114 89.554 1.00 47.25 82 ARG H N 1
ATOM 5767 C CA . ARG H 1 82 ? -7.730 -9.608 90.435 1.00 42.91 82 ARG H CA 1
ATOM 5768 C C . ARG H 1 82 ? -7.256 -8.480 91.337 1.00 42.60 82 ARG H C 1
ATOM 5769 O O . ARG H 1 82 ? -6.283 -8.628 92.068 1.00 45.14 82 ARG H O 1
ATOM 5777 N N . ARG H 1 83 ? -7.960 -7.356 91.281 1.00 46.95 83 ARG H N 1
ATOM 5778 C CA . ARG H 1 83 ? -7.605 -6.176 92.059 1.00 55.53 83 ARG H CA 1
ATOM 5779 C C . ARG H 1 83 ? -6.089 -6.023 92.176 1.00 53.01 83 ARG H C 1
ATOM 5780 O O . ARG H 1 83 ? -5.499 -6.224 93.234 1.00 51.12 83 ARG H O 1
ATOM 5788 N N . SER H 1 84 ? -5.475 -5.670 91.050 1.00 53.81 84 SER H N 1
ATOM 5789 C CA . SER H 1 84 ? -4.040 -5.469 90.948 1.00 46.18 84 SER H CA 1
ATOM 5790 C C . SER H 1 84 ? -3.658 -4.044 91.335 1.00 48.27 84 SER H C 1
ATOM 5791 O O . SER H 1 84 ? -4.466 -3.123 91.224 1.00 43.33 84 SER H O 1
ATOM 5794 N N . PRO H 1 85 ? -2.419 -3.849 91.811 1.00 47.99 85 PRO H N 1
ATOM 5795 C CA . PRO H 1 85 ? -1.967 -2.512 92.202 1.00 52.16 85 PRO H CA 1
ATOM 5796 C C . PRO H 1 85 ? -1.779 -1.609 90.980 1.00 55.91 85 PRO H C 1
ATOM 5797 O O . PRO H 1 85 ? -1.635 -0.391 91.109 1.00 61.65 85 PRO H O 1
ATOM 5801 N N . TRP H 1 86 ? -1.785 -2.210 89.794 1.00 54.81 86 TRP H N 1
ATOM 5802 C CA . TRP H 1 86 ? -1.629 -1.450 88.555 1.00 47.78 86 TRP H CA 1
ATOM 5803 C C . TRP H 1 86 ? -2.987 -1.122 87.946 1.00 45.27 86 TRP H C 1
ATOM 5804 O O . TRP H 1 86 ? -3.067 -0.496 86.886 1.00 39.89 86 TRP H O 1
ATOM 5815 N N . ALA H 1 87 ? -4.051 -1.547 88.619 1.00 35.69 87 ALA H N 1
ATOM 5816 C CA . ALA H 1 87 ? -5.405 -1.302 88.142 1.00 42.74 87 ALA H CA 1
ATOM 5817 C C . ALA H 1 87 ? -5.698 0.181 87.929 1.00 46.56 87 ALA H C 1
ATOM 5818 O O . ALA H 1 87 ? -6.215 0.576 86.884 1.00 49.04 87 ALA H O 1
ATOM 5820 N N . PRO H 1 88 ? -5.373 1.025 88.920 1.00 51.78 88 PRO H N 1
ATOM 5821 C CA . PRO H 1 88 ? -5.636 2.458 88.767 1.00 54.41 88 PRO H CA 1
ATOM 5822 C C . PRO H 1 88 ? -4.983 3.087 87.534 1.00 54.71 88 PRO H C 1
ATOM 5823 O O . PRO H 1 88 ? -5.566 3.967 86.902 1.00 54.74 88 PRO H O 1
ATOM 5827 N N . ALA H 1 89 ? -3.780 2.632 87.193 1.00 52.03 89 ALA H N 1
ATOM 5828 C CA . ALA H 1 89 ? -3.071 3.166 86.035 1.00 45.18 89 ALA H CA 1
ATOM 5829 C C . ALA H 1 89 ? -3.783 2.770 84.751 1.00 45.77 89 ALA H C 1
ATOM 5830 O O . ALA H 1 89 ? -3.840 3.545 83.795 1.00 45.66 89 ALA H O 1
ATOM 5832 N N . ALA H 1 90 ? -4.323 1.559 84.724 1.00 35.95 90 ALA H N 1
ATOM 5833 C CA . ALA H 1 90 ? -5.024 1.110 83.537 1.00 38.75 90 ALA H CA 1
ATOM 5834 C C . ALA H 1 90 ? -6.362 1.841 83.445 1.00 36.02 90 ALA H C 1
ATOM 5835 O O . ALA H 1 90 ? -6.852 2.108 82.351 1.00 42.12 90 ALA H O 1
ATOM 5837 N N . CYS H 1 91 ? -6.943 2.181 84.592 1.00 42.75 91 CYS H N 1
ATOM 5838 C CA . CYS H 1 91 ? -8.214 2.908 84.614 1.00 39.31 91 CYS H CA 1
ATOM 5839 C C . CYS H 1 91 ? -8.018 4.329 84.103 1.00 37.70 91 CYS H C 1
ATOM 5840 O O . CYS H 1 91 ? -8.919 4.918 83.510 1.00 40.02 91 CYS H O 1
ATOM 5843 N N . GLU H 1 92 ? -6.829 4.870 84.338 1.00 38.83 92 GLU H N 1
ATOM 5844 C CA . GLU H 1 92 ? -6.488 6.218 83.901 1.00 45.37 92 GLU H CA 1
ATOM 5845 C C . GLU H 1 92 ? -6.545 6.281 82.375 1.00 37.22 92 GLU H C 1
ATOM 5846 O O . GLU H 1 92 ? -7.197 7.150 81.796 1.00 43.00 92 GLU H O 1
ATOM 5852 N N . LEU H 1 93 ? -5.861 5.341 81.737 1.00 37.38 93 LEU H N 1
ATOM 5853 C CA . LEU H 1 93 ? -5.813 5.261 80.288 1.00 35.55 93 LEU H CA 1
ATOM 5854 C C . LEU H 1 93 ? -7.200 4.996 79.703 1.00 40.41 93 LEU H C 1
ATOM 5855 O O . LEU H 1 93 ? -7.658 5.726 78.820 1.00 46.67 93 LEU H O 1
ATOM 5860 N N . ALA H 1 94 ? -7.867 3.956 80.199 1.00 27.02 94 ALA H N 1
ATOM 5861 C CA . ALA H 1 94 ? -9.187 3.602 79.697 1.00 30.82 94 ALA H CA 1
ATOM 5862 C C . ALA H 1 94 ? -10.189 4.740 79.847 1.00 30.32 94 ALA H C 1
ATOM 5863 O O . ALA H 1 94 ? -11.029 4.952 78.976 1.00 32.53 94 ALA H O 1
ATOM 5865 N N . ALA H 1 95 ? -10.094 5.473 80.952 1.00 31.89 95 ALA H N 1
ATOM 5866 C CA . ALA H 1 95 ? -11.003 6.585 81.209 1.00 31.49 95 ALA H CA 1
ATOM 5867 C C . ALA H 1 95 ? -10.777 7.703 80.197 1.00 34.04 95 ALA H C 1
ATOM 5868 O O . ALA H 1 95 ? -11.725 8.202 79.586 1.00 39.82 95 ALA H O 1
ATOM 5870 N N . ARG H 1 96 ? -9.518 8.092 80.021 1.00 34.37 96 ARG H N 1
ATOM 5871 C CA . ARG H 1 96 ? -9.179 9.149 79.079 1.00 35.53 96 ARG H CA 1
ATOM 5872 C C . ARG H 1 96 ? -9.749 8.886 77.683 1.00 37.47 96 ARG H C 1
ATOM 5873 O O . ARG H 1 96 ? -10.232 9.808 77.023 1.00 44.56 96 ARG H O 1
ATOM 5881 N N . TYR H 1 97 ? -9.714 7.639 77.226 1.00 30.96 97 TYR H N 1
ATOM 5882 C CA . TYR H 1 97 ? -10.256 7.349 75.904 1.00 34.58 97 TYR H CA 1
ATOM 5883 C C . TYR H 1 97 ? -11.745 7.050 75.939 1.00 35.98 97 TYR H C 1
ATOM 5884 O O . TYR H 1 97 ? -12.441 7.190 74.933 1.00 29.40 97 TYR H O 1
ATOM 5893 N N . ALA H 1 98 ? -12.243 6.657 77.105 1.00 30.11 98 ALA H N 1
ATOM 5894 C CA . ALA H 1 98 ? -13.659 6.385 77.217 1.00 29.76 98 ALA H CA 1
ATOM 5895 C C . ALA H 1 98 ? -14.411 7.693 76.956 1.00 35.59 98 ALA H C 1
ATOM 5896 O O . ALA H 1 98 ? -15.396 7.711 76.229 1.00 36.09 98 ALA H O 1
ATOM 5898 N N . LEU H 1 99 ? -13.953 8.799 77.530 1.00 34.84 99 LEU H N 1
ATOM 5899 C CA . LEU H 1 99 ? -14.649 10.049 77.279 1.00 42.10 99 LEU H CA 1
ATOM 5900 C C . LEU H 1 99 ? -14.474 10.483 75.822 1.00 36.11 99 LEU H C 1
ATOM 5901 O O . LEU H 1 99 ? -15.339 11.145 75.265 1.00 39.63 99 LEU H O 1
ATOM 5906 N N . ALA H 1 100 ? -13.364 10.094 75.201 1.00 40.83 100 ALA H N 1
ATOM 5907 C CA . ALA H 1 100 ? -13.118 10.441 73.800 1.00 37.95 100 ALA H CA 1
ATOM 5908 C C . ALA H 1 100 ? -14.122 9.697 72.924 1.00 35.65 100 ALA H C 1
ATOM 5909 O O . ALA H 1 100 ? -14.605 10.217 71.917 1.00 36.59 100 ALA H O 1
ATOM 5911 N N . CYS H 1 101 ? -14.424 8.465 73.309 1.00 34.36 101 CYS H N 1
ATOM 5912 C CA . CYS H 1 101 ? -15.376 7.667 72.561 1.00 39.06 101 CYS H CA 1
ATOM 5913 C C . CYS H 1 101 ? -16.778 8.252 72.732 1.00 42.62 101 CYS H C 1
ATOM 5914 O O . CYS H 1 101 ? -17.586 8.265 71.791 1.00 40.12 101 CYS H O 1
ATOM 5917 N N . ALA H 1 102 ? -17.047 8.749 73.938 1.00 38.79 102 ALA H N 1
ATOM 5918 C CA . ALA H 1 102 ? -18.327 9.363 74.277 1.00 34.86 102 ALA H CA 1
ATOM 5919 C C . ALA H 1 102 ? -18.587 10.654 73.497 1.00 35.18 102 ALA H C 1
ATOM 5920 O O . ALA H 1 102 ? -19.697 10.877 73.014 1.00 32.39 102 ALA H O 1
ATOM 5922 N N . GLU H 1 103 ? -17.568 11.504 73.385 1.00 32.66 103 GLU H N 1
ATOM 5923 C CA . GLU H 1 103 ? -17.717 12.769 72.668 1.00 42.45 103 GLU H CA 1
ATOM 5924 C C . GLU H 1 103 ? -17.503 12.611 71.164 1.00 39.88 103 GLU H C 1
ATOM 5925 O O . GLU H 1 103 ? -17.089 13.546 70.482 1.00 46.32 103 GLU H O 1
ATOM 5931 N N . ARG H 1 104 ? -17.781 11.418 70.655 1.00 41.69 104 ARG H N 1
ATOM 5932 C CA . ARG H 1 104 ? -17.635 11.143 69.234 1.00 38.17 104 ARG H CA 1
ATOM 5933 C C . ARG H 1 104 ? -18.673 10.128 68.768 1.00 36.62 104 ARG H C 1
ATOM 5934 O O . ARG H 1 104 ? -19.036 10.106 67.595 1.00 42.44 104 ARG H O 1
ATOM 5942 N N . CYS H 1 105 ? -19.163 9.296 69.680 1.00 30.47 105 CYS H N 1
ATOM 5943 C CA . CYS H 1 105 ? -20.162 8.299 69.309 1.00 37.07 105 CYS H CA 1
ATOM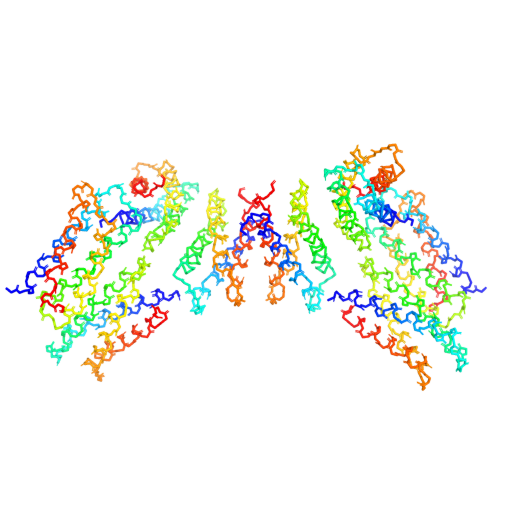 5944 C C . CYS H 1 105 ? -21.567 8.666 69.786 1.00 39.58 105 CYS H C 1
ATOM 5945 O O . CYS H 1 105 ? -22.541 7.995 69.445 1.00 37.80 105 CYS H O 1
ATOM 5948 N N . ASP H 1 106 ? -21.661 9.735 70.569 1.00 40.04 106 ASP H N 1
ATOM 5949 C CA . ASP H 1 106 ? -22.934 10.208 71.107 1.00 37.35 106 ASP H CA 1
ATOM 5950 C C . ASP H 1 106 ? -23.899 10.608 69.992 1.00 44.06 106 ASP H C 1
ATOM 5951 O O . ASP H 1 106 ? -23.535 11.353 69.083 1.00 36.26 106 ASP H O 1
ATOM 5956 N N . GLY H 1 107 ? -25.134 10.113 70.070 1.00 48.06 107 GLY H N 1
ATOM 5957 C CA . GLY H 1 107 ? -26.131 10.433 69.060 1.00 49.75 107 GLY H CA 1
ATOM 5958 C C . GLY H 1 107 ? -27.565 10.381 69.572 1.00 55.08 107 GLY H C 1
ATOM 5959 O O . GLY H 1 107 ? -27.817 10.041 70.728 1.00 54.49 107 GLY H O 1
ATOM 5960 N N . ASP H 1 108 ? -28.514 10.709 68.703 1.00 54.70 108 ASP H N 1
ATOM 5961 C CA . ASP H 1 108 ? -29.922 10.704 69.079 1.00 55.58 108 ASP H CA 1
ATOM 5962 C C . ASP H 1 108 ? -30.522 9.290 69.138 1.00 52.28 108 ASP H C 1
ATOM 5963 O O . ASP H 1 108 ? -31.525 9.071 69.814 1.00 53.60 108 ASP H O 1
ATOM 5968 N N . GLU H 1 109 ? -29.920 8.336 68.434 1.00 41.41 109 GLU H N 1
ATOM 5969 C CA . GLU H 1 109 ? -30.422 6.965 68.451 1.00 45.78 109 GLU H CA 1
ATOM 5970 C C . GLU H 1 109 ? -30.030 6.247 69.744 1.00 43.17 109 GLU H C 1
ATOM 5971 O O . GLU H 1 109 ? -28.987 6.530 70.328 1.00 43.86 109 GLU H O 1
ATOM 5977 N N . PRO H 1 110 ? -30.868 5.303 70.207 1.00 42.36 110 PRO H N 1
ATOM 5978 C CA . PRO H 1 110 ? -30.600 4.554 71.439 1.00 40.40 110 PRO H CA 1
ATOM 5979 C C . PRO H 1 110 ? -29.190 3.993 71.586 1.00 44.07 110 PRO H C 1
ATOM 5980 O O . PRO H 1 110 ? -28.513 4.260 72.580 1.00 48.21 110 PRO H O 1
ATOM 5984 N N . LEU H 1 111 ? -28.745 3.217 70.603 1.00 44.18 111 LEU H N 1
ATOM 5985 C CA . LEU H 1 111 ? -27.407 2.632 70.652 1.00 45.51 111 LEU H CA 1
ATOM 5986 C C . LEU H 1 111 ? -26.296 3.684 70.737 1.00 39.89 111 LEU H C 1
ATOM 5987 O O . LEU H 1 111 ? -25.261 3.454 71.359 1.00 39.61 111 LEU H O 1
ATOM 5992 N N . GLU H 1 112 ? -26.509 4.836 70.117 1.00 35.74 112 GLU H N 1
ATOM 5993 C CA . GLU H 1 112 ? -25.508 5.898 70.148 1.00 41.18 112 GLU H CA 1
ATOM 5994 C C . GLU H 1 112 ? -25.486 6.584 71.515 1.00 37.81 112 GLU H C 1
ATOM 5995 O O . GLU H 1 112 ? -24.423 6.787 72.103 1.00 38.49 112 GLU H O 1
ATOM 6001 N N . ARG H 1 113 ? -26.662 6.920 72.026 1.00 35.42 113 ARG H N 1
ATOM 6002 C CA . ARG H 1 113 ? -26.759 7.568 73.320 1.00 40.35 113 ARG H CA 1
ATOM 6003 C C . ARG H 1 113 ? -26.264 6.624 74.424 1.00 45.40 113 ARG H C 1
ATOM 6004 O O . ARG H 1 113 ? -25.504 7.033 75.304 1.00 44.87 113 ARG H O 1
ATOM 6012 N N . GLU H 1 114 ? -26.681 5.361 74.364 1.00 45.99 114 GLU H N 1
ATOM 6013 C CA . GLU H 1 114 ? -26.279 4.362 75.356 1.00 49.32 114 GLU H CA 1
ATOM 6014 C C . GLU H 1 114 ? -24.770 4.149 75.398 1.00 44.42 114 GLU H C 1
ATOM 6015 O O . GLU H 1 114 ? -24.205 3.824 76.443 1.00 43.97 114 GLU H O 1
ATOM 6021 N N . CYS H 1 115 ? -24.119 4.327 74.256 1.00 39.51 115 CYS H N 1
ATOM 6022 C CA . CYS H 1 115 ? -22.674 4.153 74.190 1.00 36.26 115 CYS H CA 1
ATOM 6023 C C . CYS H 1 115 ? -21.995 5.257 74.982 1.00 37.75 115 CYS H C 1
ATOM 6024 O O . CYS H 1 115 ? -21.187 4.995 75.874 1.00 36.93 115 CYS H O 1
ATOM 6027 N N . ALA H 1 116 ? -22.336 6.495 74.635 1.00 34.85 116 ALA H N 1
ATOM 6028 C CA . ALA H 1 116 ? -21.801 7.681 75.292 1.00 36.05 116 ALA H CA 1
ATOM 6029 C C . ALA H 1 116 ? -22.112 7.655 76.789 1.00 37.66 116 ALA H C 1
ATOM 6030 O O . ALA H 1 116 ? -21.262 7.993 77.614 1.00 37.62 116 ALA H O 1
ATOM 6032 N N . GLY H 1 117 ? -23.335 7.250 77.125 1.00 36.22 117 GLY H N 1
ATOM 6033 C CA . GLY H 1 117 ? -23.744 7.196 78.515 1.00 30.88 117 GLY H CA 1
ATOM 6034 C C . GLY H 1 117 ? -22.910 6.223 79.316 1.00 38.92 117 GLY H C 1
ATOM 6035 O O . GLY H 1 117 ? -22.374 6.556 80.376 1.00 36.85 117 GLY H O 1
ATOM 6036 N N . ALA H 1 118 ? -22.800 5.005 78.808 1.00 38.69 118 ALA H N 1
ATOM 6037 C CA . ALA H 1 118 ? -22.023 3.991 79.489 1.00 41.30 118 ALA H CA 1
ATOM 6038 C C . ALA H 1 118 ? -20.588 4.473 79.641 1.00 41.03 118 ALA H C 1
ATOM 6039 O O . ALA H 1 118 ? -19.980 4.307 80.695 1.00 44.65 118 ALA H O 1
ATOM 6041 N N . CYS H 1 119 ? -20.051 5.088 78.594 1.00 39.42 119 CYS H N 1
ATOM 6042 C CA . CYS H 1 119 ? -18.678 5.570 78.641 1.00 33.02 119 CYS H CA 1
ATOM 6043 C C . CYS H 1 119 ? -18.453 6.569 79.756 1.00 31.51 119 CYS H C 1
ATOM 6044 O O . CYS H 1 119 ? -17.553 6.394 80.578 1.00 35.29 119 CYS H O 1
ATOM 6047 N N . ARG H 1 120 ? -19.269 7.620 79.768 1.00 29.73 120 ARG H N 1
ATOM 6048 C CA . ARG H 1 120 ? -19.177 8.654 80.784 1.00 33.03 120 ARG H CA 1
ATOM 6049 C C . ARG H 1 120 ? -19.431 8.050 82.163 1.00 39.60 120 ARG H C 1
ATOM 6050 O O . ARG H 1 120 ? -18.727 8.369 83.121 1.00 39.38 120 ARG H O 1
ATOM 6058 N N . ARG H 1 121 ? -20.426 7.173 82.265 1.00 38.76 121 ARG H N 1
ATOM 6059 C CA . ARG H 1 121 ? -20.713 6.544 83.545 1.00 43.33 121 ARG H CA 1
ATOM 6060 C C . ARG H 1 121 ? -19.499 5.760 84.016 1.00 48.91 121 ARG H C 1
ATOM 6061 O O . ARG H 1 121 ? -19.263 5.627 85.218 1.00 53.24 121 ARG H O 1
ATOM 6069 N N . PHE H 1 122 ? -18.729 5.243 83.063 1.00 45.23 122 PHE H N 1
ATOM 6070 C CA . PHE H 1 122 ? -17.543 4.464 83.387 1.00 39.03 122 PHE H CA 1
ATOM 6071 C C . PHE H 1 122 ? -16.440 5.351 83.933 1.00 38.62 122 PHE H C 1
ATOM 6072 O O . PHE H 1 122 ? -15.726 4.988 84.865 1.00 41.27 122 PHE H O 1
ATOM 6080 N N . VAL H 1 123 ? -16.297 6.511 83.322 1.00 34.41 123 VAL H N 1
ATOM 6081 C CA . VAL H 1 123 ? -15.287 7.458 83.730 1.00 39.59 123 VAL H CA 1
ATOM 6082 C C . VAL H 1 123 ? -15.477 7.839 85.196 1.00 48.75 123 VAL H C 1
ATOM 6083 O O . VAL H 1 123 ? -14.532 7.798 85.987 1.00 47.00 123 VAL H O 1
ATOM 6087 N N . GLU H 1 124 ? -16.706 8.202 85.549 1.00 50.61 124 GLU H N 1
ATOM 6088 C CA . GLU H 1 124 ? -17.037 8.601 86.913 1.00 54.67 124 GLU H CA 1
ATOM 6089 C C . GLU H 1 124 ? -16.595 7.557 87.926 1.00 55.95 124 GLU H C 1
ATOM 6090 O O . GLU H 1 124 ? -15.985 7.885 88.947 1.00 58.95 124 GLU H O 1
ATOM 6096 N N . ALA H 1 125 ? -16.901 6.297 87.640 1.00 49.88 125 ALA H N 1
ATOM 6097 C CA . ALA H 1 125 ? -16.538 5.216 88.539 1.00 48.38 125 ALA H CA 1
ATOM 6098 C C . ALA H 1 125 ? -15.026 5.079 88.683 1.00 47.16 125 ALA H C 1
ATOM 6099 O O . ALA H 1 125 ? -14.541 4.474 89.637 1.00 50.22 125 ALA H O 1
ATOM 6101 N N . CYS H 1 126 ? -14.282 5.647 87.740 1.00 49.49 126 CYS H N 1
ATOM 6102 C CA . CYS H 1 126 ? -12.824 5.572 87.775 1.00 55.16 126 CYS H CA 1
ATOM 6103 C C . CYS H 1 126 ? -12.189 6.647 88.636 1.00 56.87 126 CYS H C 1
ATOM 6104 O O . CYS H 1 126 ? -11.109 6.442 89.186 1.00 56.75 126 CYS H O 1
ATOM 6107 N N . ARG H 1 127 ? -12.852 7.795 88.740 1.00 59.21 127 ARG H N 1
ATOM 6108 C CA . ARG H 1 127 ? -12.310 8.905 89.511 1.00 64.35 127 ARG H CA 1
ATOM 6109 C C . ARG H 1 127 ? -11.820 8.511 90.894 1.00 65.59 127 ARG H C 1
ATOM 6110 O O . ARG H 1 127 ? -10.695 8.845 91.274 1.00 67.23 127 ARG H O 1
ATOM 6118 N N . PRO H 1 128 ? -12.643 7.783 91.661 1.00 63.72 128 PRO H N 1
ATOM 6119 C CA . PRO H 1 128 ? -12.221 7.370 93.002 1.00 61.32 128 PRO H CA 1
ATOM 6120 C C . PRO H 1 128 ? -11.100 6.329 92.955 1.00 62.53 128 PRO H C 1
ATOM 6121 O O . PRO H 1 128 ? -10.685 5.801 93.984 1.00 65.45 128 PRO H O 1
ATOM 6125 N N . LEU H 1 129 ? -10.613 6.045 91.754 1.00 57.35 129 LEU H N 1
ATOM 6126 C CA . LEU H 1 129 ? -9.556 5.062 91.576 1.00 65.34 129 LEU H CA 1
ATOM 6127 C C . LEU H 1 129 ? -8.325 5.632 90.879 1.00 69.19 129 LEU H C 1
ATOM 6128 O O . LEU H 1 129 ? -7.402 4.888 90.540 1.00 73.15 129 LEU H O 1
ATOM 6133 N N . LEU H 1 130 ? -8.311 6.945 90.666 1.00 64.43 130 LEU H N 1
ATOM 6134 C CA . LEU H 1 130 ? -7.185 7.596 90.008 1.00 60.46 130 LEU H CA 1
ATOM 6135 C C . LEU H 1 130 ? -6.297 8.303 91.028 1.00 66.05 130 LEU H C 1
ATOM 6136 O O . LEU H 1 130 ? -6.807 8.618 92.126 1.00 60.36 130 LEU H O 1
#

InterPro domains:
  IPR005560 Uncharacterized cysteine-rich protein YhjQ/Copper storage protein-like [PF03860] (32-130)
  IPR005560 Uncharacterized cysteine-rich protein YhjQ/Copper storage protein-like [PTHR37310] (16-131)
  IPR044543 Uncharacterized cysteine-rich protein YhjQ-like [cd08026] (35-129)

B-factor: mean 40.64, std 15.65, range [9.23, 98.31]

Sequence (800 aa):
APEERCRLAAQACIRACERYLALCTESSREQRQHAGDCADLCRLAALLLERRSPWAPAACELAARYALACAERCDGDEPLERECAGACRRFVEACRPLLQAPEERCRLAAQACIRACERYLALCTESSREQRQHAGDCADLCRLAALLLERRSPWAPAACELAARYALACAERCDGDEPLERECAGACRRFVEACRPLLQAPEERCRLAAQACIRACERYLALCTESSREQRQHAGDCADLCRLAALLLERRSPWAPAACELAARYALACAERCDGDEPLERECAGACRRFVEACRPLLPQAPEERCRLAAQACIRACERYLALCTESSREQRQHAGDCADLCRLAALLLERRSPWAPAACELAARYALACAERCDGDEPLERECAGACRRFVEACRPLLQAPEERCRLAAQACIRACERYLALCTESSREQRQHAGDCADLCRLAALLLERRSPWAPAACELAARYALACAERCDGDEPLERECAGACRRFVEACRPLLQAPEERCRLAAQACIRACERYLALCTESSREQRQHAGDCADLCRLAALLLERRSPWAPAACELAARYALACAERCDGDEPLERECAGACRRFVEACRPLLPQAPEERCRLAAQACIRACERYLALCTESSREQRQHAGDCADLCRLAALLLERRSPWAPAACELAARYALACAERCDGDEPLERECAGACRRFVEACRPLLAPEERCRLAAQACIRACERYLALCTESSREQRQHAGDCADLCRLAALLLERRSPWAPAACELAARYALACAERCDGDEPLERECAGACRRFVEACRPLL

Organism: Pseudomonas aeruginosa (strain ATCC 15692 / DSM 22644 / CIP 104116 / JCM 14847 / LMG 12228 / 1C / PRS 101 / PAO1) (NCBI:txid208964)

Nearest PDB structures (foldseek):
  3kav-assembly1_A  TM=1.002E+00  e=1.199E-13  Pseudomonas aeruginosa
  3kaw-assembly1_A  TM=1.008E+00  e=2.127E-13  Pseudomonas aeruginosa
  4zsv-assembly1_A  TM=9.978E-01  e=1.543E-12  Aquifex aeolicus VF5
  4zsz-assembly1_A  TM=9.982E-01  e=1.379E-11  Aquifex aeolicus VF5
  4zsx-assembly1_B  TM=9.840E-01  e=2.205E-11  Aquifex aeolicus VF5